Protein AF-0000000086528074 (afdb_homodimer)

Solvent-accessible surface area (backbone atoms only — not comparable to full-atom values): 38034 Å² total; per-residue (Å²): 127,88,69,71,69,39,26,41,32,14,46,15,59,38,64,24,26,83,48,70,88,56,51,59,48,54,34,38,49,54,2,44,52,37,7,32,59,47,18,34,47,62,74,86,63,49,49,31,36,22,28,9,45,50,48,49,34,74,74,69,44,34,42,30,42,54,43,47,53,37,42,43,76,73,64,54,54,54,28,32,70,44,29,32,32,31,28,37,16,5,9,38,48,15,44,50,50,33,52,33,37,36,46,32,66,81,31,39,26,25,33,18,31,10,25,25,71,50,54,77,89,43,66,68,63,46,46,50,52,49,60,7,30,34,51,68,90,38,57,68,60,52,50,49,42,38,42,72,29,65,28,73,76,84,84,75,84,63,96,63,50,54,59,52,46,49,50,17,12,51,41,48,40,44,25,72,74,50,63,51,49,63,64,44,36,28,45,47,24,23,49,20,18,46,34,0,45,80,31,91,42,25,44,38,55,51,69,48,52,45,66,58,38,69,69,36,62,73,71,31,71,86,38,21,50,65,30,30,35,49,86,15,18,27,12,8,14,36,30,36,25,29,70,75,29,54,74,71,37,46,85,45,75,62,34,38,53,46,21,74,30,54,21,21,33,58,95,65,65,86,84,46,59,84,62,32,38,53,21,51,32,36,53,51,23,25,62,63,47,71,52,52,52,88,62,41,40,35,33,31,50,49,16,57,27,27,54,35,40,37,52,46,40,18,40,53,49,73,41,54,81,70,36,31,44,60,44,55,71,70,38,30,36,36,90,89,33,80,41,24,48,18,52,53,4,30,20,36,15,18,32,34,13,38,6,8,35,29,35,41,37,48,39,50,47,52,33,33,50,69,66,68,40,68,97,54,47,55,85,83,38,48,27,34,37,37,40,26,44,9,42,42,46,92,81,40,45,32,28,27,31,28,37,32,35,33,101,127,89,69,72,68,38,27,40,34,15,44,15,60,39,62,24,28,80,47,70,89,56,50,60,49,55,36,38,48,53,2,43,53,38,7,32,59,48,18,32,47,61,75,85,63,50,48,33,35,22,28,9,44,51,50,50,33,74,73,68,42,34,40,30,42,55,44,48,52,38,42,42,75,74,63,54,51,56,29,32,68,45,27,31,31,30,29,37,15,5,10,38,47,16,44,50,49,34,51,33,38,35,47,32,65,81,32,39,26,26,34,18,30,10,26,24,70,50,53,76,90,43,66,68,63,45,46,50,53,46,62,6,30,37,51,67,91,40,56,66,60,53,50,50,43,38,41,70,30,65,27,75,77,84,83,77,83,63,97,67,48,53,59,53,46,49,51,18,12,50,42,48,39,46,25,72,73,50,63,49,50,64,65,44,35,25,44,48,24,23,50,21,19,45,33,0,45,79,32,91,44,24,46,38,55,52,69,48,53,46,69,58,37,70,69,37,60,73,71,31,74,84,38,22,49,66,29,31,36,47,87,15,18,25,12,9,14,37,30,36,24,28,70,76,29,53,73,71,37,46,84,43,75,63,35,37,52,47,22,73,31,55,22,20,32,58,95,66,64,86,82,46,58,85,61,30,35,53,22,51,30,36,54,52,23,26,62,62,47,73,52,52,52,87,60,42,38,36,33,31,51,49,17,56,26,27,54,36,40,37,51,47,39,19,39,55,50,73,41,56,79,70,35,32,43,61,44,54,72,70,39,29,36,35,88,89,33,80,42,23,47,21,52,53,4,30,20,36,16,17,33,34,14,40,5,8,36,29,35,41,38,49,39,50,48,51,33,34,49,69,66,67,38,69,96,53,46,55,86,84,38,49,27,33,37,38,38,28,44,9,43,44,47,92,79,38,47,32,28,27,32,30,36,31,36,32,101

InterPro domains:
  IPR002155 Thiolase [PIRSF000429] (3-390)
  IPR016039 Thiolase-like [G3DSA:3.40.47.10] (5-406)
  IPR016039 Thiolase-like [SSF53901] (6-249)
  IPR016039 Thiolase-like [SSF53901] (258-392)
  IPR020616 Thiolase, N-terminal [PF00108] (6-208)
  IPR055140 Thiolase, C-terminal domain 2 [PF22691] (276-395)

Sequence (814 aa):
MTHMPVWIAGVGMTEFGVRPDVSVKELTQAAVVGALTDAGVHPTAIEAAYFGNTCQDVLEGQVVVAGQMALRSMGFERIPIVNVENACATGATALHQAIMHVRSGAADIVLAVGAEKLSIGDKTKALGVFDGGVDVNDRQGVRAVLEELGGALPDDGKPHSLFMDVYAALARAHMNAFGTTREQLALIASKNHEHAVHNPLAHFRAEMSVEEILAARPVSGPLTVPMCAPLTDGASAVVVCNAAGLKRLDGSRPIRILAAVLQSGTVRPLSAWDRSVTRLAAQAAYEQAGVGPQDISVAEVHDASSFGELLQSELLGFCEIGSGGRFVESGASRLGGRMPINPSGGLESKGHPMGASGLAQIYELVQQLRGNCGARQVAGARIALAENGGGLYAGEEAAAAITILGSMTHMPVWIAGVGMTEFGVRPDVSVKELTQAAVVGALTDAGVHPTAIEAAYFGNTCQDVLEGQVVVAGQMALRSMGFERIPIVNVENACATGATALHQAIMHVRSGAADIVLAVGAEKLSIGDKTKALGVFDGGVDVNDRQGVRAVLEELGGALPDDGKPHSLFMDVYAALARAHMNAFGTTREQLALIASKNHEHAVHNPLAHFRAEMSVEEILAARPVSGPLTVPMCAPLTDGASAVVVCNAAGLKRLDGSRPIRILAAVLQSGTVRPLSAWDRSVTRLAAQAAYEQAGVGPQDISVAEVHDASSFGELLQSELLGFCEIGSGGRFVESGASRLGGRMPINPSGGLESKGHPMGASGLAQIYELVQQLRGNCGARQVAGARIALAENGGGLYAGEEAAAAITILGS

Organism: NCBI:txid488447

Structure (mmCIF, N/CA/C/O backbone):
data_AF-0000000086528074-model_v1
#
loop_
_entity.id
_entity.type
_entity.pdbx_description
1 polymer 'Thiolase family protein'
#
loop_
_atom_site.group_PDB
_atom_site.id
_atom_site.type_symbol
_atom_site.label_atom_id
_atom_site.label_alt_id
_atom_site.label_comp_id
_atom_site.label_asym_id
_atom_site.label_entity_id
_atom_site.label_seq_id
_atom_site.pdbx_PDB_ins_code
_atom_site.Cartn_x
_atom_site.Cartn_y
_atom_site.Cartn_z
_atom_site.occupancy
_atom_site.B_iso_or_equiv
_atom_site.auth_seq_id
_atom_site.auth_comp_id
_atom_site.auth_asym_id
_atom_site.auth_atom_id
_atom_site.pdbx_PDB_model_num
ATOM 1 N N . MET A 1 1 ? -2.744 3.387 -26.938 1 38.62 1 MET A N 1
ATOM 2 C CA . MET A 1 1 ? -1.777 4.383 -26.5 1 38.62 1 MET A CA 1
ATOM 3 C C . MET A 1 1 ? -0.43 3.738 -26.188 1 38.62 1 MET A C 1
ATOM 5 O O . MET A 1 1 ? -0.369 2.719 -25.5 1 38.62 1 MET A O 1
ATOM 9 N N . THR A 1 2 ? 0.427 3.834 -27.047 1 52.22 2 THR A N 1
ATOM 10 C CA . THR A 1 2 ? 1.74 3.203 -26.969 1 52.22 2 THR A CA 1
ATOM 11 C C . THR A 1 2 ? 2.436 3.547 -25.656 1 52.22 2 THR A C 1
ATOM 13 O O . THR A 1 2 ? 2.662 4.719 -25.359 1 52.22 2 THR A O 1
ATOM 16 N N . HIS A 1 3 ? 2.334 2.699 -24.562 1 73.31 3 HIS A N 1
ATOM 17 C CA . HIS A 1 3 ? 2.984 2.961 -23.281 1 73.31 3 HIS A CA 1
ATOM 18 C C . HIS A 1 3 ? 4.504 2.938 -23.422 1 73.31 3 HIS A C 1
ATOM 20 O O . HIS A 1 3 ? 5.039 2.254 -24.297 1 73.31 3 HIS A O 1
ATOM 26 N N . MET A 1 4 ? 5.121 3.832 -22.766 1 85.88 4 MET A N 1
ATOM 27 C CA . MET A 1 4 ? 6.578 3.854 -22.688 1 85.88 4 MET A CA 1
ATOM 28 C C . MET A 1 4 ? 7.125 2.488 -22.297 1 85.88 4 MET A C 1
ATOM 30 O O . MET A 1 4 ? 6.621 1.861 -21.359 1 85.88 4 MET A O 1
ATOM 34 N N . PRO A 1 5 ? 8.016 1.927 -23.125 1 95.25 5 PRO A N 1
ATOM 35 C CA . PRO A 1 5 ? 8.578 0.62 -22.766 1 95.25 5 PRO A CA 1
ATOM 36 C C . PRO A 1 5 ? 9.25 0.616 -21.391 1 95.25 5 PRO A C 1
ATOM 38 O O . PRO A 1 5 ? 9.898 1.595 -21.016 1 95.25 5 PRO A O 1
ATOM 41 N N . VAL A 1 6 ? 9.07 -0.42 -20.672 1 98.06 6 VAL A N 1
ATOM 42 C CA . VAL A 1 6 ? 9.656 -0.626 -19.344 1 98.06 6 VAL A CA 1
ATOM 43 C C . VAL A 1 6 ? 10.305 -2.006 -19.281 1 98.06 6 VAL A C 1
ATOM 45 O O . VAL A 1 6 ? 9.891 -2.932 -19.984 1 98.06 6 VAL A O 1
ATOM 48 N N . TRP A 1 7 ? 11.406 -2.141 -18.516 1 98.69 7 TRP A N 1
ATOM 49 C CA . TRP A 1 7 ? 12.18 -3.371 -18.438 1 98.69 7 TRP A CA 1
ATOM 50 C C . TRP A 1 7 ? 12.414 -3.77 -16.984 1 98.69 7 TRP A C 1
ATOM 52 O O . TRP A 1 7 ? 12.422 -2.916 -16.094 1 98.69 7 TRP A O 1
ATOM 62 N N . ILE A 1 8 ? 12.531 -5.027 -16.797 1 98.88 8 ILE A N 1
ATOM 63 C CA . ILE A 1 8 ? 13.18 -5.543 -15.602 1 98.88 8 ILE A CA 1
ATOM 64 C C . ILE A 1 8 ? 14.695 -5.574 -15.805 1 98.88 8 ILE A C 1
ATOM 66 O O . ILE A 1 8 ? 15.195 -6.262 -16.703 1 98.88 8 ILE A O 1
ATOM 70 N N . ALA A 1 9 ? 15.375 -4.844 -14.922 1 98.69 9 ALA A N 1
ATOM 71 C CA . ALA A 1 9 ? 16.828 -4.715 -15.086 1 98.69 9 ALA A CA 1
ATOM 72 C C . ALA A 1 9 ? 17.562 -5.652 -14.141 1 98.69 9 ALA A C 1
ATOM 74 O O . ALA A 1 9 ? 18.703 -6.055 -14.414 1 98.69 9 ALA A O 1
ATOM 75 N N . GLY A 1 10 ? 16.953 -5.969 -13.062 1 98.81 10 GLY A N 1
ATOM 76 C CA . GLY A 1 10 ? 17.562 -6.84 -12.07 1 98.81 10 GLY A CA 1
ATOM 77 C C . GLY A 1 10 ? 16.562 -7.535 -11.18 1 98.81 10 GLY A C 1
ATOM 78 O O . GLY A 1 10 ? 15.477 -7.004 -10.922 1 98.81 10 GLY A O 1
ATOM 79 N N . VAL A 1 11 ? 16.953 -8.727 -10.75 1 98.88 11 VAL A N 1
ATOM 80 C CA . VAL A 1 11 ? 16.109 -9.523 -9.867 1 98.88 11 VAL A CA 1
ATOM 81 C C . VAL A 1 11 ? 16.938 -10.133 -8.75 1 98.88 11 VAL A C 1
ATOM 83 O O . VAL A 1 11 ? 18.141 -10.398 -8.93 1 98.88 11 VAL A O 1
ATOM 86 N N . GLY A 1 12 ? 16.344 -10.234 -7.562 1 98.88 12 GLY A N 1
ATOM 87 C CA . GLY A 1 12 ? 16.906 -10.906 -6.402 1 98.88 12 GLY A CA 1
ATOM 88 C C . GLY A 1 12 ? 15.883 -11.688 -5.602 1 98.88 12 GLY A C 1
ATOM 89 O O . GLY A 1 12 ? 14.711 -11.32 -5.559 1 98.88 12 GLY A O 1
ATOM 90 N N . MET A 1 13 ? 16.297 -12.773 -5.012 1 98.81 13 MET A N 1
ATOM 91 C CA . MET A 1 13 ? 15.453 -13.633 -4.195 1 98.81 13 MET A CA 1
ATOM 92 C C . MET A 1 13 ? 16.266 -14.359 -3.133 1 98.81 13 MET A C 1
ATOM 94 O O . MET A 1 13 ? 17.391 -14.797 -3.398 1 98.81 13 MET A O 1
ATOM 98 N N . THR A 1 14 ? 15.719 -14.445 -1.979 1 98.88 14 THR A N 1
ATOM 99 C CA . THR A 1 14 ? 16.359 -15.227 -0.93 1 98.88 14 THR A CA 1
ATOM 100 C C . THR A 1 14 ? 16.047 -16.703 -1.089 1 98.88 14 THR A C 1
ATOM 102 O O . THR A 1 14 ? 15.117 -17.078 -1.816 1 98.88 14 THR A O 1
ATOM 105 N N . GLU A 1 15 ? 16.859 -17.469 -0.417 1 98.5 15 GLU A N 1
ATOM 106 C CA . GLU A 1 15 ? 16.422 -18.844 -0.203 1 98.5 15 GLU A CA 1
ATOM 107 C C . GLU A 1 15 ? 15.141 -18.891 0.627 1 98.5 15 GLU A C 1
ATOM 109 O O . GLU A 1 15 ? 15.047 -18.234 1.668 1 98.5 15 GLU A O 1
ATOM 114 N N . PHE A 1 16 ? 14.141 -19.609 0.081 1 98.81 16 PHE A N 1
ATOM 115 C CA . PHE A 1 16 ? 12.875 -19.734 0.789 1 98.81 16 PHE A CA 1
ATOM 116 C C . PHE A 1 16 ? 12.922 -20.891 1.784 1 98.81 16 PHE A C 1
ATOM 118 O O . PHE A 1 16 ? 13.633 -21.859 1.569 1 98.81 16 PHE A O 1
ATOM 125 N N . GLY A 1 17 ? 12.234 -20.766 2.885 1 98.31 17 GLY A N 1
ATOM 126 C CA . GLY A 1 17 ? 12.195 -21.797 3.91 1 98.31 17 GLY A CA 1
ATOM 127 C C . GLY A 1 17 ? 11.766 -21.281 5.266 1 98.31 17 GLY A C 1
ATOM 128 O O . GLY A 1 17 ? 11.164 -20.203 5.363 1 98.31 17 GLY A O 1
ATOM 129 N N . VAL A 1 18 ? 11.898 -22.125 6.254 1 97.31 18 VAL A N 1
ATOM 130 C CA . VAL A 1 18 ? 11.672 -21.734 7.641 1 97.31 18 VAL A CA 1
ATOM 131 C C . VAL A 1 18 ? 12.922 -21.062 8.203 1 97.31 18 VAL A C 1
ATOM 133 O O . VAL A 1 18 ? 13.961 -21.719 8.352 1 97.31 18 VAL A O 1
ATOM 136 N N . ARG A 1 19 ? 12.773 -19.734 8.438 1 95.44 19 ARG A N 1
ATOM 137 C CA . ARG A 1 19 ? 13.93 -18.953 8.859 1 95.44 19 ARG A CA 1
ATOM 138 C C . ARG A 1 19 ? 13.641 -18.203 10.148 1 95.44 19 ARG A C 1
ATOM 140 O O . ARG A 1 19 ? 13.594 -16.969 10.156 1 95.44 19 ARG A O 1
ATOM 147 N N . PRO A 1 20 ? 13.586 -18.859 11.273 1 92.12 20 PRO A N 1
ATOM 148 C CA . PRO A 1 20 ? 13.227 -18.188 12.523 1 92.12 20 PRO A CA 1
ATOM 149 C C . PRO A 1 20 ? 14.297 -17.203 12.992 1 92.12 20 PRO A C 1
ATOM 151 O O . PRO A 1 20 ? 14 -16.297 13.773 1 92.12 20 PRO A O 1
ATOM 154 N N . ASP A 1 21 ? 15.492 -17.281 12.43 1 92.75 21 ASP A N 1
ATOM 155 C CA . ASP A 1 21 ? 16.625 -16.516 12.945 1 92.75 21 ASP A CA 1
ATOM 156 C C . ASP A 1 21 ? 16.844 -15.25 12.125 1 92.75 21 ASP A C 1
ATOM 158 O O . ASP A 1 21 ? 17.781 -14.484 12.398 1 92.75 21 ASP A O 1
ATOM 162 N N . VAL A 1 22 ? 16.094 -15.039 11.164 1 95 22 VAL A N 1
ATOM 163 C CA . VAL A 1 22 ? 16.297 -13.883 10.297 1 95 22 VAL A CA 1
ATOM 164 C C . VAL A 1 22 ? 15.078 -12.969 10.359 1 95 22 VAL A C 1
ATOM 166 O O . VAL A 1 22 ? 13.938 -13.445 10.398 1 95 22 VAL A O 1
ATOM 169 N N . SER A 1 23 ? 15.281 -11.625 10.406 1 94.81 23 SER A N 1
ATOM 170 C CA . SER A 1 23 ? 14.195 -10.664 10.445 1 94.81 23 SER A CA 1
ATOM 171 C C . SER A 1 23 ? 13.711 -10.312 9.039 1 94.81 23 SER A C 1
ATOM 173 O O . SER A 1 23 ? 14.391 -10.617 8.055 1 94.81 23 SER A O 1
ATOM 175 N N . VAL A 1 24 ? 12.531 -9.688 8.992 1 97.12 24 VAL A N 1
ATOM 176 C CA . VAL A 1 24 ? 12.023 -9.172 7.73 1 97.12 24 VAL A CA 1
ATOM 177 C C . VAL A 1 24 ? 13.039 -8.211 7.117 1 97.12 24 VAL A C 1
ATOM 179 O O . VAL A 1 24 ? 13.273 -8.227 5.906 1 97.12 24 VAL A O 1
ATOM 182 N N . LYS A 1 25 ? 13.711 -7.391 7.938 1 96.31 25 LYS A N 1
ATOM 183 C CA . LYS A 1 25 ? 14.711 -6.43 7.488 1 96.31 25 LYS A CA 1
ATOM 184 C C . LYS A 1 25 ? 15.891 -7.137 6.82 1 96.31 25 LYS A C 1
ATOM 186 O O . LYS A 1 25 ? 16.359 -6.707 5.77 1 96.31 25 LYS A O 1
ATOM 191 N N . GLU A 1 26 ? 16.312 -8.219 7.441 1 97.38 26 GLU A N 1
ATOM 192 C CA . GLU A 1 26 ? 17.453 -8.969 6.906 1 97.38 26 GLU A CA 1
ATOM 193 C C . GLU A 1 26 ? 17.078 -9.688 5.609 1 97.38 26 GLU A C 1
ATOM 195 O O . GLU A 1 26 ? 17.875 -9.734 4.672 1 97.38 26 GLU A O 1
ATOM 200 N N . LEU A 1 27 ? 15.898 -10.32 5.59 1 98.56 27 LEU A N 1
ATOM 201 C CA . LEU A 1 27 ? 15.414 -10.93 4.355 1 98.56 27 LEU A CA 1
ATOM 202 C C . LEU A 1 27 ? 15.359 -9.906 3.227 1 98.56 27 LEU A C 1
ATOM 204 O O . LEU A 1 27 ? 15.805 -10.18 2.109 1 98.56 27 LEU A O 1
ATOM 208 N N . THR A 1 28 ? 14.82 -8.711 3.559 1 98.81 28 THR A N 1
ATOM 209 C CA . THR A 1 28 ? 14.703 -7.629 2.592 1 98.81 28 THR A CA 1
ATOM 210 C C . THR A 1 28 ? 16.078 -7.242 2.051 1 98.81 28 THR A C 1
ATOM 212 O O . THR A 1 28 ? 16.266 -7.121 0.838 1 98.81 28 THR A O 1
ATOM 215 N N . GLN A 1 29 ? 17.031 -7.094 2.928 1 98.5 29 GLN A N 1
ATOM 216 C CA . GLN A 1 29 ? 18.375 -6.688 2.543 1 98.5 29 GLN A CA 1
ATOM 217 C C . GLN A 1 29 ? 18.984 -7.676 1.554 1 98.5 29 GLN A C 1
ATOM 219 O O . GLN A 1 29 ? 19.562 -7.273 0.545 1 98.5 29 GLN A O 1
ATOM 224 N N . ALA A 1 30 ? 18.844 -8.938 1.861 1 98.75 30 ALA A N 1
ATOM 225 C CA . ALA A 1 30 ? 19.438 -9.961 1.008 1 98.75 30 ALA A CA 1
ATOM 226 C C . ALA A 1 30 ? 18.844 -9.922 -0.395 1 98.75 30 ALA A C 1
ATOM 228 O O . ALA A 1 30 ? 19.562 -9.992 -1.39 1 98.75 30 ALA A O 1
ATOM 229 N N . ALA A 1 31 ? 17.531 -9.82 -0.509 1 98.94 31 ALA A N 1
ATOM 230 C CA . ALA A 1 31 ? 16.859 -9.789 -1.807 1 98.94 31 ALA A CA 1
ATOM 231 C C . ALA A 1 31 ? 17.219 -8.523 -2.582 1 98.94 31 ALA A C 1
ATOM 233 O O . ALA A 1 31 ? 17.469 -8.578 -3.789 1 98.94 31 ALA A O 1
ATOM 234 N N . VAL A 1 32 ? 17.234 -7.352 -1.906 1 98.94 32 VAL A N 1
ATOM 235 C CA . VAL A 1 32 ? 17.5 -6.066 -2.545 1 98.94 32 VAL A CA 1
ATOM 236 C C . VAL A 1 32 ? 18.953 -6.023 -3.043 1 98.94 32 VAL A C 1
ATOM 238 O O . VAL A 1 32 ? 19.203 -5.59 -4.168 1 98.94 32 VAL A O 1
ATOM 241 N N . VAL A 1 33 ? 19.875 -6.48 -2.203 1 98.81 33 VAL A N 1
ATOM 242 C CA . VAL A 1 33 ? 21.281 -6.523 -2.621 1 98.81 33 VAL A CA 1
ATOM 243 C C . VAL A 1 33 ? 21.422 -7.391 -3.871 1 98.81 33 VAL A C 1
ATOM 245 O O . VAL A 1 33 ? 22.125 -7.023 -4.812 1 98.81 33 VAL A O 1
ATOM 248 N N . GLY A 1 34 ? 20.75 -8.547 -3.854 1 98.75 34 GLY A N 1
ATOM 249 C CA . GLY A 1 34 ? 20.75 -9.406 -5.027 1 98.75 34 GLY A CA 1
ATOM 250 C C . GLY A 1 34 ? 20.25 -8.711 -6.277 1 98.75 34 GLY A C 1
ATOM 251 O O . GLY A 1 34 ? 20.859 -8.812 -7.344 1 98.75 34 GLY A O 1
ATOM 252 N N . ALA A 1 35 ? 19.125 -8.008 -6.211 1 98.81 35 ALA A N 1
ATOM 253 C CA . ALA A 1 35 ? 18.531 -7.34 -7.359 1 98.81 35 ALA A CA 1
ATOM 254 C C . ALA A 1 35 ? 19.422 -6.211 -7.875 1 98.81 35 ALA A C 1
ATOM 256 O O . ALA A 1 35 ? 19.562 -6.027 -9.086 1 98.81 35 ALA A O 1
ATOM 257 N N . LEU A 1 36 ? 19.938 -5.398 -6.949 1 98.62 36 LEU A N 1
ATOM 258 C CA . LEU A 1 36 ? 20.812 -4.297 -7.332 1 98.62 36 LEU A CA 1
ATOM 259 C C . LEU A 1 36 ? 22.078 -4.812 -8.008 1 98.62 36 LEU A C 1
ATOM 261 O O . LEU A 1 36 ? 22.531 -4.246 -9.008 1 98.62 36 LEU A O 1
ATOM 265 N N . THR A 1 37 ? 22.641 -5.887 -7.449 1 98.5 37 THR A N 1
ATOM 266 C CA . THR A 1 37 ? 23.812 -6.508 -8.047 1 98.5 37 THR A CA 1
ATOM 267 C C . THR A 1 37 ? 23.5 -7.012 -9.453 1 98.5 37 THR A C 1
ATOM 269 O O . THR A 1 37 ? 24.281 -6.785 -10.383 1 98.5 37 THR A O 1
ATOM 272 N N . ASP A 1 38 ? 22.422 -7.668 -9.602 1 98.56 38 ASP A N 1
ATOM 273 C CA . ASP A 1 38 ? 22 -8.203 -10.898 1 98.56 38 ASP A CA 1
ATOM 274 C C . ASP A 1 38 ? 21.812 -7.078 -11.914 1 98.56 38 ASP A C 1
ATOM 276 O O . ASP A 1 38 ? 22.172 -7.234 -13.086 1 98.56 38 ASP A O 1
ATOM 280 N N . ALA A 1 39 ? 21.25 -5.973 -11.508 1 98.31 39 ALA A N 1
ATOM 281 C CA . ALA A 1 39 ? 21 -4.832 -12.383 1 98.31 39 ALA A CA 1
ATOM 282 C C . ALA A 1 39 ? 22.281 -4.047 -12.648 1 98.31 39 ALA A C 1
ATOM 284 O O . ALA A 1 39 ? 22.344 -3.256 -13.594 1 98.31 39 ALA A O 1
ATOM 285 N N . GLY A 1 40 ? 23.281 -4.211 -11.781 1 97.62 40 GLY A N 1
ATOM 286 C CA . GLY A 1 40 ? 24.5 -3.418 -11.875 1 97.62 40 GLY A CA 1
ATOM 287 C C . GLY A 1 40 ? 24.297 -1.961 -11.508 1 97.62 40 GLY A C 1
ATOM 288 O O . GLY A 1 40 ? 24.75 -1.065 -12.227 1 97.62 40 GLY A O 1
ATOM 289 N N . VAL A 1 41 ? 23.625 -1.727 -10.461 1 96.62 41 VAL A N 1
ATOM 290 C CA . VAL A 1 41 ? 23.312 -0.344 -10.117 1 96.62 41 VAL A CA 1
ATOM 291 C C . VAL A 1 41 ? 23.562 -0.111 -8.633 1 96.62 41 VAL A C 1
ATOM 293 O O . VAL A 1 41 ? 23.391 -1.02 -7.816 1 96.62 41 VAL A O 1
ATOM 296 N N . HIS A 1 42 ? 24.047 1.092 -8.305 1 96.25 42 HIS A N 1
ATOM 297 C CA . HIS A 1 42 ? 24.203 1.514 -6.922 1 96.25 42 HIS A CA 1
ATOM 298 C C . HIS A 1 42 ? 22.859 1.9 -6.309 1 96.25 42 HIS A C 1
ATOM 300 O O . HIS A 1 42 ? 21.984 2.422 -7 1 96.25 42 HIS A O 1
ATOM 306 N N . PRO A 1 43 ? 22.688 1.682 -5.004 1 96.12 43 PRO A N 1
ATOM 307 C CA . PRO A 1 43 ? 21.422 2.01 -4.352 1 96.12 43 PRO A CA 1
ATOM 308 C C . PRO A 1 43 ? 21 3.459 -4.578 1 96.12 43 PRO A C 1
ATOM 310 O O . PRO A 1 43 ? 19.797 3.758 -4.637 1 96.12 43 PRO A O 1
ATOM 313 N N . THR A 1 44 ? 21.891 4.418 -4.742 1 95.81 44 THR A N 1
ATOM 314 C CA . THR A 1 44 ? 21.594 5.84 -4.867 1 95.81 44 THR A CA 1
ATOM 315 C C . THR A 1 44 ? 20.922 6.137 -6.211 1 95.81 44 THR A C 1
ATOM 317 O O . THR A 1 44 ? 20.359 7.215 -6.406 1 95.81 44 THR A O 1
ATOM 320 N N . ALA A 1 45 ? 20.969 5.164 -7.121 1 97 45 ALA A N 1
ATOM 321 C CA . ALA A 1 45 ? 20.359 5.348 -8.43 1 97 45 ALA A CA 1
ATOM 322 C C . ALA A 1 45 ? 18.859 5.09 -8.375 1 97 45 ALA A C 1
ATOM 324 O O . ALA A 1 45 ? 18.125 5.461 -9.297 1 97 45 ALA A O 1
ATOM 325 N N . ILE A 1 46 ? 18.406 4.383 -7.34 1 98.62 46 ILE A N 1
ATOM 326 C CA . ILE A 1 46 ? 16.984 4.102 -7.184 1 98.62 46 ILE A CA 1
ATOM 327 C C . ILE A 1 46 ? 16.234 5.391 -6.852 1 98.62 46 ILE A C 1
ATOM 329 O O . ILE A 1 46 ? 16.625 6.121 -5.934 1 98.62 46 ILE A O 1
ATOM 333 N N . GLU A 1 47 ? 15.18 5.641 -7.535 1 98.69 47 GLU A N 1
ATOM 334 C CA . GLU A 1 47 ? 14.508 6.934 -7.426 1 98.69 47 GLU A CA 1
ATOM 335 C C . GLU A 1 47 ? 13.156 6.793 -6.734 1 98.69 47 GLU A C 1
ATOM 337 O O . GLU A 1 47 ? 12.531 7.789 -6.375 1 98.69 47 GLU A O 1
ATOM 342 N N . ALA A 1 48 ? 12.672 5.637 -6.559 1 98.88 48 ALA A N 1
ATOM 343 C CA . ALA A 1 48 ? 11.469 5.281 -5.809 1 98.88 48 ALA A CA 1
ATOM 344 C C . ALA A 1 48 ? 11.469 3.801 -5.441 1 98.88 48 ALA A C 1
ATOM 346 O O . ALA A 1 48 ? 12.172 3 -6.062 1 98.88 48 ALA A O 1
ATOM 347 N N . ALA A 1 49 ? 10.711 3.438 -4.438 1 98.94 49 ALA A N 1
ATOM 348 C CA . ALA A 1 49 ? 10.625 2.035 -4.039 1 98.94 49 ALA A CA 1
ATOM 349 C C . ALA A 1 49 ? 9.219 1.685 -3.562 1 98.94 49 ALA A C 1
ATOM 351 O O . ALA A 1 49 ? 8.547 2.5 -2.924 1 98.94 49 ALA A O 1
ATOM 352 N N . TYR A 1 50 ? 8.766 0.548 -3.92 1 98.94 50 TYR A N 1
ATOM 353 C CA . TYR A 1 50 ? 7.52 -0.048 -3.457 1 98.94 50 TYR A CA 1
ATOM 354 C C . TYR A 1 50 ? 7.785 -1.293 -2.621 1 98.94 50 TYR A C 1
ATOM 356 O O . TYR A 1 50 ? 8.422 -2.238 -3.09 1 98.94 50 TYR A O 1
ATOM 364 N N . PHE A 1 51 ? 7.336 -1.285 -1.391 1 98.94 51 PHE A N 1
ATOM 365 C CA . PHE A 1 51 ? 7.602 -2.354 -0.434 1 98.94 51 PHE A CA 1
ATOM 366 C C . PHE A 1 51 ? 6.32 -3.115 -0.106 1 98.94 51 PHE A C 1
ATOM 368 O O . PHE A 1 51 ? 5.371 -2.539 0.425 1 98.94 51 PHE A O 1
ATOM 375 N N . GLY A 1 52 ? 6.332 -4.438 -0.415 1 98.88 52 GLY A N 1
ATOM 376 C CA . GLY A 1 52 ? 5.188 -5.293 -0.148 1 98.88 52 GLY A CA 1
ATOM 377 C C . GLY A 1 52 ? 5.383 -6.199 1.055 1 98.88 52 GLY A C 1
ATOM 378 O O . GLY A 1 52 ? 6.379 -6.922 1.138 1 98.88 52 GLY A O 1
ATOM 379 N N . ASN A 1 53 ? 4.469 -6.223 1.97 1 98.69 53 ASN A N 1
ATOM 380 C CA . ASN A 1 53 ? 4.379 -7.078 3.146 1 98.69 53 ASN A CA 1
ATOM 381 C C . ASN A 1 53 ? 2.934 -7.266 3.596 1 98.69 53 ASN A C 1
ATOM 383 O O . ASN A 1 53 ? 2.109 -6.363 3.445 1 98.69 53 ASN A O 1
ATOM 387 N N . THR A 1 54 ? 2.609 -8.453 4.117 1 98.06 54 THR A N 1
ATOM 388 C CA . THR A 1 54 ? 1.197 -8.703 4.387 1 98.06 54 THR A CA 1
ATOM 389 C C . THR A 1 54 ? 0.941 -8.789 5.891 1 98.06 54 THR A C 1
ATOM 391 O O . THR A 1 54 ? -0.127 -8.398 6.363 1 98.06 54 THR A O 1
ATOM 394 N N . CYS A 1 55 ? 1.935 -9.352 6.645 1 96.19 55 CYS A N 1
ATOM 395 C CA . CYS A 1 55 ? 1.473 -9.75 7.969 1 96.19 55 CYS A CA 1
ATOM 396 C C . CYS A 1 55 ? 2.467 -9.328 9.047 1 96.19 55 CYS A C 1
ATOM 398 O O . CYS A 1 55 ? 2.307 -9.68 10.219 1 96.19 55 CYS A O 1
ATOM 400 N N . GLN A 1 56 ? 3.496 -8.578 8.758 1 97.31 56 GLN A N 1
ATOM 401 C CA . GLN A 1 56 ? 4.477 -8.18 9.766 1 97.31 56 GLN A CA 1
ATOM 402 C C . GLN A 1 56 ? 3.822 -7.395 10.891 1 97.31 56 GLN A C 1
ATOM 404 O O . GLN A 1 56 ? 4.238 -7.488 12.047 1 97.31 56 GLN A O 1
ATOM 409 N N . ASP A 1 57 ? 2.766 -6.633 10.539 1 96.81 57 ASP A N 1
ATOM 410 C CA . ASP A 1 57 ? 2.045 -5.824 11.516 1 96.81 57 ASP A CA 1
ATOM 411 C C . ASP A 1 57 ? 1.388 -6.703 12.578 1 96.81 57 ASP A C 1
ATOM 413 O O . ASP A 1 57 ? 1.562 -6.477 13.773 1 96.81 57 ASP A O 1
ATOM 417 N N . VAL A 1 58 ? 0.76 -7.785 12.164 1 96.44 58 VAL A N 1
ATOM 418 C CA . VAL A 1 58 ? 0.03 -8.68 13.062 1 96.44 58 VAL A CA 1
ATOM 419 C C . VAL A 1 58 ? 1.008 -9.609 13.773 1 96.44 58 VAL A C 1
ATOM 421 O O . VAL A 1 58 ? 0.827 -9.922 14.953 1 96.44 58 VAL A O 1
ATOM 424 N N . LEU A 1 59 ? 2.059 -9.984 13.094 1 96.31 59 LEU A N 1
ATOM 425 C CA . LEU A 1 59 ? 2.896 -11.055 13.617 1 96.31 59 LEU A CA 1
ATOM 426 C C . LEU A 1 59 ? 4.055 -10.492 14.438 1 96.31 59 LEU A C 1
ATOM 428 O O . LEU A 1 59 ? 4.504 -11.125 15.398 1 96.31 59 LEU A O 1
ATOM 432 N N . GLU A 1 60 ? 4.637 -9.359 14.023 1 95.31 60 GLU A N 1
ATOM 433 C CA . GLU A 1 60 ? 5.844 -8.859 14.672 1 95.31 60 GLU A CA 1
ATOM 434 C C . GLU A 1 60 ? 5.602 -7.496 15.32 1 95.31 60 GLU A C 1
ATOM 436 O O . GLU A 1 60 ? 6.473 -6.973 16.016 1 95.31 60 GLU A O 1
ATOM 441 N N . GLY A 1 61 ? 4.477 -6.895 15.023 1 95.69 61 GLY A N 1
ATOM 442 C CA . GLY A 1 61 ? 4.145 -5.633 15.664 1 95.69 61 GLY A CA 1
ATOM 443 C C . GLY A 1 61 ? 4.664 -4.426 14.906 1 95.69 61 GLY A C 1
ATOM 444 O O . GLY A 1 61 ? 4.527 -3.291 15.367 1 95.69 61 GLY A O 1
ATOM 445 N N . GLN A 1 62 ? 5.316 -4.582 13.734 1 97.25 62 GLN A N 1
ATOM 446 C CA . GLN A 1 62 ? 5.633 -3.463 12.852 1 97.25 62 GLN A CA 1
ATOM 447 C C . GLN A 1 62 ? 4.387 -2.973 12.117 1 97.25 62 GLN A C 1
ATOM 449 O O . GLN A 1 62 ? 4.199 -3.268 10.938 1 97.25 62 GLN A O 1
ATOM 454 N N . VAL A 1 63 ? 3.629 -2.156 12.711 1 97.38 63 VAL A N 1
ATOM 455 C CA . VAL A 1 63 ? 2.256 -1.854 12.32 1 97.38 63 VAL A CA 1
ATOM 456 C C . VAL A 1 63 ? 2.254 -1.054 11.023 1 97.38 63 VAL A C 1
ATOM 458 O O . VAL A 1 63 ? 1.406 -1.272 10.156 1 97.38 63 VAL A O 1
ATOM 461 N N . VAL A 1 64 ? 3.158 -0.061 10.906 1 97.75 64 VAL A N 1
ATOM 462 C CA . VAL A 1 64 ? 3.203 0.812 9.734 1 97.75 64 VAL A CA 1
ATOM 463 C C . VAL A 1 64 ? 4.656 1.087 9.352 1 97.75 64 VAL A C 1
ATOM 465 O O . VAL A 1 64 ? 5.57 0.822 10.133 1 97.75 64 VAL A O 1
ATOM 468 N N . VAL A 1 65 ? 4.871 1.531 8.086 1 98.31 65 VAL A N 1
ATOM 469 C CA . VAL A 1 65 ? 6.113 2.055 7.527 1 98.31 65 VAL A CA 1
ATOM 470 C C . VAL A 1 65 ? 7.199 0.982 7.586 1 98.31 65 VAL A C 1
ATOM 472 O O . VAL A 1 65 ? 8.359 1.281 7.859 1 98.31 65 VAL A O 1
ATOM 475 N N . ALA A 1 66 ? 6.852 -0.283 7.387 1 98.44 66 ALA A N 1
ATOM 476 C CA . ALA A 1 66 ? 7.82 -1.373 7.359 1 98.44 66 ALA A CA 1
ATOM 477 C C . ALA A 1 66 ? 8.859 -1.15 6.266 1 98.44 66 ALA A C 1
ATOM 479 O O . ALA A 1 66 ? 10.039 -1.47 6.445 1 98.44 66 ALA A O 1
ATOM 480 N N . GLY A 1 67 ? 8.422 -0.653 5.105 1 98.69 67 GLY A N 1
ATOM 481 C CA . GLY A 1 67 ? 9.344 -0.375 4.012 1 98.69 67 GLY A CA 1
ATOM 482 C C . GLY A 1 67 ? 10.414 0.639 4.371 1 98.69 67 GLY A C 1
ATOM 483 O O . GLY A 1 67 ? 11.578 0.472 4.016 1 98.69 67 GLY A O 1
ATOM 484 N N . GLN A 1 68 ? 9.992 1.747 5.047 1 98.38 68 GLN A N 1
ATOM 485 C CA . GLN A 1 68 ? 10.961 2.744 5.492 1 98.38 68 GLN A CA 1
ATOM 486 C C . GLN A 1 68 ? 11.961 2.139 6.477 1 98.38 68 GLN A C 1
ATOM 488 O O . GLN A 1 68 ? 13.164 2.404 6.395 1 98.38 68 GLN A O 1
ATOM 493 N N . MET A 1 69 ? 11.43 1.273 7.441 1 97.81 69 MET A N 1
ATOM 494 C CA . MET A 1 69 ? 12.328 0.641 8.398 1 97.81 69 MET A CA 1
ATOM 495 C C . MET A 1 69 ? 13.391 -0.193 7.68 1 97.81 69 MET A C 1
ATOM 497 O O . MET A 1 69 ? 14.57 -0.123 8.016 1 97.81 69 MET A O 1
ATOM 501 N N . ALA A 1 70 ? 12.961 -0.957 6.688 1 98.19 70 ALA A N 1
ATOM 502 C CA . ALA A 1 70 ? 13.844 -1.902 6.02 1 98.19 70 ALA A CA 1
ATOM 503 C C . ALA A 1 70 ? 14.805 -1.181 5.078 1 98.19 70 ALA A C 1
ATOM 505 O O . ALA A 1 70 ? 16.016 -1.371 5.152 1 98.19 70 ALA A O 1
ATOM 506 N N . LEU A 1 71 ? 14.32 -0.28 4.227 1 98.5 71 LEU A N 1
ATOM 507 C CA . LEU A 1 71 ? 15.109 0.272 3.125 1 98.5 71 LEU A CA 1
ATOM 508 C C . LEU A 1 71 ? 15.992 1.414 3.609 1 98.5 71 LEU A C 1
ATOM 510 O O . LEU A 1 71 ? 17.109 1.598 3.107 1 98.5 71 LEU A O 1
ATOM 514 N N . ARG A 1 72 ? 15.523 2.232 4.574 1 96.88 72 ARG A N 1
ATOM 515 C CA . ARG A 1 72 ? 16.375 3.275 5.121 1 96.88 72 ARG A CA 1
ATOM 516 C C . ARG A 1 72 ? 17.578 2.668 5.844 1 96.88 72 ARG A C 1
ATOM 518 O O . ARG A 1 72 ? 18.672 3.246 5.84 1 96.88 72 ARG A O 1
ATOM 525 N N . SER A 1 73 ? 17.375 1.516 6.469 1 94.94 73 SER A N 1
ATOM 526 C CA . SER A 1 73 ? 18.469 0.833 7.145 1 94.94 73 SER A CA 1
ATOM 527 C C . SER A 1 73 ? 19.562 0.416 6.152 1 94.94 73 SER A C 1
ATOM 529 O O . SER A 1 73 ? 20.703 0.162 6.547 1 94.94 73 SER A O 1
ATOM 531 N N . MET A 1 74 ? 19.188 0.397 4.824 1 95.19 74 MET A N 1
ATOM 532 C CA . MET A 1 74 ? 20.125 0.014 3.768 1 95.19 74 MET A CA 1
ATOM 533 C C . MET A 1 74 ? 20.734 1.246 3.107 1 95.19 74 MET A C 1
ATOM 535 O O . MET A 1 74 ? 21.547 1.125 2.188 1 95.19 74 MET A O 1
ATOM 539 N N . GLY A 1 75 ? 20.203 2.377 3.482 1 94.81 75 GLY A N 1
ATOM 540 C CA . GLY A 1 75 ? 20.781 3.598 2.953 1 94.81 75 GLY A CA 1
ATOM 541 C C . GLY A 1 75 ? 19.922 4.277 1.915 1 94.81 75 GLY A C 1
ATOM 542 O O . GLY A 1 75 ? 20.312 5.285 1.326 1 94.81 75 GLY A O 1
ATOM 543 N N . PHE A 1 76 ? 18.781 3.779 1.593 1 97.62 76 PHE A N 1
ATOM 544 C CA . PHE A 1 76 ? 17.875 4.492 0.7 1 97.62 76 PHE A CA 1
ATOM 545 C C . PHE A 1 76 ? 17.359 5.766 1.357 1 97.62 76 PHE A C 1
ATOM 547 O O . PHE A 1 76 ? 16.766 5.715 2.432 1 97.62 76 PHE A O 1
ATOM 554 N N . GLU A 1 77 ? 17.562 6.91 0.716 1 95.12 77 GLU A N 1
ATOM 555 C CA . GLU A 1 77 ? 17.219 8.211 1.28 1 95.12 77 GLU A CA 1
ATOM 556 C C . GLU A 1 77 ? 16.516 9.094 0.253 1 95.12 77 GLU A C 1
ATOM 558 O O . GLU A 1 77 ? 16.797 9 -0.946 1 95.12 77 GLU A O 1
ATOM 563 N N . ARG A 1 78 ? 15.586 9.891 0.734 1 95.94 78 ARG A N 1
ATOM 564 C CA . ARG A 1 78 ? 15 11.023 0.024 1 95.94 78 ARG A CA 1
ATOM 565 C C . ARG A 1 78 ? 14 10.555 -1.027 1 95.94 78 ARG A C 1
ATOM 567 O O . ARG A 1 78 ? 13.242 11.352 -1.577 1 95.94 78 ARG A O 1
ATOM 574 N N . ILE A 1 79 ? 13.945 9.281 -1.292 1 98.12 79 ILE A N 1
ATOM 575 C CA . ILE A 1 79 ? 13.07 8.797 -2.346 1 98.12 79 ILE A CA 1
ATOM 576 C C . ILE A 1 79 ? 11.703 8.43 -1.755 1 98.12 79 ILE A C 1
ATOM 578 O O . ILE A 1 79 ? 11.602 8.117 -0.566 1 98.12 79 ILE A O 1
ATOM 582 N N . PRO A 1 80 ? 10.664 8.508 -2.58 1 98.69 80 PRO A N 1
ATOM 583 C CA . PRO A 1 80 ? 9.406 7.938 -2.109 1 98.69 80 PRO A CA 1
ATOM 584 C C . PRO A 1 80 ? 9.5 6.43 -1.864 1 98.69 80 PRO A C 1
ATOM 586 O O . PRO A 1 80 ? 10.016 5.695 -2.709 1 98.69 80 PRO A O 1
ATOM 589 N N . ILE A 1 81 ? 9.141 5.984 -0.693 1 98.81 81 ILE A N 1
ATOM 590 C CA . ILE A 1 81 ? 8.922 4.59 -0.336 1 98.81 81 ILE A CA 1
ATOM 591 C C . ILE A 1 81 ? 7.445 4.371 0.002 1 98.81 81 ILE A C 1
ATOM 593 O O . ILE A 1 81 ? 6.91 5.004 0.916 1 98.81 81 ILE A O 1
ATOM 597 N N . VAL A 1 82 ? 6.777 3.529 -0.794 1 98.94 82 VAL A N 1
ATOM 598 C CA . VAL A 1 82 ? 5.352 3.283 -0.627 1 98.94 82 VAL A CA 1
ATOM 599 C C . VAL A 1 82 ? 5.125 1.84 -0.182 1 98.94 82 VAL A C 1
ATOM 601 O O . VAL A 1 82 ? 5.605 0.903 -0.825 1 98.94 82 VAL A O 1
ATOM 604 N N . ASN A 1 83 ? 4.453 1.667 0.951 1 98.88 83 ASN A N 1
ATOM 605 C CA . ASN A 1 83 ? 4.074 0.336 1.415 1 98.88 83 ASN A CA 1
ATOM 606 C C . ASN A 1 83 ? 2.76 -0.123 0.793 1 98.88 83 ASN A C 1
ATOM 608 O O . ASN A 1 83 ? 1.748 0.575 0.886 1 98.88 83 ASN A O 1
ATOM 612 N N . VAL A 1 84 ? 2.764 -1.337 0.165 1 98.94 84 VAL A N 1
ATOM 613 C CA . VAL A 1 84 ? 1.581 -1.83 -0.533 1 98.94 84 VAL A CA 1
ATOM 614 C C . VAL A 1 84 ? 1.247 -3.24 -0.051 1 98.94 84 VAL A C 1
ATOM 616 O O . VAL A 1 84 ? 2.117 -3.951 0.461 1 98.94 84 VAL A O 1
ATOM 619 N N . GLU A 1 85 ? -0.006 -3.598 -0.175 1 98.38 85 GLU A N 1
ATOM 620 C CA . GLU A 1 85 ? -0.415 -4.969 0.112 1 98.38 85 GLU A CA 1
ATOM 621 C C . GLU A 1 85 ? -1.668 -5.348 -0.673 1 98.38 85 GLU A C 1
ATOM 623 O O . GLU A 1 85 ? -2.557 -4.516 -0.872 1 98.38 85 GLU A O 1
ATOM 628 N N . ASN A 1 86 ? -1.788 -6.52 -1.182 1 98.75 86 ASN A N 1
ATOM 629 C CA . ASN A 1 86 ? -2.941 -7.184 -1.775 1 98.75 86 ASN A CA 1
ATOM 630 C C . ASN A 1 86 ? -2.914 -8.688 -1.518 1 98.75 86 ASN A C 1
ATOM 632 O O . ASN A 1 86 ? -3.08 -9.484 -2.443 1 98.75 86 ASN A O 1
ATOM 636 N N . ALA A 1 87 ? -2.672 -9.055 -0.265 1 98.25 87 ALA A N 1
ATOM 637 C CA . ALA A 1 87 ? -2.574 -10.453 0.16 1 98.25 87 ALA A CA 1
ATOM 638 C C . ALA A 1 87 ? -1.479 -11.18 -0.607 1 98.25 87 ALA A C 1
ATOM 640 O O . ALA A 1 87 ? -0.351 -10.695 -0.709 1 98.25 87 ALA A O 1
ATOM 641 N N . CYS A 1 88 ? -1.75 -12.367 -1.096 1 98.19 88 CYS A N 1
ATOM 642 C CA . CYS A 1 88 ? -0.723 -13.156 -1.769 1 98.19 88 CYS A CA 1
ATOM 643 C C . CYS A 1 88 ? -0.254 -12.461 -3.043 1 98.19 88 CYS A C 1
ATOM 645 O O . CYS A 1 88 ? 0.813 -12.781 -3.57 1 98.19 88 CYS A O 1
ATOM 647 N N . ALA A 1 89 ? -1.015 -11.477 -3.537 1 98.69 89 ALA A N 1
ATOM 648 C CA . ALA A 1 89 ? -0.641 -10.766 -4.754 1 98.69 89 ALA A CA 1
ATOM 649 C C . ALA A 1 89 ? 0.169 -9.508 -4.43 1 98.69 89 ALA A C 1
ATOM 651 O O . ALA A 1 89 ? 0.336 -8.633 -5.277 1 98.69 89 ALA A O 1
ATOM 652 N N . THR A 1 90 ? 0.642 -9.383 -3.232 1 98.88 90 THR A N 1
ATOM 653 C CA . THR A 1 90 ? 1.331 -8.195 -2.736 1 98.88 90 THR A CA 1
ATOM 654 C C . THR A 1 90 ? 2.588 -7.914 -3.555 1 98.88 90 THR A C 1
ATOM 656 O O . THR A 1 90 ? 2.803 -6.789 -4.008 1 98.88 90 THR A O 1
ATOM 659 N N . GLY A 1 91 ? 3.438 -8.93 -3.691 1 98.88 91 GLY A N 1
ATOM 660 C CA . GLY A 1 91 ? 4.637 -8.734 -4.488 1 98.88 91 GLY A CA 1
ATOM 661 C C . GLY A 1 91 ? 4.344 -8.305 -5.914 1 98.88 91 GLY A C 1
ATOM 662 O O . GLY A 1 91 ? 4.996 -7.402 -6.441 1 98.88 91 GLY A O 1
ATOM 663 N N . ALA A 1 92 ? 3.379 -8.938 -6.562 1 98.94 92 ALA A N 1
ATOM 664 C CA . ALA A 1 92 ? 2.971 -8.57 -7.918 1 98.94 92 ALA A CA 1
ATOM 665 C C . ALA A 1 92 ? 2.412 -7.152 -7.957 1 98.94 92 ALA A C 1
ATOM 667 O O . ALA A 1 92 ? 2.604 -6.43 -8.938 1 98.94 92 ALA A O 1
ATOM 668 N N . THR A 1 93 ? 1.695 -6.793 -6.922 1 98.94 93 THR A N 1
ATOM 669 C CA . THR A 1 93 ? 1.168 -5.438 -6.816 1 98.94 93 THR A CA 1
ATOM 670 C C . THR A 1 93 ? 2.303 -4.422 -6.727 1 98.94 93 THR A C 1
ATOM 672 O O . THR A 1 93 ? 2.238 -3.355 -7.344 1 98.94 93 THR A O 1
ATOM 675 N N . ALA A 1 94 ? 3.334 -4.734 -5.934 1 98.94 94 ALA A N 1
ATOM 676 C CA . ALA A 1 94 ? 4.5 -3.859 -5.855 1 98.94 94 ALA A CA 1
ATOM 677 C C . ALA A 1 94 ? 5.125 -3.65 -7.23 1 98.94 94 ALA A C 1
ATOM 679 O O . ALA A 1 94 ? 5.488 -2.529 -7.59 1 98.94 94 ALA A O 1
ATOM 680 N N . LEU A 1 95 ? 5.266 -4.691 -8.008 1 98.94 95 LEU A N 1
ATOM 681 C CA . LEU A 1 95 ? 5.805 -4.594 -9.359 1 98.94 95 LEU A CA 1
ATOM 682 C C . LEU A 1 95 ? 4.918 -3.717 -10.234 1 98.94 95 LEU A C 1
ATOM 684 O O . LEU A 1 95 ? 5.414 -2.859 -10.969 1 98.94 95 LEU A O 1
ATOM 688 N N . HIS A 1 96 ? 3.6 -4.012 -10.195 1 98.81 96 HIS A N 1
ATOM 689 C CA . HIS A 1 96 ? 2.645 -3.219 -10.961 1 98.81 96 HIS A CA 1
ATOM 690 C C . HIS A 1 96 ? 2.805 -1.73 -10.664 1 98.81 96 HIS A C 1
ATOM 692 O O . HIS A 1 96 ? 2.824 -0.911 -11.586 1 98.81 96 HIS A O 1
ATOM 698 N N . GLN A 1 97 ? 2.949 -1.388 -9.406 1 98.81 97 GLN A N 1
ATOM 699 C CA . GLN A 1 97 ? 3.084 0.013 -9.016 1 98.81 97 GLN A CA 1
ATOM 700 C C . GLN A 1 97 ? 4.414 0.588 -9.492 1 98.81 97 GLN A C 1
ATOM 702 O O . GLN A 1 97 ? 4.488 1.75 -9.898 1 98.81 97 GLN A O 1
ATOM 707 N N . ALA A 1 98 ? 5.473 -0.175 -9.352 1 98.88 98 ALA A N 1
ATOM 708 C CA . ALA A 1 98 ? 6.773 0.277 -9.844 1 98.88 98 ALA A CA 1
ATOM 709 C C . ALA A 1 98 ? 6.707 0.608 -11.328 1 98.88 98 ALA A C 1
ATOM 711 O O . ALA A 1 98 ? 7.246 1.624 -11.773 1 98.88 98 ALA A O 1
ATOM 712 N N . ILE A 1 99 ? 6.035 -0.222 -12.094 1 98.44 99 ILE A N 1
ATOM 713 C CA . ILE A 1 99 ? 5.863 -0.018 -13.531 1 98.44 99 ILE A CA 1
ATOM 714 C C . ILE A 1 99 ? 5.09 1.274 -13.781 1 98.44 99 ILE A C 1
ATOM 716 O O . ILE A 1 99 ? 5.484 2.088 -14.617 1 98.44 99 ILE A O 1
ATOM 720 N N . MET A 1 100 ? 3.957 1.483 -13.023 1 97.12 100 MET A N 1
ATOM 721 C CA . MET A 1 100 ? 3.16 2.697 -13.18 1 97.12 100 MET A CA 1
ATOM 722 C C . MET A 1 100 ? 3.988 3.936 -12.852 1 97.12 100 MET A C 1
ATOM 724 O O . MET A 1 100 ? 3.848 4.973 -13.508 1 97.12 100 MET A O 1
ATOM 728 N N . HIS A 1 101 ? 4.832 3.805 -11.828 1 98 101 HIS A N 1
ATOM 729 C CA . HIS A 1 101 ? 5.672 4.926 -11.43 1 98 101 HIS A CA 1
ATOM 730 C C . HIS A 1 101 ? 6.652 5.301 -12.539 1 98 101 HIS A C 1
ATOM 732 O O . HIS A 1 101 ? 6.82 6.48 -12.852 1 98 101 HIS A O 1
ATOM 738 N N . VAL A 1 102 ? 7.289 4.371 -13.133 1 97.62 102 VAL A N 1
ATOM 739 C CA . VAL A 1 102 ? 8.219 4.605 -14.227 1 97.62 102 VAL A CA 1
ATOM 740 C C . VAL A 1 102 ? 7.473 5.188 -15.43 1 97.62 102 VAL A C 1
ATOM 742 O O . VAL A 1 102 ? 7.934 6.145 -16.047 1 97.62 102 VAL A O 1
ATOM 745 N N . ARG A 1 103 ? 6.312 4.664 -15.742 1 96.31 103 ARG A N 1
ATOM 746 C CA . ARG A 1 103 ? 5.523 5.105 -16.891 1 96.31 103 ARG A CA 1
ATOM 747 C C . ARG A 1 103 ? 5.012 6.527 -16.688 1 96.31 103 ARG A C 1
ATOM 749 O O . ARG A 1 103 ? 4.746 7.246 -17.656 1 96.31 103 ARG A O 1
ATOM 756 N N . SER A 1 104 ? 4.84 6.934 -15.422 1 95.38 104 SER A N 1
ATOM 757 C CA . SER A 1 104 ? 4.383 8.289 -15.133 1 95.38 104 SER A CA 1
ATOM 758 C C . SER A 1 104 ? 5.434 9.328 -15.516 1 95.38 104 SER A C 1
ATOM 760 O O . SER A 1 104 ? 5.129 10.516 -15.617 1 95.38 104 SER A O 1
ATOM 762 N N . GLY A 1 105 ? 6.707 8.867 -15.641 1 94.94 105 GLY A N 1
ATOM 763 C CA . GLY A 1 105 ? 7.816 9.766 -15.922 1 94.94 105 GLY A CA 1
ATOM 764 C C . GLY A 1 105 ? 8.445 10.352 -14.672 1 94.94 105 GLY A C 1
ATOM 765 O O . GLY A 1 105 ? 9.43 11.094 -14.75 1 94.94 105 GLY A O 1
ATOM 766 N N . ALA A 1 106 ? 7.957 9.961 -13.523 1 95.81 106 ALA A N 1
ATOM 767 C CA . ALA A 1 106 ? 8.43 10.562 -12.273 1 95.81 106 ALA A CA 1
ATOM 768 C C . ALA A 1 106 ? 9.773 9.969 -11.859 1 95.81 106 ALA A C 1
ATOM 770 O O . ALA A 1 106 ? 10.477 10.539 -11.023 1 95.81 106 ALA A O 1
ATOM 771 N N . ALA A 1 107 ? 10.109 8.828 -12.367 1 97.38 107 ALA A N 1
ATOM 772 C CA . ALA A 1 107 ? 11.375 8.148 -12.07 1 97.38 107 ALA A CA 1
ATOM 773 C C . ALA A 1 107 ? 11.82 7.285 -13.25 1 97.38 107 ALA A C 1
ATOM 775 O O . ALA A 1 107 ? 10.984 6.766 -14 1 97.38 107 ALA A O 1
ATOM 776 N N . ASP A 1 108 ? 13.125 7.102 -13.367 1 98.19 108 ASP A N 1
ATOM 777 C CA . ASP A 1 108 ? 13.672 6.25 -14.422 1 98.19 108 ASP A CA 1
ATOM 778 C C . ASP A 1 108 ? 13.961 4.848 -13.891 1 98.19 108 ASP A C 1
ATOM 780 O O . ASP A 1 108 ? 13.883 3.869 -14.641 1 98.19 108 ASP A O 1
ATOM 784 N N . ILE A 1 109 ? 14.375 4.715 -12.633 1 98.75 109 ILE A N 1
ATOM 785 C CA . ILE A 1 109 ? 14.75 3.451 -12.016 1 98.75 109 ILE A CA 1
ATOM 786 C C . ILE A 1 109 ? 14.023 3.291 -10.68 1 98.75 109 ILE A C 1
ATOM 788 O O . ILE A 1 109 ? 14.188 4.113 -9.773 1 98.75 109 ILE A O 1
ATOM 792 N N . VAL A 1 110 ? 13.219 2.25 -10.57 1 98.94 110 VAL A N 1
ATOM 793 C CA . VAL A 1 110 ? 12.367 2.037 -9.414 1 98.94 110 VAL A CA 1
ATOM 794 C C . VAL A 1 110 ? 12.562 0.623 -8.875 1 98.94 110 VAL A C 1
ATOM 796 O O . VAL A 1 110 ? 12.797 -0.313 -9.641 1 98.94 110 VAL A O 1
ATOM 799 N N . LEU A 1 111 ? 12.5 0.472 -7.547 1 98.94 111 LEU A N 1
ATOM 800 C CA . LEU A 1 111 ? 12.695 -0.798 -6.855 1 98.94 111 LEU A CA 1
ATOM 801 C C . LEU A 1 111 ? 11.367 -1.344 -6.34 1 98.94 111 LEU A C 1
ATOM 803 O O . LEU A 1 111 ? 10.594 -0.618 -5.707 1 98.94 111 LEU A O 1
ATOM 807 N N . ALA A 1 112 ? 11.016 -2.566 -6.664 1 99 112 ALA A N 1
ATOM 808 C CA . ALA A 1 112 ? 9.922 -3.309 -6.043 1 99 112 ALA A CA 1
ATOM 809 C C . ALA A 1 112 ? 10.453 -4.406 -5.129 1 99 112 ALA A C 1
ATOM 811 O O . ALA A 1 112 ? 11.336 -5.172 -5.516 1 99 112 ALA A O 1
ATOM 812 N N . VAL A 1 113 ? 9.914 -4.492 -3.922 1 98.94 113 VAL A N 1
ATOM 813 C CA . VAL A 1 113 ? 10.367 -5.453 -2.924 1 98.94 113 VAL A CA 1
ATOM 814 C C . VAL A 1 113 ? 9.164 -6.16 -2.305 1 98.94 113 VAL A C 1
ATOM 816 O O . VAL A 1 113 ? 8.109 -5.547 -2.102 1 98.94 113 VAL A O 1
ATOM 819 N N . GLY A 1 114 ? 9.234 -7.453 -2.104 1 98.88 114 GLY A N 1
ATOM 820 C CA . GLY A 1 114 ? 8.328 -8.242 -1.293 1 98.88 114 GLY A CA 1
ATOM 821 C C . GLY A 1 114 ? 9.031 -9.078 -0.24 1 98.88 114 GLY A C 1
ATOM 822 O O . GLY A 1 114 ? 10.039 -9.727 -0.529 1 98.88 114 GLY A O 1
ATOM 823 N N . ALA A 1 115 ? 8.539 -9.031 1.011 1 98.88 115 ALA A N 1
ATOM 824 C CA . ALA A 1 115 ? 9.133 -9.797 2.102 1 98.88 115 ALA A CA 1
ATOM 825 C C . ALA A 1 115 ? 8.062 -10.32 3.053 1 98.88 115 ALA A C 1
ATOM 827 O O . ALA A 1 115 ? 7.055 -9.648 3.299 1 98.88 115 ALA A O 1
ATOM 828 N N . GLU A 1 116 ? 8.281 -11.508 3.533 1 98.62 116 GLU A N 1
ATOM 829 C CA . GLU A 1 116 ? 7.355 -12.117 4.492 1 98.62 116 GLU A CA 1
ATOM 830 C C . GLU A 1 116 ? 8.094 -13.039 5.453 1 98.62 116 GLU A C 1
ATOM 832 O O . GLU A 1 116 ? 9 -13.773 5.051 1 98.62 116 GLU A O 1
ATOM 837 N N . LYS A 1 117 ? 7.719 -12.992 6.617 1 97.25 117 LYS A N 1
ATOM 838 C CA . LYS A 1 117 ? 8.156 -13.922 7.656 1 97.25 117 LYS A CA 1
ATOM 839 C C . LYS A 1 117 ? 6.961 -14.469 8.438 1 97.25 117 LYS A C 1
ATOM 841 O O . LYS A 1 117 ? 6.223 -13.703 9.062 1 97.25 117 LYS A O 1
ATOM 846 N N . LEU A 1 118 ? 6.781 -15.766 8.367 1 94.75 118 LEU A N 1
ATOM 847 C CA . LEU A 1 118 ? 5.664 -16.406 9.055 1 94.75 118 LEU A CA 1
ATOM 848 C C . LEU A 1 118 ? 6.16 -17.234 10.234 1 94.75 118 LEU A C 1
ATOM 850 O O . LEU A 1 118 ? 5.383 -17.594 11.117 1 94.75 118 LEU A O 1
ATOM 854 N N . SER A 1 119 ? 7.426 -17.641 10.211 1 94.44 119 SER A N 1
ATOM 855 C CA . SER A 1 119 ? 8 -18.453 11.273 1 94.44 119 SER A CA 1
ATOM 856 C C . SER A 1 119 ? 8.375 -17.609 12.484 1 94.44 119 SER A C 1
ATOM 858 O O . SER A 1 119 ? 9.562 -17.359 12.719 1 94.44 119 SER A O 1
ATOM 860 N N . ILE A 1 120 ? 7.402 -17.312 13.359 1 91.81 120 ILE A N 1
ATOM 861 C CA . ILE A 1 120 ? 7.633 -16.438 14.508 1 91.81 120 ILE A CA 1
ATOM 862 C C . ILE A 1 120 ? 7.562 -17.25 15.797 1 91.81 120 ILE A C 1
ATOM 864 O O . ILE A 1 120 ? 7.488 -16.672 16.891 1 91.81 120 ILE A O 1
ATOM 868 N N . GLY A 1 121 ? 7.535 -18.578 15.727 1 90.94 121 GLY A N 1
ATOM 869 C CA . GLY A 1 121 ? 7.504 -19.453 16.891 1 90.94 121 GLY A CA 1
ATOM 870 C C . GLY A 1 121 ? 6.105 -19.656 17.438 1 90.94 121 GLY A C 1
ATOM 871 O O . GLY A 1 121 ? 5.93 -20.312 18.469 1 90.94 121 GLY A O 1
ATOM 872 N N . ASP A 1 122 ? 5.105 -19.156 16.875 1 90.81 122 ASP A N 1
ATOM 873 C CA . ASP A 1 122 ? 3.695 -19.297 17.219 1 90.81 122 ASP A CA 1
ATOM 874 C C . ASP A 1 122 ? 2.863 -19.688 15.992 1 90.81 122 ASP A C 1
ATOM 876 O O . ASP A 1 122 ? 2.312 -18.812 15.312 1 90.81 122 ASP A O 1
ATOM 880 N N . LYS A 1 123 ? 2.648 -20.906 15.797 1 86.94 123 LYS A N 1
ATOM 881 C CA . LYS A 1 123 ? 1.975 -21.438 14.609 1 86.94 123 LYS A CA 1
ATOM 882 C C . LYS A 1 123 ? 0.51 -21 14.578 1 86.94 123 LYS A C 1
ATOM 884 O O . LYS A 1 123 ? -0.048 -20.766 13.5 1 86.94 123 LYS A O 1
ATOM 889 N N . THR A 1 124 ? -0.099 -20.984 15.766 1 88.75 124 THR A N 1
ATOM 890 C CA . THR A 1 124 ? -1.497 -20.578 15.844 1 88.75 124 THR A CA 1
ATOM 891 C C . THR A 1 124 ? -1.673 -19.141 15.336 1 88.75 124 THR A C 1
ATOM 893 O O . THR A 1 124 ? -2.582 -18.875 14.555 1 88.75 124 THR A O 1
ATOM 896 N N . LYS A 1 125 ? -0.803 -18.281 15.766 1 90.25 125 LYS A N 1
ATOM 897 C CA . LYS A 1 125 ? -0.841 -16.891 15.32 1 90.25 125 LYS A CA 1
ATOM 898 C C . LYS A 1 125 ? -0.553 -16.797 13.828 1 90.25 125 LYS A C 1
ATOM 900 O O . LYS A 1 125 ? -1.202 -16.016 13.117 1 90.25 125 LYS A O 1
ATOM 905 N N . ALA A 1 126 ? 0.364 -17.562 13.383 1 91 126 ALA A N 1
ATOM 906 C CA . ALA A 1 126 ? 0.741 -17.547 11.977 1 91 126 ALA A CA 1
ATOM 907 C C . ALA A 1 126 ? -0.417 -18.016 11.094 1 91 126 ALA A C 1
ATOM 909 O O . ALA A 1 126 ? -0.717 -17.375 10.078 1 91 126 ALA A O 1
ATOM 910 N N . LEU A 1 127 ? -1.08 -19.062 11.5 1 88.44 127 LEU A N 1
ATOM 911 C CA . LEU A 1 127 ? -2.191 -19.578 10.711 1 88.44 127 LEU A CA 1
ATOM 912 C C . LEU A 1 127 ? -3.406 -18.672 10.812 1 88.44 127 LEU A C 1
ATOM 914 O O . LEU A 1 127 ? -4.207 -18.578 9.875 1 88.44 127 LEU A O 1
ATOM 918 N N . GLY A 1 128 ? -3.473 -17.953 11.938 1 89.56 128 GLY A N 1
ATOM 919 C CA . GLY A 1 128 ? -4.602 -17.062 12.188 1 89.56 128 GLY A CA 1
ATOM 920 C C . GLY A 1 128 ? -4.652 -15.891 11.234 1 89.56 128 GLY A C 1
ATOM 921 O O . GLY A 1 128 ? -5.715 -15.297 11.023 1 89.56 128 GLY A O 1
ATOM 922 N N . VAL A 1 129 ? -3.49 -15.523 10.594 1 92.12 129 VAL A N 1
ATOM 923 C CA . VAL A 1 129 ? -3.441 -14.352 9.719 1 92.12 129 VAL A CA 1
ATOM 924 C C . VAL A 1 129 ? -4.32 -14.586 8.492 1 92.12 129 VAL A C 1
ATOM 926 O O . VAL A 1 129 ? -4.844 -13.641 7.906 1 92.12 129 VAL A O 1
ATOM 929 N N . PHE A 1 130 ? -4.523 -15.828 8.133 1 90.62 130 PHE A N 1
ATOM 930 C CA . PHE A 1 130 ? -5.25 -16.172 6.918 1 90.62 130 PHE A CA 1
ATOM 931 C C . PHE A 1 130 ? -6.742 -15.898 7.086 1 90.62 130 PHE A C 1
ATOM 933 O O . PHE A 1 130 ? -7.465 -15.734 6.102 1 90.62 130 PHE A O 1
ATOM 940 N N . ASP A 1 131 ? -7.195 -15.82 8.32 1 90.88 131 ASP A N 1
ATOM 941 C CA . ASP A 1 131 ? -8.594 -15.508 8.609 1 90.88 131 ASP A CA 1
ATOM 942 C C . ASP A 1 131 ? -8.922 -14.07 8.219 1 90.88 131 ASP A C 1
ATOM 944 O O . ASP A 1 131 ? -10.094 -13.719 8.047 1 90.88 131 ASP A O 1
ATOM 948 N N . GLY A 1 132 ? -7.91 -13.281 8.117 1 94.06 132 GLY A N 1
ATOM 949 C CA . GLY A 1 132 ? -8.102 -11.875 7.816 1 94.06 132 GLY A CA 1
ATOM 950 C C . GLY A 1 132 ? -8.031 -11.562 6.332 1 94.06 132 GLY A C 1
ATOM 951 O O . GLY A 1 132 ? -8.031 -10.398 5.934 1 94.06 132 GLY A O 1
ATOM 952 N N . GLY A 1 133 ? -7.953 -12.594 5.484 1 95.06 133 GLY A N 1
ATOM 953 C CA . GLY A 1 133 ? -7.902 -12.414 4.039 1 95.06 133 GLY A CA 1
ATOM 954 C C . GLY A 1 133 ? -9.266 -12.438 3.387 1 95.06 133 GLY A C 1
ATOM 955 O O . GLY A 1 133 ? -9.375 -12.469 2.158 1 95.06 133 GLY A O 1
ATOM 956 N N . VAL A 1 134 ? -10.344 -12.492 4.254 1 94.62 134 VAL A N 1
ATOM 957 C CA . VAL A 1 134 ? -11.742 -12.43 3.838 1 94.62 134 VAL A CA 1
ATOM 958 C C . VAL A 1 134 ? -12.438 -11.258 4.535 1 94.62 134 VAL A C 1
ATOM 960 O O . VAL A 1 134 ? -11.844 -10.602 5.395 1 94.62 134 VAL A O 1
ATOM 963 N N . ASP A 1 135 ? -13.719 -11.008 4.121 1 94.94 135 ASP A N 1
ATOM 964 C CA . ASP A 1 135 ? -14.461 -9.891 4.707 1 94.94 135 ASP A CA 1
ATOM 965 C C . ASP A 1 135 ? -14.812 -10.172 6.164 1 94.94 135 ASP A C 1
ATOM 967 O O . ASP A 1 135 ? -15.773 -10.891 6.449 1 94.94 135 ASP A O 1
ATOM 971 N N . VAL A 1 136 ? -14.109 -9.5 7.062 1 93 136 VAL A N 1
ATOM 972 C CA . VAL A 1 136 ? -14.305 -9.797 8.477 1 93 136 VAL A CA 1
ATOM 973 C C . VAL A 1 136 ? -15.625 -9.211 8.961 1 93 136 VAL A C 1
ATOM 975 O O . VAL A 1 136 ? -16.156 -9.609 10 1 93 136 VAL A O 1
ATOM 978 N N . ASN A 1 137 ? -16.156 -8.281 8.195 1 93.12 137 ASN A N 1
ATOM 979 C CA . ASN A 1 137 ? -17.438 -7.664 8.555 1 93.12 137 ASN A CA 1
ATOM 980 C C . ASN A 1 137 ? -18.625 -8.445 7.988 1 93.12 137 ASN A C 1
ATOM 982 O O . ASN A 1 137 ? -19.766 -8.078 8.203 1 93.12 137 ASN A O 1
ATOM 986 N N . ASP A 1 138 ? -18.391 -9.508 7.27 1 93.69 138 ASP A N 1
ATOM 987 C CA . ASP A 1 138 ? -19.453 -10.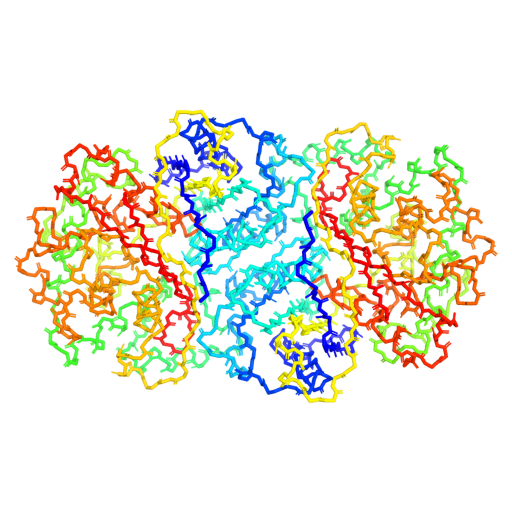328 6.688 1 93.69 138 ASP A CA 1
ATOM 988 C C . ASP A 1 138 ? -19.078 -11.805 6.711 1 93.69 138 ASP A C 1
ATOM 990 O O . ASP A 1 138 ? -19.062 -12.469 5.668 1 93.69 138 ASP A O 1
ATOM 994 N N . ARG A 1 139 ? -18.922 -12.367 7.863 1 91.38 139 ARG A N 1
ATOM 995 C CA . ARG A 1 139 ? -18.516 -13.758 8.047 1 91.38 139 ARG A CA 1
ATOM 996 C C . ARG A 1 139 ? -19.594 -14.711 7.543 1 91.38 139 ARG A C 1
ATOM 998 O O . ARG A 1 139 ? -19.297 -15.789 7.031 1 91.38 139 ARG A O 1
ATOM 1005 N N . GLN A 1 140 ? -20.844 -14.312 7.707 1 92.25 140 GLN A N 1
ATOM 1006 C CA . GLN A 1 140 ? -21.938 -15.133 7.219 1 92.25 140 GLN A CA 1
ATOM 1007 C C . GLN A 1 140 ? -21.906 -15.258 5.699 1 92.25 140 GLN A C 1
ATOM 1009 O O . GLN A 1 140 ? -22.141 -16.328 5.148 1 92.25 140 GLN A O 1
ATOM 1014 N N . GLY A 1 141 ? -21.578 -14.055 5.074 1 91 141 GLY A N 1
ATOM 1015 C CA . GLY A 1 141 ? -21.438 -14.086 3.629 1 91 141 GLY A CA 1
ATOM 1016 C C . GLY A 1 141 ? -20.297 -14.984 3.16 1 91 141 GLY A C 1
ATOM 1017 O O . GLY A 1 141 ? -20.438 -15.703 2.168 1 91 141 GLY A O 1
ATOM 1018 N N . VAL A 1 142 ? -19.25 -14.992 3.887 1 89.94 142 VAL A N 1
ATOM 1019 C CA . VAL A 1 142 ? -18.094 -15.828 3.561 1 89.94 142 VAL A CA 1
ATOM 1020 C C . VAL A 1 142 ? -18.469 -17.297 3.676 1 89.94 142 VAL A C 1
ATOM 1022 O O . VAL A 1 142 ? -18.141 -18.094 2.793 1 89.94 142 VAL A O 1
ATOM 1025 N N . ARG A 1 143 ? -19.156 -17.641 4.699 1 89.19 143 ARG A N 1
ATOM 1026 C CA . ARG A 1 143 ? -19.578 -19.016 4.914 1 89.19 143 ARG A CA 1
ATOM 1027 C C . ARG A 1 143 ? -20.547 -19.469 3.82 1 89.19 143 ARG A C 1
ATOM 1029 O O . ARG A 1 143 ? -20.469 -20.609 3.346 1 89.19 143 ARG A O 1
ATOM 1036 N N . ALA A 1 144 ? -21.406 -18.594 3.457 1 90.56 144 ALA A N 1
ATOM 1037 C CA . ALA A 1 144 ? -22.391 -18.906 2.424 1 90.56 144 ALA A CA 1
ATOM 1038 C C . ALA A 1 144 ? -21.719 -19.234 1.098 1 90.56 144 ALA A C 1
ATOM 1040 O O . ALA A 1 144 ? -22.125 -20.141 0.386 1 90.56 144 ALA A O 1
ATOM 1041 N N . VAL A 1 145 ? -20.734 -18.469 0.817 1 88.81 145 VAL A N 1
ATOM 1042 C CA . VAL A 1 145 ? -19.984 -18.656 -0.425 1 88.81 145 VAL A CA 1
ATOM 1043 C C . VAL A 1 145 ? -19.266 -20 -0.389 1 88.81 145 VAL A C 1
ATOM 1045 O O . VAL A 1 145 ? -19.25 -20.734 -1.381 1 88.81 145 VAL A O 1
ATOM 1048 N N . LEU A 1 146 ? -18.719 -20.344 0.706 1 85.94 146 LEU A N 1
ATOM 1049 C CA . LEU A 1 146 ? -18 -21.594 0.862 1 85.94 146 LEU A CA 1
ATOM 1050 C C . LEU A 1 146 ? -18.969 -22.781 0.74 1 85.94 146 LEU A C 1
ATOM 1052 O O . LEU A 1 146 ? -18.609 -23.812 0.153 1 85.94 146 LEU A O 1
ATOM 1056 N N . GLU A 1 147 ? -20.094 -22.562 1.288 1 87.19 147 GLU A N 1
ATOM 1057 C CA . GLU A 1 147 ? -21.109 -23.609 1.186 1 87.19 147 GLU A CA 1
ATOM 1058 C C . GLU A 1 147 ? -21.562 -23.797 -0.26 1 87.19 147 GLU A C 1
ATOM 1060 O O . GLU A 1 147 ? -21.734 -24.938 -0.713 1 87.19 147 GLU A O 1
ATOM 1065 N N . GLU A 1 148 ? -21.719 -22.734 -0.871 1 88.25 148 GLU A N 1
ATOM 1066 C CA . GLU A 1 148 ? -22.141 -22.812 -2.27 1 88.25 148 GLU A CA 1
ATOM 1067 C C . GLU A 1 148 ? -21.094 -23.516 -3.119 1 88.25 148 GLU A C 1
ATOM 1069 O O . GLU A 1 148 ? -21.422 -24.219 -4.074 1 88.25 148 GLU A O 1
ATOM 1074 N N . LEU A 1 149 ? -19.891 -23.406 -2.758 1 84.25 149 LEU A N 1
ATOM 1075 C CA . LEU A 1 149 ? -18.797 -24.031 -3.492 1 84.25 149 LEU A CA 1
ATOM 1076 C C . LEU A 1 149 ? -18.656 -25.5 -3.104 1 84.25 149 LEU A C 1
ATOM 1078 O O . LEU A 1 149 ? -17.828 -26.219 -3.666 1 84.25 149 LEU A O 1
ATOM 1082 N N . GLY A 1 150 ? -19.656 -26 -2.279 1 72.5 150 GLY A N 1
ATOM 1083 C CA . GLY A 1 150 ? -19.625 -27.406 -1.888 1 72.5 150 GLY A CA 1
ATOM 1084 C C . GLY A 1 150 ? -18.828 -27.656 -0.621 1 72.5 150 GLY A C 1
ATOM 1085 O O . GLY A 1 150 ? -18.359 -28.766 -0.387 1 72.5 150 GLY A O 1
ATOM 1086 N N . GLY A 1 151 ? -18.438 -26.609 -0.021 1 65.06 151 GLY A N 1
ATOM 1087 C CA . GLY A 1 151 ? -17.531 -26.797 1.098 1 65.06 151 GLY A CA 1
ATOM 1088 C C . GLY A 1 151 ? -18.234 -26.906 2.434 1 65.06 151 GLY A C 1
ATOM 1089 O O . GLY A 1 151 ? -19.297 -26.312 2.631 1 65.06 151 GLY A O 1
ATOM 1090 N N . ALA A 1 152 ? -18.203 -28.141 3.08 1 61.44 152 ALA A N 1
ATOM 1091 C CA . ALA A 1 152 ? -18.453 -28.141 4.52 1 61.44 152 ALA A CA 1
ATOM 1092 C C . ALA A 1 152 ? -17.188 -27.766 5.293 1 61.44 152 ALA A C 1
ATOM 1094 O O . ALA A 1 152 ? -16.078 -28.125 4.891 1 61.44 152 ALA A O 1
ATOM 1095 N N . LEU A 1 153 ? -17.125 -26.625 5.965 1 61.09 153 LEU A N 1
ATOM 1096 C CA . LEU A 1 153 ? -15.953 -26.344 6.797 1 61.09 153 LEU A CA 1
ATOM 1097 C C . LEU A 1 153 ? -15.672 -27.484 7.754 1 61.09 153 LEU A C 1
ATOM 1099 O O . LEU A 1 153 ? -16.594 -28.031 8.375 1 61.09 153 LEU A O 1
ATOM 1103 N N . PRO A 1 154 ? -14.422 -28.047 7.574 1 56.94 154 PRO A N 1
ATOM 1104 C CA . PRO A 1 154 ? -14.156 -29.141 8.523 1 56.94 154 PRO A CA 1
ATOM 1105 C C . PRO A 1 154 ? -14.344 -28.703 9.977 1 56.94 154 PRO A C 1
ATOM 1107 O O . PRO A 1 154 ? -14.016 -27.578 10.336 1 56.94 154 PRO A O 1
ATOM 1110 N N . ASP A 1 155 ? -15.273 -29.266 10.625 1 56.19 155 ASP A N 1
ATOM 1111 C CA . ASP A 1 155 ? -15.477 -28.969 12.047 1 56.19 155 ASP A CA 1
ATOM 1112 C C . ASP A 1 155 ? -14.727 -29.969 12.922 1 56.19 155 ASP A C 1
ATOM 1114 O O . ASP A 1 155 ? -15.336 -30.719 13.695 1 56.19 155 ASP A O 1
ATOM 1118 N N . ASP A 1 156 ? -13.406 -30.141 12.648 1 55.81 156 ASP A N 1
ATOM 1119 C CA . ASP A 1 156 ? -12.719 -31.172 13.414 1 55.81 156 ASP A CA 1
ATOM 1120 C C . ASP A 1 156 ? -11.93 -30.578 14.57 1 55.81 156 ASP A C 1
ATOM 1122 O O . ASP A 1 156 ? -11.172 -31.281 15.25 1 55.81 156 ASP A O 1
ATOM 1126 N N . GLY A 1 157 ? -12.086 -29.375 14.82 1 55.41 157 GLY A N 1
ATOM 1127 C CA . GLY A 1 157 ? -11.5 -28.719 15.977 1 55.41 157 GLY A CA 1
ATOM 1128 C C . GLY A 1 157 ? -10.039 -28.375 15.789 1 55.41 157 GLY A C 1
ATOM 1129 O O . GLY A 1 157 ? -9.383 -27.891 16.719 1 55.41 157 GLY A O 1
ATOM 1130 N N . LYS A 1 158 ? -9.445 -28.766 14.805 1 60.81 158 LYS A N 1
ATOM 1131 C CA . LYS A 1 158 ? -8.039 -28.469 14.586 1 60.81 158 LYS A CA 1
ATOM 1132 C C . LYS A 1 158 ? -7.859 -27.156 13.836 1 60.81 158 LYS A C 1
ATOM 1134 O O . LYS A 1 158 ? -8.688 -26.797 12.992 1 60.81 158 LYS A O 1
ATOM 1139 N N . PRO A 1 159 ? -6.734 -26.469 14.164 1 63.38 159 PRO A N 1
ATOM 1140 C CA . PRO A 1 159 ? -6.496 -25.219 13.445 1 63.38 159 PRO A CA 1
ATOM 1141 C C . PRO A 1 159 ? -6.301 -25.438 11.945 1 63.38 159 PRO A C 1
ATOM 1143 O O . PRO A 1 159 ? -5.562 -26.328 11.539 1 63.38 159 PRO A O 1
ATOM 1146 N N . HIS A 1 160 ? -7.18 -24.906 11.211 1 72.69 160 HIS A N 1
ATOM 1147 C CA . HIS A 1 160 ? -7.066 -25 9.766 1 72.69 160 HIS A CA 1
ATOM 1148 C C . HIS A 1 160 ? -6.93 -23.625 9.133 1 72.69 160 HIS A C 1
ATOM 1150 O O . HIS A 1 160 ? -7.336 -22.625 9.734 1 72.69 160 HIS A O 1
ATOM 1156 N N . SER A 1 161 ? -6.133 -23.672 8.062 1 80.5 161 SER A N 1
ATOM 1157 C CA . SER A 1 161 ? -6.086 -22.453 7.242 1 80.5 161 SER A CA 1
ATOM 1158 C C . SER A 1 161 ? -7.383 -22.266 6.461 1 80.5 161 SER A C 1
ATOM 1160 O O . SER A 1 161 ? -7.777 -23.141 5.684 1 80.5 161 SER A O 1
ATOM 1162 N N . LEU A 1 162 ? -8 -21.203 6.723 1 82 162 LEU A N 1
ATOM 1163 C CA . LEU A 1 162 ? -9.234 -20.859 6.012 1 82 162 LEU A CA 1
ATOM 1164 C C . LEU A 1 162 ? -9.016 -20.906 4.5 1 82 162 LEU A C 1
ATOM 1166 O O . LEU A 1 162 ? -9.906 -21.328 3.756 1 82 162 LEU A O 1
ATOM 1170 N N . PHE A 1 163 ? -7.891 -20.594 4.016 1 85.31 163 PHE A N 1
ATOM 1171 C CA . PHE A 1 163 ? -7.66 -20.516 2.58 1 85.31 163 PHE A CA 1
ATOM 1172 C C . PHE A 1 163 ? -7.52 -21.906 1.979 1 85.31 163 PHE A C 1
ATOM 1174 O O . PHE A 1 163 ? -7.887 -22.125 0.823 1 85.31 163 PHE A O 1
ATOM 1181 N N . MET A 1 164 ? -7.012 -22.812 2.76 1 88.62 164 MET A N 1
ATOM 1182 C CA . MET A 1 164 ? -6.973 -24.188 2.244 1 88.62 164 MET A CA 1
ATOM 1183 C C . MET A 1 164 ? -8.375 -24.781 2.17 1 88.62 164 MET A C 1
ATOM 1185 O O . MET A 1 164 ? -8.68 -25.562 1.272 1 88.62 164 MET A O 1
ATOM 1189 N N . ASP A 1 165 ? -9.188 -24.328 3.096 1 87.88 165 ASP A N 1
ATOM 1190 C CA . ASP A 1 165 ? -10.594 -24.719 3.018 1 87.88 165 ASP A CA 1
ATOM 1191 C C . ASP A 1 165 ? -11.258 -24.141 1.769 1 87.88 165 ASP A C 1
ATOM 1193 O O . ASP A 1 165 ? -12.094 -24.797 1.144 1 87.88 165 ASP A O 1
ATOM 1197 N N . VAL A 1 166 ? -10.914 -22.953 1.445 1 89 166 VAL A N 1
ATOM 1198 C CA . VAL A 1 166 ? -11.438 -22.312 0.253 1 89 166 VAL A CA 1
ATOM 1199 C C . VAL A 1 166 ? -10.992 -23.062 -0.995 1 89 166 VAL A C 1
ATOM 1201 O O . VAL A 1 166 ? -11.812 -23.375 -1.863 1 89 166 VAL A O 1
ATOM 1204 N N . TYR A 1 167 ? -9.734 -23.375 -1.08 1 92.62 167 TYR A N 1
ATOM 1205 C CA . TYR A 1 167 ? -9.219 -24.109 -2.227 1 92.62 167 TYR A CA 1
ATOM 1206 C C . TYR A 1 167 ? -9.867 -25.484 -2.332 1 92.62 167 TYR A C 1
ATOM 1208 O O . TYR A 1 167 ? -10.141 -25.953 -3.434 1 92.62 167 TYR A O 1
ATOM 1216 N N . ALA A 1 168 ? -10.023 -26.078 -1.173 1 93.06 168 ALA A N 1
ATOM 1217 C CA . ALA A 1 168 ? -10.68 -27.391 -1.156 1 93.06 168 ALA A CA 1
ATOM 1218 C C . ALA A 1 168 ? -12.109 -27.281 -1.688 1 93.06 168 ALA A C 1
ATOM 1220 O O . ALA A 1 168 ? -12.555 -28.141 -2.453 1 93.06 168 ALA A O 1
ATOM 1221 N N . ALA A 1 169 ? -12.789 -26.281 -1.23 1 91.56 169 ALA A N 1
ATOM 1222 C CA . ALA A 1 169 ? -14.164 -26.062 -1.692 1 91.56 169 ALA A CA 1
ATOM 1223 C C . ALA A 1 169 ? -14.203 -25.812 -3.197 1 91.56 169 ALA A C 1
ATOM 1225 O O . ALA A 1 169 ? -15.062 -26.359 -3.898 1 91.56 169 ALA A O 1
ATOM 1226 N N . LEU A 1 170 ? -13.312 -25.016 -3.676 1 93.38 170 LEU A N 1
ATOM 1227 C CA . LEU A 1 170 ? -13.219 -24.734 -5.105 1 93.38 170 LEU A CA 1
ATOM 1228 C C . LEU A 1 170 ? -12.898 -26.016 -5.883 1 93.38 170 LEU A C 1
ATOM 1230 O O . LEU A 1 170 ? -13.453 -26.25 -6.957 1 93.38 170 LEU A O 1
ATOM 1234 N N . ALA A 1 171 ? -12 -26.797 -5.348 1 95.06 171 ALA A N 1
ATOM 1235 C CA . ALA A 1 171 ? -11.633 -28.062 -5.977 1 95.06 171 ALA A CA 1
ATOM 1236 C C . ALA A 1 171 ? -12.844 -29 -6.086 1 95.06 171 ALA A C 1
ATOM 1238 O O . ALA A 1 171 ? -13.078 -29.594 -7.133 1 95.06 171 ALA A O 1
ATOM 1239 N N . ARG A 1 172 ? -13.57 -29.094 -5.035 1 93.81 172 ARG A N 1
ATOM 1240 C CA . ARG A 1 172 ? -14.75 -29.953 -5.039 1 93.81 172 ARG A CA 1
ATOM 1241 C C . ARG A 1 172 ? -15.766 -29.469 -6.074 1 93.81 172 ARG A C 1
ATOM 1243 O O . ARG A 1 172 ? -16.375 -30.297 -6.773 1 93.81 172 ARG A O 1
ATOM 1250 N N . ALA A 1 173 ? -15.969 -28.172 -6.105 1 93.38 173 ALA A N 1
ATOM 1251 C CA . ALA A 1 173 ? -16.891 -27.625 -7.102 1 93.38 173 ALA A CA 1
ATOM 1252 C C . ALA A 1 173 ? -16.453 -28 -8.516 1 93.38 173 ALA A C 1
ATOM 1254 O O . ALA A 1 173 ? -17.281 -28.375 -9.352 1 93.38 173 ALA A O 1
ATOM 1255 N N . HIS A 1 174 ? -15.203 -27.875 -8.758 1 95.75 174 HIS A N 1
ATOM 1256 C CA . HIS A 1 174 ? -14.656 -28.203 -10.07 1 95.75 174 HIS A CA 1
ATOM 1257 C C . HIS A 1 174 ? -14.758 -29.688 -10.352 1 95.75 174 HIS A C 1
ATOM 1259 O O . HIS A 1 174 ? -15.078 -30.094 -11.469 1 95.75 174 HIS A O 1
ATOM 1265 N N . MET A 1 175 ? -14.461 -30.562 -9.391 1 96.25 175 MET A N 1
ATOM 1266 C CA . MET A 1 175 ? -14.594 -32 -9.5 1 96.25 175 MET A CA 1
ATOM 1267 C C . MET A 1 175 ? -16.016 -32.406 -9.867 1 96.25 175 MET A C 1
ATOM 1269 O O . MET A 1 175 ? -16.234 -33.25 -10.742 1 96.25 175 MET A O 1
ATOM 1273 N N . ASN A 1 176 ? -16.938 -31.812 -9.242 1 94.38 176 ASN A N 1
ATOM 1274 C CA . ASN A 1 176 ? -18.359 -32.094 -9.484 1 94.38 176 ASN A CA 1
ATOM 1275 C C . ASN A 1 176 ? -18.781 -31.656 -10.883 1 94.38 176 ASN A C 1
ATOM 1277 O O . ASN A 1 176 ? -19.531 -32.375 -11.555 1 94.38 176 ASN A O 1
ATOM 1281 N N . ALA A 1 177 ? -18.266 -30.547 -11.281 1 95.19 177 ALA A N 1
ATOM 1282 C CA . ALA A 1 177 ? -18.688 -29.953 -12.547 1 95.19 177 ALA A CA 1
ATOM 1283 C C . ALA A 1 177 ? -18.016 -30.641 -13.734 1 95.19 177 ALA A C 1
ATOM 1285 O O . ALA A 1 177 ? -18.625 -30.797 -14.789 1 95.19 177 ALA A O 1
ATOM 1286 N N . PHE A 1 178 ? -16.703 -31.016 -13.539 1 97.31 178 PHE A N 1
ATOM 1287 C CA . PHE A 1 178 ? -15.945 -31.359 -14.727 1 97.31 178 PHE A CA 1
ATOM 1288 C C . PHE A 1 178 ? -15.305 -32.75 -14.578 1 97.31 178 PHE A C 1
ATOM 1290 O O . PHE A 1 178 ? -14.695 -33.25 -15.523 1 97.31 178 PHE A O 1
ATOM 1297 N N . GLY A 1 179 ? -15.352 -33.375 -13.414 1 97.5 179 GLY A N 1
ATOM 1298 C CA . GLY A 1 179 ? -14.852 -34.719 -13.211 1 97.5 179 GLY A CA 1
ATOM 1299 C C . GLY A 1 179 ? -13.367 -34.75 -12.883 1 97.5 179 GLY A C 1
ATOM 1300 O O . GLY A 1 179 ? -12.734 -35.812 -12.984 1 97.5 179 GLY A O 1
ATOM 1301 N N . THR A 1 180 ? -12.789 -33.656 -12.5 1 97.38 180 THR A N 1
ATOM 1302 C CA . THR A 1 180 ? -11.406 -33.625 -12.047 1 97.38 180 THR A CA 1
ATOM 1303 C C . THR A 1 180 ? -11.195 -34.625 -10.906 1 97.38 180 THR A C 1
ATOM 1305 O O . THR A 1 180 ? -12.047 -34.75 -10.023 1 97.38 180 THR A O 1
ATOM 1308 N N . THR A 1 181 ? -10.055 -35.312 -10.914 1 98.12 181 THR A N 1
ATOM 1309 C CA . THR A 1 181 ? -9.828 -36.344 -9.922 1 98.12 181 THR A CA 1
ATOM 1310 C C . THR A 1 181 ? -8.734 -35.938 -8.938 1 98.12 181 THR A C 1
ATOM 1312 O O . THR A 1 181 ? -7.953 -35.031 -9.219 1 98.12 181 THR A O 1
ATOM 1315 N N . ARG A 1 182 ? -8.703 -36.656 -7.797 1 97.81 182 ARG A N 1
ATOM 1316 C CA . ARG A 1 182 ? -7.645 -36.438 -6.809 1 97.81 182 ARG A CA 1
ATOM 1317 C C . ARG A 1 182 ? -6.277 -36.781 -7.395 1 97.81 182 ARG A C 1
ATOM 1319 O O . ARG A 1 182 ? -5.273 -36.156 -7.051 1 97.81 182 ARG A O 1
ATOM 1326 N N . GLU A 1 183 ? -6.25 -37.781 -8.195 1 98.56 183 GLU A N 1
ATOM 1327 C CA . GLU A 1 183 ? -5.012 -38.219 -8.844 1 98.56 183 GLU A CA 1
ATOM 1328 C C . GLU A 1 183 ? -4.434 -37.094 -9.719 1 98.56 183 GLU A C 1
ATOM 1330 O O . GLU A 1 183 ? -3.217 -36.906 -9.758 1 98.56 183 GLU A O 1
ATOM 1335 N N . GLN A 1 184 ? -5.293 -36.438 -10.414 1 98.75 184 GLN A N 1
ATOM 1336 C CA . GLN A 1 184 ? -4.859 -35.312 -11.258 1 98.75 184 GLN A CA 1
ATOM 1337 C C . GLN A 1 184 ? -4.262 -34.188 -10.414 1 98.75 184 GLN A C 1
ATOM 1339 O O . GLN A 1 184 ? -3.264 -33.594 -10.805 1 98.75 184 GLN A O 1
ATOM 1344 N N . LEU A 1 185 ? -4.867 -33.875 -9.273 1 98.75 185 LEU A N 1
ATOM 1345 C CA . LEU A 1 185 ? -4.312 -32.906 -8.352 1 98.75 185 LEU A CA 1
ATOM 1346 C C . LEU A 1 185 ? -2.955 -33.344 -7.824 1 98.75 185 LEU A C 1
ATOM 1348 O O . LEU A 1 185 ? -2.033 -32.531 -7.707 1 98.75 185 LEU A O 1
ATOM 1352 N N . ALA A 1 186 ? -2.842 -34.625 -7.5 1 98.81 186 ALA A N 1
ATOM 1353 C CA . ALA A 1 186 ? -1.584 -35.188 -7.008 1 98.81 186 ALA A CA 1
ATOM 1354 C C . ALA A 1 186 ? -0.5 -35.125 -8.078 1 98.81 186 ALA A C 1
ATOM 1356 O O . ALA A 1 186 ? 0.678 -34.938 -7.77 1 98.81 186 ALA A O 1
ATOM 1357 N N . LEU A 1 187 ? -0.891 -35.312 -9.305 1 98.81 187 LEU A N 1
ATOM 1358 C CA . LEU A 1 187 ? 0.054 -35.219 -10.414 1 98.81 187 LEU A CA 1
ATOM 1359 C C . LEU A 1 187 ? 0.675 -33.844 -10.484 1 98.81 187 LEU A C 1
ATOM 1361 O O . LEU A 1 187 ? 1.871 -33.688 -10.758 1 98.81 187 LEU A O 1
ATOM 1365 N N . ILE A 1 188 ? -0.153 -32.812 -10.297 1 98.88 188 ILE A N 1
ATOM 1366 C CA . ILE A 1 188 ? 0.333 -31.453 -10.32 1 98.88 188 ILE A CA 1
ATOM 1367 C C . ILE A 1 188 ? 1.337 -31.234 -9.188 1 98.88 188 ILE A C 1
ATOM 1369 O O . ILE A 1 188 ? 2.41 -30.672 -9.398 1 98.88 188 ILE A O 1
ATOM 1373 N N . ALA A 1 189 ? 0.989 -31.672 -8.008 1 98.88 189 ALA A N 1
ATOM 1374 C CA . ALA A 1 189 ? 1.893 -31.531 -6.863 1 98.88 189 ALA A CA 1
ATOM 1375 C C . ALA A 1 189 ? 3.191 -32.312 -7.105 1 98.88 189 ALA A C 1
ATOM 1377 O O . ALA A 1 189 ? 4.277 -31.797 -6.797 1 98.88 189 ALA A O 1
ATOM 1378 N N . SER A 1 190 ? 3.078 -33.531 -7.582 1 98.88 190 SER A N 1
ATOM 1379 C CA . SER A 1 190 ? 4.262 -34.312 -7.883 1 98.88 190 SER A CA 1
ATOM 1380 C C . SER A 1 190 ? 5.18 -33.594 -8.859 1 98.88 190 SER A C 1
ATOM 1382 O O . SER A 1 190 ? 6.395 -33.562 -8.656 1 98.88 190 SER A O 1
ATOM 1384 N N . LYS A 1 191 ? 4.605 -33.094 -9.898 1 98.75 191 LYS A N 1
ATOM 1385 C CA . LYS A 1 191 ? 5.348 -32.344 -10.898 1 98.75 191 LYS A CA 1
ATOM 1386 C C . LYS A 1 191 ? 6.074 -31.156 -10.25 1 98.75 191 LYS A C 1
ATOM 1388 O O . LYS A 1 191 ? 7.262 -30.938 -10.516 1 98.75 191 LYS A O 1
ATOM 1393 N N . ASN A 1 192 ? 5.398 -30.391 -9.438 1 98.81 192 ASN A N 1
ATOM 1394 C CA . ASN A 1 192 ? 5.996 -29.219 -8.836 1 98.81 192 ASN A CA 1
ATOM 1395 C C . ASN A 1 192 ? 7.125 -29.578 -7.875 1 98.81 192 ASN A C 1
ATOM 1397 O O . ASN A 1 192 ? 8.141 -28.891 -7.809 1 98.81 192 ASN A O 1
ATOM 1401 N N . HIS A 1 193 ? 6.973 -30.625 -7.125 1 98.81 193 HIS A N 1
ATOM 1402 C CA . HIS A 1 193 ? 8.039 -31.109 -6.25 1 98.81 193 HIS A CA 1
ATOM 1403 C C . HIS A 1 193 ? 9.25 -31.578 -7.059 1 98.81 193 HIS A C 1
ATOM 1405 O O . HIS A 1 193 ? 10.391 -31.375 -6.645 1 98.81 193 HIS A O 1
ATOM 1411 N N . GLU A 1 194 ? 8.992 -32.219 -8.141 1 98.56 194 GLU A N 1
ATOM 1412 C CA . GLU A 1 194 ? 10.086 -32.625 -9.031 1 98.56 194 GLU A CA 1
ATOM 1413 C C . GLU A 1 194 ? 10.805 -31.391 -9.594 1 98.56 194 GLU A C 1
ATOM 1415 O O . GLU A 1 194 ? 12.039 -31.359 -9.617 1 98.56 194 GLU A O 1
ATOM 1420 N N . HIS A 1 195 ? 10.039 -30.406 -10.086 1 98.75 195 HIS A N 1
ATOM 1421 C CA . HIS A 1 195 ? 10.602 -29.188 -10.641 1 98.75 195 HIS A CA 1
ATOM 1422 C C . HIS A 1 195 ? 11.516 -28.484 -9.633 1 98.75 195 HIS A C 1
ATOM 1424 O O . HIS A 1 195 ? 12.484 -27.828 -10.016 1 98.75 195 HIS A O 1
ATOM 1430 N N . ALA A 1 196 ? 11.266 -28.609 -8.344 1 98.56 196 ALA A N 1
ATOM 1431 C CA . ALA A 1 196 ? 11.945 -27.859 -7.293 1 98.56 196 ALA A CA 1
ATOM 1432 C C . ALA A 1 196 ? 13.297 -28.469 -6.957 1 98.56 196 ALA A C 1
ATOM 1434 O O . ALA A 1 196 ? 14.141 -27.844 -6.324 1 98.56 196 ALA A O 1
ATOM 1435 N N . VAL A 1 197 ? 13.523 -29.703 -7.367 1 98.5 197 VAL A N 1
ATOM 1436 C CA . VAL A 1 197 ? 14.695 -30.469 -6.969 1 98.5 197 VAL A CA 1
ATOM 1437 C C . VAL A 1 197 ? 15.969 -29.688 -7.316 1 98.5 197 VAL A C 1
ATOM 1439 O O . VAL A 1 197 ? 16.906 -29.641 -6.523 1 98.5 197 VAL A O 1
ATOM 1442 N N . HIS A 1 198 ? 15.984 -29.047 -8.461 1 97.25 198 HIS A N 1
ATOM 1443 C CA . HIS A 1 198 ? 17.203 -28.391 -8.922 1 97.25 198 HIS A CA 1
ATOM 1444 C C . HIS A 1 198 ? 17.109 -26.875 -8.719 1 97.25 198 HIS A C 1
ATOM 1446 O O . HIS A 1 198 ? 17.891 -26.125 -9.312 1 97.25 198 HIS A O 1
ATOM 1452 N N . ASN A 1 199 ? 16.172 -26.375 -8.023 1 98.5 199 ASN A N 1
ATOM 1453 C CA . ASN A 1 199 ? 16.094 -24.984 -7.621 1 98.5 199 ASN A CA 1
ATOM 1454 C C . ASN A 1 199 ? 16.734 -24.75 -6.258 1 98.5 199 ASN A C 1
ATOM 1456 O O . ASN A 1 199 ? 16.125 -25 -5.223 1 98.5 199 ASN A O 1
ATOM 1460 N N . PRO A 1 200 ? 17.953 -24.234 -6.242 1 97.81 200 PRO A N 1
ATOM 1461 C CA . PRO A 1 200 ? 18.672 -24.109 -4.977 1 97.81 200 PRO A CA 1
ATOM 1462 C C . PRO A 1 200 ? 18 -23.156 -3.996 1 97.81 200 PRO A C 1
ATOM 1464 O O . PRO A 1 200 ? 18.328 -23.141 -2.807 1 97.81 200 PRO A O 1
ATOM 1467 N N . LEU A 1 201 ? 17.031 -22.375 -4.426 1 98.62 201 LEU A N 1
ATOM 1468 C CA . LEU A 1 201 ? 16.406 -21.375 -3.562 1 98.62 201 LEU A CA 1
ATOM 1469 C C . LEU A 1 201 ? 15.055 -21.859 -3.049 1 98.62 201 LEU A C 1
ATOM 1471 O O . LEU A 1 201 ? 14.359 -21.141 -2.336 1 98.62 201 LEU A O 1
ATOM 1475 N N . ALA A 1 202 ? 14.695 -23.109 -3.375 1 98.75 202 ALA A N 1
ATOM 1476 C CA . ALA A 1 202 ? 13.375 -23.625 -3.035 1 98.75 202 ALA A CA 1
ATOM 1477 C C . ALA A 1 202 ? 13.336 -24.109 -1.59 1 98.75 202 ALA A C 1
ATOM 1479 O O . ALA A 1 202 ? 14.344 -24.594 -1.058 1 98.75 202 ALA A O 1
ATOM 1480 N N . HIS A 1 203 ? 12.156 -24.016 -0.971 1 98.56 203 HIS A N 1
ATOM 1481 C CA . HIS A 1 203 ? 11.859 -24.484 0.378 1 98.56 203 HIS A CA 1
ATOM 1482 C C . HIS A 1 203 ? 12.016 -26 0.481 1 98.56 203 HIS A C 1
ATOM 1484 O O . HIS A 1 203 ? 12.664 -26.5 1.407 1 98.56 203 HIS A O 1
ATOM 1490 N N . PHE A 1 204 ? 11.367 -26.75 -0.435 1 98.38 204 PHE A N 1
ATOM 1491 C CA . PHE A 1 204 ? 11.492 -28.203 -0.565 1 98.38 204 PHE A CA 1
ATOM 1492 C C . PHE A 1 204 ? 12.18 -28.562 -1.879 1 98.38 204 PHE A C 1
ATOM 1494 O O . PHE A 1 204 ? 11.836 -28.031 -2.934 1 98.38 204 PHE A O 1
ATOM 1501 N N . ARG A 1 205 ? 13.133 -29.531 -1.828 1 98.31 205 ARG A N 1
ATOM 1502 C CA . ARG A 1 205 ? 13.867 -29.922 -3.027 1 98.31 205 ARG A CA 1
ATOM 1503 C C . ARG A 1 205 ? 13.914 -31.438 -3.172 1 98.31 205 ARG A C 1
ATOM 1505 O O . ARG A 1 205 ? 14.945 -32 -3.545 1 98.31 205 ARG A O 1
ATOM 1512 N N . ALA A 1 206 ? 12.812 -32.031 -2.842 1 98.19 206 ALA A N 1
ATOM 1513 C CA . ALA A 1 206 ? 12.703 -33.469 -2.947 1 98.19 206 ALA A CA 1
ATOM 1514 C C . ALA A 1 206 ? 11.523 -33.875 -3.824 1 98.19 206 ALA A C 1
ATOM 1516 O O . ALA A 1 206 ? 10.453 -33.25 -3.75 1 98.19 206 ALA A O 1
ATOM 1517 N N . GLU A 1 207 ? 11.711 -34.906 -4.559 1 98.31 207 GLU A N 1
ATOM 1518 C CA . GLU A 1 207 ? 10.609 -35.438 -5.348 1 98.31 207 GLU A CA 1
ATOM 1519 C C . GLU A 1 207 ? 9.602 -36.188 -4.461 1 98.31 207 GLU A C 1
ATOM 1521 O O . GLU A 1 207 ? 9.961 -36.656 -3.385 1 98.31 207 GLU A O 1
ATOM 1526 N N . MET A 1 208 ? 8.438 -36.188 -4.906 1 98.5 208 MET A N 1
ATOM 1527 C CA . MET A 1 208 ? 7.375 -36.938 -4.27 1 98.5 208 MET A CA 1
ATOM 1528 C C . MET A 1 208 ? 6.496 -37.625 -5.316 1 98.5 208 MET A C 1
ATOM 1530 O O . MET A 1 208 ? 6.062 -37 -6.277 1 98.5 208 MET A O 1
ATOM 1534 N N . SER A 1 209 ? 6.211 -38.938 -5.133 1 98.56 209 SER A N 1
ATOM 1535 C CA . SER A 1 209 ? 5.363 -39.656 -6.074 1 98.56 209 SER A CA 1
ATOM 1536 C C . SER A 1 209 ? 3.889 -39.344 -5.855 1 98.56 209 SER A C 1
ATOM 1538 O O . SER A 1 209 ? 3.51 -38.844 -4.801 1 98.56 209 SER A O 1
ATOM 1540 N N . VAL A 1 210 ? 3.131 -39.625 -6.891 1 98.69 210 VAL A N 1
ATOM 1541 C CA . VAL A 1 210 ? 1.687 -39.438 -6.805 1 98.69 210 VAL A CA 1
ATOM 1542 C C . VAL A 1 210 ? 1.125 -40.281 -5.648 1 98.69 210 VAL A C 1
ATOM 1544 O O . VAL A 1 210 ? 0.278 -39.781 -4.891 1 98.69 210 VAL A O 1
ATOM 1547 N N . GLU A 1 211 ? 1.595 -41.5 -5.492 1 98.69 211 GLU A N 1
ATOM 1548 C CA . GLU A 1 211 ? 1.136 -42.375 -4.434 1 98.69 211 GLU A CA 1
ATOM 1549 C C . GLU A 1 211 ? 1.444 -41.812 -3.055 1 98.69 211 GLU A C 1
ATOM 1551 O O . GLU A 1 211 ? 0.593 -41.844 -2.162 1 98.69 211 GLU A O 1
ATOM 1556 N N . GLU A 1 212 ? 2.607 -41.344 -2.875 1 98.62 212 GLU A N 1
ATOM 1557 C CA . GLU A 1 212 ? 3.006 -40.719 -1.61 1 98.62 212 GLU A CA 1
ATOM 1558 C C . GLU A 1 212 ? 2.131 -39.531 -1.281 1 98.62 212 GLU A C 1
ATOM 1560 O O . GLU A 1 212 ? 1.741 -39.312 -0.128 1 98.62 212 GLU A O 1
ATOM 1565 N N . ILE A 1 213 ? 1.86 -38.719 -2.287 1 98.69 213 ILE A N 1
ATOM 1566 C CA . ILE A 1 213 ? 1.096 -37.5 -2.121 1 98.69 213 ILE A CA 1
ATOM 1567 C C . ILE A 1 213 ? -0.343 -37.844 -1.734 1 98.69 213 ILE A C 1
ATOM 1569 O O . ILE A 1 213 ? -0.91 -37.219 -0.831 1 98.69 213 ILE A O 1
ATOM 1573 N N . LEU A 1 214 ? -0.924 -38.844 -2.389 1 98.38 214 LEU A N 1
ATOM 1574 C CA . LEU A 1 214 ? -2.297 -39.25 -2.102 1 98.38 214 LEU A CA 1
ATOM 1575 C C . LEU A 1 214 ? -2.402 -39.844 -0.709 1 98.38 214 LEU A C 1
ATOM 1577 O O . LEU A 1 214 ? -3.443 -39.75 -0.055 1 98.38 214 LEU A O 1
ATOM 1581 N N . ALA A 1 215 ? -1.327 -40.438 -0.245 1 98.06 215 ALA A N 1
ATOM 1582 C CA . ALA A 1 215 ? -1.316 -41.125 1.042 1 98.06 215 ALA A CA 1
ATOM 1583 C C . ALA A 1 215 ? -0.974 -40.188 2.178 1 98.06 215 ALA A C 1
ATOM 1585 O O . ALA A 1 215 ? -1.12 -40.531 3.354 1 98.06 215 ALA A O 1
ATOM 1586 N N . ALA A 1 216 ? -0.536 -39 1.796 1 97.81 216 ALA A N 1
ATOM 1587 C CA . ALA A 1 216 ? -0.097 -38.031 2.809 1 97.81 216 ALA A CA 1
ATOM 1588 C C . ALA A 1 216 ? -1.271 -37.562 3.664 1 97.81 216 ALA A C 1
ATOM 1590 O O . ALA A 1 216 ? -2.426 -37.875 3.369 1 97.81 216 ALA A O 1
ATOM 1591 N N . ARG A 1 217 ? -0.946 -36.844 4.762 1 95.44 217 ARG A N 1
ATOM 1592 C CA . ARG A 1 217 ? -1.954 -36.344 5.688 1 95.44 217 ARG A CA 1
ATOM 1593 C C . ARG A 1 217 ? -2.943 -35.438 4.973 1 95.44 217 ARG A C 1
ATOM 1595 O O . ARG A 1 217 ? -2.541 -34.531 4.234 1 95.44 217 ARG A O 1
ATOM 1602 N N . PRO A 1 218 ? -4.258 -35.625 5.199 1 93.19 218 PRO A N 1
ATOM 1603 C CA . PRO A 1 218 ? -5.254 -34.719 4.605 1 93.19 218 PRO A CA 1
ATOM 1604 C C . PRO A 1 218 ? -5.246 -33.344 5.23 1 93.19 218 PRO A C 1
ATOM 1606 O O . PRO A 1 218 ? -5.039 -33.188 6.441 1 93.19 218 PRO A O 1
ATOM 1609 N N . VAL A 1 219 ? -5.398 -32.312 4.445 1 91.38 219 VAL A N 1
ATOM 1610 C CA . VAL A 1 219 ? -5.59 -30.953 4.918 1 91.38 219 VAL A CA 1
ATOM 1611 C C . VAL A 1 219 ? -7.078 -30.594 4.91 1 91.38 219 VAL A C 1
ATOM 1613 O O . VAL A 1 219 ? -7.676 -30.391 5.969 1 91.38 219 VAL A O 1
ATOM 1616 N N . SER A 1 220 ? -7.637 -30.562 3.924 1 86.5 220 SER A N 1
ATOM 1617 C CA . SER A 1 220 ? -9.055 -30.375 3.635 1 86.5 220 SER A CA 1
ATOM 1618 C C . SER A 1 220 ? -9.461 -31.078 2.348 1 86.5 220 SER A C 1
ATOM 1620 O O . SER A 1 220 ? -8.859 -30.844 1.293 1 86.5 220 SER A O 1
ATOM 1622 N N . GLY A 1 221 ? -10.211 -32.031 2.596 1 79.25 221 GLY A N 1
ATOM 1623 C CA . GLY A 1 221 ? -10.461 -32.781 1.387 1 79.25 221 GLY A CA 1
ATOM 1624 C C . GLY A 1 221 ? -10.773 -31.922 0.183 1 79.25 221 GLY A C 1
ATOM 1625 O O . GLY A 1 221 ? -11.625 -31.031 0.256 1 79.25 221 GLY A O 1
ATOM 1626 N N . PRO A 1 222 ? -10.336 -32.594 -1.028 1 92.75 222 PRO A N 1
ATOM 1627 C CA . PRO A 1 222 ? -9.484 -33.656 -1.562 1 92.75 222 PRO A CA 1
ATOM 1628 C C . PRO A 1 222 ? -7.996 -33.375 -1.375 1 92.75 222 PRO A C 1
ATOM 1630 O O . PRO A 1 222 ? -7.152 -34.156 -1.824 1 92.75 222 PRO A O 1
ATOM 1633 N N . LEU A 1 223 ? -7.582 -32.281 -0.679 1 95.94 223 LEU A N 1
ATOM 1634 C CA . LEU A 1 223 ? -6.199 -31.828 -0.635 1 95.94 223 LEU A CA 1
ATOM 1635 C C . LEU A 1 223 ? -5.438 -32.5 0.502 1 95.94 223 LEU A C 1
ATOM 1637 O O . LEU A 1 223 ? -5.977 -32.688 1.598 1 95.94 223 LEU A O 1
ATOM 1641 N N . THR A 1 224 ? -4.223 -32.938 0.182 1 96.94 224 THR A N 1
ATOM 1642 C CA . THR A 1 224 ? -3.273 -33.406 1.188 1 96.94 224 THR A CA 1
ATOM 1643 C C . THR A 1 224 ? -2.143 -32.406 1.374 1 96.94 224 THR A C 1
ATOM 1645 O O . THR A 1 224 ? -2.027 -31.438 0.607 1 96.94 224 THR A O 1
ATOM 1648 N N . VAL A 1 225 ? -1.287 -32.594 2.355 1 96.38 225 VAL A N 1
ATOM 1649 C CA . VAL A 1 225 ? -0.282 -31.625 2.795 1 96.38 225 VAL A CA 1
ATOM 1650 C C . VAL A 1 225 ? 0.653 -31.281 1.636 1 96.38 225 VAL A C 1
ATOM 1652 O O . VAL A 1 225 ? 0.902 -30.109 1.352 1 96.38 225 VAL A O 1
ATOM 1655 N N . PRO A 1 226 ? 1.154 -32.25 0.828 1 98 226 PRO A N 1
ATOM 1656 C CA . PRO A 1 226 ? 2.105 -31.891 -0.228 1 98 226 PRO A CA 1
ATOM 1657 C C . PRO A 1 226 ? 1.45 -31.156 -1.396 1 98 226 PRO A C 1
ATOM 1659 O O . PRO A 1 226 ? 2.145 -30.625 -2.273 1 98 226 PRO A O 1
ATOM 1662 N N . MET A 1 227 ? 0.072 -31.141 -1.378 1 98.19 227 MET A N 1
ATOM 1663 C CA . MET A 1 227 ? -0.661 -30.406 -2.41 1 98.19 227 MET A CA 1
ATOM 1664 C C . MET A 1 227 ? -0.821 -28.938 -2.033 1 98.19 227 MET A C 1
ATOM 1666 O O . MET A 1 227 ? -1.358 -28.156 -2.811 1 98.19 227 MET A O 1
ATOM 1670 N N . CYS A 1 228 ? -0.345 -28.578 -0.821 1 97 228 CYS A N 1
ATOM 1671 C CA . CYS A 1 228 ? -0.566 -27.25 -0.268 1 97 228 CYS A CA 1
ATOM 1672 C C . CYS A 1 228 ? 0.758 -26.547 0.013 1 97 228 CYS A C 1
ATOM 1674 O O . CYS A 1 228 ? 1.715 -27.172 0.465 1 97 228 CYS A O 1
ATOM 1676 N N . ALA A 1 229 ? 0.794 -25.25 -0.307 1 96.81 229 ALA A N 1
ATOM 1677 C CA . ALA A 1 229 ? 2.008 -24.469 -0.059 1 96.81 229 ALA A CA 1
ATOM 1678 C C . ALA A 1 229 ? 2.34 -24.438 1.431 1 96.81 229 ALA A C 1
ATOM 1680 O O . ALA A 1 229 ? 1.441 -24.344 2.271 1 96.81 229 ALA A O 1
ATOM 1681 N N . PRO A 1 230 ? 3.58 -24.516 1.792 1 95.06 230 PRO A N 1
ATOM 1682 C CA . PRO A 1 230 ? 4.004 -24.422 3.191 1 95.06 230 PRO A CA 1
ATOM 1683 C C . PRO A 1 230 ? 4.012 -22.984 3.711 1 95.06 230 PRO A C 1
ATOM 1685 O O . PRO A 1 230 ? 3.953 -22.031 2.92 1 95.06 230 PRO A O 1
ATOM 1688 N N . LEU A 1 231 ? 4.027 -22.875 5.051 1 94.56 231 LEU A N 1
ATOM 1689 C CA . LEU A 1 231 ? 4.406 -21.594 5.625 1 94.56 231 LEU A CA 1
ATOM 1690 C C . LEU A 1 231 ? 5.871 -21.281 5.34 1 94.56 231 LEU A C 1
ATOM 1692 O O . LEU A 1 231 ? 6.762 -22.016 5.77 1 94.56 231 LEU A O 1
ATOM 1696 N N . THR A 1 232 ? 6.098 -20.234 4.586 1 97.75 232 THR A N 1
ATOM 1697 C CA . THR A 1 232 ? 7.438 -19.984 4.066 1 97.75 232 THR A CA 1
ATOM 1698 C C . THR A 1 232 ? 7.887 -18.562 4.422 1 97.75 232 THR A C 1
ATOM 1700 O O . THR A 1 232 ? 7.086 -17.625 4.398 1 97.75 232 THR A O 1
ATOM 1703 N N . ASP A 1 233 ? 9.156 -18.406 4.832 1 98.62 233 ASP A N 1
ATOM 1704 C CA . ASP A 1 233 ? 9.836 -17.109 4.984 1 98.62 233 ASP A CA 1
ATOM 1705 C C . ASP A 1 233 ? 10.703 -16.812 3.768 1 98.62 233 ASP A C 1
ATOM 1707 O O . ASP A 1 233 ? 11.32 -17.703 3.191 1 98.62 233 ASP A O 1
ATOM 1711 N N . GLY A 1 234 ? 10.711 -15.555 3.357 1 98.81 234 GLY A N 1
ATOM 1712 C CA . GLY A 1 234 ? 11.57 -15.18 2.242 1 98.81 234 GLY A CA 1
ATOM 1713 C C . GLY A 1 234 ? 11.289 -13.781 1.724 1 98.81 234 GLY A C 1
ATOM 1714 O O . GLY A 1 234 ? 10.391 -13.094 2.217 1 98.81 234 GLY A O 1
ATOM 1715 N N . ALA A 1 235 ? 12.141 -13.328 0.836 1 98.94 235 ALA A N 1
ATOM 1716 C CA . ALA A 1 235 ? 12 -12.031 0.185 1 98.94 235 ALA A CA 1
ATOM 1717 C C . ALA A 1 235 ? 12.453 -12.094 -1.27 1 98.94 235 ALA A C 1
ATOM 1719 O O . ALA A 1 235 ? 13.203 -13 -1.653 1 98.94 235 ALA A O 1
ATOM 1720 N N . SER A 1 236 ? 11.953 -11.25 -2.041 1 98.94 236 SER A N 1
ATOM 1721 C CA . SER A 1 236 ? 12.336 -11.055 -3.436 1 98.94 236 SER A CA 1
ATOM 1722 C C . SER A 1 236 ? 12.273 -9.586 -3.83 1 98.94 236 SER A C 1
ATOM 1724 O O . SER A 1 236 ? 11.562 -8.797 -3.201 1 98.94 236 SER A O 1
ATOM 1726 N N . ALA A 1 237 ? 13.062 -9.172 -4.785 1 98.94 237 ALA A N 1
ATOM 1727 C CA . ALA A 1 237 ? 13.141 -7.785 -5.227 1 98.94 237 ALA A CA 1
ATOM 1728 C C . ALA A 1 237 ? 13.391 -7.699 -6.73 1 98.94 237 ALA A C 1
ATOM 1730 O O . ALA A 1 237 ? 13.992 -8.602 -7.316 1 98.94 237 ALA A O 1
ATOM 1731 N N . VAL A 1 238 ? 12.898 -6.652 -7.352 1 98.94 238 VAL A N 1
ATOM 1732 C CA . VAL A 1 238 ? 13.031 -6.418 -8.781 1 98.94 238 VAL A CA 1
ATOM 1733 C C . VAL A 1 238 ? 13.344 -4.945 -9.047 1 98.94 238 VAL A C 1
ATOM 1735 O O . VAL A 1 238 ? 12.719 -4.059 -8.453 1 98.94 238 VAL A O 1
ATOM 1738 N N . VAL A 1 239 ? 14.32 -4.633 -9.859 1 98.94 239 VAL A N 1
ATOM 1739 C CA . VAL A 1 239 ? 14.609 -3.287 -10.344 1 98.94 239 VAL A CA 1
ATOM 1740 C C . VAL A 1 239 ? 13.938 -3.074 -11.703 1 98.94 239 VAL A C 1
ATOM 1742 O O . VAL A 1 239 ? 14.195 -3.824 -12.648 1 98.94 239 VAL A O 1
ATOM 1745 N N . VAL A 1 240 ? 13.086 -2.09 -11.781 1 98.88 240 VAL A N 1
ATOM 1746 C CA . VAL A 1 240 ? 12.352 -1.727 -12.984 1 98.88 240 VAL A CA 1
ATOM 1747 C C . VAL A 1 240 ? 12.883 -0.407 -13.539 1 98.88 240 VAL A C 1
ATOM 1749 O O . VAL A 1 240 ? 13.211 0.507 -12.773 1 98.88 240 VAL A O 1
ATOM 1752 N N . CYS A 1 241 ? 12.938 -0.257 -14.891 1 98.5 241 CYS A N 1
ATOM 1753 C CA . CYS A 1 241 ? 13.453 1.001 -15.422 1 98.5 241 CYS A CA 1
ATOM 1754 C C . CYS A 1 241 ? 12.898 1.277 -16.812 1 98.5 241 CYS A C 1
ATOM 1756 O O . CYS A 1 241 ? 12.312 0.391 -17.438 1 98.5 241 CYS A O 1
ATOM 1758 N N . ASN A 1 242 ? 12.922 2.508 -17.219 1 97.88 242 ASN A N 1
ATOM 1759 C CA . ASN A 1 242 ? 12.656 2.891 -18.594 1 97.88 242 ASN A CA 1
ATOM 1760 C C . ASN A 1 242 ? 13.945 2.973 -19.422 1 97.88 242 ASN A C 1
ATOM 1762 O O . ASN A 1 242 ? 15 2.512 -18.969 1 97.88 242 ASN A O 1
ATOM 1766 N N . ALA A 1 243 ? 13.867 3.465 -20.656 1 97.19 243 ALA A N 1
ATOM 1767 C CA . ALA A 1 243 ? 15.016 3.525 -21.562 1 97.19 243 ALA A CA 1
ATOM 1768 C C . ALA A 1 243 ? 16.125 4.391 -20.984 1 97.19 243 ALA A C 1
ATOM 1770 O O . ALA A 1 243 ? 17.312 4.059 -21.094 1 97.19 243 ALA A O 1
ATOM 1771 N N . ALA A 1 244 ? 15.773 5.555 -20.438 1 97.31 244 ALA A N 1
ATOM 1772 C CA . ALA A 1 244 ? 16.766 6.438 -19.828 1 97.31 244 ALA A CA 1
ATOM 1773 C C . ALA A 1 244 ? 17.484 5.746 -18.656 1 97.31 244 ALA A C 1
ATOM 1775 O O . ALA A 1 244 ? 18.688 5.914 -18.484 1 97.31 244 ALA A O 1
ATOM 1776 N N . GLY A 1 245 ? 16.719 4.984 -17.859 1 97.62 245 GLY A N 1
ATOM 1777 C CA . GLY A 1 245 ? 17.312 4.227 -16.766 1 97.62 245 GLY A CA 1
ATOM 1778 C C . GLY A 1 245 ? 18.266 3.148 -17.234 1 97.62 245 GLY A C 1
ATOM 1779 O O . GLY A 1 245 ? 19.312 2.928 -16.609 1 97.62 245 GLY A O 1
ATOM 1780 N N . LEU A 1 246 ? 17.922 2.459 -18.297 1 96.88 246 LEU A N 1
ATOM 1781 C CA . LEU A 1 246 ? 18.781 1.395 -18.812 1 96.88 246 LEU A CA 1
ATOM 1782 C C . LEU A 1 246 ? 20.172 1.922 -19.141 1 96.88 246 LEU A C 1
ATOM 1784 O O . LEU A 1 246 ? 21.172 1.223 -18.938 1 96.88 246 LEU A O 1
ATOM 1788 N N . LYS A 1 247 ? 20.234 3.09 -19.594 1 96.25 247 LYS A N 1
ATOM 1789 C CA . LYS A 1 247 ? 21.5 3.693 -20 1 96.25 247 LYS A CA 1
ATOM 1790 C C . LYS A 1 247 ? 22.391 3.941 -18.781 1 96.25 247 LYS A C 1
ATOM 1792 O O . LYS A 1 247 ? 23.609 4.121 -18.938 1 96.25 247 LYS A O 1
ATOM 1797 N N . ARG A 1 248 ? 21.797 3.977 -17.672 1 95.75 248 ARG A N 1
ATOM 1798 C CA . ARG A 1 248 ? 22.547 4.281 -16.453 1 95.75 248 ARG A CA 1
ATOM 1799 C C . ARG A 1 248 ? 22.984 3.006 -15.75 1 95.75 248 ARG A C 1
ATOM 1801 O O . ARG A 1 248 ? 23.672 3.062 -14.727 1 95.75 248 ARG A O 1
ATOM 1808 N N . LEU A 1 249 ? 22.562 1.87 -16.266 1 95.19 249 LEU A N 1
ATOM 1809 C CA . LEU A 1 249 ? 22.859 0.593 -15.617 1 95.19 249 LEU A CA 1
ATOM 1810 C C . LEU A 1 249 ? 24.062 -0.075 -16.266 1 95.19 249 LEU A C 1
ATOM 1812 O O . LEU A 1 249 ? 24.25 -0.008 -17.484 1 95.19 249 LEU A O 1
ATOM 1816 N N . ASP A 1 250 ? 24.812 -0.769 -15.453 1 90.75 250 ASP A N 1
ATOM 1817 C CA . ASP A 1 250 ? 26.031 -1.434 -15.938 1 90.75 250 ASP A CA 1
ATOM 1818 C C . ASP A 1 250 ? 25.797 -2.936 -16.094 1 90.75 250 ASP A C 1
ATOM 1820 O O . ASP A 1 250 ? 25.516 -3.629 -15.117 1 90.75 250 ASP A O 1
ATOM 1824 N N . GLY A 1 251 ? 26 -3.434 -17.312 1 85.81 251 GLY A N 1
ATOM 1825 C CA . GLY A 1 251 ? 26.031 -4.867 -17.547 1 85.81 251 GLY A CA 1
ATOM 1826 C C . GLY A 1 251 ? 24.672 -5.527 -17.359 1 85.81 251 GLY A C 1
ATOM 1827 O O . GLY A 1 251 ? 24.594 -6.723 -17.078 1 85.81 251 GLY A O 1
ATOM 1828 N N . SER A 1 252 ? 23.719 -4.832 -17.344 1 86 252 SER A N 1
ATOM 1829 C CA . SER A 1 252 ? 22.391 -5.414 -17.172 1 86 252 SER A CA 1
ATOM 1830 C C . SER A 1 252 ? 21.953 -6.176 -18.422 1 86 252 SER A C 1
ATOM 1832 O O . SER A 1 252 ? 22.359 -5.832 -19.531 1 86 252 SER A O 1
ATOM 1834 N N . ARG A 1 253 ? 21.281 -7.281 -18.219 1 95.44 253 ARG A N 1
ATOM 1835 C CA . ARG A 1 253 ? 20.578 -8.016 -19.266 1 95.44 253 ARG A CA 1
ATOM 1836 C C . ARG A 1 253 ? 19.062 -7.852 -19.109 1 95.44 253 ARG A C 1
ATOM 1838 O O . ARG A 1 253 ? 18.375 -8.766 -18.656 1 95.44 253 ARG A O 1
ATOM 1845 N N . PRO A 1 254 ? 18.578 -6.762 -19.609 1 98 254 PRO A N 1
ATOM 1846 C CA . PRO A 1 254 ? 17.203 -6.371 -19.312 1 98 254 PRO A CA 1
ATOM 1847 C C . PRO A 1 254 ? 16.172 -7.27 -20 1 98 254 PRO A C 1
ATOM 1849 O O . PRO A 1 254 ? 16.438 -7.789 -21.078 1 98 254 PRO A O 1
ATOM 1852 N N . ILE A 1 255 ? 15.031 -7.5 -19.328 1 98.81 255 ILE A N 1
ATOM 1853 C CA . ILE A 1 255 ? 13.883 -8.219 -19.875 1 98.81 255 ILE A CA 1
ATOM 1854 C C . ILE A 1 255 ? 12.703 -7.258 -20.047 1 98.81 255 ILE A C 1
ATOM 1856 O O . ILE A 1 255 ? 12.32 -6.562 -19.094 1 98.81 255 ILE A O 1
ATOM 1860 N N . ARG A 1 256 ? 12.109 -7.293 -21.203 1 98.5 256 ARG A N 1
ATOM 1861 C CA . ARG A 1 256 ? 11.023 -6.363 -21.5 1 98.5 256 ARG A CA 1
ATOM 1862 C C . ARG A 1 256 ? 9.734 -6.777 -20.797 1 98.5 256 ARG A C 1
ATOM 1864 O O . ARG A 1 256 ? 9.414 -7.965 -20.734 1 98.5 256 ARG A O 1
ATOM 1871 N N . ILE A 1 257 ? 9.062 -5.805 -20.234 1 98.75 257 ILE A N 1
ATOM 1872 C CA . ILE A 1 257 ? 7.711 -6.023 -19.719 1 98.75 257 ILE A CA 1
ATOM 1873 C C . ILE A 1 257 ? 6.691 -5.73 -20.812 1 98.75 257 ILE A C 1
ATOM 1875 O O . ILE A 1 257 ? 6.527 -4.578 -21.234 1 98.75 257 ILE A O 1
ATOM 1879 N N . LEU A 1 258 ? 5.984 -6.742 -21.25 1 98.5 258 LEU A N 1
ATOM 1880 C CA . LEU A 1 258 ? 5.055 -6.609 -22.359 1 98.5 258 LEU A CA 1
ATOM 1881 C C . LEU A 1 258 ? 3.664 -6.227 -21.859 1 98.5 258 LEU A C 1
ATOM 1883 O O . LEU A 1 258 ? 2.904 -5.57 -22.578 1 98.5 258 LEU A O 1
ATOM 1887 N N . ALA A 1 259 ? 3.336 -6.719 -20.703 1 98.44 259 ALA A N 1
ATOM 1888 C CA . ALA A 1 259 ? 2.047 -6.398 -20.094 1 98.44 259 ALA A CA 1
ATOM 1889 C C . ALA A 1 259 ? 2.129 -6.465 -18.578 1 98.44 259 ALA A C 1
ATOM 1891 O O . ALA A 1 259 ? 2.91 -7.242 -18.031 1 98.44 259 ALA A O 1
ATOM 1892 N N . ALA A 1 260 ? 1.444 -5.68 -17.906 1 98.25 260 ALA A N 1
ATOM 1893 C CA . ALA A 1 260 ? 1.237 -5.668 -16.469 1 98.25 260 ALA A CA 1
ATOM 1894 C C . ALA A 1 260 ? -0.195 -5.27 -16.125 1 98.25 260 ALA A C 1
ATOM 1896 O O . ALA A 1 260 ? -0.573 -4.105 -16.266 1 98.25 260 ALA A O 1
ATOM 1897 N N . VAL A 1 261 ? -0.985 -6.25 -15.656 1 98.5 261 VAL A N 1
ATOM 1898 C CA . VAL A 1 261 ? -2.4 -6.023 -15.383 1 98.5 261 VAL A CA 1
ATOM 1899 C C . VAL A 1 261 ? -2.717 -6.402 -13.938 1 98.5 261 VAL A C 1
ATOM 1901 O O . VAL A 1 261 ? -2.27 -7.445 -13.453 1 98.5 261 VAL A O 1
ATOM 1904 N N . LEU A 1 262 ? -3.316 -5.547 -13.195 1 98.75 262 LEU A N 1
ATOM 1905 C CA . LEU A 1 262 ? -3.885 -5.785 -11.867 1 98.75 262 LEU A CA 1
ATOM 1906 C C . LEU A 1 262 ? -5.383 -5.508 -11.867 1 98.75 262 LEU A C 1
ATOM 1908 O O . LEU A 1 262 ? -5.824 -4.441 -12.297 1 98.75 262 LEU A O 1
ATOM 1912 N N . GLN A 1 263 ? -6.176 -6.477 -11.391 1 98.31 263 GLN A N 1
ATOM 1913 C CA . GLN A 1 263 ? -7.621 -6.273 -11.406 1 98.31 263 GLN A CA 1
ATOM 1914 C C . GLN A 1 263 ? -8.273 -6.863 -10.156 1 98.31 263 GLN A C 1
ATOM 1916 O O . GLN A 1 263 ? -7.684 -7.715 -9.484 1 98.31 263 GLN A O 1
ATOM 1921 N N . SER A 1 264 ? -9.406 -6.332 -9.883 1 97.12 264 SER A N 1
ATOM 1922 C CA . SER A 1 264 ? -10.32 -6.914 -8.906 1 97.12 264 SER A CA 1
ATOM 1923 C C . SER A 1 264 ? -11.484 -7.629 -9.594 1 97.12 264 SER A C 1
ATOM 1925 O O . SER A 1 264 ? -11.664 -7.512 -10.812 1 97.12 264 SER A O 1
ATOM 1927 N N . GLY A 1 265 ? -12.266 -8.391 -8.828 1 92.25 265 GLY A N 1
ATOM 1928 C CA . GLY A 1 265 ? -13.266 -9.281 -9.391 1 92.25 265 GLY A CA 1
ATOM 1929 C C . GLY A 1 265 ? -14.547 -8.562 -9.797 1 92.25 265 GLY A C 1
ATOM 1930 O O . GLY A 1 265 ? -14.625 -7.336 -9.711 1 92.25 265 GLY A O 1
ATOM 1931 N N . THR A 1 266 ? -15.445 -9.312 -10.414 1 90.44 266 THR A N 1
ATOM 1932 C CA . THR A 1 266 ? -16.797 -8.875 -10.75 1 90.44 266 THR A CA 1
ATOM 1933 C C . THR A 1 266 ? -17.828 -9.773 -10.078 1 90.44 266 THR A C 1
ATOM 1935 O O . THR A 1 266 ? -17.562 -10.938 -9.773 1 90.44 266 THR A O 1
ATOM 1938 N N . VAL A 1 267 ? -18.906 -9.148 -9.797 1 87.56 267 VAL A N 1
ATOM 1939 C CA . VAL A 1 267 ? -20.016 -9.969 -9.328 1 87.56 267 VAL A CA 1
ATOM 1940 C C . VAL A 1 267 ? -20.469 -10.906 -10.445 1 87.56 267 VAL A C 1
ATOM 1942 O O . VAL A 1 267 ? -20.797 -10.461 -11.547 1 87.56 267 VAL A O 1
ATOM 1945 N N . ARG A 1 268 ? -20.469 -12.203 -10.102 1 91 268 ARG A N 1
ATOM 1946 C CA . ARG A 1 268 ? -20.797 -13.242 -11.07 1 91 268 ARG A CA 1
ATOM 1947 C C . ARG A 1 268 ? -21.25 -14.516 -10.367 1 91 268 ARG A C 1
ATOM 1949 O O . ARG A 1 268 ? -20.938 -14.727 -9.195 1 91 268 ARG A O 1
ATOM 1956 N N . PRO A 1 269 ? -22.047 -15.344 -11.164 1 92 269 PRO A N 1
ATOM 1957 C CA . PRO A 1 269 ? -22.266 -16.672 -10.594 1 92 269 PRO A CA 1
ATOM 1958 C C . PRO A 1 269 ? -20.953 -17.453 -10.391 1 92 269 PRO A C 1
ATOM 1960 O O . PRO A 1 269 ? -20.047 -17.359 -11.219 1 92 269 PRO A O 1
ATOM 1963 N N . LEU A 1 270 ? -20.844 -18.188 -9.336 1 90.06 270 LEU A N 1
ATOM 1964 C CA . LEU A 1 270 ? -19.641 -18.922 -8.984 1 90.06 270 LEU A CA 1
ATOM 1965 C C . LEU A 1 270 ? -19.297 -19.953 -10.062 1 90.06 270 LEU A C 1
ATOM 1967 O O . LEU A 1 270 ? -18.125 -20.297 -10.242 1 90.06 270 LEU A O 1
ATOM 1971 N N . SER A 1 271 ? -20.281 -20.344 -10.859 1 90.62 271 SER A N 1
ATOM 1972 C CA . SER A 1 271 ? -20.078 -21.359 -11.891 1 90.62 271 SER A CA 1
ATOM 1973 C C . SER A 1 271 ? -19.562 -20.734 -13.18 1 90.62 271 SER A C 1
ATOM 1975 O O . SER A 1 271 ? -19.125 -21.453 -14.094 1 90.62 271 SER A O 1
ATOM 1977 N N . ALA A 1 272 ? -19.578 -19.422 -13.234 1 93.62 272 ALA A N 1
ATOM 1978 C CA . ALA A 1 272 ? -19.109 -18.734 -14.438 1 93.62 272 ALA A CA 1
ATOM 1979 C C . ALA A 1 272 ? -17.609 -18.531 -14.406 1 93.62 272 ALA A C 1
ATOM 1981 O O . ALA A 1 272 ? -17.125 -17.391 -14.391 1 93.62 272 ALA A O 1
ATOM 1982 N N . TRP A 1 273 ? -16.859 -19.625 -14.555 1 93.56 273 TRP A N 1
ATOM 1983 C CA . TRP A 1 273 ? -15.406 -19.625 -14.461 1 93.56 273 TRP A CA 1
ATOM 1984 C C . TRP A 1 273 ? -14.797 -18.719 -15.531 1 93.56 273 TRP A C 1
ATOM 1986 O O . TRP A 1 273 ? -13.719 -18.172 -15.336 1 93.56 273 TRP A O 1
ATOM 1996 N N . ASP A 1 274 ? -15.5 -18.531 -16.656 1 94.06 274 ASP A N 1
ATOM 1997 C CA . ASP A 1 274 ? -14.984 -17.781 -17.797 1 94.06 274 ASP A CA 1
ATOM 1998 C C . ASP A 1 274 ? -15.047 -16.281 -17.531 1 94.06 274 ASP A C 1
ATOM 2000 O O . ASP A 1 274 ? -14.555 -15.484 -18.344 1 94.06 274 ASP A O 1
ATOM 2004 N N . ARG A 1 275 ? -15.609 -15.898 -16.422 1 94.56 275 ARG A N 1
ATOM 2005 C CA . ARG A 1 275 ? -15.703 -14.484 -16.062 1 94.56 275 ARG A CA 1
ATOM 2006 C C . ARG A 1 275 ? -14.961 -14.203 -14.766 1 94.56 275 ARG A C 1
ATOM 2008 O O . ARG A 1 275 ? -15.172 -13.156 -14.141 1 94.56 275 ARG A O 1
ATOM 2015 N N . SER A 1 276 ? -14.141 -15.164 -14.406 1 96.5 276 SER A N 1
ATOM 2016 C CA . SER A 1 276 ? -13.352 -14.984 -13.188 1 96.5 276 SER A CA 1
ATOM 2017 C C . SER A 1 276 ? -12.367 -13.828 -13.336 1 96.5 276 SER A C 1
ATOM 2019 O O . SER A 1 276 ? -12.008 -13.453 -14.453 1 96.5 276 SER A O 1
ATOM 2021 N N . VAL A 1 277 ? -11.953 -13.273 -12.219 1 97.75 277 VAL A N 1
ATOM 2022 C CA . VAL A 1 277 ? -11.039 -12.133 -12.18 1 97.75 277 VAL A CA 1
ATOM 2023 C C . VAL A 1 277 ? -9.75 -12.477 -12.914 1 97.75 277 VAL A C 1
ATOM 2025 O O . VAL A 1 277 ? -9.219 -11.656 -13.672 1 97.75 277 VAL A O 1
ATOM 2028 N N . THR A 1 278 ? -9.219 -13.695 -12.742 1 98.12 278 THR A N 1
ATOM 2029 C CA . THR A 1 278 ? -7.98 -14.094 -13.406 1 98.12 278 THR A CA 1
ATOM 2030 C C . THR A 1 278 ? -8.18 -14.195 -14.914 1 98.12 278 THR A C 1
ATOM 2032 O O . THR A 1 278 ? -7.328 -13.758 -15.695 1 98.12 278 THR A O 1
ATOM 2035 N N . ARG A 1 279 ? -9.297 -14.797 -15.344 1 98.25 279 ARG A N 1
ATOM 2036 C CA . ARG A 1 279 ? -9.578 -14.922 -16.766 1 98.25 279 ARG A CA 1
ATOM 2037 C C . ARG A 1 279 ? -9.656 -13.547 -17.438 1 98.25 279 ARG A C 1
ATOM 2039 O O . ARG A 1 279 ? -9.062 -13.336 -18.5 1 98.25 279 ARG A O 1
ATOM 2046 N N . LEU A 1 280 ? -10.375 -12.664 -16.828 1 97.81 280 LEU A N 1
ATOM 2047 C CA . LEU A 1 280 ? -10.539 -11.328 -17.391 1 97.81 280 LEU A CA 1
ATOM 2048 C C . LEU A 1 280 ? -9.219 -10.562 -17.375 1 97.81 280 LEU A C 1
ATOM 2050 O O . LEU A 1 280 ? -8.898 -9.852 -18.328 1 97.81 280 LEU A O 1
ATOM 2054 N N . ALA A 1 281 ? -8.43 -10.695 -16.281 1 98.56 281 ALA A N 1
ATOM 2055 C CA . ALA A 1 281 ? -7.113 -10.062 -16.219 1 98.56 281 ALA A CA 1
ATOM 2056 C C . ALA A 1 281 ? -6.184 -10.617 -17.297 1 98.56 281 ALA A C 1
ATOM 2058 O O . ALA A 1 281 ? -5.406 -9.875 -17.891 1 98.56 281 ALA A O 1
ATOM 2059 N N . ALA A 1 282 ? -6.23 -11.93 -17.516 1 98.69 282 ALA A N 1
ATOM 2060 C CA . ALA A 1 282 ? -5.402 -12.562 -18.531 1 98.69 282 ALA A CA 1
ATOM 2061 C C . ALA A 1 282 ? -5.738 -12.031 -19.922 1 98.69 282 ALA A C 1
ATOM 2063 O O . ALA A 1 282 ? -4.84 -11.734 -20.719 1 98.69 282 ALA A O 1
ATOM 2064 N N . GLN A 1 283 ? -7.02 -11.938 -20.219 1 98.38 283 GLN A N 1
ATOM 2065 C CA . GLN A 1 283 ? -7.449 -11.406 -21.5 1 98.38 283 GLN A CA 1
ATOM 2066 C C . GLN A 1 283 ? -6.922 -9.984 -21.719 1 98.38 283 GLN A C 1
ATOM 2068 O O . GLN A 1 283 ? -6.422 -9.656 -22.797 1 98.38 283 GLN A O 1
ATOM 2073 N N . ALA A 1 284 ? -7.008 -9.203 -20.688 1 98.25 284 ALA A N 1
ATOM 2074 C CA . ALA A 1 284 ? -6.496 -7.84 -20.75 1 98.25 284 ALA A CA 1
ATOM 2075 C C . ALA A 1 284 ? -4.988 -7.828 -20.984 1 98.25 284 ALA A C 1
ATOM 2077 O O . ALA A 1 284 ? -4.48 -7.004 -21.75 1 98.25 284 ALA A O 1
ATOM 2078 N N . ALA A 1 285 ? -4.281 -8.711 -20.328 1 98.69 285 ALA A N 1
ATOM 2079 C CA . ALA A 1 285 ? -2.828 -8.781 -20.469 1 98.69 285 ALA A CA 1
ATOM 2080 C C . ALA A 1 285 ? -2.434 -9.211 -21.875 1 98.69 285 ALA A C 1
ATOM 2082 O O . ALA A 1 285 ? -1.493 -8.664 -22.469 1 98.69 285 ALA A O 1
ATOM 2083 N N . TYR A 1 286 ? -3.115 -10.234 -22.422 1 98.75 286 TYR A N 1
ATOM 2084 C CA . TYR A 1 286 ? -2.855 -10.672 -23.797 1 98.75 286 TYR A CA 1
ATOM 2085 C C . TYR A 1 286 ? -3.074 -9.539 -24.781 1 98.75 286 TYR A C 1
ATOM 2087 O O . TYR A 1 286 ? -2.268 -9.336 -25.703 1 98.75 286 TYR A O 1
ATOM 2095 N N . GLU A 1 287 ? -4.133 -8.82 -24.578 1 98.31 287 GLU A N 1
ATOM 2096 C CA . GLU A 1 287 ? -4.414 -7.676 -25.438 1 98.31 287 GLU A CA 1
ATOM 2097 C C . GLU A 1 287 ? -3.301 -6.637 -25.359 1 98.31 287 GLU A C 1
ATOM 2099 O O . GLU A 1 287 ? -2.832 -6.133 -26.375 1 98.31 287 GLU A O 1
ATOM 2104 N N . GLN A 1 288 ? -2.885 -6.309 -24.156 1 97.25 288 GLN A N 1
ATOM 2105 C CA . GLN A 1 288 ? -1.837 -5.32 -23.938 1 97.25 288 GLN A CA 1
ATOM 2106 C C . GLN A 1 288 ? -0.528 -5.75 -24.594 1 97.25 288 GLN A C 1
ATOM 2108 O O . GLN A 1 288 ? 0.194 -4.922 -25.156 1 97.25 288 GLN A O 1
ATOM 2113 N N . ALA A 1 289 ? -0.23 -7.008 -24.5 1 97.94 289 ALA A N 1
ATOM 2114 C CA . ALA A 1 289 ? 1.051 -7.52 -24.969 1 97.94 289 ALA A CA 1
ATOM 2115 C C . ALA A 1 289 ? 0.992 -7.832 -26.469 1 97.94 289 ALA A C 1
ATOM 2117 O O . ALA A 1 289 ? 2.029 -7.996 -27.109 1 97.94 289 ALA A O 1
ATOM 2118 N N . GLY A 1 290 ? -0.215 -7.984 -27.016 1 98 290 GLY A N 1
ATOM 2119 C CA . GLY A 1 290 ? -0.377 -8.375 -28.406 1 98 290 GLY A CA 1
ATOM 2120 C C . GLY A 1 290 ? -0.033 -9.836 -28.656 1 98 290 GLY A C 1
ATOM 2121 O O . GLY A 1 290 ? 0.554 -10.172 -29.688 1 98 290 GLY A O 1
ATOM 2122 N N . VAL A 1 291 ? -0.27 -10.664 -27.688 1 98.5 291 VAL A N 1
ATOM 2123 C CA . VAL A 1 291 ? -0.011 -12.102 -27.812 1 98.5 291 VAL A CA 1
ATOM 2124 C C . VAL A 1 291 ? -1.232 -12.883 -27.328 1 98.5 291 VAL A C 1
ATOM 2126 O O . VAL A 1 291 ? -2.264 -12.297 -27 1 98.5 291 VAL A O 1
ATOM 2129 N N . GLY A 1 292 ? -1.213 -14.164 -27.484 1 98.5 292 GLY A N 1
ATOM 2130 C CA . GLY A 1 292 ? -2.207 -15.07 -26.922 1 98.5 292 GLY A CA 1
ATOM 2131 C C . GLY A 1 292 ? -1.604 -16.172 -26.078 1 98.5 292 GLY A C 1
ATOM 2132 O O . GLY A 1 292 ? -0.382 -16.266 -25.953 1 98.5 292 GLY A O 1
ATOM 2133 N N . PRO A 1 293 ? -2.494 -16.984 -25.484 1 98.62 293 PRO A N 1
ATOM 2134 C CA . PRO A 1 293 ? -1.975 -18.047 -24.625 1 98.62 293 PRO A CA 1
ATOM 2135 C C . PRO A 1 293 ? -1.042 -19 -25.375 1 98.62 293 PRO A C 1
ATOM 2137 O O . PRO A 1 293 ? -0.126 -19.578 -24.781 1 98.62 293 PRO A O 1
ATOM 2140 N N . GLN A 1 294 ? -1.203 -19.156 -26.672 1 98.06 294 GLN A N 1
ATOM 2141 C CA . GLN A 1 294 ? -0.39 -20.062 -27.469 1 98.06 294 GLN A CA 1
ATOM 2142 C C . GLN A 1 294 ? 1.031 -19.531 -27.625 1 98.06 294 GLN A C 1
ATOM 2144 O O . GLN A 1 294 ? 1.937 -20.266 -28.016 1 98.06 294 GLN A O 1
ATOM 2149 N N . ASP A 1 295 ? 1.22 -18.25 -27.391 1 98.56 295 ASP A N 1
ATOM 2150 C CA . ASP A 1 295 ? 2.523 -17.625 -27.578 1 98.56 295 ASP A CA 1
ATOM 2151 C C . ASP A 1 295 ? 3.375 -17.734 -26.328 1 98.56 295 ASP A C 1
ATOM 2153 O O . ASP A 1 295 ? 4.582 -17.484 -26.359 1 98.56 295 ASP A O 1
ATOM 2157 N N . ILE A 1 296 ? 2.812 -18.156 -25.188 1 98.88 296 ILE A N 1
ATOM 2158 C CA . ILE A 1 296 ? 3.516 -18.219 -23.906 1 98.88 296 ILE A CA 1
ATOM 2159 C C . ILE A 1 296 ? 4.387 -19.484 -23.875 1 98.88 296 ILE A C 1
ATOM 2161 O O . ILE A 1 296 ? 3.898 -20.594 -24.109 1 98.88 296 ILE A O 1
ATOM 2165 N N . SER A 1 297 ? 5.648 -19.281 -23.516 1 98.69 297 SER A N 1
ATOM 2166 C CA . SER A 1 297 ? 6.602 -20.391 -23.469 1 98.69 297 SER A CA 1
ATOM 2167 C C . SER A 1 297 ? 6.652 -21.031 -22.094 1 98.69 297 SER A C 1
ATOM 2169 O O . SER A 1 297 ? 6.961 -22.219 -21.953 1 98.69 297 SER A O 1
ATOM 2171 N N . VAL A 1 298 ? 6.484 -20.281 -21.094 1 98.88 298 VAL A N 1
ATOM 2172 C CA . VAL A 1 298 ? 6.625 -20.734 -19.719 1 98.88 298 VAL A CA 1
ATOM 2173 C C . VAL A 1 298 ? 5.801 -19.828 -18.797 1 98.88 298 VAL A C 1
ATOM 2175 O O . VAL A 1 298 ? 5.637 -18.641 -19.078 1 98.88 298 VAL A O 1
ATOM 2178 N N . ALA A 1 299 ? 5.254 -20.422 -17.734 1 98.94 299 ALA A N 1
ATOM 2179 C CA . ALA A 1 299 ? 4.441 -19.625 -16.812 1 98.94 299 ALA A CA 1
ATOM 2180 C C . ALA A 1 299 ? 4.75 -19.984 -15.367 1 98.94 299 ALA A C 1
ATOM 2182 O O . ALA A 1 299 ? 5.137 -21.125 -15.07 1 98.94 299 ALA A O 1
ATOM 2183 N N . GLU A 1 300 ? 4.746 -19.062 -14.508 1 98.94 300 GLU A N 1
ATOM 2184 C CA . GLU A 1 300 ? 4.602 -19.219 -13.062 1 98.94 300 GLU A CA 1
ATOM 2185 C C . GLU A 1 300 ? 3.215 -18.797 -12.594 1 98.94 300 GLU A C 1
ATOM 2187 O O . GLU A 1 300 ? 2.818 -17.641 -12.781 1 98.94 300 GLU A O 1
ATOM 2192 N N . VAL A 1 301 ? 2.482 -19.688 -12 1 98.94 301 VAL A N 1
ATOM 2193 C CA . VAL A 1 301 ? 1.119 -19.359 -11.602 1 98.94 301 VAL A CA 1
ATOM 2194 C C . VAL A 1 301 ? 0.951 -19.578 -10.102 1 98.94 301 VAL A C 1
ATOM 2196 O O . VAL A 1 301 ? 1.792 -20.219 -9.461 1 98.94 301 VAL A O 1
ATOM 2199 N N . HIS A 1 302 ? -0.056 -18.969 -9.57 1 98.62 302 HIS A N 1
ATOM 2200 C CA . HIS A 1 302 ? -0.361 -19.016 -8.141 1 98.62 302 HIS A CA 1
ATOM 2201 C C . HIS A 1 302 ? -0.913 -20.375 -7.734 1 98.62 302 HIS A C 1
ATOM 2203 O O . HIS A 1 302 ? -2.131 -20.562 -7.684 1 98.62 302 HIS A O 1
ATOM 2209 N N . ASP A 1 303 ? -0.069 -21.203 -7.289 1 98.38 303 ASP A N 1
ATOM 2210 C CA . ASP A 1 303 ? -0.452 -22.547 -6.895 1 98.38 303 ASP A CA 1
ATOM 2211 C C . ASP A 1 303 ? -0.31 -22.75 -5.387 1 98.38 303 ASP A C 1
ATOM 2213 O O . ASP A 1 303 ? 0.317 -23.703 -4.934 1 98.38 303 ASP A O 1
ATOM 2217 N N . ALA A 1 304 ? -0.985 -21.844 -4.637 1 97.25 304 ALA A N 1
ATOM 2218 C CA . ALA A 1 304 ? -1.012 -22.078 -3.193 1 97.25 304 ALA A CA 1
ATOM 2219 C C . ALA A 1 304 ? -1.449 -23.516 -2.879 1 97.25 304 ALA A C 1
ATOM 2221 O O . ALA A 1 304 ? -1.086 -24.062 -1.837 1 97.25 304 ALA A O 1
ATOM 2222 N N . SER A 1 305 ? -2.238 -24.125 -3.674 1 97.38 305 SER A N 1
ATOM 2223 C CA . SER A 1 305 ? -2.564 -25.531 -3.727 1 97.38 305 SER A CA 1
ATOM 2224 C C . SER A 1 305 ? -2.441 -26.078 -5.148 1 97.38 305 SER A C 1
ATOM 2226 O O . SER A 1 305 ? -2.404 -25.312 -6.109 1 97.38 305 SER A O 1
ATOM 2228 N N . SER A 1 306 ? -2.369 -27.391 -5.219 1 98.44 306 SER A N 1
ATOM 2229 C CA . SER A 1 306 ? -2.301 -28.016 -6.543 1 98.44 306 SER A CA 1
ATOM 2230 C C . SER A 1 306 ? -3.531 -27.672 -7.375 1 98.44 306 SER A C 1
ATOM 2232 O O . SER A 1 306 ? -3.436 -27.5 -8.594 1 98.44 306 SER A O 1
ATOM 2234 N N . PHE A 1 307 ? -4.711 -27.531 -6.738 1 98 307 PHE A N 1
ATOM 2235 C CA . PHE A 1 307 ? -5.902 -27.125 -7.48 1 98 307 PHE A CA 1
ATOM 2236 C C . PHE A 1 307 ? -5.73 -25.734 -8.078 1 98 307 PHE A C 1
ATOM 2238 O O . PHE A 1 307 ? -6.227 -25.469 -9.172 1 98 307 PHE A O 1
ATOM 2245 N N . GLY A 1 308 ? -5.027 -24.844 -7.344 1 98 308 GLY A N 1
ATOM 2246 C CA . GLY A 1 308 ? -4.773 -23.516 -7.887 1 98 308 GLY A CA 1
ATOM 2247 C C . GLY A 1 308 ? -4.125 -23.547 -9.258 1 98 308 GLY A C 1
ATOM 2248 O O . GLY A 1 308 ? -4.531 -22.812 -10.156 1 98 308 GLY A O 1
ATOM 2249 N N . GLU A 1 309 ? -3.107 -24.391 -9.438 1 98.81 309 GLU A N 1
ATOM 2250 C CA . GLU A 1 309 ? -2.463 -24.5 -10.742 1 98.81 309 GLU A CA 1
ATOM 2251 C C . GLU A 1 309 ? -3.438 -25.016 -11.797 1 98.81 309 GLU A C 1
ATOM 2253 O O . GLU A 1 309 ? -3.447 -24.516 -12.93 1 98.81 309 GLU A O 1
ATOM 2258 N N . LEU A 1 310 ? -4.195 -26.031 -11.414 1 98.75 310 LEU A N 1
ATOM 2259 C CA . LEU A 1 310 ? -5.176 -26.547 -12.352 1 98.75 310 LEU A CA 1
ATOM 2260 C C . LEU A 1 310 ? -6.113 -25.453 -12.828 1 98.75 310 LEU A C 1
ATOM 2262 O O . LEU A 1 310 ? -6.301 -25.266 -14.039 1 98.75 310 LEU A O 1
ATOM 2266 N N . LEU A 1 311 ? -6.656 -24.766 -11.922 1 98.06 311 LEU A N 1
ATOM 2267 C CA . LEU A 1 311 ? -7.617 -23.719 -12.219 1 98.06 311 LEU A CA 1
ATOM 2268 C C . LEU A 1 311 ? -6.973 -22.625 -13.07 1 98.06 311 LEU A C 1
ATOM 2270 O O . LEU A 1 311 ? -7.562 -22.156 -14.047 1 98.06 311 LEU A O 1
ATOM 2274 N N . GLN A 1 312 ? -5.777 -22.172 -12.672 1 98.62 312 GLN A N 1
ATOM 2275 C CA . GLN A 1 312 ? -5.113 -21.094 -13.383 1 98.62 312 GLN A CA 1
ATOM 2276 C C . GLN A 1 312 ? -4.742 -21.516 -14.805 1 98.62 312 GLN A C 1
ATOM 2278 O O . GLN A 1 312 ? -4.766 -20.688 -15.727 1 98.62 312 GLN A O 1
ATOM 2283 N N . SER A 1 313 ? -4.352 -22.797 -15.023 1 98.75 313 SER A N 1
ATOM 2284 C CA . SER A 1 313 ? -4.098 -23.281 -16.375 1 98.75 313 SER A CA 1
ATOM 2285 C C . SER A 1 313 ? -5.305 -23.062 -17.281 1 98.75 313 SER A C 1
ATOM 2287 O O . SER A 1 313 ? -5.152 -22.719 -18.453 1 98.75 313 SER A O 1
ATOM 2289 N N . GLU A 1 314 ? -6.465 -23.281 -16.703 1 98.75 314 GLU A N 1
ATOM 2290 C CA . GLU A 1 314 ? -7.711 -23.094 -17.438 1 98.75 314 GLU A CA 1
ATOM 2291 C C . GLU A 1 314 ? -8.016 -21.609 -17.641 1 98.75 314 GLU A C 1
ATOM 2293 O O . GLU A 1 314 ? -8.32 -21.172 -18.75 1 98.75 314 GLU A O 1
ATOM 2298 N N . LEU A 1 315 ? -7.895 -20.828 -16.609 1 98.56 315 LEU A N 1
ATOM 2299 C CA . LEU A 1 315 ? -8.305 -19.422 -16.625 1 98.56 315 LEU A CA 1
ATOM 2300 C C . LEU A 1 315 ? -7.371 -18.594 -17.5 1 98.56 315 LEU A C 1
ATOM 2302 O O . LEU A 1 315 ? -7.793 -17.609 -18.109 1 98.56 315 LEU A O 1
ATOM 2306 N N . LEU A 1 316 ? -6.09 -19.031 -17.625 1 98.88 316 LEU A N 1
ATOM 2307 C CA . LEU A 1 316 ? -5.109 -18.328 -18.438 1 98.88 316 LEU A CA 1
ATOM 2308 C C . LEU A 1 316 ? -5.234 -18.734 -19.906 1 98.88 316 LEU A C 1
ATOM 2310 O O . LEU A 1 316 ? -4.633 -18.109 -20.781 1 98.88 316 LEU A O 1
ATOM 2314 N N . GLY A 1 317 ? -5.992 -19.766 -20.141 1 98.75 317 GLY A N 1
ATOM 2315 C CA . GLY A 1 317 ? -6.258 -20.156 -21.516 1 98.75 317 GLY A CA 1
ATOM 2316 C C . GLY A 1 317 ? -5.258 -21.172 -22.047 1 98.75 317 GLY A C 1
ATOM 2317 O O . GLY A 1 317 ? -5.16 -21.375 -23.266 1 98.75 317 GLY A O 1
ATOM 2318 N N . PHE A 1 318 ? -4.473 -21.797 -21.188 1 98.75 318 PHE A N 1
ATOM 2319 C CA . PHE A 1 318 ? -3.52 -22.797 -21.656 1 98.75 318 PHE A CA 1
ATOM 2320 C C . PHE A 1 318 ? -4.238 -24.094 -22.016 1 98.75 318 PHE A C 1
ATOM 2322 O O . PHE A 1 318 ? -3.695 -24.922 -22.75 1 98.75 318 PHE A O 1
ATOM 2329 N N . CYS A 1 319 ? -5.398 -24.328 -21.531 1 98.38 319 CYS A N 1
ATOM 2330 C CA . CYS A 1 319 ? -6.34 -25.391 -21.906 1 98.38 319 CYS A CA 1
ATOM 2331 C C . CYS A 1 319 ? -7.781 -24.922 -21.719 1 98.38 319 CYS A C 1
ATOM 2333 O O . CYS A 1 319 ? -8.023 -23.828 -21.203 1 98.38 319 CYS A O 1
ATOM 2335 N N . GLU A 1 320 ? -8.734 -25.672 -22.203 1 98.19 320 GLU A N 1
ATOM 2336 C CA . GLU A 1 320 ? -10.148 -25.312 -22.094 1 98.19 320 GLU A CA 1
ATOM 2337 C C . GLU A 1 320 ? -10.625 -25.406 -20.641 1 98.19 320 GLU A C 1
ATOM 2339 O O . GLU A 1 320 ? -10.148 -26.234 -19.875 1 98.19 320 GLU A O 1
ATOM 2344 N N . ILE A 1 321 ? -11.562 -24.5 -20.312 1 98.12 321 ILE A N 1
ATOM 2345 C CA . ILE A 1 321 ? -12.195 -24.578 -18.984 1 98.12 321 ILE A CA 1
ATOM 2346 C C . ILE A 1 321 ? -12.758 -25.984 -18.766 1 98.12 321 ILE A C 1
ATOM 2348 O O . ILE A 1 321 ? -13.453 -26.516 -19.641 1 98.12 321 ILE A O 1
ATOM 2352 N N . GLY A 1 322 ? -12.375 -26.578 -17.656 1 98.06 322 GLY A N 1
ATOM 2353 C CA . GLY A 1 322 ? -12.836 -27.906 -17.328 1 98.06 322 GLY A CA 1
ATOM 2354 C C . GLY A 1 322 ? -11.883 -29 -17.781 1 98.06 322 GLY A C 1
ATOM 2355 O O . GLY A 1 322 ? -12.062 -30.172 -17.438 1 98.06 322 GLY A O 1
ATOM 2356 N N . SER A 1 323 ? -10.812 -28.625 -18.422 1 98.44 323 SER A N 1
ATOM 2357 C CA . SER A 1 323 ? -9.938 -29.656 -19 1 98.44 323 SER A CA 1
ATOM 2358 C C . SER A 1 323 ? -8.578 -29.656 -18.312 1 98.44 323 SER A C 1
ATOM 2360 O O . SER A 1 323 ? -7.633 -30.281 -18.812 1 98.44 323 SER A O 1
ATOM 2362 N N . GLY A 1 324 ? -8.453 -28.969 -17.219 1 98.31 324 GLY A N 1
ATOM 2363 C CA . GLY A 1 324 ? -7.184 -28.875 -16.516 1 98.31 324 GLY A CA 1
ATOM 2364 C C . GLY A 1 324 ? -6.621 -30.219 -16.125 1 98.31 324 GLY A C 1
ATOM 2365 O O . GLY A 1 324 ? -5.406 -30.438 -16.156 1 98.31 324 GLY A O 1
ATOM 2366 N N . GLY A 1 325 ? -7.5 -31.109 -15.68 1 98.12 325 GLY A N 1
ATOM 2367 C CA . GLY A 1 325 ? -7.074 -32.469 -15.344 1 98.12 325 GLY A CA 1
ATOM 2368 C C . GLY A 1 325 ? -6.406 -33.188 -16.5 1 98.12 325 GLY A C 1
ATOM 2369 O O . GLY A 1 325 ? -5.32 -33.75 -16.344 1 98.12 325 GLY A O 1
ATOM 2370 N N . ARG A 1 326 ? -7.023 -33.188 -17.656 1 98.25 326 ARG A N 1
ATOM 2371 C CA . ARG A 1 326 ? -6.469 -33.812 -18.859 1 98.25 326 ARG A CA 1
ATOM 2372 C C . ARG A 1 326 ? -5.184 -33.125 -19.297 1 98.25 326 ARG A C 1
ATOM 2374 O O . ARG A 1 326 ? -4.27 -33.75 -19.812 1 98.25 326 ARG A O 1
ATOM 2381 N N . PHE A 1 327 ? -5.148 -31.844 -19.141 1 98.5 327 PHE A N 1
ATOM 2382 C CA . PHE A 1 327 ? -3.977 -31.047 -19.484 1 98.5 327 PHE A CA 1
ATOM 2383 C C . PHE A 1 327 ? -2.756 -31.516 -18.703 1 98.5 327 PHE A C 1
ATOM 2385 O O . PHE A 1 327 ? -1.688 -31.734 -19.281 1 98.5 327 PHE A O 1
ATOM 2392 N N . VAL A 1 328 ? -2.877 -31.719 -17.391 1 97.88 328 VAL A N 1
ATOM 2393 C CA . VAL A 1 328 ? -1.756 -32.156 -16.562 1 97.88 328 VAL A CA 1
ATOM 2394 C C . VAL A 1 328 ? -1.397 -33.594 -16.875 1 97.88 328 VAL A C 1
ATOM 2396 O O . VAL A 1 328 ? -0.221 -33.969 -16.875 1 97.88 328 VAL A O 1
ATOM 2399 N N . GLU A 1 329 ? -2.389 -34.438 -17.141 1 98.25 329 GLU A N 1
ATOM 2400 C CA . GLU A 1 329 ? -2.16 -35.844 -17.484 1 98.25 329 GLU A CA 1
ATOM 2401 C C . GLU A 1 329 ? -1.333 -35.969 -18.75 1 98.25 329 GLU A C 1
ATOM 2403 O O . GLU A 1 329 ? -0.552 -36.906 -18.891 1 98.25 329 GLU A O 1
ATOM 2408 N N . SER A 1 330 ? -1.53 -35.062 -19.609 1 98.44 330 SER A N 1
ATOM 2409 C CA . SER A 1 330 ? -0.846 -35.125 -20.891 1 98.44 330 SER A CA 1
ATOM 2410 C C . SER A 1 330 ? 0.646 -34.844 -20.75 1 98.44 330 SER A C 1
ATOM 2412 O O . SER A 1 330 ? 1.431 -35.125 -21.656 1 98.44 330 SER A O 1
ATOM 2414 N N . GLY A 1 331 ? 1.063 -34.25 -19.609 1 98.12 331 GLY A N 1
ATOM 2415 C CA . GLY A 1 331 ? 2.447 -33.875 -19.391 1 98.12 331 GLY A CA 1
ATOM 2416 C C . GLY A 1 331 ? 2.777 -32.5 -19.938 1 98.12 331 GLY A C 1
ATOM 2417 O O . GLY A 1 331 ? 3.932 -32.062 -19.891 1 98.12 331 GLY A O 1
ATOM 2418 N N . ALA A 1 332 ? 1.817 -31.766 -20.438 1 98.19 332 ALA A N 1
ATOM 2419 C CA . ALA A 1 332 ? 2.027 -30.469 -21.094 1 98.19 332 ALA A CA 1
ATOM 2420 C C . ALA A 1 332 ? 2.666 -29.469 -20.141 1 98.19 332 ALA A C 1
ATOM 2422 O O . ALA A 1 332 ? 3.463 -28.625 -20.562 1 98.19 332 ALA A O 1
ATOM 2423 N N . SER A 1 333 ? 2.348 -29.562 -18.844 1 98.56 333 SER A N 1
ATOM 2424 C CA . SER A 1 333 ? 2.773 -28.547 -17.906 1 98.56 333 SER A CA 1
ATOM 2425 C C . SER A 1 333 ? 4.137 -28.875 -17.297 1 98.56 333 SER A C 1
ATOM 2427 O O . SER A 1 333 ? 4.688 -28.078 -16.531 1 98.56 333 SER A O 1
ATOM 2429 N N . ARG A 1 334 ? 4.727 -30.016 -17.594 1 98.19 334 ARG A N 1
ATOM 2430 C CA . ARG A 1 334 ? 6.035 -30.438 -17.094 1 98.19 334 ARG A CA 1
ATOM 2431 C C . ARG A 1 334 ? 7.16 -29.781 -17.891 1 98.19 334 ARG A C 1
ATOM 2433 O O . ARG A 1 334 ? 6.949 -29.312 -19.016 1 98.19 334 ARG A O 1
ATOM 2440 N N . LEU A 1 335 ? 8.32 -29.719 -17.234 1 98.12 335 LEU A N 1
ATOM 2441 C CA . LEU A 1 335 ? 9.516 -29.391 -18.016 1 98.12 335 LEU A CA 1
ATOM 2442 C C . LEU A 1 335 ? 9.664 -30.328 -19.203 1 98.12 335 LEU A C 1
ATOM 2444 O O . LEU A 1 335 ? 9.555 -31.547 -19.047 1 98.12 335 LEU A O 1
ATOM 2448 N N . GLY A 1 336 ? 9.852 -29.766 -20.359 1 97.06 336 GLY A N 1
ATOM 2449 C CA . GLY A 1 336 ? 9.914 -30.547 -21.578 1 97.06 336 GLY A CA 1
ATOM 2450 C C . GLY A 1 336 ? 8.57 -30.656 -22.281 1 97.06 336 GLY A C 1
ATOM 2451 O O . GLY A 1 336 ? 8.508 -31.078 -23.438 1 97.06 336 GLY A O 1
ATOM 2452 N N . GLY A 1 337 ? 7.484 -30.266 -21.641 1 97.56 337 GLY A N 1
ATOM 2453 C CA . GLY A 1 337 ? 6.164 -30.25 -22.234 1 97.56 337 GLY A CA 1
ATOM 2454 C C . GLY A 1 337 ? 5.895 -29 -23.062 1 97.56 337 GLY A C 1
ATOM 2455 O O . GLY A 1 337 ? 6.762 -28.141 -23.203 1 97.56 337 GLY A O 1
ATOM 2456 N N . ARG A 1 338 ? 4.742 -28.875 -23.672 1 96.62 338 ARG A N 1
ATOM 2457 C CA . ARG A 1 338 ? 4.406 -27.812 -24.609 1 96.62 338 ARG A CA 1
ATOM 2458 C C . ARG A 1 338 ? 4.242 -26.484 -23.875 1 96.62 338 ARG A C 1
ATOM 2460 O O . ARG A 1 338 ? 4.434 -25.422 -24.469 1 96.62 338 ARG A O 1
ATOM 2467 N N . MET A 1 339 ? 3.805 -26.484 -22.562 1 98.38 339 MET A N 1
ATOM 2468 C CA . MET A 1 339 ? 3.543 -25.281 -21.781 1 98.38 339 MET A CA 1
ATOM 2469 C C . MET A 1 339 ? 3.959 -25.484 -20.328 1 98.38 339 MET A C 1
ATOM 2471 O O . MET A 1 339 ? 3.107 -25.609 -19.438 1 98.38 339 MET A O 1
ATOM 2475 N N . PRO A 1 340 ? 5.277 -25.484 -20.094 1 98.81 340 PRO A N 1
ATOM 2476 C CA . PRO A 1 340 ? 5.742 -25.688 -18.719 1 98.81 340 PRO A CA 1
ATOM 2477 C C . PRO A 1 340 ? 5.191 -24.656 -17.75 1 98.81 340 PRO A C 1
ATOM 2479 O O . PRO A 1 340 ? 5.184 -23.453 -18.062 1 98.81 340 PRO A O 1
ATOM 2482 N N . ILE A 1 341 ? 4.66 -25.141 -16.625 1 98.94 341 ILE A N 1
ATOM 2483 C CA . ILE A 1 341 ? 4.102 -24.297 -15.57 1 98.94 341 ILE A CA 1
ATOM 2484 C C . ILE A 1 341 ? 4.84 -24.578 -14.258 1 98.94 341 ILE A C 1
ATOM 2486 O O . ILE A 1 341 ? 5.016 -25.734 -13.867 1 98.94 341 ILE A O 1
ATOM 2490 N N . ASN A 1 342 ? 5.289 -23.484 -13.609 1 98.88 342 ASN A N 1
ATOM 2491 C CA . ASN A 1 342 ? 5.957 -23.516 -12.312 1 98.88 342 ASN A CA 1
ATOM 2492 C C . ASN A 1 342 ? 7.23 -24.359 -12.359 1 98.88 342 ASN A C 1
ATOM 2494 O O . ASN A 1 342 ? 7.418 -25.266 -11.547 1 98.88 342 ASN A O 1
ATOM 2498 N N . PRO A 1 343 ? 8.141 -24 -13.312 1 98.88 343 PRO A N 1
ATOM 2499 C CA . PRO A 1 343 ? 9.422 -24.719 -13.336 1 98.88 343 PRO A CA 1
ATOM 2500 C C . PRO A 1 343 ? 10.234 -24.484 -12.062 1 98.88 343 PRO A C 1
ATOM 2502 O O . PRO A 1 343 ? 11.148 -25.266 -11.766 1 98.88 343 PRO A O 1
ATOM 2505 N N . SER A 1 344 ? 9.93 -23.5 -11.273 1 98.81 344 SER A N 1
ATOM 2506 C CA . SER A 1 344 ? 10.625 -23.203 -10.023 1 98.81 344 SER A CA 1
ATOM 2507 C C . SER A 1 344 ? 10.242 -24.188 -8.93 1 98.81 344 SER A C 1
ATOM 2509 O O . SER A 1 344 ? 10.914 -24.266 -7.902 1 98.81 344 SER A O 1
ATOM 2511 N N . GLY A 1 345 ? 9.242 -24.922 -9.094 1 98.75 345 GLY A N 1
ATOM 2512 C CA . GLY A 1 345 ? 8.594 -25.719 -8.062 1 98.75 345 GLY A CA 1
ATOM 2513 C C . GLY A 1 345 ? 7.309 -25.094 -7.551 1 98.75 345 GLY A C 1
ATOM 2514 O O . GLY A 1 345 ? 6.59 -25.703 -6.75 1 98.75 345 GLY A O 1
ATOM 2515 N N . GLY A 1 346 ? 7.039 -23.875 -8.016 1 98.69 346 GLY A N 1
ATOM 2516 C CA . GLY A 1 346 ? 5.812 -23.188 -7.645 1 98.69 346 GLY A CA 1
ATOM 2517 C C . GLY A 1 346 ? 5.738 -22.859 -6.168 1 98.69 346 GLY A C 1
ATOM 2518 O O . GLY A 1 346 ? 6.73 -22.984 -5.445 1 98.69 346 GLY A O 1
ATOM 2519 N N . LEU A 1 347 ? 4.57 -22.344 -5.773 1 98.62 347 LEU A N 1
ATOM 2520 C CA . LEU A 1 347 ? 4.352 -22 -4.375 1 98.62 347 LEU A CA 1
ATOM 2521 C C . LEU A 1 347 ? 4.348 -23.234 -3.496 1 98.62 347 LEU A C 1
ATOM 2523 O O . LEU A 1 347 ? 4.727 -23.188 -2.324 1 98.62 347 LEU A O 1
ATOM 2527 N N . GLU A 1 348 ? 3.967 -24.375 -4.066 1 97.94 348 GLU A N 1
ATOM 2528 C CA . GLU A 1 348 ? 3.838 -25.641 -3.332 1 97.94 348 GLU A CA 1
ATOM 2529 C C . GLU A 1 348 ? 5.195 -26.125 -2.832 1 97.94 348 GLU A C 1
ATOM 2531 O O . GLU A 1 348 ? 5.309 -26.609 -1.705 1 97.94 348 GLU A O 1
ATOM 2536 N N . SER A 1 349 ? 6.191 -25.953 -3.688 1 98.56 349 SER A N 1
ATOM 2537 C CA . SER A 1 349 ? 7.469 -26.578 -3.342 1 98.56 349 SER A CA 1
ATOM 2538 C C . SER A 1 349 ? 8.555 -25.531 -3.139 1 98.56 349 SER A C 1
ATOM 2540 O O . SER A 1 349 ? 9.352 -25.625 -2.207 1 98.56 349 SER A O 1
ATOM 2542 N N . LYS A 1 350 ? 8.672 -24.547 -4.117 1 98.62 350 LYS A N 1
ATOM 2543 C CA . LYS A 1 350 ? 9.609 -23.453 -3.91 1 98.62 350 LYS A CA 1
ATOM 2544 C C . LYS A 1 350 ? 9.297 -22.703 -2.621 1 98.62 350 LYS A C 1
ATOM 2546 O O . LYS A 1 350 ? 10.211 -22.281 -1.903 1 98.62 350 LYS A O 1
ATOM 2551 N N . GLY A 1 351 ? 8.016 -22.531 -2.439 1 98.56 351 GLY A N 1
ATOM 2552 C CA . GLY A 1 351 ? 7.582 -21.844 -1.234 1 98.56 351 GLY A CA 1
ATOM 2553 C C . GLY A 1 351 ? 6.715 -20.625 -1.52 1 98.56 351 GLY A C 1
ATOM 2554 O O . GLY A 1 351 ? 6.676 -20.141 -2.65 1 98.56 351 GLY A O 1
ATOM 2555 N N . HIS A 1 352 ? 6.078 -20.203 -0.392 1 98.12 352 HIS A N 1
ATOM 2556 C CA . HIS A 1 352 ? 5.062 -19.172 -0.604 1 98.12 352 HIS A CA 1
ATOM 2557 C C . HIS A 1 352 ? 5.113 -18.125 0.493 1 98.12 352 HIS A C 1
ATOM 2559 O O . HIS A 1 352 ? 4.148 -17.938 1.237 1 98.12 352 HIS A O 1
ATOM 2565 N N . PRO A 1 353 ? 6.266 -17.406 0.597 1 98.5 353 PRO A N 1
ATOM 2566 C CA . PRO A 1 353 ? 6.145 -16.172 1.375 1 98.5 353 PRO A CA 1
ATOM 2567 C C . PRO A 1 353 ? 5.203 -15.156 0.729 1 98.5 353 PRO A C 1
ATOM 2569 O O . PRO A 1 353 ? 5.543 -14.547 -0.29 1 98.5 353 PRO A O 1
ATOM 2572 N N . MET A 1 354 ? 4.059 -14.922 1.312 1 97.44 354 MET A N 1
ATOM 2573 C CA . MET A 1 354 ? 2.932 -14.258 0.663 1 97.44 354 MET A CA 1
ATOM 2574 C C . MET A 1 354 ? 3.367 -12.945 0.018 1 97.44 354 MET A C 1
ATOM 2576 O O . MET A 1 354 ? 3.182 -12.75 -1.185 1 97.44 354 MET A O 1
ATOM 2580 N N . GLY A 1 355 ? 4.035 -12.078 0.745 1 98.31 355 GLY A N 1
ATOM 2581 C CA . GLY A 1 355 ? 4.422 -10.773 0.239 1 98.31 355 GLY A CA 1
ATOM 2582 C C . GLY A 1 355 ? 5.477 -10.836 -0.849 1 98.31 355 GLY A C 1
ATOM 2583 O O . GLY A 1 355 ? 5.629 -9.898 -1.631 1 98.31 355 GLY A O 1
ATOM 2584 N N . ALA A 1 356 ? 6.184 -11.961 -0.983 1 98.81 356 ALA A N 1
ATOM 2585 C CA . ALA A 1 356 ? 7.336 -12.055 -1.873 1 98.81 356 ALA A CA 1
ATOM 2586 C C . ALA A 1 356 ? 7.016 -12.906 -3.098 1 98.81 356 ALA A C 1
ATOM 2588 O O . ALA A 1 356 ? 7.746 -12.883 -4.09 1 98.81 356 ALA A O 1
ATOM 2589 N N . SER A 1 357 ? 5.926 -13.641 -3.043 1 98.75 357 SER A N 1
ATOM 2590 C CA . SER A 1 357 ? 5.66 -14.719 -3.994 1 98.75 357 SER A CA 1
ATOM 2591 C C . SER A 1 357 ? 5.578 -14.188 -5.422 1 98.75 357 SER A C 1
ATOM 2593 O O . SER A 1 357 ? 6.137 -14.781 -6.344 1 98.75 357 SER A O 1
ATOM 2595 N N . GLY A 1 358 ? 4.852 -13.07 -5.574 1 98.88 358 GLY A N 1
ATOM 2596 C CA . GLY A 1 358 ? 4.691 -12.523 -6.91 1 98.88 358 GLY A CA 1
ATOM 2597 C C . GLY A 1 358 ? 6.008 -12.125 -7.555 1 98.88 358 GLY A C 1
ATOM 2598 O O . GLY A 1 358 ? 6.219 -12.359 -8.742 1 98.88 358 GLY A O 1
ATOM 2599 N N . LEU A 1 359 ? 6.898 -11.516 -6.816 1 98.94 359 LEU A N 1
ATOM 2600 C CA . LEU A 1 359 ? 8.203 -11.102 -7.34 1 98.94 359 LEU A CA 1
ATOM 2601 C C . LEU A 1 359 ? 9.117 -12.312 -7.508 1 98.94 359 LEU A C 1
ATOM 2603 O O . LEU A 1 359 ? 9.961 -12.328 -8.406 1 98.94 359 LEU A O 1
ATOM 2607 N N . ALA A 1 360 ? 8.938 -13.32 -6.625 1 98.94 360 ALA A N 1
ATOM 2608 C CA . ALA A 1 360 ? 9.711 -14.555 -6.777 1 98.94 360 ALA A CA 1
ATOM 2609 C C . ALA A 1 360 ? 9.375 -15.25 -8.094 1 98.94 360 ALA A C 1
ATOM 2611 O O . ALA A 1 360 ? 10.242 -15.867 -8.711 1 98.94 360 ALA A O 1
ATOM 2612 N N . GLN A 1 361 ? 8.102 -15.188 -8.492 1 98.94 361 GLN A N 1
ATOM 2613 C CA . GLN A 1 361 ? 7.727 -15.695 -9.805 1 98.94 361 GLN A CA 1
ATOM 2614 C C . GLN A 1 361 ? 8.461 -14.953 -10.914 1 98.94 361 GLN A C 1
ATOM 2616 O O . GLN A 1 361 ? 8.938 -15.57 -11.875 1 98.94 361 GLN A O 1
ATOM 2621 N N . ILE A 1 362 ? 8.555 -13.648 -10.789 1 99 362 ILE A N 1
ATOM 2622 C CA . ILE A 1 362 ? 9.258 -12.82 -11.766 1 99 362 ILE A CA 1
ATOM 2623 C C . ILE A 1 362 ? 10.734 -13.211 -11.797 1 99 362 ILE A C 1
ATOM 2625 O O . ILE A 1 362 ? 11.336 -13.281 -12.875 1 99 362 ILE A O 1
ATOM 2629 N N . TYR A 1 363 ? 11.305 -13.438 -10.617 1 98.94 363 TYR A N 1
ATOM 2630 C CA . TYR A 1 363 ? 12.688 -13.891 -10.547 1 98.94 363 TYR A CA 1
ATOM 2631 C C . TYR A 1 363 ? 12.906 -15.117 -11.43 1 98.94 363 TYR A C 1
ATOM 2633 O O . TYR A 1 363 ? 13.812 -15.133 -12.273 1 98.94 363 TYR A O 1
ATOM 2641 N N . GLU A 1 364 ? 12.102 -16.125 -11.258 1 98.94 364 GLU A N 1
ATOM 2642 C CA . GLU A 1 364 ? 12.227 -17.359 -12.031 1 98.94 364 GLU A CA 1
ATOM 2643 C C . GLU A 1 364 ? 12.078 -17.094 -13.523 1 98.94 364 GLU A C 1
ATOM 2645 O O . GLU A 1 364 ? 12.852 -17.609 -14.328 1 98.94 364 GLU A O 1
ATOM 2650 N N . LEU A 1 365 ? 11.086 -16.359 -13.875 1 98.94 365 LEU A N 1
ATOM 2651 C CA . LEU A 1 365 ? 10.789 -16.141 -15.289 1 98.94 365 LEU A CA 1
ATOM 2652 C C . LEU A 1 365 ? 11.891 -15.336 -15.961 1 98.94 365 LEU A C 1
ATOM 2654 O O . LEU A 1 365 ? 12.203 -15.562 -17.141 1 98.94 365 LEU A O 1
ATOM 2658 N N . VAL A 1 366 ? 12.453 -14.359 -15.25 1 98.94 366 VAL A N 1
ATOM 2659 C CA . VAL A 1 366 ? 13.586 -13.617 -15.781 1 98.94 366 VAL A CA 1
ATOM 2660 C C . VAL A 1 366 ? 14.766 -14.562 -16 1 98.94 366 VAL A C 1
ATOM 2662 O O . VAL A 1 366 ? 15.422 -14.508 -17.047 1 98.94 366 VAL A O 1
ATOM 2665 N N . GLN A 1 367 ? 15.055 -15.453 -15.008 1 98.75 367 GLN A N 1
ATOM 2666 C CA . GLN A 1 367 ? 16.125 -16.438 -15.172 1 98.75 367 GLN A CA 1
ATOM 2667 C C . GLN A 1 367 ? 15.859 -17.344 -16.375 1 98.75 367 GLN A C 1
ATOM 2669 O O . GLN A 1 367 ? 16.781 -17.688 -17.109 1 98.75 367 GLN A O 1
ATOM 2674 N N . GLN A 1 368 ? 14.633 -17.75 -16.594 1 98.88 368 GLN A N 1
ATOM 2675 C CA . GLN A 1 368 ? 14.258 -18.578 -17.734 1 98.88 368 GLN A CA 1
ATOM 2676 C C . GLN A 1 368 ? 14.547 -17.859 -19.047 1 98.88 368 GLN A C 1
ATOM 2678 O O . GLN A 1 368 ? 15.148 -18.422 -19.953 1 98.88 368 GLN A O 1
ATOM 2683 N N . LEU A 1 369 ? 14.102 -16.609 -19.125 1 98.81 369 LEU A N 1
ATOM 2684 C CA . LEU A 1 369 ? 14.227 -15.852 -20.375 1 98.81 369 LEU A CA 1
ATOM 2685 C C . LEU A 1 369 ? 15.688 -15.523 -20.656 1 98.81 369 LEU A C 1
ATOM 2687 O O . LEU A 1 369 ? 16.062 -15.312 -21.812 1 98.81 369 LEU A O 1
ATOM 2691 N N . ARG A 1 370 ? 16.5 -15.516 -19.609 1 98.44 370 ARG A N 1
ATOM 2692 C CA . ARG A 1 370 ? 17.938 -15.242 -19.766 1 98.44 370 ARG A CA 1
ATOM 2693 C C . ARG A 1 370 ? 18.719 -16.531 -20 1 98.44 370 ARG A C 1
ATOM 2695 O O . ARG A 1 370 ? 19.906 -16.5 -20.281 1 98.44 370 ARG A O 1
ATOM 2702 N N . GLY A 1 371 ? 18.125 -17.672 -19.797 1 98.06 371 GLY A N 1
ATOM 2703 C CA . GLY A 1 371 ? 18.781 -18.953 -20 1 98.06 371 GLY A CA 1
ATOM 2704 C C . GLY A 1 371 ? 19.656 -19.375 -18.844 1 98.06 371 GLY A C 1
ATOM 2705 O O . GLY A 1 371 ? 20.656 -20.078 -19.031 1 98.06 371 GLY A O 1
ATOM 2706 N N . ASN A 1 372 ? 19.25 -18.984 -17.625 1 97.56 372 ASN A N 1
ATOM 2707 C CA . ASN A 1 372 ? 20.125 -19.172 -16.469 1 97.56 372 ASN A CA 1
ATOM 2708 C C . ASN A 1 372 ? 19.609 -20.297 -15.57 1 97.56 372 ASN A C 1
ATOM 2710 O O . ASN A 1 372 ? 20.062 -20.438 -14.43 1 97.56 372 ASN A O 1
ATOM 2714 N N . CYS A 1 373 ? 18.672 -21.188 -15.984 1 98.06 373 CYS A N 1
ATOM 2715 C CA . CYS A 1 373 ? 17.969 -22.062 -15.039 1 98.06 373 CYS A CA 1
ATOM 2716 C C . CYS A 1 373 ? 18.547 -23.469 -15.07 1 98.06 373 CYS A C 1
ATOM 2718 O O . CYS A 1 373 ? 18 -24.391 -14.445 1 98.06 373 CYS A O 1
ATOM 2720 N N . GLY A 1 374 ? 19.656 -23.734 -15.789 1 97.06 374 GLY A N 1
ATOM 2721 C CA . GLY A 1 374 ? 20.281 -25.047 -15.812 1 97.06 374 GLY A CA 1
ATOM 2722 C C . GLY A 1 374 ? 19.312 -26.172 -16.109 1 97.06 374 GLY A C 1
ATOM 2723 O O . GLY A 1 374 ? 18.609 -26.141 -17.109 1 97.06 374 GLY A O 1
ATOM 2724 N N . ALA A 1 375 ? 19.172 -27.156 -15.133 1 96.94 375 ALA A N 1
ATOM 2725 C CA . ALA A 1 375 ? 18.359 -28.344 -15.312 1 96.94 375 ALA A CA 1
ATOM 2726 C C . ALA A 1 375 ? 16.875 -28 -15.422 1 96.94 375 ALA A C 1
ATOM 2728 O O . ALA A 1 375 ? 16.078 -28.797 -15.922 1 96.94 375 ALA A O 1
ATOM 2729 N N . ARG A 1 376 ? 16.531 -26.812 -15.031 1 97.94 376 ARG A N 1
ATOM 2730 C CA . ARG A 1 376 ? 15.133 -26.391 -15.055 1 97.94 376 ARG A CA 1
ATOM 2731 C C . ARG A 1 376 ? 14.844 -25.516 -16.266 1 97.94 376 ARG A C 1
ATOM 2733 O O . ARG A 1 376 ? 13.719 -25.047 -16.453 1 97.94 376 ARG A O 1
ATOM 2740 N N . GLN A 1 377 ? 15.82 -25.328 -17.141 1 98.56 377 GLN A N 1
ATOM 2741 C CA . GLN A 1 377 ? 15.68 -24.406 -18.266 1 98.56 377 GLN A CA 1
ATOM 2742 C C . GLN A 1 377 ? 14.625 -24.891 -19.25 1 98.56 377 GLN A C 1
ATOM 2744 O O . GLN A 1 377 ? 14.664 -26.047 -19.672 1 98.56 377 GLN A O 1
ATOM 2749 N N . VAL A 1 378 ? 13.617 -24.047 -19.5 1 98.62 378 VAL A N 1
ATOM 2750 C CA . VAL A 1 378 ? 12.672 -24.297 -20.594 1 98.62 378 VAL A CA 1
ATOM 2751 C C . VAL A 1 378 ? 13.312 -23.938 -21.922 1 98.62 378 VAL A C 1
ATOM 2753 O O . VAL A 1 378 ? 13.688 -22.781 -22.141 1 98.62 378 VAL A O 1
ATOM 2756 N N . ALA A 1 379 ? 13.375 -24.906 -22.812 1 96.88 379 ALA A N 1
ATOM 2757 C CA . ALA A 1 379 ? 14.062 -24.703 -24.078 1 96.88 379 ALA A CA 1
ATOM 2758 C C . ALA A 1 379 ? 13.352 -23.656 -24.938 1 96.88 379 ALA A C 1
ATOM 2760 O O . ALA A 1 379 ? 12.148 -23.75 -25.172 1 96.88 379 ALA A O 1
ATOM 2761 N N . GLY A 1 380 ? 14.109 -22.641 -25.312 1 96.06 380 GLY A N 1
ATOM 2762 C CA . GLY A 1 380 ? 13.625 -21.672 -26.281 1 96.06 380 GLY A CA 1
ATOM 2763 C C . GLY A 1 380 ? 12.625 -20.688 -25.688 1 96.06 380 GLY A C 1
ATOM 2764 O O . GLY A 1 380 ? 11.852 -20.078 -26.422 1 96.06 380 GLY A O 1
ATOM 2765 N N . ALA A 1 381 ? 12.594 -20.531 -24.438 1 97.88 381 ALA A N 1
ATOM 2766 C CA . ALA A 1 381 ? 11.648 -19.625 -23.797 1 97.88 381 ALA A CA 1
ATOM 2767 C C . ALA A 1 381 ? 11.859 -18.188 -24.281 1 97.88 381 ALA A C 1
ATOM 2769 O O . ALA A 1 381 ? 12.969 -17.656 -24.203 1 97.88 381 ALA A O 1
ATOM 2770 N N . ARG A 1 382 ? 10.742 -17.531 -24.766 1 98.19 382 ARG A N 1
ATOM 2771 C CA . ARG A 1 382 ? 10.859 -16.172 -25.281 1 98.19 382 ARG A CA 1
ATOM 2772 C C . ARG A 1 382 ? 9.828 -15.258 -24.625 1 98.19 382 ARG A C 1
ATOM 2774 O O . ARG A 1 382 ? 10.062 -14.055 -24.484 1 98.19 382 ARG A O 1
ATOM 2781 N N . ILE A 1 383 ? 8.633 -15.773 -24.391 1 98.88 383 ILE A N 1
ATOM 2782 C CA . ILE A 1 383 ? 7.566 -15.031 -23.719 1 98.88 383 ILE A CA 1
ATOM 2783 C C . ILE A 1 383 ? 7.125 -15.781 -22.469 1 98.88 383 ILE A C 1
ATOM 2785 O O . ILE A 1 383 ? 6.812 -16.969 -22.516 1 98.88 383 ILE A O 1
ATOM 2789 N N . ALA A 1 384 ? 7.164 -15.125 -21.359 1 98.94 384 ALA A N 1
ATOM 2790 C CA . ALA A 1 384 ? 6.844 -15.719 -20.062 1 98.94 384 ALA A CA 1
ATOM 2791 C C . ALA A 1 384 ? 5.668 -15 -19.406 1 98.94 384 ALA A C 1
ATOM 2793 O O . ALA A 1 384 ? 5.453 -13.812 -19.641 1 98.94 384 ALA A O 1
ATOM 2794 N N . LEU A 1 385 ? 4.871 -15.734 -18.625 1 98.94 385 LEU A N 1
ATOM 2795 C CA . LEU A 1 385 ? 3.701 -15.164 -17.969 1 98.94 385 LEU A CA 1
ATOM 2796 C C . LEU A 1 385 ? 3.703 -15.492 -16.469 1 98.94 385 LEU A C 1
ATOM 2798 O O . LEU A 1 385 ? 3.947 -16.641 -16.078 1 98.94 385 LEU A O 1
ATOM 2802 N N . ALA A 1 386 ? 3.531 -14.477 -15.656 1 98.94 386 ALA A N 1
ATOM 2803 C CA . ALA A 1 386 ? 3.309 -14.648 -14.219 1 98.94 386 ALA A CA 1
ATOM 2804 C C . ALA A 1 386 ? 1.865 -14.328 -13.844 1 98.94 386 ALA A C 1
ATOM 2806 O O . ALA A 1 386 ? 1.322 -13.305 -14.266 1 98.94 386 ALA A O 1
ATOM 2807 N N . GLU A 1 387 ? 1.205 -15.203 -13.188 1 98.94 387 GLU A N 1
ATOM 2808 C CA . GLU A 1 387 ? -0.108 -14.977 -12.586 1 98.94 387 GLU A CA 1
ATOM 2809 C C . GLU A 1 387 ? -0.056 -15.117 -11.07 1 98.94 387 GLU A C 1
ATOM 2811 O O . GLU A 1 387 ? 0.577 -16.047 -10.547 1 98.94 387 GLU A O 1
ATOM 2816 N N . ASN A 1 388 ? -0.592 -14.148 -10.328 1 98.81 388 ASN A N 1
ATOM 2817 C CA . ASN A 1 388 ? -0.624 -14.141 -8.867 1 98.81 388 ASN A CA 1
ATOM 2818 C C . ASN A 1 388 ? -1.927 -13.547 -8.344 1 98.81 388 ASN A C 1
ATOM 2820 O O . ASN A 1 388 ? -2.34 -12.469 -8.766 1 98.81 388 ASN A O 1
ATOM 2824 N N . GLY A 1 389 ? -2.637 -14.242 -7.492 1 97.88 389 GLY A N 1
ATOM 2825 C CA . GLY A 1 389 ? -3.877 -13.781 -6.887 1 97.88 389 GLY A CA 1
ATOM 2826 C C . GLY A 1 389 ? -3.777 -13.609 -5.383 1 97.88 389 GLY A C 1
ATOM 2827 O O . GLY A 1 389 ? -2.846 -14.117 -4.754 1 97.88 389 GLY A O 1
ATOM 2828 N N . GLY A 1 390 ? -4.68 -12.844 -4.852 1 97.25 390 GLY A N 1
ATOM 2829 C CA . GLY A 1 390 ? -4.641 -12.625 -3.416 1 97.25 390 GLY A CA 1
ATOM 2830 C C . GLY A 1 390 ? -6.008 -12.344 -2.818 1 97.25 390 GLY A C 1
ATOM 2831 O O . GLY A 1 390 ? -6.84 -11.68 -3.441 1 97.25 390 GLY A O 1
ATOM 2832 N N . GLY A 1 391 ? -6.207 -12.883 -1.587 1 96.06 391 GLY A N 1
ATOM 2833 C CA . GLY A 1 391 ? -7.441 -12.656 -0.853 1 96.06 391 GLY A CA 1
ATOM 2834 C C . GLY A 1 391 ? -8.633 -13.375 -1.454 1 96.06 391 GLY A C 1
ATOM 2835 O O . GLY A 1 391 ? -8.5 -14.086 -2.451 1 96.06 391 GLY A O 1
ATOM 2836 N N . LEU A 1 392 ? -9.727 -13.258 -0.755 1 94.94 392 LEU A N 1
ATOM 2837 C CA . LEU A 1 392 ? -10.969 -13.867 -1.21 1 94.94 392 LEU A CA 1
ATOM 2838 C C . LEU A 1 392 ? -12.133 -12.898 -1.056 1 94.94 392 LEU A C 1
ATOM 2840 O O . LEU A 1 392 ? -12.336 -12.328 0.019 1 94.94 392 LEU A O 1
ATOM 2844 N N . TYR A 1 393 ? -12.789 -12.688 -2.084 1 94.88 393 TYR A N 1
ATOM 2845 C CA . TYR A 1 393 ? -14.039 -11.938 -2.066 1 94.88 393 TYR A CA 1
ATOM 2846 C C . TYR A 1 393 ? -15.07 -12.57 -2.996 1 94.88 393 TYR A C 1
ATOM 2848 O O . TYR A 1 393 ? -14.797 -12.797 -4.176 1 94.88 393 TYR A O 1
ATOM 2856 N N . ALA A 1 394 ? -16.219 -12.938 -2.502 1 91.25 394 ALA A N 1
ATOM 2857 C CA . ALA A 1 394 ? -17.359 -13.453 -3.25 1 91.25 394 ALA A CA 1
ATOM 2858 C C . ALA A 1 394 ? -16.984 -14.703 -4.047 1 91.25 394 ALA A C 1
ATOM 2860 O O . ALA A 1 394 ? -17.344 -14.836 -5.215 1 91.25 394 ALA A O 1
ATOM 2861 N N . GLY A 1 395 ? -16.125 -15.508 -3.514 1 89.94 395 GLY A N 1
ATOM 2862 C CA . GLY A 1 395 ? -15.867 -16.828 -4.051 1 89.94 395 GLY A CA 1
ATOM 2863 C C . GLY A 1 395 ? -14.711 -16.859 -5.039 1 89.94 395 GLY A C 1
ATOM 2864 O O . GLY A 1 395 ? -14.477 -17.875 -5.703 1 89.94 395 GLY A O 1
ATOM 2865 N N . GLU A 1 396 ? -14.055 -15.789 -5.223 1 93.06 396 GLU A N 1
ATOM 2866 C CA . GLU A 1 396 ? -12.852 -15.742 -6.047 1 93.06 396 GLU A CA 1
ATOM 2867 C C . GLU A 1 396 ? -11.797 -14.828 -5.43 1 93.06 396 GLU A C 1
ATOM 2869 O O . GLU A 1 396 ? -12.031 -14.219 -4.383 1 93.06 396 GLU A O 1
ATOM 2874 N N . GLU A 1 397 ? -10.594 -14.82 -6.059 1 95.31 397 GLU A N 1
ATOM 2875 C CA . GLU A 1 397 ? -9.531 -13.953 -5.562 1 95.31 397 GLU A CA 1
ATOM 2876 C C . GLU A 1 397 ? -9.984 -12.5 -5.512 1 95.31 397 GLU A C 1
ATOM 2878 O O . GLU A 1 397 ? -10.695 -12.031 -6.406 1 95.31 397 GLU A O 1
ATOM 2883 N N . ALA A 1 398 ? -9.602 -11.812 -4.453 1 97.19 398 ALA A N 1
ATOM 2884 C CA . ALA A 1 398 ? -9.922 -10.398 -4.32 1 97.19 398 ALA A CA 1
ATOM 2885 C C . ALA A 1 398 ? -9.141 -9.562 -5.324 1 97.19 398 ALA A C 1
ATOM 2887 O O . ALA A 1 398 ? -9.617 -8.523 -5.789 1 97.19 398 ALA A O 1
ATOM 2888 N N . ALA A 1 399 ? -7.953 -9.969 -5.617 1 98.06 399 ALA A N 1
ATOM 2889 C CA . ALA A 1 399 ? -7.078 -9.32 -6.594 1 98.06 399 ALA A CA 1
ATOM 2890 C C . ALA A 1 399 ? -6.355 -10.352 -7.453 1 98.06 399 ALA A C 1
ATOM 2892 O O . ALA A 1 399 ? -5.984 -11.422 -6.965 1 98.06 399 ALA A O 1
ATOM 2893 N N . ALA A 1 400 ? -6.199 -10.07 -8.703 1 98.62 400 ALA A N 1
ATOM 2894 C CA . ALA A 1 400 ? -5.418 -10.891 -9.617 1 98.62 400 ALA A CA 1
ATOM 2895 C C . ALA A 1 400 ? -4.445 -10.039 -10.43 1 98.62 400 ALA A C 1
ATOM 2897 O O . ALA A 1 400 ? -4.797 -8.953 -10.898 1 98.62 400 ALA A O 1
ATOM 2898 N N . ALA A 1 401 ? -3.236 -10.477 -10.539 1 98.88 401 ALA A N 1
ATOM 2899 C CA . ALA A 1 401 ? -2.193 -9.789 -11.297 1 98.88 401 ALA A CA 1
ATOM 2900 C C . ALA A 1 401 ? -1.621 -10.695 -12.391 1 98.88 401 ALA A C 1
ATOM 2902 O O . ALA A 1 401 ? -1.367 -11.875 -12.148 1 98.88 401 ALA A O 1
ATOM 2903 N N . ILE A 1 402 ? -1.514 -10.18 -13.617 1 98.94 402 ILE A N 1
ATOM 2904 C CA . ILE A 1 402 ? -0.873 -10.859 -14.734 1 98.94 402 ILE A CA 1
ATOM 2905 C C . ILE A 1 402 ? 0.277 -10.008 -15.266 1 98.94 402 ILE A C 1
ATOM 2907 O O . ILE A 1 402 ? 0.096 -8.82 -15.562 1 98.94 402 ILE A O 1
ATOM 2911 N N . THR A 1 403 ? 1.435 -10.555 -15.336 1 98.94 403 THR A N 1
ATOM 2912 C CA . THR A 1 403 ? 2.586 -9.922 -15.961 1 98.94 403 THR A CA 1
ATOM 2913 C C . THR A 1 403 ? 3.111 -10.773 -17.109 1 98.94 403 THR A C 1
ATOM 2915 O O . THR A 1 403 ? 3.281 -11.984 -16.969 1 98.94 403 THR A O 1
ATOM 2918 N N . ILE A 1 404 ? 3.275 -10.195 -18.25 1 98.94 404 ILE A N 1
ATOM 2919 C CA . ILE A 1 404 ? 3.871 -10.883 -19.391 1 98.94 404 ILE A CA 1
ATOM 2920 C C . ILE A 1 404 ? 5.223 -10.25 -19.719 1 98.94 404 ILE A C 1
ATOM 2922 O O . ILE A 1 404 ? 5.328 -9.031 -19.844 1 98.94 404 ILE A O 1
ATOM 2926 N N . LEU A 1 405 ? 6.25 -11.078 -19.812 1 98.88 405 LEU A N 1
ATOM 2927 C CA . LEU A 1 405 ? 7.621 -10.672 -20.109 1 98.88 405 LEU A CA 1
ATOM 2928 C C . LEU A 1 405 ? 8.07 -11.211 -21.453 1 98.88 405 LEU A C 1
ATOM 2930 O O . LEU A 1 405 ? 7.598 -12.258 -21.906 1 98.88 405 LEU A O 1
ATOM 2934 N N . GLY A 1 406 ? 8.977 -10.406 -22.078 1 98.38 406 GLY A N 1
ATOM 2935 C CA . GLY A 1 406 ? 9.539 -10.844 -23.344 1 98.38 406 GLY A CA 1
ATOM 2936 C C . GLY A 1 406 ? 11.031 -10.602 -23.453 1 98.38 406 GLY A C 1
ATOM 2937 O O . GLY A 1 406 ? 11.531 -9.578 -22.984 1 98.38 406 GLY A O 1
ATOM 2938 N N . SER A 1 407 ? 11.773 -11.508 -23.984 1 93.06 407 SER A N 1
ATOM 2939 C CA . SER A 1 407 ? 13.211 -11.352 -24.188 1 93.06 407 SER A CA 1
ATOM 2940 C C . SER A 1 407 ? 13.508 -10.562 -25.453 1 93.06 407 SER A C 1
ATOM 2942 O O . SER A 1 407 ? 12.695 -10.516 -26.375 1 93.06 407 SER A O 1
ATOM 2944 N N . MET B 1 1 ? 10.555 18.25 -17.312 1 38.72 1 MET B N 1
ATOM 2945 C CA . MET B 1 1 ? 9.641 17.422 -18.094 1 38.72 1 MET B CA 1
ATOM 2946 C C . MET B 1 1 ? 8.188 17.766 -17.781 1 38.72 1 MET B C 1
ATOM 2948 O O . MET B 1 1 ? 7.812 17.891 -16.609 1 38.72 1 MET B O 1
ATOM 2952 N N . THR B 1 2 ? 7.602 18.484 -18.578 1 52.41 2 THR B N 1
ATOM 2953 C CA . THR B 1 2 ? 6.25 19 -18.391 1 52.41 2 THR B CA 1
ATOM 2954 C C . THR B 1 2 ? 5.273 17.859 -18.094 1 52.41 2 THR B C 1
ATOM 2956 O O . THR B 1 2 ? 5.129 16.938 -18.891 1 52.41 2 THR B O 1
ATOM 2959 N N . HIS B 1 3 ? 4.996 17.531 -16.797 1 72.75 3 HIS B N 1
ATOM 2960 C CA . HIS B 1 3 ? 4.066 16.469 -16.438 1 72.75 3 HIS B CA 1
ATOM 2961 C C . HIS B 1 3 ? 2.648 16.797 -16.906 1 72.75 3 HIS B C 1
ATOM 2963 O O . HIS B 1 3 ? 2.281 17.969 -17 1 72.75 3 HIS B O 1
ATOM 2969 N N . MET B 1 4 ? 1.983 15.82 -17.375 1 85.81 4 MET B N 1
ATOM 2970 C CA . MET B 1 4 ? 0.575 15.953 -17.734 1 85.81 4 MET B CA 1
ATOM 2971 C C . MET B 1 4 ? 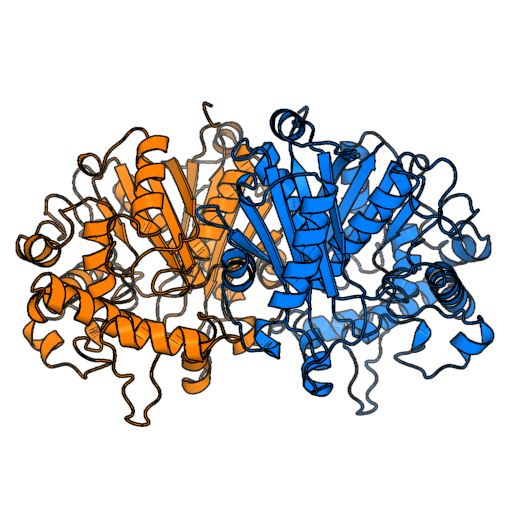-0.231 16.547 -16.594 1 85.81 4 MET B C 1
ATOM 2973 O O . MET B 1 4 ? -0.07 16.125 -15.438 1 85.81 4 MET B O 1
ATOM 2977 N N . PRO B 1 5 ? -0.932 17.625 -16.859 1 95.19 5 PRO B N 1
ATOM 2978 C CA . PRO B 1 5 ? -1.731 18.234 -15.781 1 95.19 5 PRO B CA 1
ATOM 2979 C C . PRO B 1 5 ? -2.732 17.25 -15.18 1 95.19 5 PRO B C 1
ATOM 2981 O O . PRO B 1 5 ? -3.322 16.438 -15.898 1 95.19 5 PRO B O 1
ATOM 2984 N N . VAL B 1 6 ? -2.891 17.297 -13.914 1 98.06 6 VAL B N 1
ATOM 2985 C CA . VAL B 1 6 ? -3.82 16.453 -13.156 1 98.06 6 VAL B CA 1
ATOM 2986 C C . VAL B 1 6 ? -4.645 17.328 -12.211 1 98.06 6 VAL B C 1
ATOM 2988 O O . VAL B 1 6 ? -4.18 18.391 -11.773 1 98.06 6 VAL B O 1
ATOM 2991 N N . TRP B 1 7 ? -5.91 16.969 -11.969 1 98.69 7 TRP B N 1
ATOM 2992 C CA . TRP B 1 7 ? -6.84 17.766 -11.164 1 98.69 7 TRP B CA 1
ATOM 2993 C C . TRP B 1 7 ? -7.492 16.906 -10.094 1 98.69 7 TRP B C 1
ATOM 2995 O O . TRP B 1 7 ? -7.621 15.688 -10.25 1 98.69 7 TRP B O 1
ATOM 3005 N N . ILE B 1 8 ? -7.824 17.547 -9.047 1 98.88 8 ILE B N 1
ATOM 3006 C CA . ILE B 1 8 ? -8.828 17.016 -8.133 1 98.88 8 ILE B CA 1
ATOM 3007 C C . ILE B 1 8 ? -10.227 17.406 -8.625 1 98.88 8 ILE B C 1
ATOM 3009 O O . ILE B 1 8 ? -10.555 18.578 -8.727 1 98.88 8 ILE B O 1
ATOM 3013 N N . ALA B 1 9 ? -11.016 16.359 -8.875 1 98.69 9 ALA B N 1
ATOM 3014 C CA . ALA B 1 9 ? -12.336 16.609 -9.453 1 98.69 9 ALA B CA 1
ATOM 3015 C C . ALA B 1 9 ? -13.422 16.547 -8.383 1 98.69 9 ALA B C 1
ATOM 3017 O O . ALA B 1 9 ? -14.484 17.156 -8.531 1 98.69 9 ALA B O 1
ATOM 3018 N N . GLY B 1 10 ? -13.164 15.805 -7.367 1 98.81 10 GLY B N 1
ATOM 3019 C CA . GLY B 1 10 ? -14.133 15.648 -6.293 1 98.81 10 GLY B CA 1
ATOM 3020 C C . GLY B 1 10 ? -13.5 15.258 -4.973 1 98.81 10 GLY B C 1
ATOM 3021 O O . GLY B 1 10 ? -12.461 14.586 -4.949 1 98.81 10 GLY B O 1
ATOM 3022 N N . VAL B 1 11 ? -14.156 15.695 -3.908 1 98.88 11 VAL B N 1
ATOM 3023 C CA . VAL B 1 11 ? -13.688 15.391 -2.562 1 98.88 11 VAL B CA 1
ATOM 3024 C C . VAL B 1 11 ? -14.867 15 -1.677 1 98.88 11 VAL B C 1
ATOM 3026 O O . VAL B 1 11 ? -15.984 15.461 -1.887 1 98.88 11 VAL B O 1
ATOM 3029 N N . GLY B 1 12 ? -14.609 14.062 -0.753 1 98.88 12 GLY B N 1
ATOM 3030 C CA . GLY B 1 12 ? -15.555 13.641 0.271 1 98.88 12 GLY B CA 1
ATOM 3031 C C . GLY B 1 12 ? -14.891 13.359 1.608 1 98.88 12 GLY B C 1
ATOM 3032 O O . GLY B 1 12 ? -13.734 12.945 1.661 1 98.88 12 GLY B O 1
ATOM 3033 N N . MET B 1 13 ? -15.602 13.617 2.68 1 98.81 13 MET B N 1
ATOM 3034 C CA . MET B 1 13 ? -15.117 13.398 4.039 1 98.81 13 MET B CA 1
ATOM 3035 C C . MET B 1 13 ? -16.281 13.125 4.988 1 98.81 13 MET B C 1
ATOM 3037 O O . MET B 1 13 ? -17.344 13.75 4.883 1 98.81 13 MET B O 1
ATOM 3041 N N . THR B 1 14 ? -16.078 12.211 5.859 1 98.88 14 THR B N 1
ATOM 3042 C CA . THR B 1 14 ? -17.062 11.961 6.898 1 98.88 14 THR B CA 1
ATOM 3043 C C . THR B 1 14 ? -16.922 12.945 8.047 1 98.88 14 THR B C 1
ATOM 3045 O O . THR B 1 14 ? -15.883 13.617 8.164 1 98.88 14 THR B O 1
ATOM 3048 N N . GLU B 1 15 ? -17.984 13 8.797 1 98.5 15 GLU B N 1
ATOM 3049 C CA . GLU B 1 15 ? -17.797 13.617 10.109 1 98.5 15 GLU B CA 1
ATOM 3050 C C . GLU B 1 15 ? -16.812 12.828 10.961 1 98.5 15 GLU B C 1
ATOM 3052 O O . GLU B 1 15 ? -16.922 11.609 11.07 1 98.5 15 GLU B O 1
ATOM 3057 N N . PHE B 1 16 ? -15.797 13.555 11.453 1 98.81 16 PHE B N 1
ATOM 3058 C CA . PHE B 1 16 ? -14.789 12.914 12.297 1 98.81 16 PHE B CA 1
ATOM 3059 C C . PHE B 1 16 ? -15.25 12.844 13.742 1 98.81 16 PHE B C 1
ATOM 3061 O O . PHE B 1 16 ? -16 13.711 14.203 1 98.81 16 PHE B O 1
ATOM 3068 N N . GLY B 1 17 ? -14.875 11.836 14.469 1 98.38 17 GLY B N 1
ATOM 3069 C CA . GLY B 1 17 ? -15.25 11.664 15.867 1 98.38 17 GLY B CA 1
ATOM 3070 C C . GLY B 1 17 ? -15.133 10.227 16.344 1 98.38 17 GLY B C 1
ATOM 3071 O O . GLY B 1 17 ? -14.43 9.422 15.727 1 98.38 17 GLY B O 1
ATOM 3072 N N . VAL B 1 18 ? -15.633 9.992 17.531 1 97.38 18 VAL B N 1
ATOM 3073 C CA . VAL B 1 18 ? -15.734 8.633 18.062 1 97.38 18 VAL B CA 1
ATOM 3074 C C . VAL B 1 18 ? -17 7.961 17.531 1 97.38 18 VAL B C 1
ATOM 3076 O O . VAL B 1 18 ? -18.109 8.375 17.844 1 97.38 18 VAL B O 1
ATOM 3079 N N . ARG B 1 19 ? -16.75 6.938 16.672 1 95.5 19 ARG B N 1
ATOM 3080 C CA . ARG B 1 19 ? -17.859 6.285 15.992 1 95.5 19 ARG B CA 1
ATOM 3081 C C . ARG B 1 19 ? -17.828 4.777 16.219 1 95.5 19 ARG B C 1
ATOM 3083 O O . ARG B 1 19 ? -17.641 4.012 15.266 1 95.5 19 ARG B O 1
ATOM 3090 N N . PRO B 1 20 ? -18.172 4.312 17.375 1 92.31 20 PRO B N 1
ATOM 3091 C CA . PRO B 1 20 ? -18.062 2.879 17.656 1 92.31 20 PRO B CA 1
ATOM 3092 C C . PRO B 1 20 ? -19.078 2.047 16.875 1 92.31 20 PRO B C 1
ATOM 3094 O O . PRO B 1 20 ? -18.875 0.843 16.688 1 92.31 20 PRO B O 1
ATOM 3097 N N . ASP B 1 21 ? -20.078 2.684 16.297 1 92.88 21 ASP B N 1
ATOM 3098 C CA . ASP B 1 21 ? -21.203 1.961 15.695 1 92.88 21 ASP B CA 1
ATOM 3099 C C . ASP B 1 21 ? -21.031 1.856 14.188 1 92.88 21 ASP B C 1
ATOM 3101 O O . ASP B 1 21 ? -21.891 1.3 13.492 1 92.88 21 ASP B O 1
ATOM 3105 N N . VAL B 1 22 ? -20.016 2.375 13.68 1 95.12 22 VAL B N 1
ATOM 3106 C CA . VAL B 1 22 ? -19.828 2.371 12.234 1 95.12 22 VAL B CA 1
ATOM 3107 C C . VAL B 1 22 ? -18.562 1.606 11.875 1 95.12 22 VAL B C 1
ATOM 3109 O O . VAL B 1 22 ? -17.547 1.724 12.57 1 95.12 22 VAL B O 1
ATOM 3112 N N . SER B 1 23 ? -18.609 0.772 10.805 1 94.88 23 SER B N 1
ATOM 3113 C CA . SER B 1 23 ? -17.453 0.005 10.359 1 94.88 23 SER B CA 1
ATOM 3114 C C . SER B 1 23 ? -16.562 0.824 9.422 1 94.88 23 SER B C 1
ATOM 3116 O O . SER B 1 23 ? -16.984 1.872 8.922 1 94.88 23 SER B O 1
ATOM 3118 N N . VAL B 1 24 ? -15.352 0.32 9.227 1 97.12 24 VAL B N 1
ATOM 3119 C CA . VAL B 1 24 ? -14.453 0.925 8.25 1 97.12 24 VAL B CA 1
ATOM 3120 C C . VAL B 1 24 ? -15.125 0.949 6.879 1 97.12 24 VAL B C 1
ATOM 3122 O O . VAL B 1 24 ? -15.023 1.935 6.145 1 97.12 24 VAL B O 1
ATOM 3125 N N . LYS B 1 25 ? -15.875 -0.098 6.523 1 96.38 25 LYS B N 1
ATOM 3126 C CA . LYS B 1 25 ? -16.578 -0.2 5.25 1 96.38 25 LYS B CA 1
ATOM 3127 C C . LYS B 1 25 ? -17.625 0.905 5.109 1 96.38 25 LYS B C 1
ATOM 3129 O O . LYS B 1 25 ? -17.75 1.524 4.051 1 96.38 25 LYS B O 1
ATOM 3134 N N . GLU B 1 26 ? -18.344 1.14 6.188 1 97.38 26 GLU B N 1
ATOM 3135 C CA . GLU B 1 26 ? -19.375 2.168 6.164 1 97.38 26 GLU B CA 1
ATOM 3136 C C . GLU B 1 26 ? -18.766 3.564 6.09 1 97.38 26 GLU B C 1
ATOM 3138 O O . GLU B 1 26 ? -19.281 4.434 5.383 1 97.38 26 GLU B O 1
ATOM 3143 N N . LEU B 1 27 ? -17.734 3.809 6.883 1 98.56 27 LEU B N 1
ATOM 3144 C CA . LEU B 1 27 ? -17.016 5.078 6.793 1 98.56 27 LEU B CA 1
ATOM 3145 C C . LEU B 1 27 ? -16.516 5.324 5.371 1 98.56 27 LEU B C 1
ATOM 3147 O O . LEU B 1 27 ? -16.672 6.422 4.832 1 98.56 27 LEU B O 1
ATOM 3151 N N . THR B 1 28 ? -15.945 4.266 4.773 1 98.81 28 THR B N 1
ATOM 3152 C CA . THR B 1 28 ? -15.43 4.336 3.408 1 98.81 28 THR B CA 1
ATOM 3153 C C . THR B 1 28 ? -16.547 4.703 2.432 1 98.81 28 THR B C 1
ATOM 3155 O O . THR B 1 28 ? -16.375 5.602 1.602 1 98.81 28 THR B O 1
ATOM 3158 N N . GLN B 1 29 ? -17.656 4.062 2.562 1 98.44 29 GLN B N 1
ATOM 3159 C CA . GLN B 1 29 ? -18.797 4.293 1.668 1 98.44 29 GLN B CA 1
ATOM 3160 C C . GLN B 1 29 ? -19.234 5.75 1.715 1 98.44 29 GLN B C 1
ATOM 3162 O O . GLN B 1 29 ? -19.469 6.367 0.673 1 98.44 29 GLN B O 1
ATOM 3167 N N . ALA B 1 30 ? -19.359 6.258 2.904 1 98.75 30 ALA B N 1
ATOM 3168 C CA . ALA B 1 30 ? -19.828 7.633 3.066 1 98.75 30 ALA B CA 1
ATOM 3169 C C . ALA B 1 30 ? -18.875 8.617 2.398 1 98.75 30 ALA B C 1
ATOM 3171 O O . ALA B 1 30 ? -19.312 9.539 1.697 1 98.75 30 ALA B O 1
ATOM 3172 N N . ALA B 1 31 ? -17.594 8.469 2.602 1 98.94 31 ALA B N 1
ATOM 3173 C CA . ALA B 1 31 ? -16.594 9.375 2.021 1 98.94 31 ALA B CA 1
ATOM 3174 C C . ALA B 1 31 ? -16.562 9.25 0.5 1 98.94 31 ALA B C 1
ATOM 3176 O O . ALA B 1 31 ? -16.484 10.258 -0.208 1 98.94 31 ALA B O 1
ATOM 3177 N N . VAL B 1 32 ? -16.609 8.016 -0.035 1 98.94 32 VAL B N 1
ATOM 3178 C CA . VAL B 1 32 ? -16.516 7.758 -1.469 1 98.94 32 VAL B CA 1
ATOM 3179 C C . VAL B 1 32 ? -17.766 8.312 -2.172 1 98.94 32 VAL B C 1
ATOM 3181 O O . VAL B 1 32 ? -17.656 8.953 -3.217 1 98.94 32 VAL B O 1
ATOM 3184 N N . VAL B 1 33 ? -18.938 8.055 -1.588 1 98.81 33 VAL B N 1
ATOM 3185 C CA . VAL B 1 33 ? -20.172 8.594 -2.162 1 98.81 33 VAL B CA 1
ATOM 3186 C C . VAL B 1 33 ? -20.078 10.117 -2.232 1 98.81 33 VAL B C 1
ATOM 3188 O O . VAL B 1 33 ? -20.453 10.719 -3.24 1 98.81 33 VAL B O 1
ATOM 3191 N N . GLY B 1 34 ? -19.594 10.727 -1.141 1 98.75 34 GLY B N 1
ATOM 3192 C CA . GLY B 1 34 ? -19.406 12.172 -1.143 1 98.75 34 GLY B CA 1
ATOM 3193 C C . GLY B 1 34 ? -18.5 12.648 -2.256 1 98.75 34 GLY B C 1
ATOM 3194 O O . GLY B 1 34 ? -18.812 13.625 -2.943 1 98.75 34 GLY B O 1
ATOM 3195 N N . ALA B 1 35 ? -17.359 12.016 -2.473 1 98.81 35 ALA B N 1
ATOM 3196 C CA . ALA B 1 35 ? -16.375 12.422 -3.48 1 98.81 35 ALA B CA 1
ATOM 3197 C C . ALA B 1 35 ? -16.938 12.25 -4.891 1 98.81 35 ALA B C 1
ATOM 3199 O O . ALA B 1 35 ? -16.734 13.102 -5.758 1 98.81 35 ALA B O 1
ATOM 3200 N N . LEU B 1 36 ? -17.594 11.102 -5.137 1 98.69 36 LEU B N 1
ATOM 3201 C CA . LEU B 1 36 ? -18.172 10.844 -6.445 1 98.69 36 LEU B CA 1
ATOM 3202 C C . LEU B 1 36 ? -19.266 11.859 -6.766 1 98.69 36 LEU B C 1
ATOM 3204 O O . LEU B 1 36 ? -19.359 12.344 -7.895 1 98.69 36 LEU B O 1
ATOM 3208 N N . THR B 1 37 ? -20.094 12.148 -5.762 1 98.5 37 THR B N 1
ATOM 3209 C CA . THR B 1 37 ? -21.141 13.148 -5.934 1 98.5 37 THR B CA 1
ATOM 3210 C C . THR B 1 37 ? -20.531 14.516 -6.258 1 98.5 37 THR B C 1
ATOM 3212 O O . THR B 1 37 ? -21 15.203 -7.168 1 98.5 37 THR B O 1
ATOM 3215 N N . ASP B 1 38 ? -19.547 14.891 -5.535 1 98.56 38 ASP B N 1
ATOM 3216 C CA . ASP B 1 38 ? -18.875 16.172 -5.746 1 98.56 38 ASP B CA 1
ATOM 3217 C C . ASP B 1 38 ? -18.266 16.25 -7.148 1 98.56 38 ASP B C 1
ATOM 3219 O O . ASP B 1 38 ? -18.297 17.312 -7.781 1 98.56 38 ASP B O 1
ATOM 3223 N N . ALA B 1 39 ? -17.703 15.172 -7.625 1 98.31 39 ALA B N 1
ATOM 3224 C CA . ALA B 1 39 ? -17.062 15.125 -8.938 1 98.31 39 ALA B CA 1
ATOM 3225 C C . ALA B 1 39 ? -18.109 15.016 -10.047 1 98.31 39 ALA B C 1
ATOM 3227 O O . ALA B 1 39 ? -17.812 15.273 -11.219 1 98.31 39 ALA B O 1
ATOM 3228 N N . GLY B 1 40 ? -19.328 14.578 -9.703 1 97.69 40 GLY B N 1
ATOM 3229 C CA . GLY B 1 40 ? -20.344 14.328 -10.695 1 97.69 40 GLY B CA 1
ATOM 3230 C C . GLY B 1 40 ? -20.062 13.125 -11.57 1 97.69 40 GLY B C 1
ATOM 3231 O O . GLY B 1 40 ? -20.172 13.195 -12.797 1 97.69 40 GLY B O 1
ATOM 3232 N N . VAL B 1 41 ? -19.672 12.078 -10.977 1 96.69 41 VAL B N 1
ATOM 3233 C CA . VAL B 1 41 ? -19.281 10.914 -11.773 1 96.69 41 VAL B CA 1
ATOM 3234 C C . VAL B 1 41 ? -19.906 9.648 -11.18 1 96.69 41 VAL B C 1
ATOM 3236 O O . VAL B 1 41 ? -20.062 9.547 -9.961 1 96.69 41 VAL B O 1
ATOM 3239 N N . HIS B 1 42 ? -20.281 8.734 -12.062 1 96.31 42 HIS B N 1
ATOM 3240 C CA . HIS B 1 42 ? -20.75 7.414 -11.641 1 96.31 42 HIS B CA 1
ATOM 3241 C C . HIS B 1 42 ? -19.594 6.52 -11.242 1 96.31 42 HIS B C 1
ATOM 3243 O O . HIS B 1 42 ? -18.5 6.621 -11.805 1 96.31 42 HIS B O 1
ATOM 3249 N N . PRO B 1 43 ? -19.812 5.617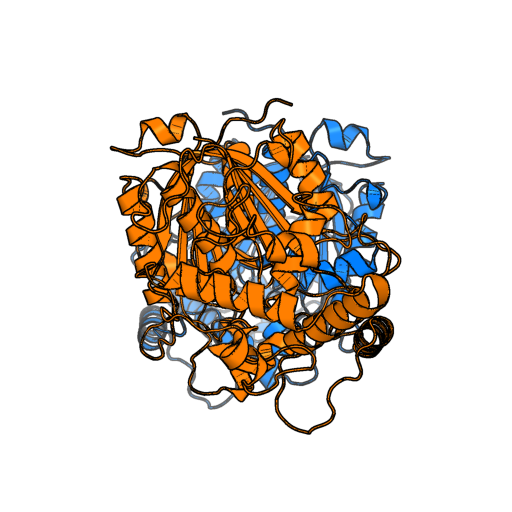 -10.273 1 96.19 43 PRO B N 1
ATOM 3250 C CA . PRO B 1 43 ? -18.719 4.738 -9.82 1 96.19 43 PRO B CA 1
ATOM 3251 C C . PRO B 1 43 ? -18.062 3.969 -10.969 1 96.19 43 PRO B C 1
ATOM 3253 O O . PRO B 1 43 ? -16.875 3.676 -10.914 1 96.19 43 PRO B O 1
ATOM 3256 N N . THR B 1 44 ? -18.75 3.631 -12.047 1 95.81 44 THR B N 1
ATOM 3257 C CA . THR B 1 44 ? -18.234 2.814 -13.141 1 95.81 44 THR B CA 1
ATOM 3258 C C . THR B 1 44 ? -17.219 3.59 -13.961 1 95.81 44 THR B C 1
ATOM 3260 O O . THR B 1 44 ? -16.484 3.006 -14.766 1 95.81 44 THR B O 1
ATOM 3263 N N . ALA B 1 45 ? -17.141 4.895 -13.734 1 97 45 ALA B N 1
ATOM 3264 C CA . ALA B 1 45 ? -16.172 5.723 -14.461 1 97 45 ALA B CA 1
ATOM 3265 C C . ALA B 1 45 ? -14.797 5.637 -13.828 1 97 45 ALA B C 1
ATOM 3267 O O . ALA B 1 45 ? -13.797 6.023 -14.438 1 97 45 ALA B O 1
ATOM 3268 N N . ILE B 1 46 ? -14.734 5.195 -12.57 1 98.62 46 ILE B N 1
ATOM 3269 C CA . ILE B 1 46 ? -13.453 5.055 -11.883 1 98.62 46 ILE B CA 1
ATOM 3270 C C . ILE B 1 46 ? -12.656 3.904 -12.5 1 98.62 46 ILE B C 1
ATOM 3272 O O . ILE B 1 46 ? -13.18 2.795 -12.648 1 98.62 46 ILE B O 1
ATOM 3276 N N . GLU B 1 47 ? -11.438 4.145 -12.805 1 98.69 47 GLU B N 1
ATOM 3277 C CA . GLU B 1 47 ? -10.648 3.178 -13.562 1 98.69 47 GLU B CA 1
ATOM 3278 C C . GLU B 1 47 ? -9.562 2.545 -12.703 1 98.69 47 GLU B C 1
ATOM 3280 O O . GLU B 1 47 ? -8.93 1.57 -13.109 1 98.69 47 GLU B O 1
ATOM 3285 N N . ALA B 1 48 ? -9.289 3.057 -11.578 1 98.88 48 ALA B N 1
ATOM 3286 C CA . ALA B 1 48 ? -8.383 2.533 -10.555 1 98.88 48 ALA B CA 1
ATOM 3287 C C . ALA B 1 48 ? -8.68 3.154 -9.195 1 98.88 48 ALA B C 1
ATOM 3289 O O . ALA B 1 48 ? -9.289 4.223 -9.109 1 98.88 48 ALA B O 1
ATOM 3290 N N . ALA B 1 49 ? -8.273 2.498 -8.141 1 98.94 49 ALA B N 1
ATOM 3291 C CA . ALA B 1 49 ? -8.484 3.033 -6.801 1 98.94 49 ALA B CA 1
ATOM 3292 C C . ALA B 1 49 ? -7.316 2.691 -5.883 1 98.94 49 ALA B C 1
ATOM 3294 O O . ALA B 1 49 ? -6.734 1.607 -5.98 1 98.94 49 ALA B O 1
ATOM 3295 N N . TYR B 1 50 ? -6.949 3.6 -5.078 1 98.94 50 TYR B N 1
ATOM 3296 C CA . TYR B 1 50 ? -5.961 3.439 -4.016 1 98.94 50 TYR B CA 1
ATOM 3297 C C . TYR B 1 50 ? -6.609 3.584 -2.645 1 98.94 50 TYR B C 1
ATOM 3299 O O . TYR B 1 50 ? -7.227 4.609 -2.348 1 98.94 50 TYR B O 1
ATOM 3307 N N . PHE B 1 51 ? -6.492 2.57 -1.83 1 98.94 51 PHE B N 1
ATOM 3308 C CA . PHE B 1 51 ? -7.137 2.516 -0.525 1 98.94 51 PHE B CA 1
ATOM 3309 C C . PHE B 1 51 ? -6.105 2.557 0.594 1 98.94 51 PHE B C 1
ATOM 3311 O O . PHE B 1 51 ? -5.262 1.663 0.699 1 98.94 51 PHE B O 1
ATOM 3318 N N . GLY B 1 52 ? -6.207 3.607 1.445 1 98.88 52 GLY B N 1
ATOM 3319 C CA . GLY B 1 52 ? -5.297 3.77 2.568 1 98.88 52 GLY B CA 1
ATOM 3320 C C . GLY B 1 52 ? -5.93 3.418 3.902 1 98.88 52 GLY B C 1
ATOM 3321 O O . GLY B 1 52 ? -6.996 3.93 4.246 1 98.88 52 GLY B O 1
ATOM 3322 N N . ASN B 1 53 ? -5.297 2.604 4.695 1 98.69 53 ASN B N 1
ATOM 3323 C CA . ASN B 1 53 ? -5.641 2.203 6.059 1 98.69 53 ASN B CA 1
ATOM 3324 C C . ASN B 1 53 ? -4.406 1.777 6.844 1 98.69 53 ASN B C 1
ATOM 3326 O O . ASN B 1 53 ? -3.459 1.228 6.277 1 98.69 53 ASN B O 1
ATOM 3330 N N . THR B 1 54 ? -4.391 2.061 8.148 1 98.06 54 THR B N 1
ATOM 3331 C CA . THR B 1 54 ? -3.148 1.812 8.875 1 98.06 54 THR B CA 1
ATOM 3332 C C . THR B 1 54 ? -3.316 0.656 9.859 1 98.06 54 THR B C 1
ATOM 3334 O O . THR B 1 54 ? -2.375 -0.105 10.094 1 98.06 54 THR B O 1
ATOM 3337 N N . CYS B 1 55 ? -4.539 0.55 10.469 1 96.25 55 CYS B N 1
ATOM 3338 C CA . CYS B 1 55 ? -4.504 -0.298 11.656 1 96.25 55 CYS B CA 1
ATOM 3339 C C . CYS B 1 55 ? -5.68 -1.267 11.664 1 96.25 55 CYS B C 1
ATOM 3341 O O . CYS B 1 55 ? -5.883 -1.989 12.641 1 96.25 55 CYS B O 1
ATOM 3343 N N . GLN B 1 56 ? -6.477 -1.362 10.641 1 97.38 56 GLN B N 1
ATOM 3344 C CA . GLN B 1 56 ? -7.629 -2.256 10.648 1 97.38 56 GLN B CA 1
ATOM 3345 C C . GLN B 1 56 ? -7.203 -3.707 10.852 1 97.38 56 GLN B C 1
ATOM 3347 O O . GLN B 1 56 ? -7.922 -4.488 11.469 1 97.38 56 GLN B O 1
ATOM 3352 N N . ASP B 1 57 ? -6.004 -4.043 10.336 1 96.88 57 ASP B N 1
ATOM 3353 C CA . ASP B 1 57 ? -5.469 -5.395 10.461 1 96.88 57 ASP B CA 1
ATOM 3354 C C . ASP B 1 57 ? -5.242 -5.766 11.922 1 96.88 57 ASP B C 1
ATOM 3356 O O . ASP B 1 57 ? -5.695 -6.816 12.383 1 96.88 57 ASP B O 1
ATOM 3360 N N . VAL B 1 58 ? -4.672 -4.867 12.695 1 96.44 58 VAL B N 1
ATOM 3361 C CA . VAL B 1 58 ? -4.332 -5.109 14.094 1 96.44 58 VAL B CA 1
ATOM 3362 C C . VAL B 1 58 ? -5.578 -4.969 14.961 1 96.44 58 VAL B C 1
ATOM 3364 O O . VAL B 1 58 ? -5.762 -5.719 15.922 1 96.44 58 VAL B O 1
ATOM 3367 N N . LEU B 1 59 ? -6.449 -4.07 14.586 1 96.44 59 LEU B N 1
ATOM 3368 C CA . LEU B 1 59 ? -7.531 -3.711 15.492 1 96.44 59 LEU B CA 1
ATOM 3369 C C . LEU B 1 59 ? -8.781 -4.543 15.211 1 96.44 59 LEU B C 1
ATOM 3371 O O . LEU B 1 59 ? -9.547 -4.852 16.125 1 96.44 59 LEU B O 1
ATOM 3375 N N . GLU B 1 60 ? -9.062 -4.848 13.93 1 95.38 60 GLU B N 1
ATOM 3376 C CA . GLU B 1 60 ? -10.328 -5.5 13.586 1 95.38 60 GLU B CA 1
ATOM 3377 C C . GLU B 1 60 ? -10.086 -6.871 12.961 1 95.38 60 GLU B C 1
ATOM 3379 O O . GLU B 1 60 ? -11.023 -7.629 12.727 1 95.38 60 GLU B O 1
ATOM 3384 N N . GLY B 1 61 ? -8.852 -7.152 12.625 1 95.69 61 GLY B N 1
ATOM 3385 C CA . GLY B 1 61 ? -8.539 -8.469 12.094 1 95.69 61 GLY B CA 1
ATOM 3386 C C . GLY B 1 61 ? -8.664 -8.539 10.578 1 95.69 61 GLY B C 1
ATOM 3387 O O . GLY B 1 61 ? -8.492 -9.609 9.992 1 95.69 61 GLY B O 1
ATOM 3388 N N . GLN B 1 62 ? -9 -7.445 9.867 1 97.25 62 GLN B N 1
ATOM 3389 C CA . GLN B 1 62 ? -8.914 -7.398 8.406 1 97.25 62 GLN B CA 1
ATOM 3390 C C . GLN B 1 62 ? -7.469 -7.293 7.941 1 97.25 62 GLN B C 1
ATOM 3392 O O . GLN B 1 62 ? -7.012 -6.215 7.555 1 97.25 62 GLN B O 1
ATOM 3397 N N . VAL B 1 63 ? -6.797 -8.344 7.836 1 97.31 63 VAL B N 1
ATOM 3398 C CA . VAL B 1 63 ? -5.34 -8.414 7.742 1 97.31 63 VAL B CA 1
ATOM 3399 C C . VAL B 1 63 ? -4.887 -7.898 6.379 1 97.31 63 VAL B C 1
ATOM 3401 O O . VAL B 1 63 ? -3.869 -7.207 6.273 1 97.31 63 VAL B O 1
ATOM 3404 N N . VAL B 1 64 ? -5.598 -8.297 5.293 1 97.69 64 VAL B N 1
ATOM 3405 C CA . VAL B 1 64 ? -5.215 -7.926 3.938 1 97.69 64 VAL B CA 1
ATOM 3406 C C . VAL B 1 64 ? -6.465 -7.605 3.119 1 97.69 64 VAL B C 1
ATOM 3408 O O . VAL B 1 64 ? -7.582 -7.926 3.531 1 97.69 64 VAL B O 1
ATOM 3411 N N . VAL B 1 65 ? -6.277 -6.863 1.999 1 98.25 65 VAL B N 1
ATOM 3412 C CA . VAL B 1 65 ? -7.25 -6.586 0.945 1 98.25 65 VAL B CA 1
ATOM 3413 C C . VAL B 1 65 ? -8.438 -5.828 1.527 1 98.25 65 VAL B C 1
ATOM 3415 O O . VAL B 1 65 ? -9.586 -6.074 1.147 1 98.25 65 VAL B O 1
ATOM 3418 N N . ALA B 1 66 ? -8.219 -4.945 2.484 1 98.44 66 ALA B N 1
ATOM 3419 C CA . ALA B 1 66 ? -9.281 -4.125 3.061 1 98.44 66 ALA B CA 1
ATOM 3420 C C . ALA B 1 66 ? -9.953 -3.273 1.99 1 98.44 66 ALA B C 1
ATOM 3422 O O . ALA B 1 66 ? -11.172 -3.064 2.029 1 98.44 66 ALA B O 1
ATOM 3423 N N . GLY B 1 67 ? -9.164 -2.727 1.062 1 98.69 67 GLY B N 1
ATOM 3424 C CA . GLY B 1 67 ? -9.719 -1.926 -0.019 1 98.69 67 GLY B CA 1
ATOM 3425 C C . GLY B 1 67 ? -10.703 -2.691 -0.886 1 98.69 67 GLY B C 1
ATOM 3426 O O . GLY B 1 67 ? -11.742 -2.156 -1.273 1 98.69 67 GLY B O 1
ATOM 3427 N N . GLN B 1 68 ? -10.344 -3.951 -1.257 1 98.38 68 GLN B N 1
ATOM 3428 C CA . GLN B 1 68 ? -11.25 -4.785 -2.033 1 98.38 68 GLN B CA 1
ATOM 3429 C C . GLN B 1 68 ? -12.547 -5.047 -1.269 1 98.38 68 GLN B C 1
ATOM 3431 O O . GLN B 1 68 ? -13.641 -4.984 -1.841 1 98.38 68 GLN B O 1
ATOM 3436 N N . MET B 1 69 ? -12.406 -5.336 0.097 1 97.75 69 MET B N 1
ATOM 3437 C CA . MET B 1 69 ? -13.609 -5.574 0.894 1 97.75 69 MET B CA 1
ATOM 3438 C C . MET B 1 69 ? -14.539 -4.367 0.855 1 97.75 69 MET B C 1
ATOM 3440 O O . MET B 1 69 ? -15.742 -4.516 0.675 1 97.75 69 MET B O 1
ATOM 3444 N N . ALA B 1 70 ? -13.961 -3.186 1.003 1 98.12 70 ALA B N 1
ATOM 3445 C CA . ALA B 1 70 ? -14.75 -1.965 1.122 1 98.12 70 ALA B CA 1
ATOM 3446 C C . ALA B 1 70 ? -15.328 -1.548 -0.23 1 98.12 70 ALA B C 1
ATOM 3448 O O . ALA B 1 70 ? -16.531 -1.342 -0.364 1 98.12 70 ALA B O 1
ATOM 3449 N N . LEU B 1 71 ? -14.516 -1.498 -1.285 1 98.5 71 LEU B N 1
ATOM 3450 C CA . LEU B 1 71 ? -14.898 -0.877 -2.547 1 98.5 71 LEU B CA 1
ATOM 3451 C C . LEU B 1 71 ? -15.727 -1.837 -3.395 1 98.5 71 LEU B C 1
ATOM 3453 O O . LEU B 1 71 ? -16.641 -1.411 -4.117 1 98.5 71 LEU B O 1
ATOM 3457 N N . ARG B 1 72 ? -15.43 -3.15 -3.363 1 96.81 72 ARG B N 1
ATOM 3458 C CA . ARG B 1 72 ? -16.266 -4.102 -4.09 1 96.81 72 ARG B CA 1
ATOM 3459 C C . ARG B 1 72 ? -17.688 -4.133 -3.525 1 96.81 72 ARG B C 1
ATOM 3461 O O . ARG B 1 72 ? -18.641 -4.336 -4.266 1 96.81 72 ARG B O 1
ATOM 3468 N N . SER B 1 73 ? -17.797 -3.936 -2.213 1 94.88 73 SER B N 1
ATOM 3469 C CA . SER B 1 73 ? -19.109 -3.893 -1.588 1 94.88 73 SER B CA 1
ATOM 3470 C C . SER B 1 73 ? -19.938 -2.723 -2.113 1 94.88 73 SER B C 1
ATOM 3472 O O . SER B 1 73 ? -21.156 -2.719 -1.996 1 94.88 73 SER B O 1
ATOM 3474 N N . MET B 1 74 ? -19.234 -1.717 -2.768 1 95.06 74 MET B N 1
ATOM 3475 C CA . MET B 1 74 ? -19.891 -0.538 -3.322 1 95.06 74 MET B CA 1
ATOM 3476 C C . MET B 1 74 ? -20.141 -0.705 -4.816 1 95.06 74 MET B C 1
ATOM 3478 O O . MET B 1 74 ? -20.688 0.192 -5.465 1 95.06 74 MET B O 1
ATOM 3482 N N . GLY B 1 75 ? -19.594 -1.772 -5.336 1 94.75 75 GLY B N 1
ATOM 3483 C CA . GLY B 1 75 ? -19.844 -2.035 -6.742 1 94.75 75 GLY B CA 1
ATOM 3484 C C . GLY B 1 75 ? -18.641 -1.763 -7.633 1 94.75 75 GLY B C 1
ATOM 3485 O O . GLY B 1 75 ? -18.734 -1.879 -8.852 1 94.75 75 GLY B O 1
ATOM 3486 N N . PHE B 1 76 ? -17.547 -1.35 -7.125 1 97.62 76 PHE B N 1
ATOM 3487 C CA . PHE B 1 76 ? -16.344 -1.213 -7.949 1 97.62 76 PHE B CA 1
ATOM 3488 C C . PHE B 1 76 ? -15.859 -2.574 -8.422 1 97.62 76 PHE B C 1
ATOM 3490 O O . PHE B 1 76 ? -15.586 -3.459 -7.609 1 97.62 76 PHE B O 1
ATOM 3497 N N . GLU B 1 77 ? -15.727 -2.758 -9.727 1 95.06 77 GLU B N 1
ATOM 3498 C CA . GLU B 1 77 ? -15.375 -4.043 -10.328 1 95.06 77 GLU B CA 1
ATOM 3499 C C . GLU B 1 77 ? -14.32 -3.873 -11.414 1 95.06 77 GLU B C 1
ATOM 3501 O O . GLU B 1 77 ? -14.273 -2.842 -12.086 1 95.06 77 GLU B O 1
ATOM 3506 N N . ARG B 1 78 ? -13.461 -4.859 -11.516 1 95.88 78 ARG B N 1
ATOM 3507 C CA . ARG B 1 78 ? -12.57 -5.078 -12.648 1 95.88 78 ARG B CA 1
ATOM 3508 C C . ARG B 1 78 ? -11.398 -4.098 -12.625 1 95.88 78 ARG B C 1
ATOM 3510 O O . ARG B 1 78 ? -10.43 -4.258 -13.375 1 95.88 78 ARG B O 1
ATOM 3517 N N . ILE B 1 79 ? -11.445 -3.119 -11.766 1 98.12 79 ILE B N 1
ATOM 3518 C CA . ILE B 1 79 ? -10.383 -2.115 -11.758 1 98.12 79 ILE B CA 1
ATOM 3519 C C . ILE B 1 79 ? -9.289 -2.531 -10.773 1 98.12 79 ILE B C 1
ATOM 3521 O O . ILE B 1 79 ? -9.547 -3.277 -9.828 1 98.12 79 ILE B O 1
ATOM 3525 N N . PRO B 1 80 ? -8.062 -2.074 -11.031 1 98.69 80 PRO B N 1
ATOM 3526 C CA . PRO B 1 80 ? -7.059 -2.254 -9.984 1 98.69 80 PRO B CA 1
ATOM 3527 C C . PRO B 1 80 ? -7.406 -1.509 -8.695 1 98.69 80 PRO B C 1
ATOM 3529 O O . PRO B 1 80 ? -7.766 -0.33 -8.742 1 98.69 80 PRO B O 1
ATOM 3532 N N . ILE B 1 81 ? -7.43 -2.193 -7.586 1 98.81 81 ILE B N 1
ATOM 3533 C CA . ILE B 1 81 ? -7.496 -1.643 -6.238 1 98.81 81 ILE B CA 1
ATOM 3534 C C . ILE B 1 81 ? -6.207 -1.966 -5.48 1 98.81 81 ILE B C 1
ATOM 3536 O O . ILE B 1 81 ? -5.855 -3.135 -5.32 1 98.81 81 ILE B O 1
ATOM 3540 N N . VAL B 1 82 ? -5.477 -0.921 -5.102 1 98.94 82 VAL B N 1
ATOM 3541 C CA . VAL B 1 82 ? -4.191 -1.09 -4.43 1 98.94 82 VAL B CA 1
ATOM 3542 C C . VAL B 1 82 ? -4.285 -0.583 -2.994 1 98.94 82 VAL B C 1
ATOM 3544 O O . VAL B 1 82 ? -4.695 0.556 -2.756 1 98.94 82 VAL B O 1
ATOM 3547 N N . ASN B 1 83 ? -3.969 -1.438 -2.039 1 98.88 83 ASN B N 1
ATOM 3548 C CA . ASN B 1 83 ? -3.908 -1.034 -0.638 1 98.88 83 ASN B CA 1
ATOM 3549 C C . ASN B 1 83 ? -2.547 -0.442 -0.283 1 98.88 83 ASN B C 1
ATOM 3551 O O . ASN B 1 83 ? -1.513 -1.074 -0.505 1 98.88 83 ASN B O 1
ATOM 3555 N N . VAL B 1 84 ? -2.539 0.787 0.305 1 98.94 84 VAL B N 1
ATOM 3556 C CA . VAL B 1 84 ? -1.289 1.475 0.61 1 98.94 84 VAL B CA 1
ATOM 3557 C C . VAL B 1 84 ? -1.282 1.907 2.074 1 98.94 84 VAL B C 1
ATOM 3559 O O . VAL B 1 84 ? -2.34 2.041 2.693 1 98.94 84 VAL B O 1
ATOM 3562 N N . GLU B 1 85 ? -0.096 2.068 2.607 1 98.38 85 GLU B N 1
ATOM 3563 C CA . GLU B 1 85 ? 0.047 2.588 3.965 1 98.38 85 GLU B CA 1
ATOM 3564 C C . GLU B 1 85 ? 1.392 3.287 4.148 1 98.38 85 GLU B C 1
ATOM 3566 O O . GLU B 1 85 ? 2.408 2.836 3.619 1 98.38 85 GLU B O 1
ATOM 3571 N N . ASN B 1 86 ? 1.469 4.387 4.805 1 98.75 86 ASN B N 1
ATOM 3572 C CA . ASN B 1 86 ? 2.637 5.113 5.293 1 98.75 86 ASN B CA 1
ATOM 3573 C C . ASN B 1 86 ? 2.34 5.844 6.598 1 98.75 86 ASN B C 1
ATOM 3575 O O . ASN B 1 86 ? 2.631 7.031 6.73 1 98.75 86 ASN B O 1
ATOM 3579 N N . ALA B 1 87 ? 1.727 5.129 7.539 1 98.31 87 ALA B N 1
ATOM 3580 C CA . ALA B 1 87 ? 1.339 5.668 8.836 1 98.31 87 ALA B CA 1
ATOM 3581 C C . ALA B 1 87 ? 0.401 6.859 8.68 1 98.31 87 ALA B C 1
ATOM 3583 O O . ALA B 1 87 ? -0.583 6.789 7.941 1 98.31 87 ALA B O 1
ATOM 3584 N N . CYS B 1 88 ? 0.636 7.926 9.398 1 98.25 88 CYS B N 1
ATOM 3585 C CA . CYS B 1 88 ? -0.266 9.07 9.352 1 98.25 88 CYS B CA 1
ATOM 3586 C C . CYS B 1 88 ? -0.283 9.703 7.965 1 98.25 88 CYS B C 1
ATOM 3588 O O . CYS B 1 88 ? -1.204 10.445 7.629 1 98.25 88 CYS B O 1
ATOM 3590 N N . ALA B 1 89 ? 0.71 9.375 7.117 1 98.69 89 ALA B N 1
ATOM 3591 C CA . ALA B 1 89 ? 0.774 9.938 5.766 1 98.69 89 ALA B CA 1
ATOM 3592 C C . ALA B 1 89 ? 0.082 9.023 4.762 1 98.69 89 ALA B C 1
ATOM 3594 O O . ALA B 1 89 ? 0.263 9.164 3.551 1 98.69 89 ALA B O 1
ATOM 3595 N N . THR B 1 90 ? -0.675 8.078 5.219 1 98.88 90 THR B N 1
ATOM 3596 C CA . THR B 1 90 ? -1.307 7.055 4.391 1 98.88 90 THR B CA 1
ATOM 3597 C C . THR B 1 90 ? -2.252 7.688 3.375 1 98.88 90 THR B C 1
ATOM 3599 O O . THR B 1 90 ? -2.188 7.379 2.184 1 98.88 90 THR B O 1
ATOM 3602 N N . GLY B 1 91 ? -3.162 8.523 3.861 1 98.94 91 GLY B N 1
ATOM 3603 C CA . GLY B 1 91 ? -4.07 9.188 2.936 1 98.94 91 GLY B CA 1
ATOM 3604 C C . GLY B 1 91 ? -3.352 9.992 1.871 1 98.94 91 GLY B C 1
ATOM 3605 O O . GLY B 1 91 ? -3.711 9.938 0.693 1 98.94 91 GLY B O 1
ATOM 3606 N N . ALA B 1 92 ? -2.338 10.766 2.252 1 98.94 92 ALA B N 1
ATOM 3607 C CA . ALA B 1 92 ? -1.539 11.539 1.309 1 98.94 92 ALA B CA 1
ATOM 3608 C C . ALA B 1 92 ? -0.806 10.625 0.33 1 98.94 92 ALA B C 1
ATOM 3610 O O . ALA B 1 92 ? -0.627 10.977 -0.839 1 98.94 92 ALA B O 1
ATOM 3611 N N . THR B 1 93 ? -0.352 9.5 0.826 1 98.94 93 THR B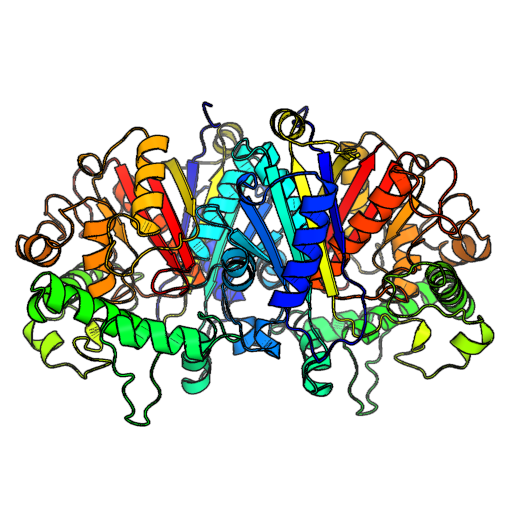 N 1
ATOM 3612 C CA . THR B 1 93 ? 0.301 8.516 -0.03 1 98.94 93 THR B CA 1
ATOM 3613 C C . THR B 1 93 ? -0.673 7.977 -1.075 1 98.94 93 THR B C 1
ATOM 3615 O O . THR B 1 93 ? -0.307 7.797 -2.238 1 98.94 93 THR B O 1
ATOM 3618 N N . ALA B 1 94 ? -1.911 7.688 -0.651 1 98.94 94 ALA B N 1
ATOM 3619 C CA . ALA B 1 94 ? -2.93 7.242 -1.6 1 98.94 94 ALA B CA 1
ATOM 3620 C C . ALA B 1 94 ? -3.131 8.273 -2.709 1 98.94 94 ALA B C 1
ATOM 3622 O O . ALA B 1 94 ? -3.227 7.91 -3.885 1 98.94 94 ALA B O 1
ATOM 3623 N N . LEU B 1 95 ? -3.197 9.531 -2.377 1 98.94 95 LEU B N 1
ATOM 3624 C CA . LEU B 1 95 ? -3.338 10.594 -3.365 1 98.94 95 LEU B CA 1
ATOM 3625 C C . LEU B 1 95 ? -2.139 10.625 -4.305 1 98.94 95 LEU B C 1
ATOM 3627 O O . LEU B 1 95 ? -2.301 10.734 -5.523 1 98.94 95 LEU B O 1
ATOM 3631 N N . HIS B 1 96 ? -0.929 10.594 -3.707 1 98.88 96 HIS B N 1
ATOM 3632 C CA . HIS B 1 96 ? 0.294 10.578 -4.5 1 98.88 96 HIS B CA 1
ATOM 3633 C C . HIS B 1 96 ? 0.264 9.461 -5.539 1 98.88 96 HIS B C 1
ATOM 3635 O O . HIS B 1 96 ? 0.601 9.68 -6.703 1 98.88 96 HIS B O 1
ATOM 3641 N N . GLN B 1 97 ? -0.167 8.289 -5.125 1 98.88 97 GLN B N 1
ATOM 3642 C CA . GLN B 1 97 ? -0.209 7.148 -6.031 1 98.88 97 GLN B CA 1
ATOM 3643 C C . GLN B 1 97 ? -1.28 7.336 -7.105 1 98.88 97 GLN B C 1
ATOM 3645 O O . GLN B 1 97 ? -1.086 6.945 -8.258 1 98.88 97 GLN B O 1
ATOM 3650 N N . ALA B 1 98 ? -2.432 7.832 -6.715 1 98.88 98 ALA B N 1
ATOM 3651 C CA . ALA B 1 98 ? -3.479 8.109 -7.691 1 98.88 98 ALA B CA 1
ATOM 3652 C C . ALA B 1 98 ? -2.975 9.062 -8.773 1 98.88 98 ALA B C 1
ATOM 3654 O O . ALA B 1 98 ? -3.242 8.859 -9.961 1 98.88 98 ALA B O 1
ATOM 3655 N N . ILE B 1 99 ? -2.238 10.07 -8.383 1 98.44 99 ILE B N 1
ATOM 3656 C CA . ILE B 1 99 ? -1.668 11.039 -9.312 1 98.44 99 ILE B CA 1
ATOM 3657 C C . ILE B 1 99 ? -0.69 10.344 -10.25 1 98.44 99 ILE B C 1
ATOM 3659 O O . ILE B 1 99 ? -0.73 10.555 -11.469 1 98.44 99 ILE B O 1
ATOM 3663 N N . MET B 1 100 ? 0.231 9.469 -9.68 1 97.25 100 MET B N 1
ATOM 3664 C CA . MET B 1 100 ? 1.186 8.734 -10.508 1 97.25 100 MET B CA 1
ATOM 3665 C C . MET B 1 100 ? 0.462 7.84 -11.508 1 97.25 100 MET B C 1
ATOM 3667 O O . MET B 1 100 ? 0.901 7.703 -12.656 1 97.25 100 MET B O 1
ATOM 3671 N N . HIS B 1 101 ? -0.635 7.238 -11.047 1 97.94 101 HIS B N 1
ATOM 3672 C CA . HIS B 1 101 ? -1.407 6.355 -11.922 1 97.94 101 HIS B CA 1
ATOM 3673 C C . HIS B 1 101 ? -1.994 7.125 -13.102 1 97.94 101 HIS B C 1
ATOM 3675 O O . HIS B 1 101 ? -1.911 6.668 -14.242 1 97.94 101 HIS B O 1
ATOM 3681 N N . VAL B 1 102 ? -2.562 8.242 -12.883 1 97.62 102 VAL B N 1
ATOM 3682 C CA . VAL B 1 102 ? -3.131 9.078 -13.938 1 97.62 102 VAL B CA 1
ATOM 3683 C C . VAL B 1 102 ? -2.023 9.562 -14.867 1 97.62 102 VAL B C 1
ATOM 3685 O O . VAL B 1 102 ? -2.178 9.523 -16.094 1 97.62 102 VAL B O 1
ATOM 3688 N N . ARG B 1 103 ? -0.901 9.977 -14.336 1 96.25 103 ARG B N 1
ATOM 3689 C CA . ARG B 1 103 ? 0.215 10.492 -15.125 1 96.25 103 ARG B CA 1
ATOM 3690 C C . ARG B 1 103 ? 0.832 9.398 -15.984 1 96.25 103 ARG B C 1
ATOM 3692 O O . ARG B 1 103 ? 1.427 9.68 -17.031 1 96.25 103 ARG B O 1
ATOM 3699 N N . SER B 1 104 ? 0.71 8.148 -15.547 1 95.31 104 SER B N 1
ATOM 3700 C CA . SER B 1 104 ? 1.245 7.031 -16.312 1 95.31 104 SER B CA 1
ATOM 3701 C C . SER B 1 104 ? 0.475 6.836 -17.609 1 95.31 104 SER B C 1
ATOM 3703 O O . SER B 1 104 ? 0.945 6.148 -18.531 1 95.31 104 SER B O 1
ATOM 3705 N N . GLY B 1 105 ? -0.768 7.375 -17.656 1 94.88 105 GLY B N 1
ATOM 3706 C CA . GLY B 1 105 ? -1.64 7.195 -18.812 1 94.88 105 GLY B CA 1
ATOM 3707 C C . GLY B 1 105 ? -2.488 5.938 -18.719 1 94.88 105 GLY B C 1
ATOM 3708 O O . GLY B 1 105 ? -3.312 5.676 -19.609 1 94.88 105 GLY B O 1
ATOM 3709 N N . ALA B 1 106 ? -2.375 5.219 -17.641 1 95.81 106 ALA B N 1
ATOM 3710 C CA . ALA B 1 106 ? -3.074 3.941 -17.516 1 95.81 106 ALA B CA 1
ATOM 3711 C C . ALA B 1 106 ? -4.547 4.152 -17.188 1 95.81 106 ALA B C 1
ATOM 3713 O O . ALA B 1 106 ? -5.363 3.244 -17.344 1 95.81 106 ALA B O 1
ATOM 3714 N N . ALA B 1 107 ? -4.891 5.289 -16.672 1 97.38 107 ALA B N 1
ATOM 3715 C CA . ALA B 1 107 ? -6.262 5.645 -16.312 1 97.38 107 ALA B CA 1
ATOM 3716 C C . ALA B 1 107 ? -6.488 7.148 -16.438 1 97.38 107 ALA B C 1
ATOM 3718 O O . ALA B 1 107 ? -5.562 7.941 -16.234 1 97.38 107 ALA B O 1
ATOM 3719 N N . ASP B 1 108 ? -7.723 7.52 -16.703 1 98.19 108 ASP B N 1
ATOM 3720 C CA . ASP B 1 108 ? -8.086 8.93 -16.781 1 98.19 108 ASP B CA 1
ATOM 3721 C C . ASP B 1 108 ? -8.68 9.422 -15.469 1 98.19 108 ASP B C 1
ATOM 3723 O O . ASP B 1 108 ? -8.539 10.594 -15.117 1 98.19 108 ASP B O 1
ATOM 3727 N N . ILE B 1 109 ? -9.43 8.586 -14.758 1 98.75 109 ILE B N 1
ATOM 3728 C CA . ILE B 1 109 ? -10.117 8.93 -13.523 1 98.75 109 ILE B CA 1
ATOM 3729 C C . ILE B 1 109 ? -9.805 7.891 -12.445 1 98.75 109 ILE B C 1
ATOM 3731 O O . ILE B 1 109 ? -10.094 6.703 -12.617 1 98.75 109 ILE B O 1
ATOM 3735 N N . VAL B 1 110 ? -9.195 8.336 -11.359 1 98.94 110 VAL B N 1
ATOM 3736 C CA . VAL B 1 110 ? -8.719 7.445 -10.305 1 98.94 110 VAL B CA 1
ATOM 3737 C C . VAL B 1 110 ? -9.234 7.918 -8.953 1 98.94 110 VAL B C 1
ATOM 3739 O O . VAL B 1 110 ? -9.375 9.117 -8.719 1 98.94 110 VAL B O 1
ATOM 3742 N N . LEU B 1 111 ? -9.547 6.98 -8.07 1 98.94 111 LEU B N 1
ATOM 3743 C CA . LEU B 1 111 ? -10.086 7.246 -6.738 1 98.94 111 LEU B CA 1
ATOM 3744 C C . LEU B 1 111 ? -9.031 7 -5.668 1 98.94 111 LEU B C 1
ATOM 3746 O O . LEU B 1 111 ? -8.367 5.961 -5.668 1 98.94 111 LEU B O 1
ATOM 3750 N N . ALA B 1 112 ? -8.766 7.953 -4.805 1 99 112 ALA B N 1
ATOM 3751 C CA . ALA B 1 112 ? -7.984 7.777 -3.584 1 99 112 ALA B CA 1
ATOM 3752 C C . ALA B 1 112 ? -8.883 7.809 -2.35 1 99 112 ALA B C 1
ATOM 3754 O O . ALA B 1 112 ? -9.727 8.695 -2.209 1 99 112 ALA B O 1
ATOM 3755 N N . VAL B 1 113 ? -8.695 6.852 -1.454 1 98.94 113 VAL B N 1
ATOM 3756 C CA . VAL B 1 113 ? -9.523 6.723 -0.258 1 98.94 113 VAL B CA 1
ATOM 3757 C C . VAL B 1 113 ? -8.633 6.516 0.965 1 98.94 113 VAL B C 1
ATOM 3759 O O . VAL B 1 113 ? -7.598 5.848 0.882 1 98.94 113 VAL B O 1
ATOM 3762 N N . GLY B 1 114 ? -8.938 7.156 2.062 1 98.88 114 GLY B N 1
ATOM 3763 C CA . GLY B 1 114 ? -8.391 6.887 3.383 1 98.88 114 GLY B CA 1
ATOM 3764 C C . GLY B 1 114 ? -9.453 6.672 4.441 1 98.88 114 GLY B C 1
ATOM 3765 O O . GLY B 1 114 ? -10.422 7.426 4.512 1 98.88 114 GLY B O 1
ATOM 3766 N N . ALA B 1 115 ? -9.297 5.605 5.246 1 98.88 115 ALA B N 1
ATOM 3767 C CA . ALA B 1 115 ? -10.258 5.305 6.301 1 98.88 115 ALA B CA 1
ATOM 3768 C C . ALA B 1 115 ? -9.562 4.742 7.535 1 98.88 115 ALA B C 1
ATOM 3770 O O . ALA B 1 115 ? -8.578 4.008 7.422 1 98.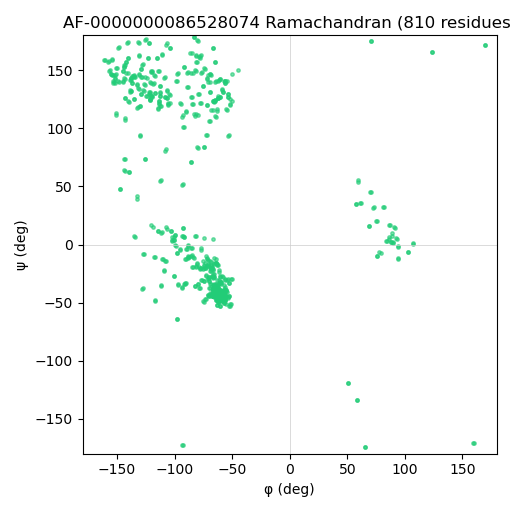88 115 ALA B O 1
ATOM 3771 N N . GLU B 1 116 ? -10.062 5.121 8.68 1 98.62 116 GLU B N 1
ATOM 3772 C CA . GLU B 1 116 ? -9.516 4.629 9.938 1 98.62 116 GLU B CA 1
ATOM 3773 C C . GLU B 1 116 ? -10.602 4.539 11.008 1 98.62 116 GLU B C 1
ATOM 3775 O O . GLU B 1 116 ? -11.453 5.422 11.109 1 98.62 116 GLU B O 1
ATOM 3780 N N . LYS B 1 117 ? -10.539 3.555 11.742 1 97.31 117 LYS B N 1
ATOM 3781 C CA . LYS B 1 117 ? -11.352 3.377 12.938 1 97.31 117 LYS B CA 1
ATOM 3782 C C . LYS B 1 117 ? -10.5 2.939 14.125 1 97.31 117 LYS B C 1
ATOM 3784 O O . LYS B 1 117 ? -9.859 1.886 14.086 1 97.31 117 LYS B O 1
ATOM 3789 N N . LEU B 1 118 ? -10.477 3.768 15.141 1 94.81 118 LEU B N 1
ATOM 3790 C CA . LEU B 1 118 ? -9.68 3.469 16.328 1 94.81 118 LEU B CA 1
ATOM 3791 C C . LEU B 1 118 ? -10.578 3.125 17.516 1 94.81 118 LEU B C 1
ATOM 3793 O O . LEU B 1 118 ? -10.117 2.547 18.5 1 94.81 118 LEU B O 1
ATOM 3797 N N . SER B 1 119 ? -11.828 3.555 17.469 1 94.56 119 SER B N 1
ATOM 3798 C CA . SER B 1 119 ? -12.773 3.309 18.562 1 94.56 119 SER B CA 1
ATOM 3799 C C . SER B 1 119 ? -13.344 1.895 18.484 1 94.56 119 SER B C 1
ATOM 3801 O O . SER B 1 119 ? -14.5 1.703 18.109 1 94.56 119 SER B O 1
ATOM 3803 N N . ILE B 1 120 ? -12.609 0.897 19.031 1 91.94 120 ILE B N 1
ATOM 3804 C CA . ILE B 1 120 ? -13.016 -0.501 18.938 1 91.94 120 ILE B CA 1
ATOM 3805 C C . ILE B 1 120 ? -13.398 -1.021 20.312 1 91.94 120 ILE B C 1
ATOM 3807 O O . ILE B 1 120 ? -13.531 -2.23 20.516 1 91.94 120 ILE B O 1
ATOM 3811 N N . GLY B 1 121 ? -13.523 -0.142 21.328 1 91.19 121 GLY B N 1
ATOM 3812 C CA . GLY B 1 121 ? -13.914 -0.524 22.672 1 91.19 121 GLY B CA 1
ATOM 3813 C C . GLY B 1 121 ? -12.758 -1.013 23.516 1 91.19 121 GLY B C 1
ATOM 3814 O O . GLY B 1 121 ? -12.945 -1.453 24.656 1 91.19 121 GLY B O 1
ATOM 3815 N N . ASP B 1 122 ? -11.586 -1.011 23.062 1 90.94 122 ASP B N 1
ATOM 3816 C CA . ASP B 1 122 ? -10.352 -1.384 23.75 1 90.94 122 ASP B CA 1
ATOM 3817 C C . ASP B 1 122 ? -9.281 -0.309 23.578 1 90.94 122 ASP B C 1
ATOM 3819 O O . ASP B 1 122 ? -8.461 -0.386 22.656 1 90.94 122 ASP B O 1
ATOM 3823 N N . LYS B 1 123 ? -9.188 0.569 24.469 1 87.25 123 LYS B N 1
ATOM 3824 C CA . LYS B 1 123 ? -8.297 1.725 24.391 1 87.25 123 LYS B CA 1
ATOM 3825 C C . LYS B 1 123 ? -6.836 1.296 24.438 1 87.25 123 LYS B C 1
ATOM 3827 O O . LYS B 1 123 ? -5.984 1.913 23.781 1 87.25 123 LYS B O 1
ATOM 3832 N N . THR B 1 124 ? -6.566 0.272 25.25 1 88.88 124 THR B N 1
ATOM 3833 C CA . THR B 1 124 ? -5.199 -0.225 25.344 1 88.88 124 THR B CA 1
ATOM 3834 C C . THR B 1 124 ? -4.707 -0.723 24 1 88.88 124 THR B C 1
ATOM 3836 O O . THR B 1 124 ? -3.59 -0.401 23.578 1 88.88 124 THR B O 1
ATOM 3839 N N . LYS B 1 125 ? -5.535 -1.47 23.344 1 90.5 125 LYS B N 1
ATOM 3840 C CA . LYS B 1 125 ? -5.195 -1.974 22.016 1 90.5 125 LYS B CA 1
ATOM 3841 C C . LYS B 1 125 ? -5.059 -0.831 21.016 1 90.5 125 LYS B C 1
ATOM 3843 O O . LYS B 1 125 ? -4.145 -0.833 20.188 1 90.5 125 LYS B O 1
ATOM 3848 N N . ALA B 1 126 ? -5.926 0.112 21.109 1 91.06 126 ALA B N 1
ATOM 3849 C CA . ALA B 1 126 ? -5.906 1.254 20.203 1 91.06 126 ALA B CA 1
ATOM 3850 C C . ALA B 1 126 ? -4.629 2.07 20.375 1 91.06 126 ALA B C 1
ATOM 3852 O O . ALA B 1 126 ? -3.988 2.441 19.391 1 91.06 126 ALA B O 1
ATOM 3853 N N . LEU B 1 127 ? -4.242 2.311 21.594 1 88.69 127 LEU B N 1
ATOM 3854 C CA . LEU B 1 127 ? -3.043 3.1 21.844 1 88.69 127 LEU B CA 1
ATOM 3855 C C . LEU B 1 127 ? -1.787 2.301 21.516 1 88.69 127 LEU B C 1
ATOM 3857 O O . LEU B 1 127 ? -0.762 2.875 21.141 1 88.69 127 LEU B O 1
ATOM 3861 N N . GLY B 1 128 ? -1.93 0.97 21.625 1 89.69 128 GLY B N 1
ATOM 3862 C CA . GLY B 1 128 ? -0.799 0.089 21.375 1 89.69 128 GLY B CA 1
ATOM 3863 C C . GLY B 1 128 ? -0.336 0.102 19.922 1 89.69 128 GLY B C 1
ATOM 3864 O O . GLY B 1 128 ? 0.813 -0.234 19.641 1 89.69 128 GLY B O 1
ATOM 3865 N N . VAL B 1 129 ? -1.222 0.536 18.969 1 92.19 129 VAL B N 1
ATOM 3866 C CA . VAL B 1 129 ? -0.879 0.504 17.547 1 92.19 129 VAL B CA 1
ATOM 3867 C C . VAL B 1 129 ? 0.254 1.489 17.266 1 92.19 129 VAL B C 1
ATOM 3869 O O . VAL B 1 129 ? 1.04 1.293 16.344 1 92.19 129 VAL B O 1
ATOM 3872 N N . PHE B 1 130 ? 0.381 2.502 18.094 1 90.75 130 PHE B N 1
ATOM 3873 C CA . PHE B 1 130 ? 1.354 3.562 17.859 1 90.75 130 PHE B CA 1
ATOM 3874 C C . PHE B 1 130 ? 2.768 3.072 18.141 1 90.75 130 PHE B C 1
ATOM 3876 O O . PHE B 1 130 ? 3.742 3.645 17.641 1 90.75 130 PHE B O 1
ATOM 3883 N N . ASP B 1 131 ? 2.889 1.997 18.906 1 91.19 131 ASP B N 1
ATOM 3884 C CA . ASP B 1 131 ? 4.188 1.397 19.203 1 91.19 131 ASP B CA 1
ATOM 3885 C C . ASP B 1 131 ? 4.797 0.772 17.938 1 91.19 131 ASP B C 1
ATOM 3887 O O . ASP B 1 131 ? 6.008 0.532 17.891 1 91.19 131 ASP B O 1
ATOM 3891 N N . GLY B 1 132 ? 3.959 0.523 17 1 94.19 132 GLY B N 1
ATOM 3892 C CA . GLY B 1 132 ? 4.41 -0.135 15.789 1 94.19 132 GLY B CA 1
ATOM 3893 C C . GLY B 1 132 ? 4.781 0.837 14.688 1 94.19 132 GLY B C 1
ATOM 3894 O O . GLY B 1 132 ? 5.039 0.429 13.547 1 94.19 132 GLY B O 1
ATOM 3895 N N . GLY B 1 133 ? 4.797 2.135 14.977 1 95.25 133 GLY B N 1
ATOM 3896 C CA . GLY B 1 133 ? 5.156 3.152 14 1 95.25 133 GLY B CA 1
ATOM 3897 C C . GLY B 1 133 ? 6.633 3.5 14.016 1 95.25 133 GLY B C 1
ATOM 3898 O O . GLY B 1 133 ? 7.055 4.465 13.375 1 95.25 133 GLY B O 1
ATOM 3899 N N . VAL B 1 134 ? 7.422 2.713 14.836 1 94.88 134 VAL B N 1
ATOM 3900 C CA . VAL B 1 134 ? 8.875 2.812 14.922 1 94.88 134 VAL B CA 1
ATOM 3901 C C . VAL B 1 134 ? 9.508 1.463 14.586 1 94.88 134 VAL B C 1
ATOM 3903 O O . VAL B 1 134 ? 8.797 0.469 14.406 1 94.88 134 VAL B O 1
ATOM 3906 N N . ASP B 1 135 ? 10.875 1.457 14.5 1 95 135 ASP B N 1
ATOM 3907 C CA . ASP B 1 135 ? 11.57 0.221 14.164 1 95 135 ASP B CA 1
ATOM 3908 C C . ASP B 1 135 ? 11.484 -0.788 15.305 1 95 135 ASP B C 1
ATOM 3910 O O . ASP B 1 135 ? 12.234 -0.692 16.281 1 95 135 ASP B O 1
ATOM 3914 N N . VAL B 1 136 ? 10.68 -1.805 15.117 1 93.06 136 VAL B N 1
ATOM 3915 C CA . VAL B 1 136 ? 10.445 -2.75 16.203 1 93.06 136 VAL B CA 1
ATOM 3916 C C . VAL B 1 136 ? 11.664 -3.652 16.375 1 93.06 136 VAL B C 1
ATOM 3918 O O . VAL B 1 136 ? 11.836 -4.285 17.422 1 93.06 136 VAL B O 1
ATOM 3921 N N . ASN B 1 137 ? 12.5 -3.699 15.359 1 93.19 137 ASN B N 1
ATOM 3922 C CA . ASN B 1 137 ? 13.703 -4.523 15.43 1 93.19 137 ASN B CA 1
ATOM 3923 C C . ASN B 1 137 ? 14.875 -3.756 16.031 1 93.19 137 ASN B C 1
ATOM 3925 O O . ASN B 1 137 ? 15.969 -4.301 16.188 1 93.19 137 ASN B O 1
ATOM 3929 N N . ASP B 1 138 ? 14.695 -2.514 16.375 1 93.75 138 ASP B N 1
ATOM 3930 C CA . ASP B 1 138 ? 15.75 -1.698 16.969 1 93.75 138 ASP B CA 1
ATOM 3931 C C . ASP B 1 138 ? 15.195 -0.755 18.031 1 93.75 138 ASP B C 1
ATOM 3933 O O . ASP B 1 138 ? 15.383 0.46 17.953 1 93.75 138 ASP B O 1
ATOM 3937 N N . ARG B 1 139 ? 14.648 -1.295 19.078 1 91.44 139 ARG B N 1
ATOM 3938 C CA . ARG B 1 139 ? 14.031 -0.526 20.156 1 91.44 139 ARG B CA 1
ATOM 3939 C C . ARG B 1 139 ? 15.07 0.306 20.906 1 91.44 139 ARG B C 1
ATOM 3941 O O . ARG B 1 139 ? 14.773 1.408 21.375 1 91.44 139 ARG B O 1
ATOM 3948 N N . GLN B 1 140 ? 16.266 -0.236 21.016 1 92.31 140 GLN B N 1
ATOM 3949 C CA . GLN B 1 140 ? 17.344 0.506 21.672 1 92.31 140 GLN B CA 1
ATOM 3950 C C . GLN B 1 140 ? 17.703 1.766 20.891 1 92.31 140 GLN B C 1
ATOM 3952 O O . GLN B 1 140 ? 17.938 2.822 21.484 1 92.31 140 GLN B O 1
ATOM 3957 N N . GLY B 1 141 ? 17.719 1.555 19.516 1 91.06 141 GLY B N 1
ATOM 3958 C CA . GLY B 1 141 ? 17.969 2.717 18.688 1 91.06 141 GLY B CA 1
ATOM 3959 C C . GLY B 1 141 ? 16.891 3.781 18.797 1 91.06 141 GLY B C 1
ATOM 3960 O O . GLY B 1 141 ? 17.188 4.977 18.828 1 91.06 141 GLY B O 1
ATOM 3961 N N . VAL B 1 142 ? 15.695 3.369 18.938 1 90.12 142 VAL B N 1
ATOM 3962 C CA . VAL B 1 142 ? 14.57 4.285 19.094 1 90.12 142 VAL B CA 1
ATOM 3963 C C . VAL B 1 142 ? 14.703 5.055 20.406 1 90.12 142 VAL B C 1
ATOM 3965 O O . VAL B 1 142 ? 14.523 6.273 20.438 1 90.12 142 VAL B O 1
ATOM 3968 N N . ARG B 1 143 ? 15.023 4.383 21.438 1 89.31 143 ARG B N 1
ATOM 3969 C CA . ARG B 1 143 ? 15.195 5.004 22.75 1 89.31 143 ARG B CA 1
ATOM 3970 C C . ARG B 1 143 ? 16.344 6.004 22.734 1 89.31 143 ARG B C 1
ATOM 3972 O O . ARG B 1 143 ? 16.25 7.078 23.328 1 89.31 143 ARG B O 1
ATOM 3979 N N . ALA B 1 144 ? 17.406 5.617 22.078 1 90.62 144 ALA B N 1
ATOM 3980 C CA . ALA B 1 144 ? 18.578 6.484 22.016 1 90.62 144 ALA B CA 1
ATOM 3981 C C . ALA B 1 144 ? 18.234 7.805 21.312 1 90.62 144 ALA B C 1
ATOM 3983 O O . ALA B 1 144 ? 18.703 8.867 21.734 1 90.62 144 ALA B O 1
ATOM 3984 N N . VAL B 1 145 ? 17.469 7.684 20.297 1 89.12 145 VAL B N 1
ATOM 3985 C CA . VAL B 1 145 ? 17.062 8.867 19.547 1 89.12 145 VAL B CA 1
ATOM 3986 C C . VAL B 1 145 ? 16.188 9.766 20.422 1 89.12 145 VAL B C 1
ATOM 3988 O O . VAL B 1 145 ? 16.359 10.984 20.422 1 89.12 145 VAL B O 1
ATOM 3991 N N . LEU B 1 146 ? 15.328 9.188 21.156 1 86.25 146 LEU B N 1
ATOM 3992 C CA . LEU B 1 146 ? 14.438 9.945 22.031 1 86.25 146 LEU B CA 1
ATOM 3993 C C . LEU B 1 146 ? 15.227 10.633 23.141 1 86.25 146 LEU B C 1
ATOM 3995 O O . LEU B 1 146 ? 14.922 11.766 23.516 1 86.25 146 LEU B O 1
ATOM 3999 N N . GLU B 1 147 ? 16.172 9.93 23.578 1 87.44 147 GLU B N 1
ATOM 4000 C CA . GLU B 1 147 ? 17.047 10.508 24.609 1 87.44 147 GLU B CA 1
ATOM 4001 C C . GLU B 1 147 ? 17.828 11.695 24.062 1 87.44 147 GLU B C 1
ATOM 4003 O O . GLU B 1 147 ? 17.969 12.719 24.734 1 87.44 147 GLU B O 1
ATOM 4008 N N . GLU B 1 148 ? 18.297 11.484 22.922 1 88.56 148 GLU B N 1
ATOM 4009 C CA . GLU B 1 148 ? 19.062 12.562 22.297 1 88.56 148 GLU B CA 1
ATOM 4010 C C . GLU B 1 148 ? 18.203 13.797 22.094 1 88.56 148 GLU B C 1
ATOM 4012 O O . GLU B 1 148 ? 18.688 14.93 22.188 1 88.56 148 GLU B O 1
ATOM 4017 N N . LEU B 1 149 ? 16.984 13.609 21.891 1 84.81 149 LEU B N 1
ATOM 4018 C CA . LEU B 1 149 ? 16.062 14.711 21.656 1 84.81 149 LEU B CA 1
ATOM 4019 C C . LEU B 1 149 ? 15.625 15.336 22.984 1 84.81 149 LEU B C 1
ATOM 4021 O O . LEU B 1 149 ? 14.891 16.328 22.984 1 84.81 149 LEU B O 1
ATOM 4025 N N . GLY B 1 150 ? 16.266 14.875 24.109 1 72.75 150 GLY B N 1
ATOM 4026 C CA . GLY B 1 150 ? 15.945 15.438 25.422 1 72.75 150 GLY B CA 1
ATOM 4027 C C . GLY B 1 150 ? 14.812 14.711 26.109 1 72.75 150 GLY B C 1
ATOM 4028 O O . GLY B 1 150 ? 14.133 15.289 26.969 1 72.75 150 GLY B O 1
ATOM 4029 N N . GLY B 1 151 ? 14.43 13.625 25.562 1 65.5 151 GLY B N 1
ATOM 4030 C CA . GLY B 1 151 ? 13.234 12.992 26.109 1 65.5 151 GLY B CA 1
ATOM 4031 C C . GLY B 1 151 ? 13.531 11.938 27.156 1 65.5 151 GLY B C 1
ATOM 4032 O O . GLY B 1 151 ? 14.547 11.242 27.078 1 65.5 151 GLY B O 1
ATOM 4033 N N . ALA B 1 152 ? 13.203 12.219 28.469 1 61.41 152 ALA B N 1
ATOM 4034 C CA . ALA B 1 152 ? 13.039 11.07 29.375 1 61.41 152 ALA B CA 1
ATOM 4035 C C . ALA B 1 152 ? 11.672 10.422 29.188 1 61.41 152 ALA B C 1
ATOM 4037 O O . ALA B 1 152 ? 10.68 11.102 28.922 1 61.41 152 ALA B O 1
ATOM 4038 N N . LEU B 1 153 ? 11.578 9.188 28.656 1 61.44 153 LEU B N 1
ATOM 4039 C CA . LEU B 1 153 ? 10.281 8.523 28.594 1 61.44 153 LEU B CA 1
ATOM 4040 C C . LEU B 1 153 ? 9.602 8.523 29.953 1 61.44 153 LEU B C 1
ATOM 4042 O O . LEU B 1 153 ? 10.242 8.25 30.969 1 61.44 153 LEU B O 1
ATOM 4046 N N . PRO B 1 154 ? 8.359 9.156 29.953 1 57.38 154 PRO B N 1
ATOM 4047 C CA . PRO B 1 154 ? 7.699 9.117 31.266 1 57.38 154 PRO B CA 1
ATOM 4048 C C . PRO B 1 154 ? 7.562 7.691 31.797 1 57.38 154 PRO B C 1
ATOM 4050 O O . PRO B 1 154 ? 7.328 6.754 31.031 1 57.38 154 PRO B O 1
ATOM 4053 N N . ASP B 1 155 ? 8.188 7.41 32.875 1 56.66 155 ASP B N 1
ATOM 4054 C CA . ASP B 1 155 ? 8.062 6.098 33.5 1 56.66 155 ASP B CA 1
ATOM 4055 C C . ASP B 1 155 ? 6.961 6.105 34.562 1 56.66 155 ASP B C 1
ATOM 4057 O O . ASP B 1 155 ? 7.234 5.891 35.75 1 56.66 155 ASP B O 1
ATOM 4061 N N . ASP B 1 156 ? 5.75 6.59 34.188 1 56.19 156 ASP B N 1
ATOM 4062 C CA . ASP B 1 156 ? 4.75 6.703 35.219 1 56.19 156 ASP B CA 1
ATOM 4063 C C . ASP B 1 156 ? 3.775 5.527 35.188 1 56.19 156 ASP B C 1
ATOM 4065 O O . ASP B 1 156 ? 2.777 5.52 35.906 1 56.19 156 ASP B O 1
ATOM 4069 N N . GLY B 1 157 ? 4.027 4.578 34.438 1 55.69 157 GLY B N 1
ATOM 4070 C CA . GLY B 1 157 ? 3.25 3.348 34.406 1 55.69 157 GLY B CA 1
ATOM 4071 C C . GLY B 1 157 ? 1.947 3.48 33.656 1 55.69 157 GLY B C 1
ATOM 4072 O O . GLY B 1 157 ? 1.147 2.543 33.594 1 55.69 157 GLY B O 1
ATOM 4073 N N . LYS B 1 158 ? 1.588 4.574 33.25 1 60.62 158 LYS B N 1
ATOM 4074 C CA . LYS B 1 158 ? 0.335 4.75 32.531 1 60.62 158 LYS B CA 1
ATOM 4075 C C . LYS B 1 158 ? 0.537 4.543 31.031 1 60.62 158 LYS B C 1
ATOM 4077 O O . LYS B 1 158 ? 1.6 4.855 30.484 1 60.62 158 LYS B O 1
ATOM 4082 N N . PRO B 1 159 ? -0.551 4.031 30.391 1 63.28 159 PRO B N 1
ATOM 4083 C CA . PRO B 1 159 ? -0.422 3.85 28.938 1 63.28 159 PRO B CA 1
ATOM 4084 C C . PRO B 1 159 ? -0.226 5.168 28.188 1 63.28 159 PRO B C 1
ATOM 4086 O O . PRO B 1 159 ? -0.917 6.152 28.484 1 63.28 159 PRO B O 1
ATOM 4089 N N . HIS B 1 160 ? 0.876 5.297 27.625 1 72.56 160 HIS B N 1
ATOM 4090 C CA . HIS B 1 160 ? 1.154 6.496 26.844 1 72.56 160 HIS B CA 1
ATOM 4091 C C . HIS B 1 160 ? 1.383 6.152 25.375 1 72.56 160 HIS B C 1
ATOM 4093 O O . HIS B 1 160 ? 1.747 5.023 25.047 1 72.56 160 HIS B O 1
ATOM 4099 N N . SER B 1 161 ? 0.906 7.121 24.578 1 80.5 161 SER B N 1
ATOM 4100 C CA . SER B 1 161 ? 1.242 7.02 23.156 1 80.5 161 SER B CA 1
ATOM 4101 C C . SER B 1 161 ? 2.713 7.34 22.922 1 80.5 161 SER B C 1
ATOM 4103 O O . SER B 1 161 ? 3.18 8.43 23.25 1 80.5 161 SER B O 1
ATOM 4105 N N . LEU B 1 162 ? 3.383 6.414 22.406 1 82.12 162 LEU B N 1
ATOM 4106 C CA . LEU B 1 162 ? 4.789 6.602 22.062 1 82.12 162 LEU B CA 1
ATOM 4107 C C . LEU B 1 162 ? 4.977 7.828 21.188 1 82.12 162 LEU B C 1
ATOM 4109 O O . LEU B 1 162 ? 5.965 8.555 21.328 1 82.12 162 LEU B O 1
ATOM 4113 N N . PHE B 1 163 ? 4.062 8.156 20.359 1 85.38 163 PHE B N 1
ATOM 4114 C CA . PHE B 1 163 ? 4.23 9.258 19.422 1 85.38 163 PHE B CA 1
ATOM 4115 C C . PHE B 1 163 ? 4.078 10.594 20.125 1 85.38 163 PHE B C 1
ATOM 4117 O O . PHE B 1 163 ? 4.699 11.586 19.734 1 85.38 163 PHE B O 1
ATOM 4124 N N . MET B 1 164 ? 3.273 10.617 21.141 1 88.62 164 MET B N 1
ATOM 4125 C CA . MET B 1 164 ? 3.195 11.867 21.906 1 88.62 164 MET B CA 1
ATOM 4126 C C . MET B 1 164 ? 4.48 12.102 22.688 1 88.62 164 MET B C 1
ATOM 4128 O O . MET B 1 164 ? 4.898 13.25 22.875 1 88.62 164 MET B O 1
ATOM 4132 N N . ASP B 1 165 ? 5.07 11 23.078 1 88 165 ASP B N 1
ATOM 4133 C CA . ASP B 1 165 ? 6.383 11.117 23.719 1 88 165 ASP B CA 1
ATOM 4134 C C . ASP B 1 165 ? 7.422 11.648 22.734 1 88 165 ASP B C 1
ATOM 4136 O O . ASP B 1 165 ? 8.305 12.422 23.109 1 88 165 ASP B O 1
ATOM 4140 N N . VAL B 1 166 ? 7.324 11.211 21.531 1 89.06 166 VAL B N 1
ATOM 4141 C CA . VAL B 1 166 ? 8.227 11.672 20.484 1 89.06 166 VAL B CA 1
ATOM 4142 C C . VAL B 1 166 ? 8.031 13.164 20.234 1 89.06 166 VAL B C 1
ATOM 4144 O O . VAL B 1 166 ? 9 13.922 20.203 1 89.06 166 VAL B O 1
ATOM 4147 N N . TYR B 1 167 ? 6.812 13.586 20.094 1 92.62 167 TYR B N 1
ATOM 4148 C CA . TYR B 1 167 ? 6.523 15 19.891 1 92.62 167 TYR B CA 1
ATOM 4149 C C . TYR B 1 167 ? 6.996 15.844 21.062 1 92.62 167 TYR B C 1
ATOM 4151 O O . TYR B 1 167 ? 7.488 16.953 20.875 1 92.62 167 TYR B O 1
ATOM 4159 N N . ALA B 1 168 ? 6.762 15.289 22.234 1 93.06 168 ALA B N 1
ATOM 4160 C CA . ALA B 1 168 ? 7.219 15.992 23.422 1 93.06 168 ALA B CA 1
ATOM 4161 C C . ALA B 1 168 ? 8.734 16.156 23.422 1 93.06 168 ALA B C 1
ATOM 4163 O O . ALA B 1 168 ? 9.258 17.219 23.781 1 93.06 168 ALA B O 1
ATOM 4164 N N . ALA B 1 169 ? 9.398 15.078 23.078 1 91.62 169 ALA B N 1
ATOM 4165 C CA . ALA B 1 169 ? 10.859 15.125 23.016 1 91.62 169 ALA B CA 1
ATOM 4166 C C . ALA B 1 169 ? 11.328 16.141 21.984 1 91.62 169 ALA B C 1
ATOM 4168 O O . ALA B 1 169 ? 12.273 16.906 22.234 1 91.62 169 ALA B O 1
ATOM 4169 N N . LEU B 1 170 ? 10.719 16.141 20.844 1 93.38 170 LEU B N 1
ATOM 4170 C CA . LEU B 1 170 ? 11.039 17.094 19.797 1 93.38 170 LEU B CA 1
ATOM 4171 C C . LEU B 1 170 ? 10.773 18.516 20.266 1 93.38 170 LEU B C 1
ATOM 4173 O O . LEU B 1 170 ? 11.555 19.438 19.984 1 93.38 170 LEU B O 1
ATOM 4177 N N . ALA B 1 171 ? 9.672 18.719 20.938 1 95.06 171 ALA B N 1
ATOM 4178 C CA . ALA B 1 171 ? 9.328 20.031 21.469 1 95.06 171 ALA B CA 1
ATOM 4179 C C . ALA B 1 171 ? 10.391 20.531 22.453 1 95.06 171 ALA B C 1
ATOM 4181 O O . ALA B 1 171 ? 10.812 21.688 22.391 1 95.06 171 ALA B O 1
ATOM 4182 N N . ARG B 1 172 ? 10.789 19.672 23.312 1 93.88 172 ARG B N 1
ATOM 4183 C CA . ARG B 1 172 ? 11.805 20.031 24.297 1 93.88 172 ARG B CA 1
ATOM 4184 C C . ARG B 1 172 ? 13.109 20.422 23.609 1 93.88 172 ARG B C 1
ATOM 4186 O O . ARG B 1 172 ? 13.773 21.375 24 1 93.88 172 ARG B O 1
ATOM 4193 N N . ALA B 1 173 ? 13.484 19.625 22.625 1 93.5 173 ALA B N 1
ATOM 4194 C CA . ALA B 1 173 ? 14.695 19.938 21.875 1 93.5 173 ALA B CA 1
ATOM 4195 C C . ALA B 1 173 ? 14.609 21.328 21.25 1 93.5 173 ALA B C 1
ATOM 4197 O O . ALA B 1 173 ? 15.57 22.094 21.281 1 93.5 173 ALA B O 1
ATOM 4198 N N . HIS B 1 174 ? 13.5 21.594 20.688 1 95.75 174 HIS B N 1
ATOM 4199 C CA . HIS B 1 174 ? 13.281 22.891 20.047 1 95.75 174 HIS B CA 1
ATOM 4200 C C . HIS B 1 174 ? 13.258 24.016 21.078 1 95.75 174 HIS B C 1
ATOM 4202 O O . HIS B 1 174 ? 13.805 25.094 20.844 1 95.75 174 HIS B O 1
ATOM 4208 N N . MET B 1 175 ? 12.602 23.844 22.219 1 96.25 175 MET B N 1
ATOM 4209 C CA . MET B 1 175 ? 12.57 24.797 23.328 1 96.25 175 MET B CA 1
ATOM 4210 C C . MET B 1 175 ? 13.977 25.125 23.797 1 96.25 175 MET B C 1
ATOM 4212 O O . MET B 1 175 ? 14.312 26.297 24.016 1 96.25 175 MET B O 1
ATOM 4216 N N . ASN B 1 176 ? 14.773 24.141 23.938 1 94.38 176 ASN B N 1
ATOM 4217 C CA . ASN B 1 176 ? 16.141 24.312 24.391 1 94.38 176 ASN B CA 1
ATOM 4218 C C . ASN B 1 176 ? 16.984 25.094 23.375 1 94.38 176 ASN B C 1
ATOM 4220 O O . ASN B 1 176 ? 17.781 25.953 23.75 1 94.38 176 ASN B O 1
ATOM 4224 N N . ALA B 1 177 ? 16.75 24.781 22.141 1 95.25 177 ALA B N 1
ATOM 4225 C CA . ALA B 1 177 ? 17.562 25.344 21.078 1 95.25 177 ALA B CA 1
ATOM 4226 C C . ALA B 1 177 ? 17.156 26.781 20.766 1 95.25 177 ALA B C 1
ATOM 4228 O O . ALA B 1 177 ? 18 27.625 20.453 1 95.25 177 ALA B O 1
ATOM 4229 N N . PHE B 1 178 ? 15.797 27.047 20.828 1 97.25 178 PHE B N 1
ATOM 4230 C CA . PHE B 1 178 ? 15.344 28.297 20.219 1 97.25 178 PHE B CA 1
ATOM 4231 C C . PHE B 1 178 ? 14.516 29.109 21.203 1 97.25 178 PHE B C 1
ATOM 4233 O O . PHE B 1 178 ? 14.117 30.234 20.922 1 97.25 178 PHE B O 1
ATOM 4240 N N . GLY B 1 179 ? 14.164 28.578 22.359 1 97.5 179 GLY B N 1
ATOM 4241 C CA . GLY B 1 179 ? 13.453 29.312 23.391 1 97.5 179 GLY B CA 1
ATOM 4242 C C . GLY B 1 179 ? 11.945 29.281 23.219 1 97.5 179 GLY B C 1
ATOM 4243 O O . GLY B 1 179 ? 11.227 30.094 23.812 1 97.5 179 GLY B O 1
ATOM 4244 N N . THR B 1 180 ? 11.438 28.375 22.438 1 97.38 180 THR B N 1
ATOM 4245 C CA . THR B 1 180 ? 9.992 28.188 22.297 1 97.38 180 THR B CA 1
ATOM 4246 C C . THR B 1 180 ? 9.359 27.938 23.672 1 97.38 180 THR B C 1
ATOM 4248 O O . THR B 1 180 ? 9.914 27.219 24.5 1 97.38 180 THR B O 1
ATOM 4251 N N . THR B 1 181 ? 8.18 28.516 23.891 1 98.12 181 THR B N 1
ATOM 4252 C CA . THR B 1 181 ? 7.562 28.406 25.203 1 98.12 181 THR B CA 1
ATOM 4253 C C . THR B 1 181 ? 6.312 27.531 25.156 1 98.12 181 THR B C 1
ATOM 4255 O O . THR B 1 181 ? 5.754 27.312 24.078 1 98.12 181 THR B O 1
ATOM 4258 N N . ARG B 1 182 ? 5.879 27.094 26.344 1 97.81 182 ARG B N 1
ATOM 4259 C CA . ARG B 1 182 ? 4.633 26.344 26.469 1 97.81 182 ARG B CA 1
ATOM 4260 C C . ARG B 1 182 ? 3.441 27.188 26.047 1 97.81 182 ARG B C 1
ATOM 4262 O O . ARG B 1 182 ? 2.473 26.672 25.484 1 97.81 182 ARG B O 1
ATOM 4269 N N . GLU B 1 183 ? 3.5 28.438 26.359 1 98.56 183 GLU B N 1
ATOM 4270 C CA . GLU B 1 183 ? 2.432 29.359 26 1 98.56 183 GLU B CA 1
ATOM 4271 C C . GLU B 1 183 ? 2.258 29.438 24.484 1 98.56 183 GLU B C 1
ATOM 4273 O O . GLU B 1 183 ? 1.133 29.516 23.984 1 98.56 183 GLU B O 1
ATOM 4278 N N . GLN B 1 184 ? 3.355 29.453 23.781 1 98.75 184 GLN B N 1
ATOM 4279 C CA . GLN B 1 184 ? 3.311 29.484 22.328 1 98.75 184 GLN B CA 1
ATOM 4280 C C . GLN B 1 184 ? 2.666 28.219 21.766 1 98.75 184 GLN B C 1
ATOM 4282 O O . GLN B 1 184 ? 1.893 28.281 20.812 1 98.75 184 GLN B O 1
ATOM 4287 N N . LEU B 1 185 ? 2.977 27.062 22.328 1 98.75 185 LEU B N 1
ATOM 4288 C CA . LEU B 1 185 ? 2.332 25.828 21.938 1 98.75 185 LEU B CA 1
ATOM 4289 C C . LEU B 1 185 ? 0.836 25.859 22.234 1 98.75 185 LEU B C 1
ATOM 4291 O O . LEU B 1 185 ? 0.029 25.406 21.422 1 98.75 185 LEU B O 1
ATOM 4295 N N . ALA B 1 186 ? 0.475 26.406 23.375 1 98.81 186 ALA B N 1
ATOM 4296 C CA . ALA B 1 186 ? -0.93 26.531 23.766 1 98.81 186 ALA B CA 1
ATOM 4297 C C . ALA B 1 186 ? -1.673 27.484 22.828 1 98.81 186 ALA B C 1
ATOM 4299 O O . ALA B 1 186 ? -2.854 27.266 22.531 1 98.81 186 ALA B O 1
ATOM 4300 N N . LEU B 1 187 ? -0.998 28.5 22.375 1 98.81 187 LEU B N 1
ATOM 4301 C CA . LEU B 1 187 ? -1.594 29.438 21.422 1 98.81 187 LEU B CA 1
ATOM 4302 C C . LEU B 1 187 ? -1.985 28.719 20.141 1 98.81 187 LEU B C 1
ATOM 4304 O O . LEU B 1 187 ? -3.039 29 19.562 1 98.81 187 LEU B O 1
ATOM 4308 N N . ILE B 1 188 ? -1.115 27.844 19.688 1 98.88 188 ILE B N 1
ATOM 4309 C CA . ILE B 1 188 ? -1.392 27.094 18.469 1 98.88 188 ILE B CA 1
ATOM 4310 C C . ILE B 1 188 ? -2.623 26.203 18.672 1 98.88 188 ILE B C 1
ATOM 4312 O O . ILE B 1 188 ? -3.518 26.172 17.828 1 98.88 188 ILE B O 1
ATOM 4316 N N . ALA B 1 189 ? -2.658 25.5 19.781 1 98.88 189 ALA B N 1
ATOM 4317 C CA . ALA B 1 189 ? -3.809 24.656 20.078 1 98.88 189 ALA B CA 1
ATOM 4318 C C . ALA B 1 189 ? -5.086 25.484 20.203 1 98.88 189 ALA B C 1
ATOM 4320 O O . ALA B 1 189 ? -6.141 25.078 19.703 1 98.88 189 ALA B O 1
ATOM 4321 N N . SER B 1 190 ? -5.008 26.594 20.906 1 98.88 190 SER B N 1
ATOM 4322 C CA . SER B 1 190 ? -6.164 27.469 21.047 1 98.88 190 SER B CA 1
ATOM 4323 C C . SER B 1 190 ? -6.688 27.922 19.688 1 98.88 190 SER B C 1
ATOM 4325 O O . SER B 1 190 ? -7.895 27.891 19.438 1 98.88 190 SER B O 1
ATOM 4327 N N . LYS B 1 191 ? -5.801 28.344 18.859 1 98.75 191 LYS B N 1
ATOM 4328 C CA . LYS B 1 191 ? -6.145 28.75 17.5 1 98.75 191 LYS B CA 1
ATOM 4329 C C . LYS B 1 191 ? -6.855 27.609 16.75 1 98.75 191 LYS B C 1
ATOM 4331 O O . LYS B 1 191 ? -7.887 27.844 16.109 1 98.75 191 LYS B O 1
ATOM 4336 N N . ASN B 1 192 ? -6.324 26.422 16.797 1 98.81 192 ASN B N 1
ATOM 4337 C CA . ASN B 1 192 ? -6.902 25.297 16.062 1 98.81 192 ASN B CA 1
ATOM 4338 C C . ASN B 1 192 ? -8.281 24.938 16.594 1 98.81 192 ASN B C 1
ATOM 4340 O O . ASN B 1 192 ? -9.18 24.594 15.828 1 98.81 192 ASN B O 1
ATOM 4344 N N . HIS B 1 193 ? -8.477 24.969 17.891 1 98.81 193 HIS B N 1
ATOM 4345 C CA . HIS B 1 193 ? -9.789 24.734 18.484 1 98.81 193 HIS B CA 1
ATOM 4346 C C . HIS B 1 193 ? -10.789 25.797 18.062 1 98.81 193 HIS B C 1
ATOM 4348 O O . HIS B 1 193 ? -11.961 25.516 17.828 1 98.81 193 HIS B O 1
ATOM 4354 N N . GLU B 1 194 ? -10.344 27.016 18 1 98.62 194 GLU B N 1
ATOM 4355 C CA . GLU B 1 194 ? -11.195 28.094 17.516 1 98.62 194 GLU B CA 1
ATOM 4356 C C . GLU B 1 194 ? -11.578 27.875 16.062 1 98.62 194 GLU B C 1
ATOM 4358 O O . GLU B 1 194 ? -12.742 28.031 15.688 1 98.62 194 GLU B O 1
ATOM 4363 N N . HIS B 1 195 ? -10.586 27.547 15.211 1 98.75 195 HIS B N 1
ATOM 4364 C CA . HIS B 1 195 ? -10.82 27.312 13.789 1 98.75 195 HIS B CA 1
ATOM 4365 C C . HIS B 1 195 ? -11.867 26.219 13.578 1 98.75 195 HIS B C 1
ATOM 4367 O O . HIS B 1 195 ? -12.609 26.25 12.594 1 98.75 195 HIS B O 1
ATOM 4373 N N . ALA B 1 196 ? -11.984 25.25 14.469 1 98.62 196 ALA B N 1
ATOM 4374 C CA . ALA B 1 196 ? -12.812 24.062 14.297 1 98.62 196 ALA B CA 1
ATOM 4375 C C . ALA B 1 196 ? -14.281 24.375 14.609 1 98.62 196 ALA B C 1
ATOM 4377 O O . ALA B 1 196 ? -15.172 23.594 14.242 1 98.62 196 ALA B O 1
ATOM 4378 N N . VAL B 1 197 ? -14.547 25.469 15.266 1 98.5 197 VAL B N 1
ATOM 4379 C CA . VAL B 1 197 ? -15.875 25.797 15.773 1 98.5 197 VAL B CA 1
ATOM 4380 C C . VAL B 1 197 ? -16.891 25.75 14.633 1 98.5 197 VAL B C 1
ATOM 4382 O O . VAL B 1 197 ? -18 25.234 14.797 1 98.5 197 VAL B O 1
ATOM 4385 N N . HIS B 1 198 ? -16.516 26.25 13.484 1 97.38 198 HIS B N 1
ATOM 4386 C CA . HIS B 1 198 ? -17.469 26.375 12.383 1 97.38 198 HIS B CA 1
ATOM 4387 C C . HIS B 1 198 ? -17.234 25.281 11.352 1 97.38 198 HIS B C 1
ATOM 4389 O O . HIS B 1 198 ? -17.719 25.375 10.211 1 97.38 198 HIS B O 1
ATOM 4395 N N . ASN B 1 199 ? -16.469 24.297 11.602 1 98.56 199 ASN B N 1
ATOM 4396 C CA . ASN B 1 199 ? -16.312 23.125 10.766 1 98.56 199 ASN B CA 1
ATOM 4397 C C . ASN B 1 199 ? -17.266 22 11.18 1 98.56 199 ASN B C 1
ATOM 4399 O O . ASN B 1 199 ? -16.984 21.281 12.133 1 98.56 199 ASN B O 1
ATOM 4403 N N . PRO B 1 200 ? -18.344 21.828 10.461 1 97.81 200 PRO B N 1
ATOM 4404 C CA . PRO B 1 200 ? -19.359 20.875 10.898 1 97.81 200 PRO B CA 1
ATOM 4405 C C . PRO B 1 200 ? -18.859 19.438 10.883 1 97.81 200 PRO B C 1
ATOM 4407 O O . PRO B 1 200 ? -19.484 18.547 11.461 1 97.81 200 PRO B O 1
ATOM 4410 N N . LEU B 1 201 ? -17.719 19.156 10.297 1 98.62 201 LEU B N 1
ATOM 4411 C CA . LEU B 1 201 ? -17.219 17.781 10.172 1 98.62 201 LEU B CA 1
ATOM 4412 C C . LEU B 1 201 ? -16.141 17.516 11.203 1 98.62 201 LEU B C 1
ATOM 4414 O O . LEU B 1 201 ? -15.57 16.422 11.234 1 98.62 201 LEU B O 1
ATOM 4418 N N . ALA B 1 202 ? -15.852 18.469 12.078 1 98.75 202 ALA B N 1
ATOM 4419 C CA . ALA B 1 202 ? -14.758 18.359 13.031 1 98.75 202 ALA B CA 1
ATOM 4420 C C . ALA B 1 202 ? -15.172 17.531 14.242 1 98.75 202 ALA B C 1
ATOM 4422 O O . ALA B 1 202 ? -16.328 17.531 14.648 1 98.75 202 ALA B O 1
ATOM 4423 N N . HIS B 1 203 ? -14.203 16.828 14.836 1 98.56 203 HIS B N 1
ATOM 4424 C CA . HIS B 1 203 ? -14.344 16.016 16.047 1 98.56 203 HIS B CA 1
ATOM 4425 C C . HIS B 1 203 ? -14.727 16.891 17.234 1 98.56 203 HIS B C 1
ATOM 4427 O O . HIS B 1 203 ? -15.656 16.562 17.984 1 98.56 203 HIS B O 1
ATOM 4433 N N . PHE B 1 204 ? -13.961 17.984 17.484 1 98.38 204 PHE B N 1
ATOM 4434 C CA . PHE B 1 204 ? -14.242 18.984 18.5 1 98.38 204 PHE B CA 1
ATOM 4435 C C . PHE B 1 204 ? -14.586 20.328 17.859 1 98.38 204 PHE B C 1
ATOM 4437 O O . PHE B 1 204 ? -13.906 20.766 16.938 1 98.38 204 PHE B O 1
ATOM 4444 N N . ARG B 1 205 ? -15.641 21 18.391 1 98.31 205 ARG B N 1
ATOM 4445 C CA . ARG B 1 205 ? -16.062 22.281 17.812 1 98.31 205 ARG B CA 1
ATOM 4446 C C . ARG B 1 205 ? -16.281 23.328 18.906 1 98.31 205 ARG B C 1
ATOM 4448 O O . ARG B 1 205 ? -17.25 24.094 18.859 1 98.31 205 ARG B O 1
ATOM 4455 N N . ALA B 1 206 ? -15.375 23.297 19.828 1 98.19 206 ALA B N 1
ATOM 4456 C CA . ALA B 1 206 ? -15.438 24.25 20.922 1 98.19 206 ALA B CA 1
ATOM 4457 C C . ALA B 1 206 ? -14.125 25.016 21.047 1 98.19 206 ALA B C 1
ATOM 4459 O O . ALA B 1 206 ? -13.047 24.453 20.906 1 98.19 206 ALA B O 1
ATOM 4460 N N . GLU B 1 207 ? -14.25 26.234 21.391 1 98.38 207 GLU B N 1
ATOM 4461 C CA . GLU B 1 207 ? -13.062 27.047 21.672 1 98.38 207 GLU B CA 1
ATOM 4462 C C . GLU B 1 207 ? -12.43 26.656 23 1 98.38 207 GLU B C 1
ATOM 4464 O O . GLU B 1 207 ? -13.117 26.156 23.906 1 98.38 207 GLU B O 1
ATOM 4469 N N . MET B 1 208 ? -11.188 26.844 23.078 1 98.56 208 MET B N 1
ATOM 4470 C CA . MET B 1 208 ? -10.445 26.688 24.312 1 98.56 208 MET B CA 1
ATOM 4471 C C . MET B 1 208 ? -9.414 27.797 24.484 1 98.56 208 MET B C 1
ATOM 4473 O O . MET B 1 208 ? -8.656 28.094 23.562 1 98.56 208 MET B O 1
ATOM 4477 N N . SER B 1 209 ? -9.367 28.406 25.688 1 98.56 209 SER B N 1
ATOM 4478 C CA . SER B 1 209 ? -8.398 29.484 25.938 1 98.56 209 SER B CA 1
ATOM 4479 C C . SER B 1 209 ? -7.008 28.906 26.203 1 98.56 209 SER B C 1
ATOM 4481 O O . SER B 1 209 ? -6.863 27.734 26.516 1 98.56 209 SER B O 1
ATOM 4483 N N . VAL B 1 210 ? -6.051 29.797 26.047 1 98.69 210 VAL B N 1
ATOM 4484 C CA . VAL B 1 210 ? -4.672 29.422 26.344 1 98.69 210 VAL B CA 1
ATOM 4485 C C . VAL B 1 210 ? -4.551 28.953 27.781 1 98.69 210 VAL B C 1
ATOM 4487 O O . VAL B 1 210 ? -3.881 27.953 28.062 1 98.69 210 VAL B O 1
ATOM 4490 N N . GLU B 1 211 ? -5.191 29.641 28.703 1 98.69 211 GLU B N 1
ATOM 4491 C CA . GLU B 1 211 ? -5.152 29.297 30.125 1 98.69 211 GLU B CA 1
ATOM 4492 C C . GLU B 1 211 ? -5.738 27.922 30.375 1 98.69 211 GLU B C 1
ATOM 4494 O O . GLU B 1 211 ? -5.164 27.125 31.125 1 98.69 211 GLU B O 1
ATOM 4499 N N . GLU B 1 212 ? -6.84 27.641 29.797 1 98.62 212 GLU B N 1
ATOM 4500 C CA . GLU B 1 212 ? -7.473 26.344 29.922 1 98.62 212 GLU B CA 1
ATOM 4501 C C . GLU B 1 212 ? -6.57 25.219 29.406 1 98.62 212 GLU B C 1
ATOM 4503 O O . GLU B 1 212 ? -6.48 24.156 30.016 1 98.62 212 GLU B O 1
ATOM 4508 N N . ILE B 1 213 ? -5.941 25.5 28.297 1 98.69 213 ILE B N 1
ATOM 4509 C CA . ILE B 1 213 ? -5.094 24.5 27.625 1 98.69 213 ILE B CA 1
ATOM 4510 C C . ILE B 1 213 ? -3.865 24.219 28.484 1 98.69 213 ILE B C 1
ATOM 4512 O O . ILE B 1 213 ? -3.484 23.062 28.672 1 98.69 213 ILE B O 1
ATOM 4516 N N . LEU B 1 214 ? -3.266 25.266 29.047 1 98.38 214 LEU B N 1
ATOM 4517 C CA . LEU B 1 214 ? -2.084 25.109 29.891 1 98.38 214 LEU B CA 1
ATOM 4518 C C . LEU B 1 214 ? -2.434 24.391 31.188 1 98.38 214 LEU B C 1
ATOM 4520 O O . LEU B 1 214 ? -1.601 23.672 31.75 1 98.38 214 LEU B O 1
ATOM 4524 N N . ALA B 1 215 ? -3.664 24.531 31.625 1 98.06 215 ALA B N 1
ATOM 4525 C CA . ALA B 1 215 ? -4.109 23.953 32.906 1 98.06 215 ALA B CA 1
ATOM 4526 C C . ALA B 1 215 ? -4.609 22.516 32.719 1 98.06 215 ALA B C 1
ATOM 4528 O O . ALA B 1 215 ? -4.82 21.797 33.688 1 98.06 215 ALA B O 1
ATOM 4529 N N . ALA B 1 216 ? -4.777 22.141 31.453 1 97.81 216 ALA B N 1
ATOM 4530 C CA . ALA B 1 216 ? -5.34 20.828 31.156 1 97.81 216 ALA B CA 1
ATOM 4531 C C . ALA B 1 216 ? -4.383 19.719 31.594 1 97.81 216 ALA B C 1
ATOM 4533 O O . ALA B 1 216 ? -3.24 19.984 31.969 1 97.81 216 ALA B O 1
ATOM 4534 N N . ARG B 1 217 ? -4.891 18.469 31.578 1 95.38 217 ARG B N 1
ATOM 4535 C CA . ARG B 1 217 ? -4.109 17.312 31.984 1 95.38 217 ARG B CA 1
ATOM 4536 C C . ARG B 1 217 ? -2.855 17.172 31.125 1 95.38 217 ARG B C 1
ATOM 4538 O O . ARG B 1 217 ? -2.928 17.25 29.891 1 95.38 217 ARG B O 1
ATOM 4545 N N . PRO B 1 218 ? -1.689 16.953 31.75 1 93.19 218 PRO B N 1
ATOM 4546 C CA . PRO B 1 218 ? -0.464 16.719 30.984 1 93.19 218 PRO B CA 1
ATOM 4547 C C . PRO B 1 218 ? -0.46 15.383 30.25 1 93.19 218 PRO B C 1
ATOM 4549 O O . PRO B 1 218 ? -0.954 14.383 30.781 1 93.19 218 PRO B O 1
ATOM 4552 N N . VAL B 1 219 ? 0.026 15.344 29.047 1 91.38 219 VAL B N 1
ATOM 4553 C CA . VAL B 1 219 ? 0.259 14.109 28.297 1 91.38 219 VAL B CA 1
ATOM 4554 C C . VAL B 1 219 ? 1.727 13.703 28.422 1 91.38 219 VAL B C 1
ATOM 4556 O O . VAL B 1 219 ? 2.045 12.664 29 1 91.38 219 VAL B O 1
ATOM 4559 N N . SER B 1 220 ? 2.537 14.383 27.984 1 86.69 220 SER B N 1
ATOM 4560 C CA . SER B 1 220 ? 3.992 14.305 28.047 1 86.69 220 SER B CA 1
ATOM 4561 C C . SER B 1 220 ? 4.629 15.688 27.969 1 86.69 220 SER B C 1
ATOM 4563 O O . SER B 1 220 ? 4.379 16.438 27.031 1 86.69 220 SER B O 1
ATOM 4565 N N . GLY B 1 221 ? 5.176 15.961 29.047 1 79.5 221 GLY B N 1
ATOM 4566 C CA . GLY B 1 221 ? 5.621 17.344 29.031 1 79.5 221 GLY B CA 1
ATOM 4567 C C . GLY B 1 221 ? 6.43 17.703 27.797 1 79.5 221 GLY B C 1
ATOM 4568 O O . GLY B 1 221 ? 7.477 17.094 27.547 1 79.5 221 GLY B O 1
ATOM 4569 N N . PRO B 1 222 ? 6.18 19.109 27.422 1 92.75 222 PRO B N 1
ATOM 4570 C CA . PRO B 1 222 ? 5.363 20.281 27.734 1 92.75 222 PRO B CA 1
ATOM 4571 C C . PRO B 1 222 ? 3.928 20.156 27.234 1 92.75 222 PRO B C 1
ATOM 4573 O O . PRO B 1 222 ? 3.137 21.094 27.375 1 92.75 222 PRO B O 1
ATOM 4576 N N . LEU B 1 223 ? 3.49 19.016 26.688 1 95.88 223 LEU B N 1
ATOM 4577 C CA . LEU B 1 223 ? 2.217 18.891 25.984 1 95.88 223 LEU B CA 1
ATOM 4578 C C . LEU B 1 223 ? 1.101 18.516 26.953 1 95.88 223 LEU B C 1
ATOM 4580 O O . LEU B 1 223 ? 1.301 17.688 27.844 1 95.88 223 LEU B O 1
ATOM 4584 N N . THR B 1 224 ? -0.037 19.203 26.797 1 96.88 224 THR B N 1
ATOM 4585 C CA . THR B 1 224 ? -1.271 18.828 27.484 1 96.88 224 THR B CA 1
ATOM 4586 C C . THR B 1 224 ? -2.268 18.203 26.5 1 96.88 224 THR B C 1
ATOM 4588 O O . THR B 1 224 ? -2.049 18.234 25.281 1 96.88 224 THR B O 1
ATOM 4591 N N . VAL B 1 225 ? -3.385 17.688 26.984 1 96.44 225 VAL B N 1
ATOM 4592 C CA . VAL B 1 225 ? -4.336 16.891 26.219 1 96.44 225 VAL B CA 1
ATOM 4593 C C . VAL B 1 225 ? -4.875 17.703 25.047 1 96.44 225 VAL B C 1
ATOM 4595 O O . VAL B 1 225 ? -4.887 17.25 23.906 1 96.44 225 VAL B O 1
ATOM 4598 N N . PRO B 1 226 ? -5.258 18.984 25.188 1 98 226 PRO B N 1
ATOM 4599 C CA . PRO B 1 226 ? -5.84 19.734 24.078 1 98 226 PRO B CA 1
ATOM 4600 C C . PRO B 1 226 ? -4.805 20.094 23.016 1 98 226 PRO B C 1
ATOM 4602 O O . PRO B 1 226 ? -5.164 20.562 21.922 1 98 226 PRO B O 1
ATOM 4605 N N . MET B 1 227 ? -3.482 19.906 23.375 1 98.19 227 MET B N 1
ATOM 4606 C CA . MET B 1 227 ? -2.412 20.156 22.406 1 98.19 227 MET B CA 1
ATOM 4607 C C . MET B 1 227 ? -2.164 18.938 21.531 1 98.19 227 MET B C 1
ATOM 4609 O O . MET B 1 227 ? -1.336 18.984 20.609 1 98.19 227 MET B O 1
ATOM 4613 N N . CYS B 1 228 ? -2.9 17.844 21.812 1 97 228 CYS B N 1
ATOM 4614 C CA . CYS B 1 228 ? -2.66 16.562 21.141 1 97 228 CYS B CA 1
ATOM 4615 C C . CYS B 1 228 ? -3.908 16.094 20.406 1 97 228 CYS B C 1
ATOM 4617 O O . CYS B 1 228 ? -5.023 16.25 20.891 1 97 228 CYS B O 1
ATOM 4619 N N . ALA B 1 229 ? -3.68 15.539 19.203 1 96.81 229 ALA B N 1
ATOM 4620 C CA . ALA B 1 229 ? -4.801 15.031 18.406 1 96.81 229 ALA B CA 1
ATOM 4621 C C . ALA B 1 229 ? -5.512 13.898 19.141 1 96.81 229 ALA B C 1
ATOM 4623 O O . ALA B 1 229 ? -4.871 13.07 19.797 1 96.81 229 ALA B O 1
ATOM 4624 N N . PRO B 1 230 ? -6.812 13.836 19.078 1 95.06 230 PRO B N 1
ATOM 4625 C CA . PRO B 1 230 ? -7.578 12.75 19.688 1 95.06 230 PRO B CA 1
ATOM 4626 C C . PRO B 1 230 ? -7.535 11.461 18.859 1 95.06 230 PRO B C 1
ATOM 4628 O O . PRO B 1 230 ? -7.141 11.484 17.688 1 95.06 230 PRO B O 1
ATOM 4631 N N . LEU B 1 231 ? -7.902 10.359 19.531 1 94.56 231 LEU B N 1
ATOM 4632 C CA . LEU B 1 231 ? -8.242 9.172 18.75 1 94.56 231 LEU B CA 1
ATOM 4633 C C . LEU B 1 231 ? -9.523 9.391 17.969 1 94.56 231 LEU B C 1
ATOM 4635 O O . LEU B 1 231 ? -10.586 9.625 18.547 1 94.56 231 LEU B O 1
ATOM 4639 N N . THR B 1 232 ? -9.398 9.375 16.672 1 97.81 232 THR B N 1
ATOM 4640 C CA . THR B 1 232 ? -10.5 9.789 15.812 1 97.81 232 THR B CA 1
ATOM 4641 C C . THR B 1 232 ? -10.844 8.703 14.789 1 97.81 232 THR B C 1
ATOM 4643 O O . THR B 1 232 ? -9.945 8.047 14.266 1 97.81 232 THR B O 1
ATOM 4646 N N . ASP B 1 233 ? -12.148 8.453 14.562 1 98.62 233 ASP B N 1
ATOM 4647 C CA . ASP B 1 233 ? -12.664 7.637 13.469 1 98.62 233 ASP B CA 1
ATOM 4648 C C . ASP B 1 233 ? -13.125 8.508 12.297 1 98.62 233 ASP B C 1
ATOM 4650 O O . ASP B 1 233 ? -13.672 9.594 12.508 1 98.62 233 ASP B O 1
ATOM 4654 N N . GLY B 1 234 ? -12.867 8.062 11.094 1 98.81 234 GLY B N 1
ATOM 4655 C CA . GLY B 1 234 ? -13.336 8.812 9.938 1 98.81 234 GLY B CA 1
ATOM 4656 C C . GLY B 1 234 ? -12.75 8.328 8.625 1 98.81 234 GLY B C 1
ATOM 4657 O O . GLY B 1 234 ? -11.938 7.402 8.609 1 98.81 234 GLY B O 1
ATOM 4658 N N . ALA B 1 235 ? -13.266 8.852 7.547 1 98.94 235 ALA B N 1
ATOM 4659 C CA . ALA B 1 235 ? -12.789 8.539 6.203 1 98.94 235 ALA B CA 1
ATOM 4660 C C . ALA B 1 235 ? -12.844 9.773 5.305 1 98.94 235 ALA B C 1
ATOM 4662 O O . ALA B 1 235 ? -13.578 10.727 5.594 1 98.94 235 ALA B O 1
ATOM 4663 N N . SER B 1 236 ? -12.039 9.797 4.34 1 98.94 236 SER B N 1
ATOM 4664 C CA . SER B 1 236 ? -12.016 10.82 3.295 1 98.94 236 SER B CA 1
ATOM 4665 C C . SER B 1 236 ? -11.648 10.211 1.942 1 98.94 236 SER B C 1
ATOM 4667 O O . SER B 1 236 ? -11.039 9.148 1.877 1 98.94 236 SER B O 1
ATOM 4669 N N . ALA B 1 237 ? -12.094 10.812 0.868 1 98.94 237 ALA B N 1
ATOM 4670 C CA . ALA B 1 237 ? -11.867 10.312 -0.486 1 98.94 237 ALA B CA 1
ATOM 4671 C C . ALA B 1 237 ? -11.688 11.461 -1.471 1 98.94 237 ALA B C 1
ATOM 4673 O O . ALA B 1 237 ? -12.219 12.555 -1.26 1 98.94 237 ALA B O 1
ATOM 4674 N N . VAL B 1 238 ? -10.914 11.242 -2.508 1 98.94 238 VAL B N 1
ATOM 4675 C CA . VAL B 1 238 ? -10.625 12.234 -3.537 1 98.94 238 VAL B CA 1
ATOM 4676 C C . VAL B 1 238 ? -10.664 11.578 -4.914 1 98.94 238 VAL B C 1
ATOM 4678 O O . VAL B 1 238 ? -10.117 10.492 -5.105 1 98.94 238 VAL B O 1
ATOM 4681 N N . VAL B 1 239 ? -11.344 12.148 -5.887 1 98.94 239 VAL B N 1
ATOM 4682 C CA . VAL B 1 239 ? -11.305 11.734 -7.285 1 98.94 239 VAL B CA 1
ATOM 4683 C C . VAL B 1 239 ? -10.281 12.578 -8.039 1 98.94 239 VAL B C 1
ATOM 4685 O O . VAL B 1 239 ? -10.367 13.805 -8.062 1 98.94 239 VAL B O 1
ATOM 4688 N N . VAL B 1 240 ? -9.305 11.914 -8.625 1 98.88 240 VAL B N 1
ATOM 4689 C CA . VAL B 1 240 ? -8.234 12.539 -9.398 1 98.88 240 VAL B CA 1
ATOM 4690 C C . VAL B 1 240 ? -8.43 12.234 -10.883 1 98.88 240 VAL B C 1
ATOM 4692 O O . VAL B 1 240 ? -8.828 11.117 -11.25 1 98.88 240 VAL B O 1
ATOM 4695 N N . CYS B 1 241 ? -8.102 13.195 -11.773 1 98.5 241 CYS B N 1
ATOM 4696 C CA . CYS B 1 241 ? -8.289 12.906 -13.195 1 98.5 241 CYS B CA 1
ATOM 4697 C C . CYS B 1 241 ? -7.348 13.742 -14.055 1 98.5 241 CYS B C 1
ATOM 4699 O O . CYS B 1 241 ? -6.738 14.695 -13.562 1 98.5 241 CYS B O 1
ATOM 4701 N N . ASN B 1 242 ? -7.113 13.32 -15.25 1 97.88 242 ASN B N 1
ATOM 4702 C CA . ASN B 1 242 ? -6.441 14.125 -16.266 1 97.88 242 ASN B CA 1
ATOM 4703 C C . ASN B 1 242 ? -7.441 14.883 -17.141 1 97.88 242 ASN B C 1
ATOM 4705 O O . ASN B 1 242 ? -8.625 14.961 -16.797 1 97.88 242 ASN B O 1
ATOM 4709 N N . ALA B 1 243 ? -6.969 15.539 -18.203 1 97.19 243 ALA B N 1
ATOM 4710 C CA . ALA B 1 243 ? -7.816 16.359 -19.062 1 97.19 243 ALA B CA 1
ATOM 4711 C C . ALA B 1 243 ? -8.922 15.523 -19.703 1 97.19 243 ALA B C 1
ATOM 4713 O O . ALA B 1 243 ? -10.062 15.977 -19.828 1 97.19 243 ALA B O 1
ATOM 4714 N N . ALA B 1 244 ? -8.578 14.336 -20.203 1 97.31 244 ALA B N 1
ATOM 4715 C CA . ALA B 1 244 ? -9.57 13.453 -20.812 1 97.31 244 ALA B CA 1
ATOM 4716 C C . ALA B 1 244 ? -10.648 13.062 -19.797 1 97.31 244 ALA B C 1
ATOM 4718 O O . ALA B 1 244 ? -11.828 12.977 -20.141 1 97.31 244 ALA B O 1
ATOM 4719 N N . GLY B 1 245 ? -10.242 12.805 -18.562 1 97.62 245 GLY B N 1
ATOM 4720 C CA . GLY B 1 245 ? -11.195 12.492 -17.5 1 97.62 245 GLY B CA 1
ATOM 4721 C C . GLY B 1 245 ? -12.133 13.648 -17.172 1 97.62 245 GLY B C 1
ATOM 4722 O O . GLY B 1 245 ? -13.32 13.438 -16.938 1 97.62 245 GLY B O 1
ATOM 4723 N N . LEU B 1 246 ? -11.625 14.844 -17.141 1 96.94 246 LEU B N 1
ATOM 4724 C CA . LEU B 1 246 ? -12.438 16.016 -16.844 1 96.94 246 LEU B CA 1
ATOM 4725 C C . LEU B 1 246 ? -13.617 16.125 -17.812 1 96.94 246 LEU B C 1
ATOM 4727 O O . LEU B 1 246 ? -14.711 16.531 -17.422 1 96.94 246 LEU B O 1
ATOM 4731 N N . LYS B 1 247 ? -13.391 15.773 -19 1 96.25 247 LYS B N 1
ATOM 4732 C CA . LYS B 1 247 ? -14.414 15.883 -20.031 1 96.25 247 LYS B CA 1
ATOM 4733 C C . LYS B 1 247 ? -15.562 14.906 -19.781 1 96.25 247 LYS B C 1
ATOM 4735 O O . LYS B 1 247 ? -16.656 15.07 -20.328 1 96.25 247 LYS B O 1
ATOM 4740 N N . ARG B 1 248 ? -15.281 13.945 -19.016 1 95.75 248 ARG B N 1
ATOM 4741 C CA . ARG B 1 248 ? -16.281 12.906 -18.766 1 95.75 248 ARG B CA 1
ATOM 4742 C C . ARG B 1 248 ? -17.047 13.195 -17.484 1 95.75 248 ARG B C 1
ATOM 4744 O O . ARG B 1 248 ? -17.969 12.461 -17.125 1 95.75 248 ARG B O 1
ATOM 4751 N N . LEU B 1 249 ? -16.656 14.234 -16.781 1 95.25 249 LEU B N 1
ATOM 4752 C CA . LEU B 1 249 ? -17.281 14.562 -15.5 1 95.25 249 LEU B CA 1
ATOM 4753 C C . LEU B 1 249 ? -18.359 15.625 -15.664 1 95.25 249 LEU B C 1
ATOM 4755 O O . LEU B 1 249 ? -18.203 16.547 -16.469 1 95.25 249 LEU B O 1
ATOM 4759 N N . ASP B 1 250 ? -19.359 15.539 -14.852 1 90.81 250 ASP B N 1
ATOM 4760 C CA . ASP B 1 250 ? -20.469 16.484 -14.93 1 90.81 250 ASP B CA 1
ATOM 4761 C C . ASP B 1 250 ? -20.422 17.484 -13.789 1 90.81 250 ASP B C 1
ATOM 4763 O O . ASP B 1 250 ? -20.484 17.109 -12.617 1 90.81 250 ASP B O 1
ATOM 4767 N N . GLY B 1 251 ? -20.359 18.766 -14.148 1 86.19 251 GLY B N 1
ATOM 4768 C CA . GLY B 1 251 ? -20.5 19.828 -13.164 1 86.19 251 GLY B CA 1
ATOM 4769 C C . GLY B 1 251 ? -19.344 19.922 -12.188 1 86.19 251 GLY B C 1
ATOM 4770 O O . GLY B 1 251 ? -19.5 20.406 -11.07 1 86.19 251 GLY B O 1
ATOM 4771 N N . SER B 1 252 ? -18.344 19.359 -12.477 1 86.19 252 SER B N 1
ATOM 4772 C CA . SER B 1 252 ? -17.203 19.391 -11.578 1 86.19 252 SER B CA 1
ATOM 4773 C C . SER B 1 252 ? -16.562 20.781 -11.578 1 86.19 252 SER B C 1
ATOM 4775 O O . SER B 1 252 ? -16.594 21.484 -12.578 1 86.19 252 SER B O 1
ATOM 4777 N N . ARG B 1 253 ? -16.094 21.219 -10.43 1 95.44 253 ARG B N 1
ATOM 4778 C CA . ARG B 1 253 ? -15.234 22.375 -10.258 1 95.44 253 ARG B CA 1
ATOM 4779 C C . ARG B 1 253 ? -13.812 21.969 -9.891 1 95.44 253 ARG B C 1
ATOM 4781 O O . ARG B 1 253 ? -13.398 22.078 -8.742 1 95.44 253 ARG B O 1
ATOM 4788 N N . PRO B 1 254 ? -13.078 21.594 -10.891 1 98.06 254 PRO B N 1
ATOM 4789 C CA . PRO B 1 254 ? -11.781 20.953 -10.664 1 98.06 254 PRO B CA 1
ATOM 4790 C C . PRO B 1 254 ? -10.742 21.891 -10.078 1 98.06 254 PRO B C 1
ATOM 4792 O O . PRO B 1 254 ? -10.758 23.094 -10.367 1 98.06 254 PRO B O 1
ATOM 4795 N N . ILE B 1 255 ? -9.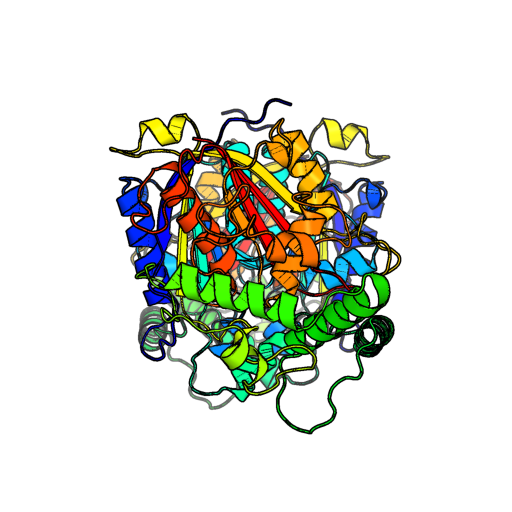852 21.375 -9.219 1 98.81 255 ILE B N 1
ATOM 4796 C CA . ILE B 1 255 ? -8.711 22.078 -8.664 1 98.81 255 ILE B CA 1
ATOM 4797 C C . ILE B 1 255 ? -7.414 21.469 -9.188 1 98.81 255 ILE B C 1
ATOM 4799 O O . ILE B 1 255 ? -7.215 20.25 -9.094 1 98.81 255 ILE B O 1
ATOM 4803 N N . ARG B 1 256 ? -6.543 22.312 -9.664 1 98.5 256 ARG B N 1
ATOM 4804 C CA . ARG B 1 256 ? -5.305 21.828 -10.273 1 98.5 256 ARG B CA 1
ATOM 4805 C C . ARG B 1 256 ? -4.32 21.359 -9.211 1 98.5 256 ARG B C 1
ATOM 4807 O O . ARG B 1 256 ? -4.184 22 -8.156 1 98.5 256 ARG B O 1
ATOM 4814 N N . ILE B 1 257 ? -3.695 20.234 -9.453 1 98.75 257 ILE B N 1
ATOM 4815 C CA . ILE B 1 257 ? -2.57 19.797 -8.641 1 98.75 257 ILE B CA 1
ATOM 4816 C C . ILE B 1 257 ? -1.267 20.328 -9.219 1 98.75 257 ILE B C 1
ATOM 4818 O O . ILE B 1 257 ? -0.849 19.922 -10.305 1 98.75 257 ILE B O 1
ATOM 4822 N N . LEU B 1 258 ? -0.612 21.188 -8.484 1 98.5 258 LEU B N 1
ATOM 4823 C CA . LEU B 1 258 ? 0.591 21.844 -8.977 1 98.5 258 LEU B CA 1
ATOM 4824 C C . LEU B 1 258 ? 1.838 21.047 -8.617 1 98.5 258 LEU B C 1
ATOM 4826 O O . LEU B 1 258 ? 2.844 21.109 -9.328 1 98.5 258 LEU B O 1
ATOM 4830 N N . ALA B 1 259 ? 1.783 20.406 -7.492 1 98.44 259 ALA B N 1
ATOM 4831 C CA . ALA B 1 259 ? 2.891 19.562 -7.047 1 98.44 259 ALA B CA 1
ATOM 4832 C C . ALA B 1 259 ? 2.395 18.422 -6.16 1 98.44 259 ALA B C 1
ATOM 4834 O O . ALA B 1 259 ? 1.396 18.578 -5.449 1 98.44 259 ALA B O 1
ATOM 4835 N N . ALA B 1 260 ? 2.979 17.344 -6.211 1 98.31 260 ALA B N 1
ATOM 4836 C CA . ALA B 1 260 ? 2.783 16.172 -5.355 1 98.31 260 ALA B CA 1
ATOM 4837 C C . ALA B 1 260 ? 4.109 15.469 -5.078 1 98.31 260 ALA B C 1
ATOM 4839 O O . ALA B 1 260 ? 4.645 14.773 -5.949 1 98.31 260 ALA B O 1
ATOM 4840 N N . VAL B 1 261 ? 4.609 15.617 -3.842 1 98.56 261 VAL B N 1
ATOM 4841 C CA . VAL B 1 261 ? 5.918 15.078 -3.486 1 98.56 261 VAL B CA 1
ATOM 4842 C C . VAL B 1 261 ? 5.785 14.148 -2.285 1 98.56 261 VAL B C 1
ATOM 4844 O O . VAL B 1 261 ? 5.082 14.461 -1.322 1 98.56 261 VAL B O 1
ATOM 4847 N N . LEU B 1 262 ? 6.27 12.953 -2.359 1 98.81 262 LEU B N 1
ATOM 4848 C CA . LEU B 1 262 ? 6.426 11.992 -1.273 1 98.81 262 LEU B CA 1
ATOM 4849 C C . LEU B 1 262 ? 7.895 11.617 -1.084 1 98.81 262 LEU B C 1
ATOM 4851 O O . LEU B 1 262 ? 8.57 11.242 -2.043 1 98.81 262 LEU B O 1
ATOM 4855 N N . GLN B 1 263 ? 8.398 11.75 0.146 1 98.31 263 GLN B N 1
ATOM 4856 C CA . GLN B 1 263 ? 9.805 11.445 0.36 1 98.31 263 GLN B CA 1
ATOM 4857 C C . GLN B 1 263 ? 10.023 10.75 1.704 1 98.31 263 GLN B C 1
ATOM 4859 O O . GLN B 1 263 ? 9.172 10.828 2.592 1 98.31 263 GLN B O 1
ATOM 4864 N N . SER B 1 264 ? 11.102 10.055 1.754 1 97.12 264 SER B N 1
ATOM 4865 C CA . SER B 1 264 ? 11.648 9.539 3.006 1 97.12 264 SER B CA 1
ATOM 4866 C C . SER B 1 264 ? 12.852 10.359 3.465 1 97.12 264 SER B C 1
ATOM 4868 O O . SER B 1 264 ? 13.352 11.211 2.723 1 97.12 264 SER B O 1
ATOM 4870 N N . GLY B 1 265 ? 13.312 10.141 4.691 1 92.44 265 GLY B N 1
ATOM 4871 C CA . GLY B 1 265 ? 14.305 11 5.316 1 92.44 265 GLY B CA 1
ATOM 4872 C C . GLY B 1 265 ? 15.719 10.703 4.863 1 92.44 265 GLY B C 1
ATOM 4873 O O . GLY B 1 265 ? 15.93 9.891 3.959 1 92.44 265 GLY B O 1
ATOM 4874 N N . THR B 1 266 ? 16.656 11.508 5.34 1 90.56 266 THR B N 1
ATOM 4875 C CA . THR B 1 266 ? 18.094 11.312 5.172 1 90.56 266 THR B CA 1
ATOM 4876 C C . THR B 1 266 ? 18.781 11.18 6.527 1 90.56 266 THR B C 1
ATOM 4878 O O . THR B 1 266 ? 18.281 11.656 7.539 1 90.56 266 THR B O 1
ATOM 4881 N N . VAL B 1 267 ? 19.812 10.43 6.477 1 87.81 267 VAL B N 1
ATOM 4882 C CA . VAL B 1 267 ? 20.641 10.414 7.684 1 87.81 267 VAL B CA 1
ATOM 4883 C C . VAL B 1 267 ? 21.25 11.797 7.91 1 87.81 267 VAL B C 1
ATOM 4885 O O . VAL B 1 267 ? 21.922 12.344 7.031 1 87.81 267 VAL B O 1
ATOM 4888 N N . ARG B 1 268 ? 20.969 12.336 9.109 1 91.12 268 ARG B N 1
ATOM 4889 C CA . ARG B 1 268 ? 21.422 13.68 9.461 1 91.12 268 ARG B CA 1
ATOM 4890 C C . ARG B 1 268 ? 21.484 13.852 10.977 1 91.12 268 ARG B C 1
ATOM 4892 O O . ARG B 1 268 ? 20.844 13.109 11.719 1 91.12 268 ARG B O 1
ATOM 4899 N N . PRO B 1 269 ? 22.328 14.875 11.383 1 92.12 269 PRO B N 1
ATOM 4900 C CA . PRO B 1 269 ? 22.203 15.227 12.797 1 92.12 269 PRO B CA 1
ATOM 4901 C C . PRO B 1 269 ? 20.797 15.703 13.164 1 92.12 269 PRO B C 1
ATOM 4903 O O . PRO B 1 269 ? 20.156 16.406 12.383 1 92.12 269 PRO B O 1
ATOM 4906 N N . LEU B 1 270 ? 20.328 15.352 14.328 1 90.19 270 LEU B N 1
ATOM 4907 C CA . LEU B 1 270 ? 18.984 15.688 14.773 1 90.19 270 LEU B CA 1
ATOM 4908 C C . LEU B 1 270 ? 18.797 17.203 14.852 1 90.19 270 LEU B C 1
ATOM 4910 O O . LEU B 1 270 ? 17.688 17.703 14.711 1 90.19 270 LEU B O 1
ATOM 4914 N N . SER B 1 271 ? 19.891 17.938 14.992 1 90.69 271 SER B N 1
ATOM 4915 C CA . SER B 1 271 ? 19.828 19.391 15.133 1 90.69 271 SER B CA 1
ATOM 4916 C C . SER B 1 271 ? 19.766 20.078 13.781 1 90.69 271 SER B C 1
ATOM 4918 O O . SER B 1 271 ? 19.516 21.281 13.695 1 90.69 271 SER B O 1
ATOM 4920 N N . ALA B 1 272 ? 19.969 19.312 12.719 1 93.62 272 ALA B N 1
ATOM 4921 C CA . ALA B 1 272 ? 19.953 19.891 11.375 1 93.62 272 ALA B CA 1
ATOM 4922 C C . ALA B 1 272 ? 18.516 19.938 10.836 1 93.62 272 ALA B C 1
ATOM 4924 O O . ALA B 1 272 ? 18.203 19.312 9.828 1 93.62 272 ALA B O 1
ATOM 4925 N N . TRP B 1 273 ? 17.719 20.828 11.422 1 93.62 273 TRP B N 1
ATOM 4926 C CA . TRP B 1 273 ? 16.312 20.953 11.086 1 93.62 273 TRP B CA 1
ATOM 4927 C C . TRP B 1 273 ? 16.125 21.312 9.617 1 93.62 273 TRP B C 1
ATOM 4929 O O . TRP B 1 273 ? 15.109 20.969 9.008 1 93.62 273 TRP B O 1
ATOM 4939 N N . ASP B 1 274 ? 17.125 22 9.016 1 93.88 274 ASP B N 1
ATOM 4940 C CA . ASP B 1 274 ? 17.031 22.5 7.648 1 93.88 274 ASP B CA 1
ATOM 4941 C C . ASP B 1 274 ? 17.234 21.375 6.641 1 93.88 274 ASP B C 1
ATOM 4943 O O . ASP B 1 274 ? 17.062 21.578 5.434 1 93.88 274 ASP B O 1
ATOM 4947 N N . ARG B 1 275 ? 17.516 20.172 7.125 1 95.25 275 ARG B N 1
ATOM 4948 C CA . ARG B 1 275 ? 17.688 19.016 6.246 1 95.25 275 ARG B CA 1
ATOM 4949 C C . ARG B 1 275 ? 16.688 17.922 6.57 1 95.25 275 ARG B C 1
ATOM 4951 O O . ARG B 1 275 ? 16.859 16.781 6.164 1 95.25 275 ARG B O 1
ATOM 4958 N N . SER B 1 276 ? 15.672 18.344 7.309 1 96.44 276 SER B N 1
ATOM 4959 C CA . SER B 1 276 ? 14.625 17.391 7.652 1 96.44 276 SER B CA 1
ATOM 4960 C C . SER B 1 276 ? 13.867 16.922 6.414 1 96.44 276 SER B C 1
ATOM 4962 O O . SER B 1 276 ? 13.875 17.609 5.387 1 96.44 276 SER B O 1
ATOM 4964 N N . VAL B 1 277 ? 13.25 15.781 6.504 1 97.81 277 VAL B N 1
ATOM 4965 C CA . VAL B 1 277 ? 12.523 15.172 5.395 1 97.81 277 VAL B CA 1
ATOM 4966 C C . VAL B 1 277 ? 11.438 16.125 4.902 1 97.81 277 VAL B C 1
ATOM 4968 O O . VAL B 1 277 ? 11.25 16.281 3.693 1 97.81 277 VAL B O 1
ATOM 4971 N N . THR B 1 278 ? 10.719 16.812 5.809 1 98.12 278 THR B N 1
ATOM 4972 C CA . THR B 1 278 ? 9.656 17.734 5.41 1 98.12 278 THR B CA 1
ATOM 4973 C C . THR B 1 278 ? 10.234 18.938 4.684 1 98.12 278 THR B C 1
ATOM 4975 O O . THR B 1 278 ? 9.688 19.391 3.674 1 98.12 278 THR B O 1
ATOM 4978 N N . ARG B 1 279 ? 11.336 19.516 5.211 1 98.25 279 ARG B N 1
ATOM 4979 C CA . ARG B 1 279 ? 11.977 20.656 4.574 1 98.25 279 ARG B CA 1
ATOM 4980 C C . ARG B 1 279 ? 12.398 20.328 3.148 1 98.25 279 ARG B C 1
ATOM 4982 O O . ARG B 1 279 ? 12.148 21.094 2.223 1 98.25 279 ARG B O 1
ATOM 4989 N N . LEU B 1 280 ? 13.047 19.219 2.996 1 97.81 280 LEU B N 1
ATOM 4990 C CA . LEU B 1 280 ? 13.531 18.797 1.683 1 97.81 280 LEU B CA 1
ATOM 4991 C C . LEU B 1 280 ? 12.367 18.5 0.744 1 97.81 280 LEU B C 1
ATOM 4993 O O . LEU B 1 280 ? 12.414 18.859 -0.437 1 97.81 280 LEU B O 1
ATOM 4997 N N . ALA B 1 281 ? 11.312 17.828 1.252 1 98.56 281 ALA B N 1
ATOM 4998 C CA . ALA B 1 281 ? 10.117 17.562 0.448 1 98.56 281 ALA B CA 1
ATOM 4999 C C . ALA B 1 281 ? 9.445 18.859 0.025 1 98.56 281 ALA B C 1
ATOM 5001 O O . ALA B 1 281 ? 8.953 18.984 -1.104 1 98.56 281 ALA B O 1
ATOM 5002 N N . ALA B 1 282 ? 9.367 19.828 0.931 1 98.69 282 ALA B N 1
ATOM 5003 C CA . ALA B 1 282 ? 8.766 21.125 0.626 1 98.69 282 ALA B CA 1
ATOM 5004 C C . ALA B 1 282 ? 9.523 21.844 -0.488 1 98.69 282 ALA B C 1
ATOM 5006 O O . ALA B 1 282 ? 8.922 22.391 -1.409 1 98.69 282 ALA B O 1
ATOM 5007 N N . GLN B 1 283 ? 10.844 21.844 -0.383 1 98.44 283 GLN B N 1
ATOM 5008 C CA . GLN B 1 283 ? 11.664 22.469 -1.416 1 98.44 283 GLN B CA 1
ATOM 5009 C C . GLN B 1 283 ? 11.406 21.828 -2.779 1 98.44 283 GLN B C 1
ATOM 5011 O O . GLN B 1 283 ? 11.258 22.531 -3.781 1 98.44 283 GLN B O 1
ATOM 5016 N N . ALA B 1 284 ? 11.312 20.531 -2.787 1 98.31 284 ALA B N 1
ATOM 5017 C CA . ALA B 1 284 ? 11.031 19.828 -4.031 1 98.31 284 ALA B CA 1
ATOM 5018 C C . ALA B 1 284 ? 9.656 20.203 -4.574 1 98.31 284 ALA B C 1
ATOM 5020 O O . ALA B 1 284 ? 9.477 20.359 -5.785 1 98.31 284 ALA B O 1
ATOM 5021 N N . ALA B 1 285 ? 8.68 20.328 -3.695 1 98.69 285 ALA B N 1
ATOM 5022 C CA . ALA B 1 285 ? 7.324 20.672 -4.105 1 98.69 285 ALA B CA 1
ATOM 5023 C C . ALA B 1 285 ? 7.262 22.078 -4.676 1 98.69 285 ALA B C 1
ATOM 5025 O O . ALA B 1 285 ? 6.59 22.328 -5.68 1 98.69 285 ALA B O 1
ATOM 5026 N N . TYR B 1 286 ? 7.926 23.047 -4.012 1 98.81 286 TYR B N 1
ATOM 5027 C CA . TYR B 1 286 ? 7.98 24.406 -4.508 1 98.81 286 TYR B CA 1
ATOM 5028 C C . TYR B 1 286 ? 8.602 24.453 -5.898 1 98.81 286 TYR B C 1
ATOM 5030 O O . TYR B 1 286 ? 8.102 25.156 -6.785 1 98.81 286 TYR B O 1
ATOM 5038 N N . GLU B 1 287 ? 9.656 23.719 -6.055 1 98.31 287 GLU B N 1
ATOM 5039 C CA . GLU B 1 287 ? 10.305 23.656 -7.363 1 98.31 287 GLU B CA 1
ATOM 5040 C C . GLU B 1 287 ? 9.359 23.094 -8.422 1 98.31 287 GLU B C 1
ATOM 5042 O O . GLU B 1 287 ? 9.242 23.656 -9.516 1 98.31 287 GLU B O 1
ATOM 5047 N N . GLN B 1 288 ? 8.688 22.016 -8.109 1 97.31 288 GLN B N 1
ATOM 5048 C CA . GLN B 1 288 ? 7.758 21.391 -9.031 1 97.31 288 GLN B CA 1
ATOM 5049 C C . GLN B 1 288 ? 6.625 22.328 -9.422 1 97.31 288 GLN B C 1
ATOM 5051 O O . GLN B 1 288 ? 6.195 22.359 -10.57 1 97.31 288 GLN B O 1
ATOM 5056 N N . ALA B 1 289 ? 6.137 23.062 -8.461 1 97.94 289 ALA B N 1
ATOM 5057 C CA . ALA B 1 289 ? 4.977 23.922 -8.672 1 97.94 289 ALA B CA 1
ATOM 5058 C C . ALA B 1 289 ? 5.391 25.266 -9.266 1 97.94 289 ALA B C 1
ATOM 5060 O O . ALA B 1 289 ? 4.551 26 -9.781 1 97.94 289 ALA B O 1
ATOM 5061 N N . GLY B 1 290 ? 6.676 25.625 -9.141 1 98 290 GLY B N 1
ATOM 5062 C CA . GLY B 1 290 ? 7.148 26.922 -9.586 1 98 290 GLY B CA 1
ATOM 5063 C C . GLY B 1 290 ? 6.699 28.062 -8.688 1 98 290 GLY B C 1
ATOM 5064 O O . GLY B 1 290 ? 6.371 29.141 -9.164 1 98 290 GLY B O 1
ATOM 5065 N N . VAL B 1 291 ? 6.559 27.781 -7.43 1 98.56 291 VAL B N 1
ATOM 5066 C CA . VAL B 1 291 ? 6.156 28.781 -6.449 1 98.56 291 VAL B CA 1
ATOM 5067 C C . VAL B 1 291 ? 7.09 28.734 -5.242 1 98.56 291 VAL B C 1
ATOM 5069 O O . VAL B 1 291 ? 8.055 27.953 -5.227 1 98.56 291 VAL B O 1
ATOM 5072 N N . GLY B 1 292 ? 6.945 29.641 -4.332 1 98.56 292 GLY B N 1
ATOM 5073 C CA . GLY B 1 292 ? 7.625 29.625 -3.049 1 98.56 292 GLY B CA 1
ATOM 5074 C C . GLY B 1 292 ? 6.676 29.734 -1.87 1 98.56 292 GLY B C 1
ATOM 5075 O O . GLY B 1 292 ? 5.461 29.844 -2.053 1 98.56 292 GLY B O 1
ATOM 5076 N N . PRO B 1 293 ? 7.254 29.641 -0.66 1 98.62 293 PRO B N 1
ATOM 5077 C CA . PRO B 1 293 ? 6.387 29.703 0.52 1 98.62 293 PRO B CA 1
ATOM 5078 C C . PRO B 1 293 ? 5.574 30.984 0.585 1 98.62 293 PRO B C 1
ATOM 5080 O O . PRO B 1 293 ? 4.465 31 1.123 1 98.62 293 PRO B O 1
ATOM 5083 N N . GLN B 1 294 ? 6.059 32.062 0.017 1 98.06 294 GLN B N 1
ATOM 5084 C CA . GLN B 1 294 ? 5.375 33.344 0.053 1 98.06 294 GLN B CA 1
ATOM 5085 C C . GLN B 1 294 ? 4.133 33.344 -0.833 1 98.06 294 GLN B C 1
ATOM 5087 O O . GLN B 1 294 ? 3.273 34.219 -0.715 1 98.06 294 GLN B O 1
ATOM 5092 N N . ASP B 1 295 ? 4.059 32.406 -1.741 1 98.56 295 ASP B N 1
ATOM 5093 C CA . ASP B 1 295 ? 2.947 32.344 -2.686 1 98.56 295 ASP B CA 1
ATOM 5094 C C . ASP B 1 295 ? 1.783 31.531 -2.111 1 98.56 295 ASP B C 1
ATOM 5096 O O . ASP B 1 295 ? 0.675 31.562 -2.65 1 98.56 295 ASP B O 1
ATOM 5100 N N . ILE B 1 296 ? 1.957 30.828 -0.992 1 98.88 296 ILE B N 1
ATOM 5101 C CA . ILE B 1 296 ? 0.936 29.969 -0.401 1 98.88 296 ILE B CA 1
ATOM 5102 C C . ILE B 1 296 ? -0.071 30.828 0.369 1 98.88 296 ILE B C 1
ATOM 5104 O O . ILE B 1 296 ? 0.309 31.625 1.234 1 98.88 296 ILE B O 1
ATOM 5108 N N . SER B 1 297 ? -1.351 30.609 0.088 1 98.69 297 SER B N 1
ATOM 5109 C CA . SER B 1 297 ? -2.414 31.375 0.717 1 98.69 297 SER B CA 1
ATOM 5110 C C . SER B 1 297 ? -2.916 30.703 1.987 1 98.69 297 SER B C 1
ATOM 5112 O O . SER B 1 297 ? -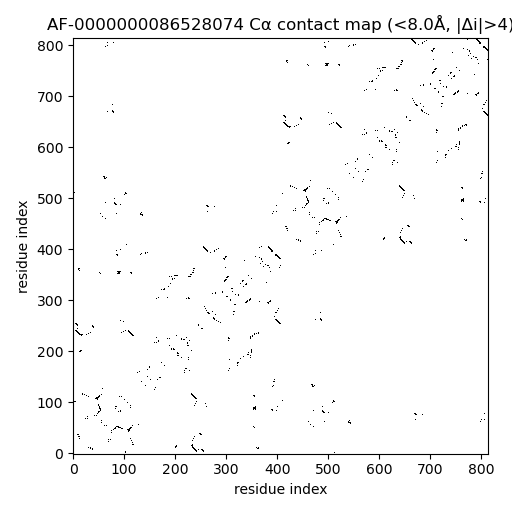3.398 31.375 2.904 1 98.69 297 SER B O 1
ATOM 5114 N N . VAL B 1 298 ? -2.922 29.453 2.014 1 98.88 298 VAL B N 1
ATOM 5115 C CA . VAL B 1 298 ? -3.482 28.672 3.107 1 98.88 298 VAL B CA 1
ATOM 5116 C C . VAL B 1 298 ? -2.824 27.297 3.148 1 98.88 298 VAL B C 1
ATOM 5118 O O . VAL B 1 298 ? -2.432 26.75 2.109 1 98.88 298 VAL B O 1
ATOM 5121 N N . ALA B 1 299 ? -2.662 26.75 4.352 1 98.94 299 ALA B N 1
ATOM 5122 C CA . ALA B 1 299 ? -2.031 25.438 4.473 1 98.94 299 ALA B CA 1
ATOM 5123 C C . ALA B 1 299 ? -2.76 24.562 5.496 1 98.94 299 ALA B C 1
ATOM 5125 O O . ALA B 1 299 ? -3.355 25.078 6.441 1 98.94 299 ALA B O 1
ATOM 5126 N N . GLU B 1 300 ? -2.861 23.344 5.262 1 98.94 300 GLU B N 1
ATOM 5127 C CA . GLU B 1 300 ? -3.129 22.297 6.246 1 98.94 300 GLU B CA 1
ATOM 5128 C C . GLU B 1 300 ? -1.872 21.484 6.543 1 98.94 300 GLU B C 1
ATOM 5130 O O . GLU B 1 300 ? -1.289 20.875 5.645 1 98.94 300 GLU B O 1
ATOM 5135 N N . VAL B 1 301 ? -1.452 21.469 7.773 1 98.94 301 VAL B N 1
ATOM 5136 C CA . VAL B 1 301 ? -0.213 20.766 8.102 1 98.94 301 VAL B CA 1
ATOM 5137 C C . VAL B 1 301 ? -0.483 19.719 9.172 1 98.94 301 VAL B C 1
ATOM 5139 O O . VAL B 1 301 ? -1.537 19.719 9.812 1 98.94 301 VAL B O 1
ATOM 5142 N N . HIS B 1 302 ? 0.419 18.781 9.266 1 98.62 302 HIS B N 1
ATOM 5143 C CA . HIS B 1 302 ? 0.324 17.656 10.195 1 98.62 302 HIS B CA 1
ATOM 5144 C C . HIS B 1 302 ? 0.562 18.109 11.633 1 98.62 302 HIS B C 1
ATOM 5146 O O . HIS B 1 302 ? 1.687 18.031 12.133 1 98.62 302 HIS B O 1
ATOM 5152 N N . ASP B 1 303 ? -0.469 18.391 12.297 1 98.38 303 ASP B N 1
ATOM 5153 C CA . ASP B 1 303 ? -0.386 18.859 13.68 1 98.38 303 ASP B CA 1
ATOM 5154 C C . ASP B 1 303 ? -0.951 17.828 14.648 1 98.38 303 ASP B C 1
ATOM 5156 O O . ASP B 1 303 ? -1.796 18.141 15.484 1 98.38 303 ASP B O 1
ATOM 5160 N N . ALA B 1 304 ? -0.389 16.594 14.562 1 97.31 304 ALA B N 1
ATOM 5161 C CA . ALA B 1 304 ? -0.781 15.609 15.57 1 97.31 304 ALA B CA 1
ATOM 5162 C C . ALA B 1 304 ? -0.632 16.188 16.969 1 97.31 304 ALA B C 1
ATOM 5164 O O . ALA B 1 304 ? -1.322 15.758 17.906 1 97.31 304 ALA B O 1
ATOM 5165 N N . SER B 1 305 ? 0.256 17.078 17.203 1 97.38 305 SER B N 1
ATOM 5166 C CA . SER B 1 305 ? 0.398 17.938 18.375 1 97.38 305 SER B CA 1
ATOM 5167 C C . SER B 1 305 ? 0.586 19.391 17.953 1 97.38 305 SER B C 1
ATOM 5169 O O . SER B 1 305 ? 0.908 19.688 16.797 1 97.38 305 SER B O 1
ATOM 5171 N N . SER B 1 306 ? 0.36 20.266 18.922 1 98.44 306 SER B N 1
ATOM 5172 C CA . SER B 1 306 ? 0.566 21.688 18.625 1 98.44 306 SER B CA 1
ATOM 5173 C C . SER B 1 306 ? 2.01 21.969 18.219 1 98.44 306 SER B C 1
ATOM 5175 O O . SER B 1 306 ? 2.268 22.812 17.375 1 98.44 306 SER B O 1
ATOM 5177 N N . PHE B 1 307 ? 2.982 21.219 18.781 1 98 307 PHE B N 1
ATOM 5178 C CA . PHE B 1 307 ? 4.371 21.391 18.375 1 98 307 PHE B CA 1
ATOM 5179 C C . PHE B 1 307 ? 4.551 21.031 16.906 1 98 307 PHE B C 1
ATOM 5181 O O . PHE B 1 307 ? 5.352 21.656 16.203 1 98 307 PHE B O 1
ATOM 5188 N N . GLY B 1 308 ? 3.805 20 16.438 1 98 308 GLY B N 1
ATOM 5189 C CA . GLY B 1 308 ? 3.881 19.641 15.031 1 98 308 GLY B CA 1
ATOM 5190 C C . GLY B 1 308 ? 3.625 20.812 14.109 1 98 308 GLY B C 1
ATOM 5191 O O . GLY B 1 308 ? 4.348 21 13.125 1 98 308 GLY B O 1
ATOM 5192 N N . GLU B 1 309 ? 2.582 21.609 14.391 1 98.81 309 GLU B N 1
ATOM 5193 C CA . GLU B 1 309 ? 2.297 22.781 13.562 1 98.81 309 GLU B CA 1
ATOM 5194 C C . GLU B 1 309 ? 3.443 23.781 13.617 1 98.81 309 GLU B C 1
ATOM 5196 O O . GLU B 1 309 ? 3.816 24.359 12.594 1 98.81 309 GLU B O 1
ATOM 5201 N N . LEU B 1 310 ? 3.932 24 14.836 1 98.75 310 LEU B N 1
ATOM 5202 C CA . LEU B 1 310 ? 5.051 24.938 14.961 1 98.75 310 LEU B CA 1
ATOM 5203 C C . LEU B 1 310 ? 6.219 24.5 14.086 1 98.75 310 LEU B C 1
ATOM 5205 O O . LEU B 1 310 ? 6.742 25.297 13.305 1 98.75 310 LEU B O 1
ATOM 5209 N N . LEU B 1 311 ? 6.582 23.297 14.219 1 98.06 311 LEU B N 1
ATOM 5210 C CA . LEU B 1 311 ? 7.723 22.766 13.477 1 98.06 311 LEU B CA 1
ATOM 5211 C C . LEU B 1 311 ? 7.477 22.844 11.977 1 98.06 311 LEU B C 1
ATOM 5213 O O . LEU B 1 311 ? 8.359 23.234 11.219 1 98.06 311 LEU B O 1
ATOM 5217 N N . GLN B 1 312 ? 6.285 22.422 11.539 1 98.56 312 GLN B N 1
ATOM 5218 C CA . GLN B 1 312 ? 5.984 22.391 10.109 1 98.56 312 GLN B CA 1
ATOM 5219 C C . GLN B 1 312 ? 5.957 23.812 9.531 1 98.56 312 GLN B C 1
ATOM 5221 O O . GLN B 1 312 ? 6.332 24.016 8.383 1 98.56 312 GLN B O 1
ATOM 5226 N N . SER B 1 313 ? 5.473 24.828 10.305 1 98.75 313 SER B N 1
ATOM 5227 C CA . SER B 1 313 ? 5.523 26.219 9.844 1 98.75 313 SER B CA 1
ATOM 5228 C C . SER B 1 313 ? 6.949 26.625 9.477 1 98.75 313 SER B C 1
ATOM 5230 O O . SER B 1 313 ? 7.164 27.328 8.5 1 98.75 313 SER B O 1
ATOM 5232 N N . GLU B 1 314 ? 7.879 26.156 10.289 1 98.75 314 GLU B N 1
ATOM 5233 C CA . GLU B 1 314 ? 9.289 26.438 10.055 1 98.75 314 GLU B CA 1
ATOM 5234 C C . GLU B 1 314 ? 9.828 25.641 8.867 1 98.75 314 GLU B C 1
ATOM 5236 O O . GLU B 1 314 ? 10.477 26.203 7.98 1 98.75 314 GLU B O 1
ATOM 5241 N N . LEU B 1 315 ? 9.547 24.359 8.812 1 98.56 315 LEU B N 1
ATOM 5242 C CA . LEU B 1 315 ? 10.125 23.469 7.82 1 98.56 315 LEU B CA 1
ATOM 5243 C C . LEU B 1 315 ? 9.57 23.766 6.43 1 98.56 315 LEU B C 1
ATOM 5245 O O . LEU B 1 315 ? 10.266 23.578 5.43 1 98.56 315 LEU B O 1
ATOM 5249 N N . LEU B 1 316 ? 8.328 24.297 6.359 1 98.88 316 LEU B N 1
ATOM 5250 C CA . LEU B 1 316 ? 7.703 24.625 5.082 1 98.88 316 LEU B CA 1
ATOM 5251 C C . LEU B 1 316 ? 8.156 26 4.602 1 98.88 316 LEU B C 1
ATOM 5253 O O . LEU B 1 316 ? 7.902 26.375 3.455 1 98.88 316 LEU B O 1
ATOM 5257 N N . GLY B 1 317 ? 8.805 26.719 5.465 1 98.75 317 GLY B N 1
ATOM 5258 C CA . GLY B 1 317 ? 9.367 28 5.07 1 98.75 317 GLY B CA 1
ATOM 5259 C C . GLY B 1 317 ? 8.422 29.172 5.289 1 98.75 317 GLY B C 1
ATOM 5260 O O . GLY B 1 317 ? 8.625 30.25 4.738 1 98.75 317 GLY B O 1
ATOM 5261 N N . PHE B 1 318 ? 7.363 28.984 6.055 1 98.75 318 PHE B N 1
ATOM 5262 C CA . PHE B 1 318 ? 6.441 30.094 6.328 1 98.75 318 PHE B CA 1
ATOM 5263 C C . PHE B 1 318 ? 7.055 31.078 7.316 1 98.75 318 PHE B C 1
ATOM 5265 O O . PHE B 1 318 ? 6.625 32.219 7.398 1 98.75 318 PHE B O 1
ATOM 5272 N N . CYS B 1 319 ? 8.016 30.688 8.07 1 98.38 319 CYS B N 1
ATOM 5273 C CA . CYS B 1 319 ? 8.867 31.5 8.938 1 98.38 319 CYS B CA 1
ATOM 5274 C C . CYS B 1 319 ? 10.258 30.875 9.055 1 98.38 319 CYS B C 1
ATOM 5276 O O . CYS B 1 319 ? 10.492 29.766 8.57 1 98.38 319 CYS B O 1
ATOM 5278 N N . GLU B 1 320 ? 11.203 31.594 9.625 1 98.19 320 GLU B N 1
ATOM 5279 C CA . GLU B 1 320 ? 12.57 31.094 9.781 1 98.19 320 GLU B CA 1
ATOM 5280 C C . GLU B 1 320 ? 12.625 29.953 10.805 1 98.19 320 GLU B C 1
ATOM 5282 O O . GLU B 1 320 ? 11.859 29.938 11.766 1 98.19 320 GLU B O 1
ATOM 5287 N N . ILE B 1 321 ? 13.547 29.016 10.547 1 98.12 321 ILE B N 1
ATOM 5288 C CA . ILE B 1 321 ? 13.789 27.953 11.516 1 98.12 321 ILE B CA 1
ATOM 52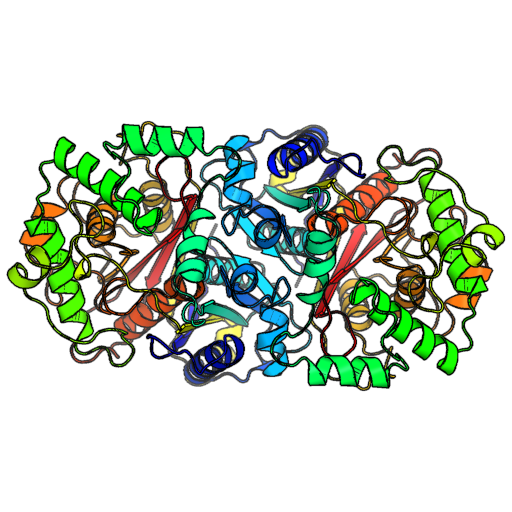89 C C . ILE B 1 321 ? 14.078 28.562 12.891 1 98.12 321 ILE B C 1
ATOM 5291 O O . ILE B 1 321 ? 14.898 29.469 13 1 98.12 321 ILE B O 1
ATOM 5295 N N . GLY B 1 322 ? 13.336 28.109 13.867 1 98.06 322 GLY B N 1
ATOM 5296 C CA . GLY B 1 322 ? 13.516 28.609 15.227 1 98.06 322 GLY B CA 1
ATOM 5297 C C . GLY B 1 322 ? 12.578 29.766 15.562 1 98.06 322 GLY B C 1
ATOM 5298 O O . GLY B 1 322 ? 12.5 30.188 16.719 1 98.06 322 GLY B O 1
ATOM 5299 N N . SER B 1 323 ? 11.781 30.188 14.625 1 98.44 323 SER B N 1
ATOM 5300 C CA . SER B 1 323 ? 10.969 31.375 14.859 1 98.44 323 SER B CA 1
ATOM 5301 C C . SER B 1 323 ? 9.484 31.031 14.883 1 98.44 323 SER B C 1
ATOM 5303 O O . SER B 1 323 ? 8.633 31.922 14.836 1 98.44 323 SER B O 1
ATOM 5305 N N . GLY B 1 324 ? 9.156 29.766 14.938 1 98.31 324 GLY B N 1
ATOM 5306 C CA . GLY B 1 324 ? 7.77 29.328 14.93 1 98.31 324 GLY B CA 1
ATOM 5307 C C . GLY B 1 324 ? 6.949 29.922 16.062 1 98.31 324 GLY B C 1
ATOM 5308 O O . GLY B 1 324 ? 5.773 30.25 15.875 1 98.31 324 GLY B O 1
ATOM 5309 N N . GLY B 1 325 ? 7.555 30 17.234 1 98.19 325 GLY B N 1
ATOM 5310 C CA . GLY B 1 325 ? 6.879 30.625 18.359 1 98.19 325 GLY B CA 1
ATOM 5311 C C . GLY B 1 325 ? 6.457 32.062 18.094 1 98.19 325 GLY B C 1
ATOM 5312 O O . GLY B 1 325 ? 5.305 32.438 18.328 1 98.19 325 GLY B O 1
ATOM 5313 N N . ARG B 1 326 ? 7.363 32.875 17.578 1 98.19 326 ARG B N 1
ATOM 5314 C CA . ARG B 1 326 ? 7.07 34.281 17.25 1 98.19 326 ARG B CA 1
ATOM 5315 C C . ARG B 1 326 ? 6.051 34.375 16.125 1 98.19 326 ARG B C 1
ATOM 5317 O O . ARG B 1 326 ? 5.234 35.281 16.078 1 98.19 326 ARG B O 1
ATOM 5324 N N . PHE B 1 327 ? 6.137 33.469 15.211 1 98.44 327 PHE B N 1
ATOM 5325 C CA . PHE B 1 327 ? 5.211 33.406 14.086 1 98.44 327 PHE B CA 1
ATOM 5326 C C . PHE B 1 327 ? 3.775 33.25 14.578 1 98.44 327 PHE B C 1
ATOM 5328 O O . PHE B 1 327 ? 2.883 33.969 14.133 1 98.44 327 PHE B O 1
ATOM 5335 N N . VAL B 1 328 ? 3.512 32.312 15.508 1 97.94 328 VAL B N 1
ATOM 5336 C CA . VAL B 1 328 ? 2.162 32.094 16.016 1 97.94 328 VAL B CA 1
ATOM 5337 C C . VAL B 1 328 ? 1.717 33.281 16.859 1 97.94 328 VAL B C 1
ATOM 5339 O O . VAL B 1 328 ? 0.546 33.656 16.844 1 97.94 328 VAL B O 1
ATOM 5342 N N . GLU B 1 329 ? 2.623 33.875 17.641 1 98.31 329 GLU B N 1
ATOM 5343 C CA . GLU B 1 329 ? 2.312 35.031 18.484 1 98.31 329 GLU B CA 1
ATOM 5344 C C . GLU B 1 329 ? 1.846 36.219 17.641 1 98.31 329 GLU B C 1
ATOM 5346 O O . GLU B 1 329 ? 1.015 37 18.094 1 98.31 329 GLU B O 1
ATOM 5351 N N . SER B 1 330 ? 2.383 36.281 16.484 1 98.38 330 SER B N 1
ATOM 5352 C CA . SER B 1 330 ? 2.064 37.406 15.625 1 98.38 330 SER B CA 1
ATOM 5353 C C . SER B 1 330 ? 0.634 37.344 15.102 1 98.38 330 SER B C 1
ATOM 5355 O O . SER B 1 330 ? 0.093 38.312 14.594 1 98.38 330 SER B O 1
ATOM 5357 N N . GLY B 1 331 ? 0.016 36.156 15.18 1 98.12 331 GLY B N 1
ATOM 5358 C CA . GLY B 1 331 ? -1.315 35.938 14.633 1 98.12 331 GLY B CA 1
ATOM 5359 C C . GLY B 1 331 ? -1.307 35.562 13.164 1 98.12 331 GLY B C 1
ATOM 5360 O O . GLY B 1 331 ? -2.365 35.406 12.555 1 98.12 331 GLY B O 1
ATOM 5361 N N . ALA B 1 332 ? -0.16 35.344 12.57 1 98.19 332 ALA B N 1
ATOM 5362 C CA . ALA B 1 332 ? -0.017 35.094 11.141 1 98.19 332 ALA B CA 1
ATOM 5363 C C . ALA B 1 332 ? -0.748 33.844 10.727 1 98.19 332 ALA B C 1
ATOM 5365 O O . ALA B 1 332 ? -1.288 33.75 9.625 1 98.19 332 ALA B O 1
ATOM 5366 N N . SER B 1 333 ? -0.795 32.844 11.617 1 98.56 333 SER B N 1
ATOM 5367 C CA . SER B 1 333 ? -1.317 31.531 11.242 1 98.56 333 SER B CA 1
ATOM 5368 C C . SER B 1 333 ? -2.822 31.438 11.477 1 98.56 333 SER B C 1
ATOM 5370 O O . SER B 1 333 ? -3.451 30.438 11.156 1 98.56 333 SER B O 1
ATOM 5372 N N . ARG B 1 334 ? -3.461 32.469 12.039 1 98.25 334 ARG B N 1
ATOM 5373 C CA . ARG B 1 334 ? -4.895 32.5 12.305 1 98.25 334 ARG B CA 1
ATOM 5374 C C . ARG B 1 334 ? -5.672 32.875 11.039 1 98.25 334 ARG B C 1
ATOM 5376 O O . ARG B 1 334 ? -5.113 33.438 10.102 1 98.25 334 ARG B O 1
ATOM 5383 N N . LEU B 1 335 ? -6.953 32.469 11.055 1 98.19 335 LEU B N 1
ATOM 5384 C CA . LEU B 1 335 ? -7.84 33.031 10.047 1 98.19 335 LEU B CA 1
ATOM 5385 C C . LEU B 1 335 ? -7.789 34.562 10.062 1 98.19 335 LEU B C 1
ATOM 5387 O O . LEU B 1 335 ? -7.891 35.156 11.125 1 98.19 335 LEU B O 1
ATOM 5391 N N . GLY B 1 336 ? -7.594 35.125 8.914 1 97.12 336 GLY B N 1
ATOM 5392 C CA . GLY B 1 336 ? -7.43 36.562 8.82 1 97.12 336 GLY B CA 1
ATOM 5393 C C . GLY B 1 336 ? -5.977 37 8.852 1 97.12 336 GLY B C 1
ATOM 5394 O O . GLY B 1 336 ? -5.664 38.156 8.539 1 97.12 336 GLY B O 1
ATOM 5395 N N . GLY B 1 337 ? -5.051 36.125 9.203 1 97.56 337 GLY B N 1
ATOM 5396 C CA . GLY B 1 337 ? -3.627 36.406 9.211 1 97.56 337 GLY B CA 1
ATOM 5397 C C . GLY B 1 337 ? -2.984 36.25 7.844 1 97.56 337 GLY B C 1
ATOM 5398 O O . GLY B 1 337 ? -3.66 35.938 6.863 1 97.56 337 GLY B O 1
ATOM 5399 N N . ARG B 1 338 ? -1.712 36.5 7.707 1 96.62 338 ARG B N 1
ATOM 5400 C CA . ARG B 1 338 ? -0.999 36.531 6.434 1 96.62 338 ARG B CA 1
ATOM 5401 C C . ARG B 1 338 ? -0.856 35.125 5.852 1 96.62 338 ARG B C 1
ATOM 5403 O O . ARG B 1 338 ? -0.742 34.938 4.637 1 96.62 338 ARG B O 1
ATOM 5410 N N . MET B 1 339 ? -0.795 34.031 6.719 1 98.38 339 MET B N 1
ATOM 5411 C CA . MET B 1 339 ? -0.595 32.656 6.305 1 98.38 339 MET B CA 1
ATOM 5412 C C . MET B 1 339 ? -1.406 31.703 7.18 1 98.38 339 MET B C 1
ATOM 5414 O O . MET B 1 339 ? -0.842 30.969 7.992 1 98.38 339 MET B O 1
ATOM 5418 N N . PRO B 1 340 ? -2.725 31.703 6.957 1 98.81 340 PRO B N 1
ATOM 5419 C CA . PRO B 1 340 ? -3.562 30.812 7.777 1 98.81 340 PRO B CA 1
ATOM 5420 C C . PRO B 1 340 ? -3.158 29.344 7.668 1 98.81 340 PRO B C 1
ATOM 5422 O O . PRO B 1 340 ? -2.916 28.844 6.566 1 98.81 340 PRO B O 1
ATOM 5425 N N . ILE B 1 341 ? -3.012 28.703 8.812 1 98.94 341 ILE B N 1
ATOM 5426 C CA . ILE B 1 341 ? -2.654 27.281 8.914 1 98.94 341 ILE B CA 1
ATOM 5427 C C . ILE B 1 341 ? -3.746 26.531 9.672 1 98.94 341 ILE B C 1
ATOM 5429 O O . ILE B 1 341 ? -4.168 26.953 10.75 1 98.94 341 ILE B O 1
ATOM 5433 N N . ASN B 1 342 ? -4.207 25.406 9.078 1 98.88 342 ASN B N 1
ATOM 5434 C CA . ASN B 1 342 ? -5.195 24.516 9.664 1 98.88 342 ASN B CA 1
ATOM 5435 C C . ASN B 1 342 ? -6.508 25.234 9.953 1 98.88 342 ASN B C 1
ATOM 5437 O O . ASN B 1 342 ? -7.027 25.172 11.07 1 98.88 342 ASN B O 1
ATOM 5441 N N . PRO B 1 343 ? -7.07 25.891 8.898 1 98.88 343 PRO B N 1
ATOM 5442 C CA . PRO B 1 343 ? -8.383 26.5 9.094 1 98.88 343 PRO B CA 1
ATOM 5443 C C . PRO B 1 343 ? -9.469 25.484 9.43 1 98.88 343 PRO B C 1
ATOM 5445 O O . PRO B 1 343 ? -10.523 25.844 9.961 1 98.88 343 PRO B O 1
ATOM 5448 N N . SER B 1 344 ? -9.25 24.234 9.18 1 98.81 344 SER B N 1
ATOM 5449 C CA . SER B 1 344 ? -10.211 23.156 9.469 1 98.81 344 SER B CA 1
ATOM 5450 C C . SER B 1 344 ? -10.273 22.875 10.961 1 98.81 344 SER B C 1
ATOM 5452 O O . SER B 1 344 ? -11.195 22.203 11.43 1 98.81 344 SER B O 1
ATOM 5454 N N . GLY B 1 345 ? -9.367 23.312 11.711 1 98.81 345 GLY B N 1
ATOM 5455 C CA . GLY B 1 345 ? -9.133 22.906 13.086 1 98.81 345 GLY B CA 1
ATOM 5456 C C . GLY B 1 345 ? -7.957 21.953 13.234 1 98.81 345 GLY B C 1
ATOM 5457 O O . GLY B 1 345 ? -7.562 21.609 14.352 1 98.81 345 GLY B O 1
ATOM 5458 N N . GLY B 1 346 ? -7.418 21.531 12.086 1 98.69 346 GLY B N 1
ATOM 5459 C CA . GLY B 1 346 ? -6.254 20.656 12.094 1 98.69 346 GLY B CA 1
ATOM 5460 C C . GLY B 1 346 ? -6.531 19.297 12.695 1 98.69 346 GLY B C 1
ATOM 5461 O O . GLY B 1 346 ? -7.688 18.953 12.938 1 98.69 346 GLY B O 1
ATOM 5462 N N . LEU B 1 347 ? -5.453 18.516 12.828 1 98.62 347 LEU B N 1
ATOM 5463 C CA . LEU B 1 347 ? -5.566 17.188 13.406 1 98.62 347 LEU B CA 1
ATOM 5464 C C . LEU B 1 347 ? -5.961 17.266 14.883 1 98.62 347 LEU B C 1
ATOM 5466 O O . LEU B 1 347 ? -6.621 16.359 15.398 1 98.62 347 LEU B O 1
ATOM 5470 N N . GLU B 1 348 ? -5.598 18.359 15.539 1 98 348 GLU B N 1
ATOM 5471 C CA . GLU B 1 348 ? -5.836 18.531 16.969 1 98 348 GLU B CA 1
ATOM 5472 C C . GLU B 1 348 ? -7.328 18.625 17.281 1 98 348 GLU B C 1
ATOM 5474 O O . GLU B 1 348 ? -7.801 18.062 18.266 1 98 348 GLU B O 1
ATOM 5479 N N . SER B 1 349 ? -8.039 19.328 16.391 1 98.56 349 SER B N 1
ATOM 5480 C CA . SER B 1 349 ? -9.43 19.609 16.734 1 98.56 349 SER B CA 1
ATOM 5481 C C . SER B 1 349 ? -10.383 18.953 15.742 1 98.56 349 SER B C 1
ATOM 5483 O O . SER B 1 349 ? -11.414 18.406 16.125 1 98.56 349 SER B O 1
ATOM 5485 N N . LYS B 1 350 ? -10.102 19.141 14.406 1 98.62 350 LYS B N 1
ATOM 5486 C CA . LYS B 1 350 ? -10.906 18.422 13.414 1 98.62 350 LYS B CA 1
ATOM 5487 C C . LYS B 1 350 ? -10.852 16.922 13.641 1 98.62 350 LYS B C 1
ATOM 5489 O O . LYS B 1 350 ? -11.859 16.234 13.484 1 98.62 350 LYS B O 1
ATOM 5494 N N . GLY B 1 351 ? -9.656 16.5 13.961 1 98.56 351 GLY B N 1
ATOM 5495 C CA . GLY B 1 351 ? -9.469 15.086 14.219 1 98.56 351 GLY B CA 1
ATOM 5496 C C . GLY B 1 351 ? -8.414 14.453 13.344 1 98.56 351 GLY B C 1
ATOM 5497 O O . GLY B 1 351 ? -8.016 15.023 12.328 1 98.56 351 GLY B O 1
ATOM 5498 N N . HIS B 1 352 ? -8.047 13.227 13.82 1 98.12 352 HIS B N 1
ATOM 5499 C CA . HIS B 1 352 ? -6.891 12.625 13.164 1 98.12 352 HIS B CA 1
ATOM 5500 C C . HIS B 1 352 ? -7.094 11.133 12.953 1 98.12 352 HIS B C 1
ATOM 5502 O O . HIS B 1 352 ? -6.344 10.312 13.492 1 98.12 352 HIS B O 1
ATOM 5508 N N . PRO B 1 353 ? -8.125 10.766 12.141 1 98.56 353 PRO B N 1
ATOM 5509 C CA . PRO B 1 353 ? -8.055 9.391 11.656 1 98.56 353 PRO B CA 1
ATOM 5510 C C . PRO B 1 353 ? -6.848 9.148 10.742 1 98.56 353 PRO B C 1
ATOM 5512 O O . PRO B 1 353 ? -6.824 9.617 9.602 1 98.56 353 PRO B O 1
ATOM 5515 N N . MET B 1 354 ? -5.883 8.391 11.195 1 97.44 354 MET B N 1
ATOM 5516 C CA . MET B 1 354 ? -4.547 8.344 10.609 1 97.44 354 MET B CA 1
ATOM 5517 C C . MET B 1 354 ? -4.621 8.094 9.109 1 97.44 354 MET B C 1
ATOM 5519 O O . MET B 1 354 ? -4.098 8.883 8.32 1 97.44 354 MET B O 1
ATOM 5523 N N . GLY B 1 355 ? -5.34 7.086 8.68 1 98.31 355 GLY B N 1
ATOM 5524 C CA . GLY B 1 355 ? -5.406 6.73 7.27 1 98.31 355 GLY B CA 1
ATOM 5525 C C . GLY B 1 355 ? -6.129 7.762 6.426 1 98.31 355 GLY B C 1
ATOM 5526 O O . GLY B 1 355 ? -5.941 7.82 5.207 1 98.31 355 GLY B O 1
ATOM 5527 N N . ALA B 1 356 ? -6.918 8.641 7.023 1 98.81 356 ALA B N 1
ATOM 5528 C CA . ALA B 1 356 ? -7.793 9.547 6.289 1 98.81 356 ALA B CA 1
ATOM 5529 C C . ALA B 1 356 ? -7.266 10.977 6.344 1 98.81 356 ALA B C 1
ATOM 5531 O O . ALA B 1 356 ? -7.695 11.836 5.566 1 98.81 356 ALA B O 1
ATOM 5532 N N . SER B 1 357 ? -6.332 11.234 7.234 1 98.75 357 SER B N 1
ATOM 5533 C CA . SER B 1 357 ? -5.965 12.602 7.605 1 98.75 357 SER B CA 1
ATOM 5534 C C . SER B 1 357 ? -5.434 13.375 6.406 1 98.75 357 SER B C 1
ATOM 5536 O O . SER B 1 357 ? -5.797 14.539 6.199 1 98.75 357 SER B O 1
ATOM 5538 N N . GLY B 1 358 ? -4.555 12.711 5.633 1 98.88 358 GLY B N 1
ATOM 5539 C CA . GLY B 1 358 ? -3.975 13.398 4.488 1 98.88 358 GLY B CA 1
ATOM 5540 C C . GLY B 1 358 ? -5.008 13.828 3.469 1 98.88 358 GLY B C 1
ATOM 5541 O O . GLY B 1 358 ? -4.926 14.93 2.922 1 98.88 358 GLY B O 1
ATOM 5542 N N . LEU B 1 359 ? -5.977 13 3.178 1 98.94 359 LEU B N 1
ATOM 5543 C CA . LEU B 1 359 ? -7.027 13.336 2.219 1 98.94 359 LEU B CA 1
ATOM 5544 C C . LEU B 1 359 ? -8.016 14.328 2.818 1 98.94 359 LEU B C 1
ATOM 5546 O O . LEU B 1 359 ? -8.586 15.156 2.102 1 98.94 359 LEU B O 1
ATOM 5550 N N . ALA B 1 360 ? -8.219 14.234 4.152 1 98.94 360 ALA B N 1
ATOM 5551 C CA . ALA B 1 360 ? -9.07 15.211 4.824 1 98.94 360 ALA B CA 1
ATOM 5552 C C . ALA B 1 360 ? -8.492 16.609 4.707 1 98.94 360 ALA B C 1
ATOM 5554 O O . ALA B 1 360 ? -9.234 17.594 4.605 1 98.94 360 ALA B O 1
ATOM 5555 N N . GLN B 1 361 ? -7.16 16.719 4.773 1 98.94 361 GLN B N 1
ATOM 5556 C CA . GLN B 1 361 ? -6.516 18 4.523 1 98.94 361 GLN B CA 1
ATOM 5557 C C . GLN B 1 361 ? -6.828 18.516 3.121 1 98.94 361 GLN B C 1
ATOM 5559 O O . GLN B 1 361 ? -7.105 19.703 2.934 1 98.94 361 GLN B O 1
ATOM 5564 N N . ILE B 1 362 ? -6.777 17.609 2.148 1 99 362 ILE B N 1
ATOM 5565 C CA . ILE B 1 362 ? -7.078 17.969 0.764 1 99 362 ILE B CA 1
ATOM 5566 C C . ILE B 1 362 ? -8.531 18.422 0.653 1 99 362 ILE B C 1
ATOM 5568 O O . ILE B 1 362 ? -8.828 19.391 -0.065 1 99 362 ILE B O 1
ATOM 5572 N N . TYR B 1 363 ? -9.422 17.734 1.348 1 98.94 363 TYR B N 1
ATOM 5573 C CA . TYR B 1 363 ? -10.82 18.141 1.373 1 98.94 363 TYR B CA 1
ATOM 5574 C C . TYR B 1 363 ? -10.953 19.609 1.765 1 98.94 363 TYR B C 1
ATOM 5576 O O . TYR B 1 363 ? -11.594 20.391 1.061 1 98.94 363 TYR B O 1
ATOM 5584 N N . GLU B 1 364 ? -10.352 19.984 2.867 1 98.94 364 GLU B N 1
ATOM 5585 C CA . GLU B 1 364 ? -10.43 21.359 3.354 1 98.94 364 GLU B CA 1
ATOM 5586 C C . GLU B 1 364 ? -9.852 22.344 2.338 1 98.94 364 GLU B C 1
ATOM 5588 O O . GLU B 1 364 ? -10.445 23.391 2.068 1 98.94 364 GLU B O 1
ATOM 5593 N N . LEU B 1 365 ? -8.727 22.031 1.824 1 98.94 365 LEU B N 1
ATOM 5594 C CA . LEU B 1 365 ? -8.031 22.953 0.935 1 98.94 365 LEU B CA 1
ATOM 5595 C C . LEU B 1 365 ? -8.797 23.141 -0.369 1 98.94 365 LEU B C 1
ATOM 5597 O O . LEU B 1 365 ? -8.812 24.219 -0.943 1 98.94 365 LEU B O 1
ATOM 5601 N N . VAL B 1 366 ? -9.398 22.047 -0.875 1 98.94 366 VAL B N 1
ATOM 5602 C CA . VAL B 1 366 ? -10.242 22.172 -2.061 1 98.94 366 VAL B CA 1
ATOM 5603 C C . VAL B 1 366 ? -11.43 23.078 -1.765 1 98.94 366 VAL B C 1
ATOM 5605 O O . VAL B 1 366 ? -11.773 23.938 -2.572 1 98.94 366 VAL B O 1
ATOM 5608 N N . GLN B 1 367 ? -12.094 22.891 -0.583 1 98.75 367 GLN B N 1
ATOM 5609 C CA . GLN B 1 367 ? -13.203 23.766 -0.19 1 98.75 367 GLN B CA 1
ATOM 5610 C C . GLN B 1 367 ? -12.75 25.219 -0.1 1 98.75 367 GLN B C 1
ATOM 5612 O O . GLN B 1 367 ? -13.477 26.125 -0.502 1 98.75 367 GLN B O 1
ATOM 5617 N N . GLN B 1 368 ? -11.57 25.469 0.423 1 98.88 368 GLN B N 1
ATOM 5618 C CA . GLN B 1 368 ? -11.016 26.812 0.512 1 98.88 368 GLN B CA 1
ATOM 5619 C C . GLN B 1 368 ? -10.844 27.422 -0.874 1 98.88 368 GLN B C 1
ATOM 5621 O O . GLN B 1 368 ? -11.25 28.562 -1.106 1 98.88 368 GLN B O 1
ATOM 5626 N N . LEU B 1 369 ? -10.234 26.672 -1.766 1 98.81 369 LEU B N 1
ATOM 5627 C CA . LEU B 1 369 ? -9.922 27.188 -3.094 1 98.81 369 LEU B CA 1
ATOM 5628 C C . LEU B 1 369 ? -11.195 27.406 -3.908 1 98.81 369 LEU B C 1
ATOM 5630 O O . LEU B 1 369 ? -11.211 28.234 -4.828 1 98.81 369 LEU B O 1
ATOM 5634 N N . ARG B 1 370 ? -12.258 26.703 -3.527 1 98.44 370 ARG B N 1
ATOM 5635 C CA . ARG B 1 370 ? -13.539 26.844 -4.207 1 98.44 370 ARG B CA 1
ATOM 5636 C C . ARG B 1 370 ? -14.391 27.922 -3.547 1 98.44 370 ARG B C 1
ATOM 5638 O O . ARG B 1 370 ? -15.461 28.266 -4.059 1 98.44 370 ARG B O 1
ATOM 5645 N N . GLY B 1 371 ? -14.031 28.375 -2.387 1 98.06 371 GLY B N 1
ATOM 5646 C CA . GLY B 1 371 ? -14.766 29.422 -1.686 1 98.06 371 GLY B CA 1
ATOM 5647 C C . GLY B 1 371 ? -15.969 28.891 -0.931 1 98.06 371 GLY B C 1
ATOM 5648 O O . GLY B 1 371 ? -16.953 29.594 -0.748 1 98.06 371 GLY B O 1
ATOM 5649 N N . ASN B 1 372 ? -15.867 27.641 -0.434 1 97.62 372 ASN B N 1
ATOM 5650 C CA . ASN B 1 372 ? -17.031 26.969 0.144 1 97.62 372 ASN B CA 1
ATOM 5651 C C . ASN B 1 372 ? -16.938 26.906 1.665 1 97.62 372 ASN B C 1
ATOM 5653 O O . ASN B 1 372 ? -17.672 26.156 2.303 1 97.62 372 ASN B O 1
ATOM 5657 N N . CYS B 1 373 ? -16.031 27.641 2.373 1 98.06 373 CYS B N 1
ATOM 5658 C CA . CYS B 1 373 ? -15.734 27.344 3.77 1 98.06 373 CYS B CA 1
ATOM 5659 C C . CYS B 1 373 ? -16.469 28.312 4.699 1 98.06 373 CYS B C 1
ATOM 5661 O O . CYS B 1 373 ? -16.25 28.297 5.91 1 98.06 373 CYS B O 1
ATOM 5663 N N . GLY B 1 374 ? -17.359 29.188 4.211 1 97.19 374 GLY B N 1
ATOM 5664 C CA . GLY B 1 374 ? -18.125 30.094 5.051 1 97.19 374 GLY B CA 1
ATOM 5665 C C . GLY B 1 374 ? -17.266 30.875 6.02 1 97.19 374 GLY B C 1
ATOM 5666 O O . GLY B 1 374 ? -16.312 31.547 5.609 1 97.19 374 GLY B O 1
ATOM 5667 N N . ALA B 1 375 ? -17.516 30.703 7.363 1 97.06 375 ALA B N 1
ATOM 5668 C CA . ALA B 1 375 ? -16.844 31.469 8.414 1 97.06 375 ALA B CA 1
ATOM 5669 C C . ALA B 1 375 ? -15.359 31.141 8.469 1 97.06 375 ALA B C 1
ATOM 5671 O O . ALA B 1 375 ? -14.562 31.906 9.016 1 97.06 375 ALA B O 1
ATOM 5672 N N . ARG B 1 376 ? -14.984 30.062 7.863 1 98 376 ARG B N 1
ATOM 5673 C CA . ARG B 1 376 ? -13.586 29.641 7.895 1 98 376 ARG B CA 1
ATOM 5674 C C . ARG B 1 376 ? -12.875 30.016 6.602 1 98 376 ARG B C 1
ATOM 5676 O O . ARG B 1 376 ? -11.688 29.734 6.438 1 98 376 ARG B O 1
ATOM 5683 N N . GLN B 1 377 ? -13.547 30.703 5.707 1 98.56 377 GLN B N 1
ATOM 5684 C CA . GLN B 1 377 ? -13 31 4.387 1 98.56 377 GLN B CA 1
ATOM 5685 C C . GLN B 1 377 ? -11.789 31.922 4.484 1 98.56 377 GLN B C 1
ATOM 5687 O O . GLN B 1 377 ? -11.859 32.969 5.133 1 98.56 377 GLN B O 1
ATOM 5692 N N . VAL B 1 378 ? -10.656 31.469 3.941 1 98.62 378 VAL B N 1
ATOM 5693 C CA . VAL B 1 378 ? -9.5 32.344 3.77 1 98.62 378 VAL B CA 1
ATOM 5694 C C . VAL B 1 378 ? -9.703 33.25 2.555 1 98.62 378 VAL B C 1
ATOM 5696 O O . VAL B 1 378 ? -9.859 32.75 1.432 1 98.62 378 VAL B O 1
ATOM 5699 N N . ALA B 1 379 ? -9.656 34.531 2.789 1 96.88 379 ALA B N 1
ATOM 5700 C CA . ALA B 1 379 ? -9.953 35.5 1.73 1 96.88 379 ALA B CA 1
ATOM 5701 C C . ALA B 1 379 ? -8.906 35.406 0.618 1 96.88 379 ALA B C 1
ATOM 5703 O O . ALA B 1 379 ? -7.707 35.5 0.877 1 96.88 379 ALA B O 1
ATOM 5704 N N . GLY B 1 380 ? -9.398 35.188 -0.598 1 96.12 380 GLY B N 1
ATOM 5705 C CA . GLY B 1 380 ? -8.547 35.281 -1.773 1 96.12 380 GLY B CA 1
ATOM 5706 C C . GLY B 1 380 ? -7.617 34.094 -1.93 1 96.12 380 GLY B C 1
ATOM 5707 O O . GLY B 1 380 ? -6.602 34.188 -2.621 1 96.12 380 GLY B O 1
ATOM 5708 N N . ALA B 1 381 ? -7.902 33 -1.328 1 97.88 381 ALA B N 1
ATOM 5709 C CA . ALA B 1 381 ? -7.051 31.828 -1.423 1 97.88 381 ALA B CA 1
ATOM 5710 C C . ALA B 1 381 ? -6.926 31.344 -2.869 1 97.88 381 ALA B C 1
ATOM 5712 O O . ALA B 1 381 ? -7.934 31.109 -3.537 1 97.88 381 ALA B O 1
ATOM 5713 N N . ARG B 1 382 ? -5.641 31.188 -3.35 1 98.19 382 ARG B N 1
ATOM 5714 C CA . ARG B 1 382 ? -5.434 30.766 -4.73 1 98.19 382 ARG B CA 1
ATOM 5715 C C . ARG B 1 382 ? -4.504 29.562 -4.801 1 98.19 382 ARG B C 1
ATOM 5717 O O . ARG B 1 382 ? -4.613 28.734 -5.715 1 98.19 382 ARG B O 1
ATOM 5724 N N . ILE B 1 383 ? -3.496 29.531 -3.951 1 98.88 383 ILE B N 1
ATOM 5725 C CA . ILE B 1 383 ? -2.557 28.422 -3.863 1 98.88 383 ILE B CA 1
ATOM 5726 C C . ILE B 1 383 ? -2.57 27.844 -2.451 1 98.88 383 ILE B C 1
ATOM 5728 O O . ILE B 1 383 ? -2.418 28.578 -1.472 1 98.88 383 ILE B O 1
ATOM 5732 N N . ALA B 1 384 ? -2.811 26.578 -2.338 1 98.94 384 ALA B N 1
ATOM 5733 C CA . ALA B 1 384 ? -2.928 25.891 -1.054 1 98.94 384 ALA B CA 1
ATOM 5734 C C . ALA B 1 384 ? -1.89 24.781 -0.928 1 98.94 384 ALA B C 1
ATOM 5736 O O . ALA B 1 384 ? -1.468 24.203 -1.931 1 98.94 384 ALA B O 1
ATOM 5737 N N . LEU B 1 385 ? -1.436 24.516 0.301 1 98.94 385 LEU B N 1
ATOM 5738 C CA . LEU B 1 385 ? -0.421 23.5 0.542 1 98.94 385 LEU B CA 1
ATOM 5739 C C . LEU B 1 385 ? -0.867 22.531 1.641 1 98.94 385 LEU B C 1
ATOM 5741 O O . LEU B 1 385 ? -1.358 22.969 2.686 1 98.94 385 LEU B O 1
ATOM 5745 N N . ALA B 1 386 ? -0.789 21.25 1.364 1 98.94 386 ALA B N 1
ATOM 5746 C CA . ALA B 1 386 ? -0.983 20.219 2.369 1 98.94 386 ALA B CA 1
ATOM 5747 C C . ALA B 1 386 ? 0.337 19.531 2.713 1 98.94 386 ALA B C 1
ATOM 5749 O O . ALA B 1 386 ? 1.1 19.156 1.82 1 98.94 386 ALA B O 1
ATOM 5750 N N . GLU B 1 387 ? 0.681 19.469 3.949 1 98.94 387 GLU B N 1
ATOM 5751 C CA . GLU B 1 387 ? 1.806 18.688 4.461 1 98.94 387 GLU B CA 1
ATOM 5752 C C . GLU B 1 387 ? 1.332 17.609 5.422 1 98.94 387 GLU B C 1
ATOM 5754 O O . GLU B 1 387 ? 0.47 17.844 6.27 1 98.94 387 GLU B O 1
ATOM 5759 N N . ASN B 1 388 ? 1.77 16.359 5.227 1 98.81 388 ASN B N 1
ATOM 5760 C CA . ASN B 1 388 ? 1.407 15.219 6.055 1 98.81 388 ASN B CA 1
ATOM 5761 C C . ASN B 1 388 ? 2.586 14.266 6.242 1 98.81 388 ASN B C 1
ATOM 5763 O O . ASN B 1 388 ? 3.23 13.867 5.27 1 98.81 388 ASN B O 1
ATOM 5767 N N . GLY B 1 389 ? 2.949 13.945 7.457 1 97.88 389 GLY B N 1
ATOM 5768 C CA . GLY B 1 389 ? 4.031 13.023 7.773 1 97.88 389 GLY B CA 1
ATOM 5769 C C . GLY B 1 389 ? 3.557 11.758 8.469 1 97.88 389 GLY B C 1
ATOM 5770 O O . GLY B 1 389 ? 2.434 11.711 8.977 1 97.88 389 GLY B O 1
ATOM 5771 N N . GLY B 1 390 ? 4.387 10.758 8.414 1 97.38 390 GLY B N 1
ATOM 5772 C CA . GLY B 1 390 ? 3.994 9.508 9.047 1 97.38 390 GLY B CA 1
ATOM 5773 C C . GLY B 1 390 ? 5.176 8.688 9.531 1 97.38 390 GLY B C 1
ATOM 5774 O O . GLY B 1 390 ? 6.219 8.648 8.883 1 97.38 390 GLY B O 1
ATOM 5775 N N . GLY B 1 391 ? 4.957 8.039 10.711 1 96.19 391 GLY B N 1
ATOM 5776 C CA . GLY B 1 391 ? 5.973 7.16 11.281 1 96.19 391 GLY B CA 1
ATOM 5777 C C . GLY B 1 391 ? 7.18 7.91 11.805 1 96.19 391 GLY B C 1
ATOM 5778 O O . GLY B 1 391 ? 7.227 9.141 11.75 1 96.19 391 GLY B O 1
ATOM 5779 N N . LEU B 1 392 ? 8.055 7.152 12.406 1 95.12 392 LEU B N 1
ATOM 5780 C CA . LEU B 1 392 ? 9.281 7.719 12.945 1 95.12 392 LEU B CA 1
ATOM 5781 C C . LEU B 1 392 ? 10.484 6.848 12.594 1 95.12 392 LEU B C 1
ATOM 5783 O O . LEU B 1 392 ? 10.461 5.637 12.812 1 95.12 392 LEU B O 1
ATOM 5787 N N . TYR B 1 393 ? 11.398 7.438 12.023 1 94.94 393 TYR B N 1
ATOM 5788 C CA . TYR B 1 393 ? 12.688 6.793 11.781 1 94.94 393 TYR B CA 1
ATOM 5789 C C . TYR B 1 393 ? 13.836 7.77 12.008 1 94.94 393 TYR B C 1
ATOM 5791 O O . TYR B 1 393 ? 13.852 8.867 11.445 1 94.94 393 TYR B O 1
ATOM 5799 N N . ALA B 1 394 ? 14.758 7.449 12.875 1 91.44 394 ALA B N 1
ATOM 5800 C CA . ALA B 1 394 ? 15.984 8.195 13.148 1 91.44 394 ALA B CA 1
ATOM 5801 C C . ALA B 1 394 ? 15.672 9.625 13.57 1 91.44 394 ALA B C 1
ATOM 5803 O O . ALA B 1 394 ? 16.312 10.57 13.102 1 91.44 394 ALA B O 1
ATOM 5804 N N . GLY B 1 395 ? 14.617 9.812 14.273 1 90.06 395 GLY B N 1
ATOM 5805 C CA . GLY B 1 395 ? 14.336 11.086 14.93 1 90.06 395 GLY B CA 1
ATOM 5806 C C . GLY B 1 395 ? 13.5 12.023 14.086 1 90.06 395 GLY B C 1
ATOM 5807 O O . GLY B 1 395 ? 13.32 13.188 14.43 1 90.06 395 GLY B O 1
ATOM 5808 N N . GLU B 1 396 ? 13.047 11.602 12.984 1 93.25 396 GLU B N 1
ATOM 5809 C CA . GLU B 1 396 ? 12.125 12.375 12.148 1 93.25 396 GLU B CA 1
ATOM 5810 C C . GLU B 1 396 ? 11.07 11.477 11.516 1 93.25 396 GLU B C 1
ATOM 5812 O O . GLU B 1 396 ? 11.102 10.258 11.695 1 93.25 396 GLU B O 1
ATOM 5817 N N . GLU B 1 397 ? 10.086 12.125 10.836 1 95.38 397 GLU B N 1
ATOM 5818 C CA . GLU B 1 397 ? 9.055 11.344 10.156 1 95.38 397 GLU B CA 1
ATOM 5819 C C . GLU B 1 397 ? 9.664 10.352 9.172 1 95.38 397 GLU B C 1
ATOM 5821 O O . GLU B 1 397 ? 10.641 10.672 8.492 1 95.38 397 GLU B O 1
ATOM 5826 N N . ALA B 1 398 ? 9.109 9.156 9.156 1 97.25 398 ALA B N 1
ATOM 5827 C CA . ALA B 1 398 ? 9.562 8.133 8.219 1 97.25 398 ALA B CA 1
ATOM 5828 C C . ALA B 1 398 ? 9.188 8.508 6.781 1 97.25 398 ALA B C 1
ATOM 5830 O O . ALA B 1 398 ? 9.906 8.164 5.84 1 97.25 398 ALA B O 1
ATOM 5831 N N . ALA B 1 399 ? 8.086 9.148 6.613 1 98.12 399 ALA B N 1
ATOM 5832 C CA . ALA B 1 399 ? 7.598 9.625 5.32 1 98.12 399 ALA B CA 1
ATOM 5833 C C . ALA B 1 399 ? 7 11.023 5.445 1 98.12 399 ALA B C 1
ATOM 5835 O O . ALA B 1 399 ? 6.375 11.352 6.453 1 98.12 399 ALA B O 1
ATOM 5836 N N . ALA B 1 400 ? 7.223 11.852 4.477 1 98.62 400 ALA B N 1
ATOM 5837 C CA . ALA B 1 400 ? 6.617 13.172 4.391 1 98.62 400 ALA B CA 1
ATOM 5838 C C . ALA B 1 400 ? 6.016 13.414 3.006 1 98.62 400 ALA B C 1
ATOM 5840 O O . ALA B 1 400 ? 6.625 13.07 1.99 1 98.62 400 ALA B O 1
ATOM 5841 N N . ALA B 1 401 ? 4.832 13.922 2.961 1 98.88 401 ALA B N 1
ATOM 5842 C CA . ALA B 1 401 ? 4.129 14.227 1.719 1 98.88 401 ALA B CA 1
ATOM 5843 C C . ALA B 1 401 ? 3.756 15.703 1.65 1 98.88 401 ALA B C 1
ATOM 5845 O O . ALA B 1 401 ? 3.287 16.281 2.637 1 98.88 401 ALA B O 1
ATOM 5846 N N . ILE B 1 402 ? 4.055 16.359 0.524 1 98.94 402 ILE B N 1
ATOM 5847 C CA . ILE B 1 402 ? 3.656 17.734 0.246 1 98.94 402 ILE B CA 1
ATOM 5848 C C . ILE B 1 402 ? 2.814 17.781 -1.027 1 98.94 402 ILE B C 1
ATOM 5850 O O . ILE B 1 402 ? 3.225 17.266 -2.068 1 98.94 402 ILE B O 1
ATOM 5854 N N . THR B 1 403 ? 1.65 18.328 -0.95 1 98.94 403 THR B N 1
ATOM 5855 C CA . THR B 1 403 ? 0.803 18.578 -2.109 1 98.94 403 THR B CA 1
ATOM 5856 C C . THR B 1 403 ? 0.494 20.062 -2.236 1 98.94 403 THR B C 1
ATOM 5858 O O . THR B 1 403 ? 0.131 20.719 -1.254 1 98.94 403 THR B O 1
ATOM 5861 N N . ILE B 1 404 ? 0.721 20.609 -3.373 1 98.94 404 ILE B N 1
ATOM 5862 C CA . ILE B 1 404 ? 0.366 22 -3.646 1 98.94 404 ILE B CA 1
ATOM 5863 C C . ILE B 1 404 ? -0.752 22.047 -4.684 1 98.94 404 ILE B C 1
ATOM 5865 O O . ILE B 1 404 ? -0.658 21.422 -5.738 1 98.94 404 ILE B O 1
ATOM 5869 N N . LEU B 1 405 ? -1.818 22.766 -4.363 1 98.88 405 LEU B N 1
ATOM 5870 C CA . LEU B 1 405 ? -2.996 22.922 -5.211 1 98.88 405 LEU B CA 1
ATOM 5871 C C . LEU B 1 405 ? -3.139 24.375 -5.68 1 98.88 405 LEU B C 1
ATOM 5873 O O . LEU B 1 405 ? -2.699 25.297 -4.996 1 98.88 405 LEU B O 1
ATOM 5877 N N . GLY B 1 406 ? -3.725 24.484 -6.898 1 98.38 406 GLY B N 1
ATOM 5878 C CA . GLY B 1 406 ? -3.979 25.812 -7.43 1 98.38 406 GLY B CA 1
ATOM 5879 C C . GLY B 1 406 ? -5.348 25.953 -8.07 1 98.38 406 GLY B C 1
ATOM 5880 O O . GLY B 1 406 ? -5.816 25.031 -8.742 1 98.38 406 GLY B O 1
ATOM 5881 N N . SER B 1 407 ? -6.027 27.016 -7.871 1 93.25 407 SER B N 1
ATOM 5882 C CA . SER B 1 407 ? -7.328 27.281 -8.484 1 93.25 407 SER B CA 1
ATOM 5883 C C . SER B 1 407 ? -7.172 27.797 -9.906 1 93.25 407 SER B C 1
ATOM 5885 O O . SER B 1 407 ? -6.137 28.359 -10.258 1 93.25 407 SER B O 1
#

Radius of gyration: 25.9 Å; Cα contacts (8 Å, |Δi|>4): 2231; chains: 2; bounding box: 48×80×64 Å

Secondary structure (DSSP, 8-state):
--PPP-EEEEEEEPPPB--TTS-HHHHHHHHHHHHHHHHT--GGG--EEEEE-SSHHHHH---S-HHHHHHHTTT--SS-EEEEE-GGGHHHHHHHHHHHHHHTTS-SEEEEEEEE---SS-HHHHHHGGGGGS-TT-HHHHHHHHHHTT-----SSS---HHHHHHHHHHHHHHHHH---HHHHHHHHHHHHHHHTT-TT-S------HHHHHHSPEEETTEEGGGB----BEEEEEEEE-HHHHTT-SS---EEEEEEEEEE-----TT-GGGSHHHHHHHHHHHHHT--GGG--EEE---SBHHHHHHHHHHTTSS-TT-HHHHHHTTTTSTTSSS-B-TT-HHHHT---HHHHHHHHHHHHHHHHHT--GGGPPTT--EEEEEEEE--BTTB-SEEEEEEEE-/--PPP-EEEEEEEPPPB--TTS-HHHHHHHHHHHHHHHHT--GGG--EEEEE-SSHHHHH---S-HHHHHHHTTT--SS-EEEEE-GGGHHHHHHHHHHHHHHTTS-SEEEEEEEE---SS-HHHHHHGGGGGS-TT-HHHHHHHHHHTT-----SSS---HHHHHHHHHHHHHHHHH---HHHHHHHHHHHHHHHTT-TT-S------HHHHHHSPEEETTEEGGGB----BEEEEEEEE-HHHHTT-SS---EEEEEEEEEE-----TT-GGGSHHHHHHHHHHHHHT--GGG--EEE---SBHHHHHHHHHHTTSS-TT-HHHHHHTTTTSTTSSS-B-TT-HHHHT---HHHHHHHHHHHHHHHHHT--GGGPPTT--EEEEEEEE--BTTB-SEEEEEEEE-

Foldseek 3Di:
DPFFWKWFFFKFKAQKAADQPADQLRLQVRQVVRRCVQNQHDLAQAQEEEEEDQPCCQQVVCVDDVQCVRVVVVPRPDHYYHYFYQWLCQQLVRVLVQSVCQSVVVHFKHKGKFWFHLNNVDVLSSLVSLVVLEDPVCVVLVVVLLVVLVFDPPPPPDRARPVVSLLQSVVVSLCVVQVFDLLLLLLLLQQLLCLQLQQSSAHHNHGDDSVRQCPADPRGPPHHLLQAFDRMGIMMMIMMGGPVSSVVTPPTDIWIWLFKFKDFADDDDLPPLCRGGLLVRLVVRCVSNVHAPQLAQEEEEARSGSSRVLSNCCSNPVDPRSCSSVCSVVVQCHQVHSYPYNSNSHCSIRHRRSRHRQSVRVVVLVCQCVVNRVVSHRPPGFKYKYKTFGGDDSSHGRMIMIIIIGD/DPFFWKWFFFKFKAQKAADQPDDQLRLQVRQQVRRCVQNQHDLAQAQEEEEEEQPCCQQVVCVDDVQCVRVVVVPRPDHYYHYFYQWLCQQLVRVLVQSVCQSVVVHFKHKGKFFFHLNNVDVLSSLVSLVVLEDPVCVVLVVVLLVVLVFDPPPPPDRARPVVSLLQSVVVSLCVVQVFDLLLLLLLLQQLLCLQLQQSSAHHNHGDDSVRQCPADPRGPPHHLLQAFDRMGIMMMIMMGGPVSSVVTPPTDIWIWQFKFKDFADDDDLPPLCRGGLLVRLVVRCVSNVHAPQLAQEEEEARSGSSRVLSNCCSNPVDPRSCSSVCSVVVQCHQVHSYPYNSNSHCSIRHRRSRHRQSVRVVVLVCQCVVNRVVSHRPPGFKYKYKTFGGDDSSHGRMIMIIIIGD

Nearest PDB structures (foldseek):
  4yzo-assembly2_D  TM=9.208E-01  e=9.854E-34  Sulfurisphaera tokodaii str. 7
  5ab7-assembly3_E  TM=8.747E-01  e=8.288E-33  Trypanosoma brucei brucei
  4yzo-assembly2_B  TM=9.031E-01  e=8.892E-32  Sulfurisphaera tokodaii str. 7
  4yzo-assembly1_A  TM=8.805E-01  e=5.143E-32  Sulfurisphaera tokodaii str. 7
  4u4e-assembly1_A  TM=8.770E-01  e=9.062E-30  Sphaerobacter thermophilus DSM 20745

pLDDT: mean 95.43, std 7.55, range [38.62, 99.0]